Protein 6OJA (pdb70)

Sequence (1446 aa):
KEIVFGTTVGDFGDMVKEQIQAELEKKGYTVKLVEFTDYVRPNLALAEGELDINVFQHKPYLDDFKKEHNLDITEVFQVPTAPLGLYPGKLKSLEEVKDGSTVSAPNDPSNFARVLVMLDELGWIKLKDGINPLTASKADIAENLKNIKIVELEAAQLPRSRADVDFAVVNGNYAISSGMKLTEALFQEPSFAYVNWSAVKTADKDSQWLKDVTEAYNSDAFKAYAHKRFEGYKSPAAWNEKEIVFGTTVGDFGDMVKEQIQAELEKKGYTVKLVEFTDYVRPNLALAEGELDINVFQHKPYLDDFKKEHNLDITEVFQVPTAPLGLYPGKLKSLEEVKDGSTVSAPNDPSNFARVLVMLDELGWIKLKDGINPLTASKADIAENLKNIKIVELEAAQLPRSRADVDFAVVNGNYAISSGMKLTEALFQEPSFAYVNWSAVKTADKDSQWLKDVTEAYNSDAFKAYAHKRFEGYKSPAAWNEKEIVFGTTVGDFGDMVKEQIQAELEKKGYTVKLVEFTDYVRPNLALAEGELDINVFQHKPYLDDFKKEHNLDITEVFQVPTAPLGLYPGKLKSLEEVKDGSTVSAPNDPSNFARVLVMLDELGWIKLKDGINPLTASKADIAENLKNIKIVELEAAQLPRSRADVDFAVVNGNYAISSGMKLTEALFQEPSFAYVNWSAVKTADKDSQWLKDVTEAYNSDAFKAYAHKRFEGYKSPAAWNEKEIVFGTTVGDFGDMVKEQIQAELEKKGYTVKLVEFTDYVRPNLALAEGELDINVFQHKPYLDDFKKEHNLDITEVFQVPTAPLGLYPGKLKSLEEVKDGSTVSAPNDPSNFARVLVMLDELGWIKLKDGINPLTASKADIAENLKNIKIVELEAAQLPRSRADVDFAVVNGNYAISSGMKLTEALFQEPSFAYVNWSAVKTADKDSQWLKDVTEAYNSDAFKAYAHKRFEGYKSPAAWNEKEIVFGTTVGDFGDMVKEQIQAELEKKGYTVKLVEFTDYVRPNLALAEGELDINVFQHKPYLDDFKKEHNLDITEVFQVPTAPLGLYPGKLKSLEEVKDGSTVSAPNDPSNFARVLVMLDELGWIKLKDGINPLTASKADIAENLKNIKIVELEAAQLPRSRADVDFAVVNGNYAISSGMKLTEALFQEPSFAYVNWSAVKTADKDSQWLKDVTEAYNSDAFKAYAHKRFEGYKSPAAWNEKEIVFGTTVGDFGDMVKEQIQAELEKKGYTVKLVEFTDYVRPNLALAEGELDINVFQHKPYLDDFKKEHNLDITEVFQVPTAPLGLYPGKLKSLEEVKDGSTVSAPNDPSNFARVLVMLDELGWIKLKDGINPLTASKADIAENLKNIKIVELEAAQLPRSRADVDFAVVNGNYAISSGMKLTEALFQEPSFAYVNWSAVKTADKDSQWLKDVTEAYNSDAFKAYAHKRFEGYKSPAAWNE

Solvent-accessible surface area: 57436 Å² total

Nearest PDB structures (foldseek):
  6dzx-assembly5_E  TM=1.001E+00  e=8.748E-56  Neisseria meningitidis alpha153
  3ir1-assembly2_B  TM=1.000E+00  e=1.166E-52  Neisseria meningitidis
  6cva-assembly1_A  TM=7.848E-01  e=2.019E-51  Neisseria meningitidis
  4ef2-assembly2_B  TM=9.372E-01  e=5.311E-26  Enterococcus faecalis V583
  4ntl-assembly1_A-2  TM=8.405E-01  e=4.085E-24  Enterococcus faecalis V583

Radius of gyration: 37.18 Å; Cα contacts (8 Å, |Δi|>4): 2986; chains: 6; bounding box: 51×112×111 Å

Secondary structure (DSSP, 8-state):
-EEEEEEETTHHHHHIIIIIHHHHHHTT-EEEEEEESSSSHHHHHHHTTS-SEEEEE-HHHHHHHHHHHT--EEEEEE--BPPPEEEESSS-SGGG--TT-EEEEESSHHHHHHHHHHHHHTTSSEEPTT--GGG--GGGEEE-TT--EEEEE-GGGTTGGGGTSSEEEE-HHHHHHTT--GGG-SEE---STT--EEEEEGGGTT-HHHHHHHHHTTSHHHHHHHHHHTTTPBPPGGG--/-EEEEEEETTHHHHHIIIIIHHHHHHTT-EEEEEEESSSSHHHHHHHHTS-SEEEEE-HHHHHHHHHHHT--EEEEEE--BPPPEEEESSS-SGGG--TT-EEEEESSHHHHHHHHHHHHHTTSSEEPTT--GGG--GGGEEE-TT--EEEEE-GGGTTGGGGTSSEEEE-HHHHHHTT--GGG-SEE---STT--EEEEEGGGTT-HHHHHHHHHTTSHHHHHHHHHHTTTPBPPGGG--/-EEEEEEETTHHHHHIIIIIHHHHHHTT-EEEEEEESSSSHHHHHHHTTS-SEEEEE-HHHHHHHHHHTT--EEEEEE--BPPPEEEESSS-SGGG--TT-EEEEESSHHHHHHHHHHHHHTTSSEEPTT--GGG--GGGEEE-TT--EEEEE-GGGTTGGGGTSSEEEE-HHHHHHTT--GGG-SEE---STT--EEEEEGGGTT-HHHHHHHHHTTSHHHHHHHHHHTTTPBP-GGG--/-EEEEEEETTHHHHHIIIIIHHHHHHTT-EEEEEEESSSSHHHHHHHTTS-SEEEEE-HHHHHHHHHHTT--EEEEEE--BPPPEEEESSS-SGGG--TT-EEEEE-SHHHHHHHHHHHHHTTSSEEPTT--GGG--GGGEEE-TT--EEEEE-GGGTTGGGGTSSEEEE-HHHHHHTT--GGG-SEE---STT--EEEEEGGGTT-HHHHHHHHHTTSHHHHHHHHHHSTTPBPPGGG--/-EEEEEEETTHHHHHIIIIIHHHHHTTT-EEEEEEESSSSHHHHHHHHTS-SEEEEE-HHHHHHHHHHTT--EEEEEE--BPPPEEEESSS-SGGG--TT-EEEEESSHHHHHHHHHHHHHTTSSEEPTT--GGG--GGGEEE-TT--EEEEE-GGGTTGGGGTSSEEEE-HHHHHHTT--GGG-SEE---STT--EEEEEGGGTT-HHHHHHHHHTTSHHHHHHHHHHTTTPBPPGGG--/-EEEEEEETTHHHHHIIIIIHHHHHTTT-EEEEEEESSSSHHHHHHHHTS-SEEEEE-HHHHHHHHHHTT--EEEEEE--BPPPEEEESSS-SGGG--TT-EEEEESSHHHHHHHHHHHHHTTSSEEPTT--GGG--GGGEEE-TT--EEEEE-GGGTTGGGGTSSEEEE-HHHHHHTT--GGG-SEE---STT--EEEEEGGGTT-HHHHHHHHHTTSHHHHHHHHHHTTTPBPPGGG--

InterPro domains:
  IPR004872 Lipoprotein NlpA family [PF03180] (45-279)
  IPR004872 Lipoprotein NlpA family [PIRSF002854] (3-278)
  IPR004872 Lipoprotein NlpA family [PTHR30429] (1-280)

Foldseek 3Di:
DEAEEEEAPPDVVCLCVVFLQVLVVVVPYHYHYDHDNADQVPQVCQQVPVHFKYWYWFDLVVVVNCVVVVGQKDFAFFAFFFFKFKAFFQAQALVPQAQAFEEEFEDDQQRRLLVVVVCCVSVQFPFAPPDDSRRDDPVRTPGRNSNYHYHYDRQLCQVVCSHPGRIYTHGRRSCVVVPHDSVRGNDTRPDPNIRITMMGRPVCNPPPSVVSSVCSRLDPVSVVVCCVVPPPTDGTVVNVD/DEAEEEEAPPDVVCLCVVFLQVLVVVVPYHYHYHHDNADQCPQVCQQVPVHFKYWYWFDLVVVVNCVVVVGQKDFAFFAWFFFKFKFFALAQALVPQAQAFEEEFEADQQRNLLVVVVCCVSVQFPFAPPDDSRRDDPVRTPGRNSNYHYHYDHQLCQVVCSHPGRIYTHGRRNCVVVPHDSVRGNDTRPDPNIRITMMGRPVCNPPPSVVSSVCSRVDPVSVVVCCPVPPPTDGTVVVVD/DEAEEEEAPPDVVCLCVVFLQVLVVVVPYHYHYHHDNADQPPQVCQQVPNHFKYWYWFDLVVVVNCVVVVGQKDFAFFAFFFFKFKFFFLAQALVPDAQAFEEEFEDDQQRNLLVVVVCCVSVQWPFAPPDDSRRDDPVRTPGRNSNYHYHYDHQLCQVVCSHPGRIYTHGRRSCVVVPHDSVRGNDTRPDPNIRITMMGRPVCNPPPSVVSSNCSRLDPVSVVCCCVVPPPTDGTVVNVD/DEAEEEEAPPDVVCLCVVFLQVLLVVVPYHYHYDHDNADQPPQVCQQVPNHFKYWYWFDLVVVVNCVVVVGQKDFAFFAWFFFKFKFFALAQALVPQAQAFEEEFEDDQQRNLLVVVVCCVSVQWPFAPPDDSRRDDPVRTPGRNSNYHYHYDHQLCQVVCSHPGRIYTHGRRNCVVVPHDSVRGNDTRPDPNIRITMMGRPVCNPPPSVVSSVCSRLDPVSVVVCCVVPPPTDGTVVNVD/DEAEEEEAPPDVVCLCVPFLQVLVVVVPYHYHYHHDNADQVPLVCQQVPVHQKYWYWFDLVVVVNCVVVVGQKDFAFFAWFFFKFKAFFQAQALVPQAQAFEEEFEDDQQRRLLVVVVCCVSVQFPFAPPDDSRRDDPVRTPGRNSNYHYHYDHQLCQVVCSHPGRIYTHGRRSCVVVPHDSVRGNDTRPDPNIRITMMGRPVCNPPPSVVSSNCSRVDPVSVVVCCVPPPPTDGTVVNVD/DEAEEEEAPDDVVCLCVVFLQVLVVVVPYHYHYHHDNADQPPLVCQQVPVHFKYWYWFVLVVVVNCVVVVGQKDFAFFAFFFFKFKFFFLAQALVVQAQAFEEEFEDDQQRNLLVVVVCCVSVQFPFAPPDDSRRDDPVRTPGRNSNYHYHYDHQLCQVVCSHPGRIYTHGRRSCVVVPHDSVRGNDTRPDPNIRITMMHRPVCNPPPSVVSSVCSRQDPVSVVVCCVVPPPTDGTVVNVD

CATH classification: 3.40.190.10 (+1 more: 3.40.190.10)

B-factor: mean 31.11, std 10.6, range [16.03, 107.07]

Organism: Neisseria meningitidis (NCBI:txid487)

Structure (mmCIF, N/CA/C/O backbone):
data_6OJA
#
_entry.id   6OJA
#
_cell.length_a   79.580
_cell.length_b   87.650
_cell.length_c   91.626
_cell.angle_alpha   114.700
_cell.angle_beta   104.410
_cell.angle_gamma   105.240
#
_symmetry.space_group_name_H-M   'P 1'
#
loop_
_entity.id
_entity.type
_entity.pdbx_description
1 polymer Lipoprotein
2 non-polymer METHIONINE
3 water water
#
loop_
_atom_site.group_PDB
_atom_site.id
_atom_site.type_symbol
_atom_site.label_atom_id
_atom_site.label_alt_id
_atom_site.label_comp_id
_atom_site.label_asym_id
_atom_site.label_entity_id
_atom_site.label_seq_id
_atom_site.pdbx_PDB_ins_code
_atom_site.Cartn_x
_atom_site.Cartn_y
_atom_site.Cartn_z
_atom_site.occupancy
_atom_site.B_iso_or_equiv
_atom_site.auth_seq_id
_atom_site.auth_comp_id
_atom_site.auth_asym_id
_atom_site.auth_atom_id
_atom_site.pdbx_PDB_model_num
ATOM 1 N N . LYS A 1 4 ? 63.102 17.321 -30.622 1.00 38.21 43 LYS A N 1
ATOM 2 C CA . LYS A 1 4 ? 62.397 16.492 -31.571 1.00 37.04 43 LYS A CA 1
ATOM 3 C C . LYS A 1 4 ? 61.321 15.690 -30.853 1.00 33.04 43 LYS A C 1
ATOM 4 O O . LYS A 1 4 ? 61.561 15.100 -29.799 1.00 33.68 43 LYS A O 1
ATOM 7 N N . GLU A 1 5 ? 60.129 15.687 -31.427 1.00 35.33 44 GLU A N 1
ATOM 8 C CA . GLU A 1 5 ? 59.015 14.915 -30.909 1.00 33.17 44 GLU A CA 1
ATOM 9 C C . GLU A 1 5 ? 58.955 13.591 -31.659 1.00 31.22 44 GLU A C 1
ATOM 10 O O . GLU A 1 5 ? 58.905 13.572 -32.889 1.00 33.43 44 GLU A O 1
ATOM 22 N N . ILE A 1 6 ? 58.982 12.495 -30.920 1.00 23.54 45 ILE A N 1
ATOM 23 C CA . ILE A 1 6 ? 58.863 11.154 -31.498 1.00 23.63 45 ILE A CA 1
ATOM 24 C C . ILE A 1 6 ? 57.435 10.686 -31.292 1.00 23.66 45 ILE A C 1
ATOM 25 O O . ILE A 1 6 ? 56.954 10.613 -30.151 1.00 22.77 45 ILE A O 1
ATOM 41 N N . VAL A 1 7 ? 56.765 10.355 -32.392 1.00 21.11 46 VAL A N 1
ATOM 42 C CA . VAL A 1 7 ? 55.368 9.937 -32.366 1.00 21.57 46 VAL A CA 1
ATOM 43 C C . VAL A 1 7 ? 55.349 8.424 -32.503 1.00 19.71 46 VAL A C 1
ATOM 44 O O . VAL A 1 7 ? 55.733 7.877 -33.546 1.00 19.75 46 VAL A O 1
ATOM 57 N N . PHE A 1 8 ? 54.930 7.775 -31.416 1.00 19.83 47 PHE A N 1
ATOM 58 C CA . PHE A 1 8 ? 54.707 6.335 -31.342 1.00 20.80 47 PHE A CA 1
ATOM 59 C C . PHE A 1 8 ? 53.275 5.995 -31.707 1.00 18.34 47 PHE A C 1
ATOM 60 O O . PHE A 1 8 ? 52.328 6.668 -31.271 1.00 21.05 47 PHE A O 1
ATOM 77 N N . GLY A 1 9 ? 53.110 4.884 -32.427 1.00 18.42 48 GLY A N 1
ATOM 78 C CA . GLY A 1 9 ? 51.821 4.235 -32.562 1.00 18.89 48 GLY A CA 1
ATOM 79 C C . GLY A 1 9 ? 51.873 2.809 -32.041 1.00 18.70 48 GLY A C 1
ATOM 80 O O . GLY A 1 9 ? 52.778 2.038 -32.389 1.00 19.76 48 GLY A O 1
ATOM 84 N N . THR A 1 10 ? 50.916 2.439 -31.204 1.00 19.97 49 THR A N 1
ATOM 85 C CA . THR A 1 10 ? 50.842 1.087 -30.651 1.00 19.21 49 THR A CA 1
ATOM 86 C C . THR A 1 10 ? 49.394 0.637 -30.695 1.00 21.13 49 THR A C 1
ATOM 87 O O . THR A 1 10 ? 48.489 1.449 -30.826 1.00 21.31 49 THR A O 1
ATOM 98 N N . THR A 1 11 ? 49.166 -0.665 -30.506 1.00 20.62 50 THR A N 1
ATOM 99 C CA . THR A 1 11 ? 47.838 -1.094 -30.109 1.00 19.77 50 THR A CA 1
ATOM 100 C C . THR A 1 11 ? 47.534 -0.651 -28.669 1.00 20.73 50 THR A C 1
ATOM 101 O O . THR A 1 11 ? 48.428 -0.331 -27.880 1.00 20.35 50 THR A O 1
ATOM 112 N N . VAL A 1 12 ? 46.242 -0.620 -28.330 1.00 22.54 51 VAL A N 1
ATOM 113 C CA . VAL A 1 12 ? 45.860 -0.260 -26.953 1.00 20.45 51 VAL A CA 1
ATOM 114 C C . VAL A 1 12 ? 46.439 -1.283 -25.976 1.00 22.55 51 VAL A C 1
ATOM 115 O O . VAL A 1 12 ? 46.684 -2.446 -26.319 1.00 24.40 51 VAL A O 1
ATOM 128 N N . GLY A 1 13 ? 46.637 -0.849 -24.745 1.00 20.69 52 GLY A N 1
ATOM 129 C CA . GLY A 1 13 ? 47.041 -1.756 -23.682 1.00 21.73 52 GLY A CA 1
ATOM 130 C C . GLY A 1 13 ? 48.548 -1.849 -23.535 1.00 21.85 52 GLY A C 1
ATOM 131 O O . GLY A 1 13 ? 49.237 -0.815 -23.420 1.00 21.72 52 GLY A O 1
ATOM 135 N N . ASP A 1 14 ? 49.071 -3.080 -23.560 1.00 21.93 53 ASP A N 1
ATOM 136 C CA . ASP A 1 14 ? 50.412 -3.329 -23.036 1.00 21.82 53 ASP A CA 1
ATOM 137 C C . ASP A 1 14 ? 51.492 -2.531 -23.764 1.00 21.14 53 ASP A C 1
ATOM 138 O O . ASP A 1 14 ? 52.335 -1.900 -23.123 1.00 19.60 53 ASP A O 1
ATOM 147 N N . PHE A 1 15 ? 51.482 -2.513 -25.097 1.00 17.91 54 PHE A N 1
ATOM 148 C CA . PHE A 1 15 ? 52.569 -1.820 -25.799 1.00 18.55 54 PHE A CA 1
ATOM 149 C C . PHE A 1 15 ? 52.538 -0.307 -25.581 1.00 18.12 54 PHE A C 1
ATOM 150 O O . PHE A 1 15 ? 53.596 0.345 -25.560 1.00 19.63 54 PHE A O 1
ATOM 167 N N . GLY A 1 16 ? 51.350 0.261 -25.383 1.00 20.07 55 GLY A N 1
ATOM 168 C CA . GLY A 1 16 ? 51.249 1.670 -25.046 1.00 20.79 55 GLY A CA 1
ATOM 169 C C . GLY A 1 16 ? 51.697 1.947 -23.630 1.00 20.01 55 GLY A C 1
ATOM 170 O O . GLY A 1 16 ? 52.333 2.971 -23.359 1.00 21.31 55 GLY A O 1
ATOM 174 N N . ASP A 1 17 ? 51.395 1.029 -22.708 1.00 19.31 56 ASP A N 1
ATOM 175 C CA . ASP A 1 17 ? 51.854 1.193 -21.331 1.00 18.68 56 ASP A CA 1
ATOM 176 C C . ASP A 1 17 ? 53.372 1.178 -21.239 1.00 19.79 56 ASP A C 1
ATOM 177 O O . ASP A 1 17 ? 53.959 1.905 -20.427 1.00 21.06 56 ASP A O 1
ATOM 186 N N . MET A 1 18 ? 54.037 0.361 -22.057 1.00 19.80 57 MET A N 1
ATOM 187 C CA . MET A 1 18 ? 55.488 0.393 -22.082 1.00 19.03 57 MET A CA 1
ATOM 188 C C . MET A 1 18 ? 55.989 1.789 -22.382 1.00 20.85 57 MET A C 1
ATOM 189 O O . MET A 1 18 ? 56.940 2.259 -21.753 1.00 21.37 57 MET A O 1
ATOM 203 N N . VAL A 1 19 ? 55.373 2.460 -23.350 1.00 19.25 58 VAL A N 1
ATOM 204 C CA . VAL A 1 19 ? 55.793 3.814 -23.687 1.00 22.08 58 VAL A CA 1
ATOM 205 C C . VAL A 1 19 ? 55.541 4.747 -22.507 1.00 23.76 58 VAL A C 1
ATOM 206 O O . VAL A 1 19 ? 56.449 5.454 -22.045 1.00 22.63 58 VAL A O 1
ATOM 219 N N . LYS A 1 20 ? 54.307 4.762 -21.998 1.00 21.03 59 LYS A N 1
ATOM 220 C CA . LYS A 1 20 ? 53.946 5.754 -20.988 1.00 20.74 59 LYS A CA 1
ATOM 221 C C . LYS A 1 20 ? 54.646 5.498 -19.665 1.00 21.62 59 LYS A C 1
ATOM 222 O O . LYS A 1 20 ? 54.975 6.464 -18.958 1.00 22.85 59 LYS A O 1
ATOM 241 N N . GLU A 1 21 ? 54.874 4.227 -19.296 1.00 19.46 60 GLU A N 1
ATOM 242 C CA . GLU A 1 21 ? 55.398 3.923 -17.961 1.00 19.92 60 GLU A CA 1
ATOM 243 C C . GLU A 1 21 ? 56.914 3.871 -17.878 1.00 23.79 60 GLU A C 1
ATOM 244 O O . GLU A 1 21 ? 57.459 3.917 -16.760 1.00 27.34 60 GLU A O 1
ATOM 256 N N . GLN A 1 22 ? 57.617 3.751 -19.001 1.00 22.19 61 GLN A N 1
ATOM 257 C CA . GLN A 1 22 ? 59.055 3.549 -18.962 1.00 21.86 61 GLN A CA 1
ATOM 258 C C . GLN A 1 22 ? 59.796 4.267 -20.088 1.00 24.91 61 GLN A C 1
ATOM 259 O O . GLN A 1 22 ? 60.683 5.087 -19.827 1.00 26.25 61 GLN A O 1
ATOM 273 N N . ILE A 1 23 ? 59.429 4.011 -21.342 1.00 22.20 62 ILE A N 1
ATOM 274 C CA . ILE A 1 23 ? 60.214 4.539 -22.461 1.00 23.17 62 ILE A CA 1
ATOM 275 C C . ILE A 1 23 ? 60.162 6.057 -22.529 1.00 23.33 62 ILE A C 1
ATOM 276 O O . ILE A 1 23 ? 61.177 6.706 -22.794 1.00 24.40 62 ILE A O 1
ATOM 292 N N . GLN A 1 24 ? 58.987 6.655 -22.338 1.00 23.00 63 GLN A N 1
ATOM 293 C CA . GLN A 1 24 ? 58.851 8.094 -22.496 1.00 22.05 63 GLN A CA 1
ATOM 294 C C . GLN A 1 24 ? 59.812 8.844 -21.578 1.00 23.06 63 GLN A C 1
ATOM 295 O O . GLN A 1 24 ? 60.498 9.771 -22.018 1.00 24.05 63 GLN A O 1
ATOM 309 N N . ALA A 1 25 ? 59.899 8.447 -20.312 1.00 26.86 64 ALA A N 1
ATOM 310 C CA . ALA A 1 25 ? 60.786 9.162 -19.401 1.00 25.82 64 ALA A CA 1
ATOM 311 C C . ALA A 1 25 ? 62.244 8.993 -19.803 1.00 26.74 64 ALA A C 1
ATOM 312 O O . ALA A 1 25 ? 63.030 9.944 -19.688 1.00 28.29 64 ALA A O 1
ATOM 319 N N . GLU A 1 26 ? 62.632 7.790 -20.257 1.00 26.36 65 GLU A N 1
ATOM 320 C CA . GLU A 1 26 ? 64.002 7.587 -20.729 1.00 26.38 65 GLU A CA 1
ATOM 321 C C . GLU A 1 26 ? 64.320 8.529 -21.877 1.00 28.48 65 GLU A C 1
ATOM 322 O O . GLU A 1 26 ? 65.406 9.116 -21.937 1.00 28.70 65 GLU A O 1
ATOM 334 N N . LEU A 1 27 ? 63.380 8.695 -22.811 1.00 22.03 66 LEU A N 1
ATOM 335 C CA . LEU A 1 27 ? 63.643 9.571 -23.939 1.00 22.71 66 LEU A CA 1
ATOM 336 C C . LEU A 1 27 ? 63.596 11.041 -23.538 1.00 28.09 66 LEU A C 1
ATOM 337 O O . LEU A 1 27 ? 64.338 11.862 -24.103 1.00 26.60 66 LEU A O 1
ATOM 353 N N . GLU A 1 28 ? 62.743 11.401 -22.571 1.00 26.41 67 GLU A N 1
ATOM 354 C CA . GLU A 1 28 ? 62.691 12.800 -22.153 1.00 31.11 67 GLU A CA 1
ATOM 355 C C . GLU A 1 28 ? 64.000 13.218 -21.497 1.00 29.22 67 GLU A C 1
ATOM 356 O O . GLU A 1 28 ? 64.413 14.379 -21.630 1.00 28.41 67 GLU A O 1
ATOM 368 N N . LYS A 1 29 ? 64.698 12.278 -20.863 1.00 29.51 68 LYS A N 1
ATOM 369 C CA . LYS A 1 29 ? 66.001 12.581 -20.272 1.00 31.78 68 LYS A CA 1
ATOM 370 C C . LYS A 1 29 ? 67.010 12.985 -21.335 1.00 35.03 68 LYS A C 1
ATOM 371 O O . LYS A 1 29 ? 67.955 13.723 -21.051 1.00 33.81 68 LYS A O 1
ATOM 390 N N . LYS A 1 30 ? 66.836 12.505 -22.562 1.00 28.78 69 LYS A N 1
ATOM 391 C CA . LYS A 1 30 ? 67.724 12.852 -23.662 1.00 28.92 69 LYS A CA 1
ATOM 392 C C . LYS A 1 30 ? 67.226 14.051 -24.460 1.00 29.68 69 LYS A C 1
ATOM 393 O O . LYS A 1 30 ? 67.845 14.414 -25.467 1.00 32.60 69 LYS A O 1
ATOM 412 N N . GLY A 1 31 ? 66.145 14.694 -24.023 1.00 27.84 70 GLY A N 1
ATOM 413 C CA . GLY A 1 31 ? 65.678 15.916 -24.632 1.00 29.87 70 GLY A CA 1
ATOM 414 C C . GLY A 1 31 ? 64.528 15.765 -25.596 1.00 26.13 70 GLY A C 1
ATOM 415 O O . GLY A 1 31 ? 64.057 16.774 -26.136 1.00 33.26 70 GLY A O 1
ATOM 419 N N . TYR A 1 32 ? 64.082 14.537 -25.850 1.00 27.33 71 TYR A N 1
ATOM 420 C CA . TYR A 1 32 ? 62.953 14.327 -26.734 1.00 26.48 71 TYR A CA 1
ATOM 421 C C . TYR A 1 32 ? 61.640 14.604 -26.016 1.00 27.61 71 TYR A C 1
ATOM 422 O O . TYR A 1 32 ? 61.541 14.512 -24.789 1.00 30.43 71 TYR A O 1
ATOM 440 N N . THR A 1 33 ? 60.613 14.938 -26.794 1.00 28.33 72 THR A N 1
ATOM 441 C CA . THR A 1 33 ? 59.253 14.738 -26.329 1.00 29.23 72 THR A CA 1
ATOM 442 C C . THR A 1 33 ? 58.651 13.571 -27.098 1.00 23.05 72 THR A C 1
ATOM 443 O O . THR A 1 33 ? 59.138 13.172 -28.154 1.00 27.06 72 THR A O 1
ATOM 454 N N . VAL A 1 34 ? 57.590 13.035 -26.526 1.00 24.57 73 VAL A N 1
ATOM 455 C CA . VAL A 1 34 ? 56.988 11.795 -26.981 1.00 23.34 73 VAL A CA 1
ATOM 456 C C . VAL A 1 34 ? 55.488 11.997 -27.088 1.00 25.32 73 VAL A C 1
ATOM 457 O O . VAL A 1 34 ? 54.863 12.601 -26.217 1.00 26.14 73 VAL A O 1
ATOM 470 N N . LYS A 1 35 ? 54.910 11.505 -28.174 1.00 23.43 74 LYS A N 1
ATOM 471 C CA . LYS A 1 35 ? 53.476 11.473 -28.366 1.00 22.35 74 LYS A CA 1
ATOM 472 C C . LYS A 1 35 ? 53.123 10.018 -28.633 1.00 22.60 74 LYS A C 1
ATOM 473 O O . LYS A 1 35 ? 53.877 9.329 -29.323 1.00 25.50 74 LYS A O 1
ATOM 492 N N . LEU A 1 36 ? 52.020 9.544 -28.053 1.00 21.70 75 LEU A N 1
ATOM 493 C CA . LEU A 1 36 ? 51.548 8.182 -28.263 1.00 20.84 75 LEU A CA 1
ATOM 494 C C . LEU A 1 36 ? 50.167 8.213 -28.896 1.00 21.76 75 LEU A C 1
ATOM 495 O O . LEU A 1 36 ? 49.260 8.889 -28.405 1.00 21.30 75 LEU A O 1
ATOM 511 N N . VAL A 1 37 ? 50.000 7.437 -29.962 1.00 19.85 76 VAL A N 1
ATOM 512 C CA . VAL A 1 37 ? 48.727 7.230 -30.623 1.00 19.82 76 VAL A CA 1
ATOM 513 C C . VAL A 1 37 ? 48.430 5.744 -30.498 1.00 20.14 76 VAL A C 1
ATOM 514 O O . VAL A 1 37 ? 49.265 4.925 -30.893 1.00 22.65 76 VAL A O 1
ATOM 527 N N . GLU A 1 38 ? 47.268 5.396 -29.957 1.00 23.03 77 GLU A N 1
ATOM 528 C CA . GLU A 1 38 ? 46.900 3.994 -29.792 1.00 22.99 77 GLU A CA 1
ATOM 529 C C . GLU A 1 38 ? 45.819 3.620 -30.791 1.00 26.30 77 GLU A C 1
ATOM 530 O O . GLU A 1 38 ? 44.923 4.412 -31.088 1.00 25.49 77 GLU A O 1
ATOM 542 N N . PHE A 1 39 ? 45.929 2.407 -31.313 1.00 21.24 78 PHE A N 1
ATOM 543 C CA . PHE A 1 39 ? 45.053 1.884 -32.346 1.00 23.22 78 PHE A CA 1
ATOM 544 C C . PHE A 1 39 ? 44.337 0.651 -31.821 1.00 23.19 78 PHE A C 1
ATOM 545 O O . PHE A 1 39 ? 44.890 -0.106 -31.022 1.00 24.49 78 PHE A O 1
ATOM 562 N N . THR A 1 40 ? 43.100 0.451 -32.261 1.00 23.48 79 THR A N 1
ATOM 563 C CA . THR A 1 40 ? 42.402 -0.753 -31.830 1.00 24.31 79 THR A CA 1
ATOM 564 C C . THR A 1 40 ? 42.542 -1.886 -32.827 1.00 26.89 79 THR A C 1
ATOM 565 O O . THR A 1 40 ? 42.147 -3.011 -32.521 1.00 29.02 79 THR A O 1
ATOM 576 N N . ASP A 1 41 ? 43.069 -1.608 -34.006 1.00 23.41 80 ASP A N 1
ATOM 577 C CA . ASP A 1 41 ? 43.122 -2.541 -35.112 1.00 23.76 80 ASP A CA 1
ATOM 578 C C . ASP A 1 41 ? 44.563 -2.779 -35.557 1.00 23.18 80 ASP A C 1
ATOM 579 O O . ASP A 1 41 ? 45.504 -2.127 -35.099 1.00 24.62 80 ASP A O 1
ATOM 588 N N . TYR A 1 42 ? 44.733 -3.712 -36.492 1.00 20.85 81 TYR A N 1
ATOM 589 C CA . TYR A 1 42 ? 46.042 -4.055 -37.024 1.00 19.41 81 TYR A CA 1
ATOM 590 C C . TYR A 1 42 ? 46.338 -3.459 -38.403 1.00 20.48 81 TYR A C 1
ATOM 591 O O . TYR A 1 42 ? 47.439 -3.670 -38.924 1.00 20.82 81 TYR A O 1
ATOM 609 N N . VAL A 1 43 ? 45.383 -2.805 -39.046 1.00 21.25 82 VAL A N 1
ATOM 610 C CA . VAL A 1 43 ? 45.576 -2.344 -40.422 1.00 21.49 82 VAL A CA 1
ATOM 611 C C . VAL A 1 43 ? 46.095 -0.911 -40.458 1.00 19.37 82 VAL A C 1
ATOM 612 O O . VAL A 1 43 ? 46.995 -0.585 -41.243 1.00 21.00 82 VAL A O 1
ATOM 625 N N . ARG A 1 44 ? 45.549 -0.039 -39.631 1.00 20.62 83 ARG A N 1
ATOM 626 C CA . ARG A 1 44 ? 45.913 1.371 -39.711 1.00 19.41 83 ARG A CA 1
ATOM 627 C C . ARG A 1 44 ? 47.356 1.674 -39.304 1.00 22.75 83 ARG A C 1
ATOM 628 O O . ARG A 1 44 ? 47.958 2.572 -39.900 1.00 21.06 83 ARG A O 1
ATOM 649 N N . PRO A 1 45 ? 47.946 1.032 -38.284 1.00 20.78 84 PRO A N 1
ATOM 650 C CA . PRO A 1 45 ? 49.251 1.540 -37.806 1.00 20.89 84 PRO A CA 1
ATOM 651 C C . PRO A 1 45 ? 50.348 1.615 -38.864 1.00 21.12 84 PRO A C 1
ATOM 652 O O . PRO A 1 45 ? 51.125 2.577 -38.881 1.00 19.02 84 PRO A O 1
ATOM 663 N N . ASN A 1 46 ? 50.491 0.607 -39.725 1.00 19.95 85 ASN A N 1
ATOM 664 C CA . ASN A 1 46 ? 51.553 0.688 -40.721 1.00 18.08 85 ASN A CA 1
ATOM 665 C C . ASN A 1 46 ? 51.243 1.723 -41.792 1.00 18.66 85 ASN A C 1
ATOM 666 O O . ASN A 1 46 ? 52.166 2.266 -42.388 1.00 19.39 85 ASN A O 1
ATOM 677 N N . LEU A 1 47 ? 49.963 1.999 -42.043 1.00 19.21 86 LEU A N 1
ATOM 678 C CA . LEU A 1 47 ? 49.595 3.006 -43.036 1.00 18.73 86 LEU A CA 1
ATOM 679 C C . LEU A 1 47 ? 49.874 4.395 -42.467 1.00 19.59 86 LEU A C 1
ATOM 680 O O . LEU A 1 47 ? 50.428 5.268 -43.159 1.00 22.24 86 LEU A O 1
ATOM 696 N N . ALA A 1 48 ? 49.569 4.586 -41.183 1.00 19.94 87 ALA A N 1
ATOM 697 C CA . ALA A 1 48 ? 49.890 5.842 -40.498 1.00 21.31 87 ALA A CA 1
ATOM 698 C C . ALA A 1 48 ? 51.391 6.085 -40.464 1.00 20.56 87 ALA A C 1
ATOM 699 O O . ALA A 1 48 ? 51.855 7.205 -40.724 1.00 21.41 87 ALA A O 1
ATOM 706 N N . LEU A 1 49 ? 52.165 5.033 -40.215 1.00 18.65 88 LEU A N 1
ATOM 707 C CA . LEU A 1 49 ? 53.619 5.123 -40.235 1.00 18.63 88 LEU A CA 1
ATOM 708 C C . LEU A 1 49 ? 54.126 5.521 -41.619 1.00 20.34 88 LEU A C 1
ATOM 709 O O . LEU A 1 49 ? 54.930 6.446 -41.753 1.00 20.78 88 LEU A O 1
ATOM 725 N N . ALA A 1 50 ? 53.655 4.833 -42.667 1.00 19.89 89 ALA A N 1
ATOM 726 C CA . ALA A 1 50 ? 54.171 5.085 -44.005 1.00 19.56 89 ALA A CA 1
ATOM 727 C C . ALA A 1 50 ? 53.801 6.480 -44.489 1.00 20.37 89 ALA A C 1
ATOM 728 O O . ALA A 1 50 ? 54.575 7.100 -45.224 1.00 22.03 89 ALA A O 1
ATOM 735 N N . GLU A 1 51 ? 52.677 7.015 -44.034 1.00 20.40 90 GLU A N 1
ATOM 736 C CA . GLU A 1 51 ? 52.242 8.360 -44.387 1.00 22.75 90 GLU A CA 1
ATOM 737 C C . GLU A 1 51 ? 52.847 9.454 -43.517 1.00 24.24 90 GLU A C 1
ATOM 738 O O . GLU A 1 51 ? 52.521 10.632 -43.718 1.00 26.64 90 GLU A O 1
ATOM 750 N N . GLY A 1 52 ? 53.685 9.103 -42.551 1.00 21.29 91 GLY A N 1
ATOM 751 C CA . GLY A 1 52 ? 54.340 10.109 -41.722 1.00 20.40 91 GLY A CA 1
ATOM 752 C C . GLY A 1 52 ? 53.525 10.607 -40.554 1.00 24.22 91 GLY A C 1
ATOM 753 O O . GLY A 1 52 ? 53.940 11.586 -39.907 1.00 28.57 91 GLY A O 1
ATOM 757 N N . GLU A 1 53 ? 52.389 9.975 -40.249 1.00 21.31 92 GLU A N 1
ATOM 758 C CA . GLU A 1 53 ? 51.628 10.342 -39.074 1.00 22.71 92 GLU A CA 1
ATOM 759 C C . GLU A 1 53 ? 52.239 9.756 -37.817 1.00 23.40 92 GLU A C 1
ATOM 760 O O . GLU A 1 53 ? 51.906 10.206 -36.721 1.00 27.01 92 GLU A O 1
ATOM 772 N N . LEU A 1 54 ? 53.118 8.770 -37.962 1.00 19.68 93 LEU A N 1
ATOM 773 C CA . LEU A 1 54 ? 53.878 8.186 -36.869 1.00 17.51 93 LEU A CA 1
ATOM 774 C C . LEU A 1 54 ? 55.327 8.120 -37.294 1.00 20.53 93 LEU A C 1
ATOM 775 O O . LEU A 1 54 ? 55.621 7.951 -38.483 1.00 21.21 93 LEU A O 1
ATOM 791 N N . ASP A 1 55 ? 56.232 8.213 -36.318 1.00 20.02 94 ASP A N 1
ATOM 792 C CA . ASP A 1 55 ? 57.637 7.918 -36.557 1.00 18.45 94 ASP A CA 1
ATOM 793 C C . ASP A 1 55 ? 57.980 6.456 -36.347 1.00 18.32 94 ASP A C 1
ATOM 794 O O . ASP A 1 55 ? 58.930 5.950 -36.951 1.00 19.85 94 ASP A O 1
ATOM 803 N N . ILE A 1 56 ? 57.256 5.770 -35.464 1.00 18.87 95 ILE A N 1
ATOM 804 C CA . ILE A 1 56 ? 57.565 4.391 -35.129 1.00 19.64 95 ILE A CA 1
ATOM 805 C C . ILE A 1 56 ? 56.279 3.752 -34.648 1.00 20.30 95 ILE A C 1
ATOM 806 O O . ILE A 1 56 ? 55.435 4.410 -34.030 1.00 19.99 95 ILE A O 1
ATOM 822 N N . ASN A 1 57 ? 56.104 2.465 -34.957 1.00 17.55 96 ASN A N 1
ATOM 823 C CA . ASN A 1 57 ? 54.988 1.736 -34.364 1.00 18.35 96 ASN A CA 1
ATOM 824 C C . ASN A 1 57 ? 55.504 0.461 -33.708 1.00 18.79 96 ASN A C 1
ATOM 825 O O . ASN A 1 57 ? 56.589 -0.038 -34.007 1.00 18.13 96 ASN A O 1
ATOM 836 N N . VAL A 1 58 ? 54.746 0.008 -32.721 1.00 18.14 97 VAL A N 1
ATOM 837 C CA . VAL A 1 58 ? 55.061 -1.202 -31.976 1.00 18.43 97 VAL A CA 1
ATOM 838 C C . VAL A 1 58 ? 53.763 -1.966 -31.800 1.00 18.86 97 VAL A C 1
ATOM 839 O O . VAL A 1 58 ? 52.952 -1.627 -30.928 1.00 18.29 97 VAL A O 1
ATOM 852 N N . PHE A 1 59 ? 53.523 -2.977 -32.642 1.00 19.19 98 PHE A N 1
ATOM 853 C CA . PHE A 1 59 ? 52.267 -3.697 -32.531 1.00 18.36 98 PHE A CA 1
ATOM 854 C C . PHE A 1 59 ? 52.236 -5.025 -33.268 1.00 18.33 98 PHE A C 1
ATOM 855 O O . PHE A 1 59 ? 51.237 -5.721 -33.152 1.00 19.43 98 PHE A O 1
ATOM 872 N N . GLN A 1 60 ? 53.274 -5.389 -34.023 1.00 18.46 99 GLN A N 1
ATOM 873 C CA . GLN A 1 60 ? 53.147 -6.503 -34.962 1.00 18.00 99 GLN A CA 1
ATOM 874 C C . GLN A 1 60 ? 54.354 -7.423 -34.886 1.00 18.91 99 GLN A C 1
ATOM 875 O O . GLN A 1 60 ? 55.431 -7.037 -34.413 1.00 18.68 99 GLN A O 1
ATOM 889 N N . HIS A 1 61 ? 54.168 -8.647 -35.391 1.00 17.94 100 HIS A N 1
ATOM 890 C CA . HIS A 1 61 ? 55.295 -9.541 -35.605 1.00 17.19 100 HIS A CA 1
ATOM 891 C C . HIS A 1 61 ? 55.811 -9.430 -37.038 1.00 19.46 100 HIS A C 1
ATOM 892 O O . HIS A 1 61 ? 55.202 -8.801 -37.918 1.00 19.75 100 HIS A O 1
ATOM 906 N N . LYS A 1 62 ? 56.967 -10.037 -37.269 1.00 17.83 101 LYS A N 1
ATOM 907 C CA . LYS A 1 62 ? 57.625 -9.859 -38.551 1.00 18.28 101 LYS A CA 1
ATOM 908 C C . LYS A 1 62 ? 56.876 -10.556 -39.686 1.00 18.67 101 LYS A C 1
ATOM 909 O O . LYS A 1 62 ? 56.802 -9.987 -40.775 1.00 19.67 101 LYS A O 1
ATOM 928 N N . PRO A 1 63 ? 56.328 -11.765 -39.511 1.00 17.34 102 PRO A N 1
ATOM 929 C CA . PRO A 1 63 ? 55.523 -12.327 -40.608 1.00 17.97 102 PRO A CA 1
ATOM 930 C C . PRO A 1 63 ? 54.387 -11.403 -41.014 1.00 20.23 102 PRO A C 1
ATOM 931 O O . PRO A 1 63 ? 54.109 -11.242 -42.218 1.00 20.87 102 PRO A O 1
ATOM 942 N N . TYR A 1 64 ? 53.724 -10.770 -40.047 1.00 17.73 103 TYR A N 1
ATOM 943 C CA . TYR A 1 64 ? 52.676 -9.816 -40.398 1.00 18.24 103 TYR A CA 1
ATOM 944 C C . TYR A 1 64 ? 53.254 -8.647 -41.186 1.00 18.46 103 TYR A C 1
ATOM 945 O O . TYR A 1 64 ? 52.720 -8.264 -42.232 1.00 19.48 103 TYR A O 1
ATOM 963 N N . LEU A 1 65 ? 54.355 -8.075 -40.688 1.00 18.08 104 LEU A N 1
ATOM 964 C CA . LEU A 1 65 ? 54.973 -6.913 -41.321 1.00 18.81 104 LEU A CA 1
ATOM 965 C C . LEU A 1 65 ? 55.447 -7.238 -42.728 1.00 20.08 104 LEU A C 1
ATOM 966 O O . LEU A 1 65 ? 55.211 -6.468 -43.670 1.00 19.54 104 LEU A O 1
ATOM 982 N N . ASP A 1 66 ? 56.145 -8.367 -42.891 1.00 19.83 105 ASP A N 1
ATOM 983 C CA . ASP A 1 66 ? 56.644 -8.733 -44.217 1.00 20.11 105 ASP A CA 1
ATOM 984 C C . ASP A 1 66 ? 55.506 -8.820 -45.228 1.00 19.83 105 ASP A C 1
ATOM 985 O O . ASP A 1 66 ? 55.623 -8.310 -46.349 1.00 21.65 105 ASP A O 1
ATOM 994 N N . ASP A 1 67 ? 54.398 -9.438 -44.834 1.00 18.81 106 ASP A N 1
ATOM 995 C CA . ASP A 1 67 ? 53.258 -9.597 -45.732 1.00 20.22 106 ASP A CA 1
ATOM 996 C C . ASP A 1 67 ? 52.582 -8.257 -45.977 1.00 21.29 106 ASP A C 1
ATOM 997 O O . ASP A 1 67 ? 52.264 -7.899 -47.117 1.00 20.61 106 ASP A O 1
ATOM 1006 N N . PHE A 1 68 ? 52.392 -7.477 -44.918 1.00 18.94 107 PHE A N 1
ATOM 1007 C CA . PHE A 1 68 ? 51.658 -6.230 -45.042 1.00 19.08 107 PHE A CA 1
ATOM 1008 C C . PHE A 1 68 ? 52.410 -5.221 -45.902 1.00 19.42 107 PHE A C 1
ATOM 1009 O O . PHE A 1 68 ? 51.818 -4.565 -46.774 1.00 20.42 107 PHE A O 1
ATOM 1026 N N . LYS A 1 69 ? 53.717 -5.061 -45.670 1.00 18.66 108 LYS A N 1
ATOM 1027 C CA . LYS A 1 69 ? 54.468 -4.051 -46.401 1.00 19.27 108 LYS A CA 1
ATOM 1028 C C . LYS A 1 69 ? 54.588 -4.416 -47.872 1.00 21.98 108 LYS A C 1
ATOM 1029 O O . LYS A 1 69 ? 54.645 -3.522 -48.711 1.00 20.19 108 LYS A O 1
ATOM 1048 N N . LYS A 1 70 ? 54.622 -5.703 -48.195 1.00 20.86 109 LYS A N 1
ATOM 1049 C CA . LYS A 1 70 ? 54.702 -6.108 -49.589 1.00 20.87 109 LYS A CA 1
ATOM 1050 C C . LYS A 1 70 ? 53.353 -5.935 -50.275 1.00 22.52 109 LYS A C 1
ATOM 1051 O O . LYS A 1 70 ? 53.262 -5.387 -51.387 1.00 22.77 109 LYS A O 1
ATOM 1070 N N . GLU A 1 71 ? 52.283 -6.374 -49.620 1.00 20.94 110 GLU A N 1
ATOM 1071 C CA . GLU A 1 71 ? 50.952 -6.239 -50.208 1.00 20.60 110 GLU A CA 1
ATOM 1072 C C . GLU A 1 71 ? 50.595 -4.780 -50.475 1.00 21.14 110 GLU A C 1
ATOM 1073 O O . GLU A 1 71 ? 50.034 -4.458 -51.530 1.00 22.06 110 GLU A O 1
ATOM 1085 N N . HIS A 1 72 ? 50.915 -3.883 -49.542 1.00 20.60 111 HIS A N 1
ATOM 1086 C CA . HIS A 1 72 ? 50.462 -2.502 -49.638 1.00 19.54 111 HIS A CA 1
ATOM 1087 C C . HIS A 1 72 ? 51.558 -1.533 -50.091 1.00 20.19 111 HIS A C 1
ATOM 1088 O O . HIS A 1 72 ? 51.317 -0.324 -50.120 1.00 21.56 111 HIS A O 1
ATOM 1102 N N . ASN A 1 73 ? 52.723 -2.039 -50.516 1.00 19.35 112 ASN A N 1
ATOM 1103 C CA . ASN A 1 73 ? 53.823 -1.245 -51.082 1.00 20.47 112 ASN A CA 1
ATOM 1104 C C . ASN A 1 73 ? 54.281 -0.141 -50.127 1.00 21.09 112 ASN A C 1
ATOM 1105 O O . ASN A 1 73 ? 54.293 1.046 -50.459 1.00 22.85 112 ASN A O 1
ATOM 1116 N N . LEU A 1 74 ? 54.655 -0.554 -48.921 1.00 19.52 113 LEU A N 1
ATOM 1117 C CA . LEU A 1 74 ? 55.112 0.367 -47.887 1.00 19.58 113 LEU A CA 1
ATOM 1118 C C . LEU A 1 74 ? 56.616 0.216 -47.647 1.00 20.41 113 LEU A C 1
ATOM 1119 O O . LEU A 1 74 ? 57.104 -0.894 -47.389 1.00 22.67 113 LEU A O 1
ATOM 1135 N N . ASP A 1 75 ? 57.333 1.345 -47.657 1.00 20.81 114 ASP A N 1
ATOM 1136 C CA . ASP A 1 75 ? 58.783 1.334 -47.503 1.00 20.67 114 ASP A CA 1
ATOM 1137 C C . ASP A 1 75 ? 59.112 1.502 -46.023 1.00 21.20 114 ASP A C 1
ATOM 1138 O O . ASP A 1 75 ? 59.531 2.561 -45.561 1.00 22.13 114 ASP A O 1
ATOM 1147 N N . ILE A 1 76 ? 58.884 0.407 -45.289 1.00 21.03 115 ILE A N 1
ATOM 1148 C CA . ILE A 1 76 ? 59.013 0.343 -43.841 1.00 22.42 115 ILE A CA 1
ATOM 1149 C C . ILE A 1 76 ? 59.782 -0.926 -43.505 1.00 22.47 115 ILE A C 1
ATOM 1150 O O . ILE A 1 76 ? 59.908 -1.843 -44.322 1.00 22.44 115 ILE A O 1
ATOM 1166 N N . THR A 1 77 ? 60.310 -0.977 -42.282 1.00 20.67 116 THR A N 1
ATOM 1167 C CA . THR A 1 77 ? 61.187 -2.069 -41.917 1.00 20.84 116 THR A CA 1
ATOM 1168 C C . THR A 1 77 ? 61.181 -2.206 -40.395 1.00 20.14 116 THR A C 1
ATOM 1169 O O . THR A 1 77 ? 60.895 -1.247 -39.669 1.00 19.37 116 THR A O 1
ATOM 1180 N N . GLU A 1 78 ? 61.483 -3.411 -39.933 1.00 19.07 117 GLU A N 1
ATOM 1181 C CA . GLU A 1 78 ? 61.570 -3.712 -38.515 1.00 19.86 117 GLU A CA 1
ATOM 1182 C C . GLU A 1 78 ? 62.894 -3.199 -37.956 1.00 21.29 117 GLU A C 1
ATOM 1183 O O . GLU A 1 78 ? 63.883 -3.034 -38.683 1.00 23.41 117 GLU A O 1
ATOM 1195 N N . VAL A 1 79 ? 62.914 -2.977 -36.641 1.00 19.73 118 VAL A N 1
ATOM 1196 C CA . VAL A 1 79 ? 64.105 -2.425 -36.000 1.00 19.96 118 VAL A CA 1
ATOM 1197 C C . VAL A 1 79 ? 64.545 -3.283 -34.816 1.00 20.63 118 VAL A C 1
ATOM 1198 O O . VAL A 1 79 ? 65.647 -3.844 -34.820 1.00 23.61 118 VAL A O 1
ATOM 1211 N N . PHE A 1 80 ? 63.715 -3.383 -33.780 1.00 19.85 119 PHE A N 1
ATOM 1212 C CA . PHE A 1 80 ? 64.057 -4.170 -32.607 1.00 18.47 119 PHE A CA 1
ATOM 1213 C C . PHE A 1 80 ? 62.805 -4.863 -32.084 1.00 19.09 119 PHE A C 1
ATOM 1214 O O . PHE A 1 80 ? 61.670 -4.445 -32.361 1.00 21.45 119 PHE A O 1
ATOM 1231 N N . GLN A 1 81 ? 63.017 -5.933 -31.330 1.00 19.10 120 GLN A N 1
ATOM 1232 C CA . GLN A 1 81 ? 61.917 -6.663 -30.739 1.00 19.37 120 GLN A CA 1
ATOM 1233 C C . GLN A 1 81 ? 61.556 -6.111 -29.364 1.00 20.46 120 GLN A C 1
ATOM 1234 O O . GLN A 1 81 ? 62.357 -5.434 -28.692 1.00 20.64 120 GLN A O 1
ATOM 1248 N N . VAL A 1 82 ? 60.340 -6.442 -28.933 1.00 18.87 121 VAL A N 1
ATOM 1249 C CA . VAL A 1 82 ? 59.779 -5.996 -27.665 1.00 19.76 121 VAL A CA 1
ATOM 1250 C C . VAL A 1 82 ? 59.166 -7.195 -26.947 1.00 19.81 121 VAL A C 1
ATOM 1251 O O . VAL A 1 82 ? 58.696 -8.152 -27.594 1.00 20.07 121 VAL A O 1
ATOM 1264 N N . PRO A 1 83 ? 59.115 -7.183 -25.622 1.00 18.09 122 PRO A N 1
ATOM 1265 C CA . PRO A 1 83 ? 58.367 -8.224 -24.906 1.00 18.14 122 PRO A CA 1
ATOM 1266 C C . PRO A 1 83 ? 56.931 -8.317 -25.399 1.00 18.22 122 PRO A C 1
ATOM 1267 O O . PRO A 1 83 ? 56.252 -7.305 -25.555 1.00 19.58 122 PRO A O 1
ATOM 1278 N N . THR A 1 84 ? 56.464 -9.554 -25.631 1.00 18.36 123 THR A N 1
ATOM 1279 C CA . THR A 1 84 ? 55.242 -9.824 -26.385 1.00 18.68 123 THR A CA 1
ATOM 1280 C C . THR A 1 84 ? 54.346 -10.828 -25.677 1.00 17.95 123 THR A C 1
ATOM 1281 O O . THR A 1 84 ? 54.798 -11.912 -25.296 1.00 20.76 123 THR A O 1
ATOM 1292 N N . ALA A 1 85 ? 53.075 -10.462 -25.523 1.00 18.71 124 ALA A N 1
ATOM 1293 C CA . ALA A 1 85 ? 52.091 -11.400 -24.993 1.00 19.96 124 ALA A CA 1
ATOM 1294 C C . ALA A 1 85 ? 51.890 -12.550 -25.985 1.00 19.11 124 ALA A C 1
ATOM 1295 O O . ALA A 1 85 ? 51.601 -12.309 -27.173 1.00 20.42 124 ALA A O 1
ATOM 1302 N N . PRO A 1 86 ? 52.024 -13.803 -25.544 1.00 19.23 125 PRO A N 1
ATOM 1303 C CA . PRO A 1 86 ? 51.930 -14.943 -26.465 1.00 20.29 125 PRO A CA 1
ATOM 1304 C C . PRO A 1 86 ? 50.503 -15.231 -26.886 1.00 21.99 125 PRO A C 1
ATOM 1305 O O . PRO A 1 86 ? 49.520 -14.759 -26.319 1.00 23.19 125 PRO A O 1
ATOM 1316 N N . LEU A 1 87 ? 50.425 -16.048 -27.928 1.00 23.12 126 LEU A N 1
ATOM 1317 C CA . LEU A 1 87 ? 49.170 -16.510 -28.477 1.00 20.61 126 LEU A CA 1
ATOM 1318 C C . LEU A 1 87 ? 48.679 -17.714 -27.690 1.00 22.76 126 LEU A C 1
ATOM 1319 O O . LEU A 1 87 ? 49.457 -18.609 -27.372 1.00 24.01 126 LEU A O 1
ATOM 1335 N N . GLY A 1 88 ? 47.382 -17.748 -27.405 1.00 20.56 127 GLY A N 1
ATOM 1336 C CA . GLY A 1 88 ? 46.818 -18.867 -26.674 1.00 21.79 127 GLY A CA 1
ATOM 1337 C C . GLY A 1 88 ? 45.491 -19.289 -27.265 1.00 20.88 127 GLY A C 1
ATOM 1338 O O . GLY A 1 88 ? 44.786 -18.504 -27.909 1.00 21.51 127 GLY A O 1
ATOM 1342 N N . LEU A 1 89 ? 45.150 -20.552 -27.002 1.00 23.54 128 LEU A N 1
ATOM 1343 C CA . LEU A 1 89 ? 43.823 -21.093 -27.239 1.00 24.67 128 LEU A CA 1
ATOM 1344 C C . LEU A 1 89 ? 43.110 -21.074 -25.901 1.00 22.37 128 LEU A C 1
ATOM 1345 O O . LEU A 1 89 ? 43.631 -21.604 -24.920 1.00 25.51 128 LEU A O 1
ATOM 1361 N N . TYR A 1 90 ? 41.967 -20.404 -25.853 1.00 22.41 129 TYR A N 1
ATOM 1362 C CA . TYR A 1 90 ? 41.274 -20.135 -24.624 1.00 24.09 129 TYR A CA 1
ATOM 1363 C C . TYR A 1 90 ? 39.918 -20.815 -24.614 1.00 22.88 129 TYR A C 1
ATOM 1364 O O . TYR A 1 90 ? 39.330 -21.065 -25.668 1.00 24.14 129 TYR A O 1
ATOM 1382 N N . PRO A 1 91 ? 39.399 -21.123 -23.425 1.00 27.27 130 PRO A N 1
ATOM 1383 C CA . PRO A 1 91 ? 38.052 -21.692 -23.352 1.00 28.86 130 PRO A CA 1
ATOM 1384 C C . PRO A 1 91 ? 37.004 -20.729 -23.896 1.00 26.89 130 PRO A C 1
ATOM 1385 O O . PRO A 1 91 ? 37.056 -19.516 -23.674 1.00 31.18 130 PRO A O 1
ATOM 1396 N N . GLY A 1 92 ? 36.068 -21.285 -24.664 1.00 27.03 131 GLY A N 1
ATOM 1397 C CA . GLY A 1 92 ? 34.861 -20.591 -25.045 1.00 30.64 131 GLY A CA 1
ATOM 1398 C C . GLY A 1 92 ? 33.694 -21.284 -24.377 1.00 32.64 131 GLY A C 1
ATOM 1399 O O . GLY A 1 92 ? 33.619 -21.341 -23.143 1.00 35.02 131 GLY A O 1
ATOM 1403 N N . LYS A 1 93 ? 32.811 -21.864 -25.183 1.00 31.07 132 LYS A N 1
ATOM 1404 C CA . LYS A 1 93 ? 31.725 -22.663 -24.627 1.00 34.55 132 LYS A CA 1
ATOM 1405 C C . LYS A 1 93 ? 32.244 -23.933 -23.969 1.00 36.51 132 LYS A C 1
ATOM 1406 O O . LYS A 1 93 ? 31.632 -24.426 -23.015 1.00 37.17 132 LYS A O 1
ATOM 1425 N N . LEU A 1 94 ? 33.359 -24.476 -24.455 1.00 31.16 133 LEU A N 1
ATOM 1426 C CA . LEU A 1 94 ? 33.992 -25.645 -23.857 1.00 30.19 133 LEU A CA 1
ATOM 1427 C C . LEU A 1 94 ? 35.202 -25.200 -23.054 1.00 34.45 133 LEU A C 1
ATOM 1428 O O . LEU A 1 94 ? 35.866 -24.221 -23.403 1.00 30.25 133 LEU A O 1
ATOM 1444 N N . LYS A 1 95 ? 35.487 -25.919 -21.973 1.00 34.03 134 LYS A N 1
ATOM 1445 C CA . LYS A 1 95 ? 36.386 -25.413 -20.946 1.00 31.53 134 LYS A CA 1
ATOM 1446 C C . LYS A 1 95 ? 37.694 -26.179 -20.826 1.00 30.75 134 LYS A C 1
ATOM 1447 O O . LYS A 1 95 ? 38.555 -25.777 -20.035 1.00 32.73 134 LYS A O 1
ATOM 1466 N N . SER A 1 96 ? 37.870 -27.262 -21.574 1.00 30.93 135 SER A N 1
ATOM 1467 C CA . SER A 1 96 ? 39.100 -28.034 -21.513 1.00 32.94 135 SER A CA 1
ATOM 1468 C C . SER A 1 96 ? 39.340 -28.667 -22.871 1.00 29.07 135 SER A C 1
ATOM 1469 O O . SER A 1 96 ? 38.412 -28.873 -23.653 1.00 29.26 135 SER A O 1
ATOM 1477 N N . LEU A 1 97 ? 40.610 -28.952 -23.154 1.00 31.56 136 LEU A N 1
ATOM 1478 C CA . LEU A 1 97 ? 40.959 -29.532 -24.442 1.00 33.64 136 LEU A CA 1
ATOM 1479 C C . LEU A 1 97 ? 40.305 -30.890 -24.627 1.00 33.81 136 LEU A C 1
ATOM 1480 O O . LEU A 1 97 ? 39.931 -31.260 -25.746 1.00 33.47 136 LEU A O 1
ATOM 1496 N N . GLU A 1 98 ? 40.152 -31.632 -23.533 1.00 35.03 137 GLU A N 1
ATOM 1497 C CA . GLU A 1 98 ? 39.618 -32.981 -23.594 1.00 39.04 137 GLU A CA 1
ATOM 1498 C C . GLU A 1 98 ? 38.153 -32.990 -24.019 1.00 36.83 137 GLU A C 1
ATOM 1499 O O . GLU A 1 98 ? 37.642 -34.036 -24.422 1.00 36.18 137 GLU A O 1
ATOM 1511 N N . GLU A 1 99 ? 37.477 -31.847 -23.960 1.00 36.63 138 GLU A N 1
ATOM 1512 C CA . GLU A 1 99 ? 36.077 -31.743 -24.336 1.00 34.11 138 GLU A CA 1
ATOM 1513 C C . GLU A 1 99 ? 35.871 -31.507 -25.823 1.00 35.77 138 GLU A C 1
ATOM 1514 O O . GLU A 1 99 ? 34.721 -31.451 -26.271 1.00 33.84 138 GLU A O 1
ATOM 1526 N N . VAL A 1 100 ? 36.943 -31.367 -26.607 1.00 31.65 139 VAL A N 1
ATOM 1527 C CA . VAL A 1 100 ? 36.778 -31.153 -28.034 1.00 31.25 139 VAL A CA 1
ATOM 1528 C C . VAL A 1 100 ? 36.009 -32.325 -28.619 1.00 38.21 139 VAL A C 1
ATOM 1529 O O . VAL A 1 100 ? 36.190 -33.480 -28.208 1.00 36.18 139 VAL A O 1
ATOM 1542 N N . LYS A 1 101 ? 35.111 -32.022 -29.551 1.00 34.82 140 LYS A N 1
ATOM 1543 C CA . LYS A 1 101 ? 34.319 -33.029 -30.240 1.00 40.01 140 LYS A CA 1
ATOM 1544 C C . LYS A 1 101 ? 34.465 -32.853 -31.742 1.00 36.91 140 LYS A C 1
ATOM 1545 O O . LYS A 1 101 ? 34.906 -31.806 -32.230 1.00 34.77 140 LYS A O 1
ATOM 1564 N N . ASP A 1 102 ? 34.071 -33.886 -32.482 1.00 33.00 141 ASP A N 1
ATOM 1565 C CA . ASP A 1 102 ? 33.931 -33.743 -33.923 1.00 33.43 141 ASP A CA 1
ATOM 1566 C C . ASP A 1 102 ? 33.063 -32.532 -34.213 1.00 35.42 141 ASP A C 1
ATOM 1567 O O . ASP A 1 102 ? 31.980 -32.383 -33.641 1.00 35.75 141 ASP A O 1
ATOM 1576 N N . GLY A 1 103 ? 33.564 -31.638 -35.064 1.00 34.33 142 GLY A N 1
ATOM 1577 C CA . GLY A 1 103 ? 32.816 -30.454 -35.424 1.00 31.81 142 GLY A CA 1
ATOM 1578 C C . GLY A 1 103 ? 32.914 -29.290 -34.457 1.00 30.89 142 GLY A C 1
ATOM 1579 O O . GLY A 1 103 ? 32.197 -28.301 -34.647 1.00 34.86 142 GLY A O 1
ATOM 1583 N N . SER A 1 104 ? 33.755 -29.378 -33.426 1.00 31.47 143 SER A N 1
ATOM 1584 C CA . SER A 1 104 ? 33.930 -28.253 -32.510 1.00 30.61 143 SER A CA 1
ATOM 1585 C C . SER A 1 104 ? 34.340 -27.003 -33.275 1.00 28.47 143 SER A C 1
ATOM 1586 O O . SER A 1 104 ? 35.045 -27.069 -34.283 1.00 30.19 143 SER A O 1
ATOM 1594 N N . THR A 1 105 ? 33.908 -25.849 -32.765 1.00 29.00 144 THR A N 1
ATOM 1595 C CA . THR A 1 105 ? 34.207 -24.568 -33.389 1.00 25.60 144 THR A CA 1
ATOM 1596 C C . THR A 1 105 ? 35.389 -23.916 -32.696 1.00 27.26 144 THR A C 1
ATOM 1597 O O . THR A 1 105 ? 35.467 -23.894 -31.462 1.00 28.11 144 THR A O 1
ATOM 1608 N N . VAL A 1 106 ? 36.290 -23.355 -33.505 1.00 27.15 145 VAL A N 1
ATOM 1609 C CA . VAL A 1 106 ? 37.461 -22.629 -33.008 1.00 24.40 145 VAL A CA 1
ATOM 1610 C C . VAL A 1 106 ? 37.502 -21.299 -33.751 1.00 22.88 145 VAL A C 1
ATOM 1611 O O . VAL A 1 106 ? 37.573 -21.285 -34.982 1.00 24.95 145 VAL A O 1
ATOM 1624 N N . SER A 1 107 ? 37.479 -20.183 -33.016 1.00 23.63 146 SER A N 1
ATOM 1625 C CA . SER A 1 107 ? 37.593 -18.894 -33.680 1.00 23.66 146 SER A CA 1
ATOM 1626 C C . SER A 1 107 ? 39.065 -18.562 -33.895 1.00 24.24 146 SER A C 1
ATOM 1627 O O . SER A 1 107 ? 39.929 -18.958 -33.108 1.00 24.46 146 SER A O 1
ATOM 1635 N N . ALA A 1 108 ? 39.338 -17.837 -34.983 1.00 24.56 147 ALA A N 1
ATOM 1636 C CA . ALA A 1 108 ? 40.703 -17.573 -35.412 1.00 26.91 147 ALA A CA 1
ATOM 1637 C C . ALA A 1 108 ? 40.748 -16.213 -36.081 1.00 26.35 147 ALA A C 1
ATOM 1638 O O . ALA A 1 108 ? 39.740 -15.781 -36.654 1.00 22.31 147 ALA A O 1
ATOM 1645 N N . PRO A 1 109 ? 41.893 -15.526 -36.051 1.00 22.30 148 PRO A N 1
ATOM 1646 C CA . PRO A 1 109 ? 42.027 -14.292 -36.831 1.00 22.98 148 PRO A CA 1
ATOM 1647 C C . PRO A 1 109 ? 41.961 -14.564 -38.323 1.00 26.60 148 PRO A C 1
ATOM 1648 O O . PRO A 1 109 ? 42.352 -15.629 -38.815 1.00 27.99 148 PRO A O 1
ATOM 1659 N N . ASN A 1 110 ? 41.469 -13.570 -39.051 1.00 24.91 149 ASN A N 1
ATOM 1660 C CA . ASN A 1 110 ? 41.159 -13.737 -40.460 1.00 26.39 149 ASN A CA 1
ATOM 1661 C C . ASN A 1 110 ? 42.232 -13.165 -41.384 1.00 27.05 149 ASN A C 1
ATOM 1662 O O . ASN A 1 110 ? 42.058 -13.175 -42.605 1.00 29.54 149 ASN A O 1
ATOM 1673 N N . ASP A 1 111 ? 43.348 -12.717 -40.839 1.00 23.57 150 ASP A N 1
ATOM 1674 C CA . ASP A 1 111 ? 44.419 -12.230 -41.671 1.00 23.10 150 ASP A CA 1
ATOM 1675 C C . ASP A 1 111 ? 45.451 -13.339 -41.858 1.00 20.79 150 ASP A C 1
ATOM 1676 O O . ASP A 1 111 ? 45.601 -14.189 -40.987 1.00 22.45 150 ASP A O 1
ATOM 1685 N N . PRO A 1 112 ? 46.173 -13.374 -42.978 1.00 21.99 151 PRO A N 1
ATOM 1686 C CA . PRO A 1 112 ? 46.876 -14.620 -43.336 1.00 21.06 151 PRO A CA 1
ATOM 1687 C C . PRO A 1 112 ? 48.015 -15.019 -42.401 1.00 20.21 151 PRO A C 1
ATOM 1688 O O . PRO A 1 112 ? 48.155 -16.218 -42.113 1.00 22.84 151 PRO A O 1
ATOM 1699 N N . SER A 1 113 ? 48.832 -14.076 -41.909 1.00 20.44 152 SER A N 1
ATOM 1700 C CA . SER A 1 113 ? 49.960 -14.494 -41.079 1.00 20.90 152 SER A CA 1
ATOM 1701 C C . SER A 1 113 ? 49.505 -14.958 -39.696 1.00 21.27 152 SER A C 1
ATOM 1702 O O . SER A 1 113 ? 50.132 -15.846 -39.107 1.00 23.09 152 SER A O 1
ATOM 1710 N N . ASN A 1 114 ? 48.439 -14.367 -39.137 1.00 20.21 153 ASN A N 1
ATOM 1711 C CA . ASN A 1 114 ? 47.941 -14.834 -37.853 1.00 18.78 153 ASN A CA 1
ATOM 1712 C C . ASN A 1 114 ? 47.073 -16.081 -38.011 1.00 18.80 153 ASN A C 1
ATOM 1713 O O . ASN A 1 114 ? 47.068 -16.946 -37.134 1.00 21.19 153 ASN A O 1
ATOM 1724 N N . PHE A 1 115 ? 46.379 -16.227 -39.139 1.00 19.68 154 PHE A N 1
ATOM 1725 C CA . PHE A 1 115 ? 45.631 -17.453 -39.368 1.00 20.40 154 PHE A CA 1
ATOM 1726 C C . PHE A 1 115 ? 46.561 -18.660 -39.432 1.00 19.97 154 PHE A C 1
ATOM 1727 O O . PHE A 1 115 ? 46.244 -19.721 -38.887 1.00 21.70 154 PHE A O 1
ATOM 1744 N N . ALA A 1 116 ? 47.706 -18.516 -40.089 1.00 20.02 155 ALA A N 1
ATOM 1745 C CA . ALA A 1 116 ? 48.692 -19.592 -40.139 1.00 19.96 155 ALA A CA 1
ATOM 1746 C C . ALA A 1 116 ? 49.034 -20.118 -38.755 1.00 23.11 155 ALA A C 1
ATOM 1747 O O . ALA A 1 116 ? 49.220 -21.326 -38.561 1.00 20.91 155 ALA A O 1
ATOM 1754 N N . ARG A 1 117 ? 49.150 -19.218 -37.788 1.00 20.13 156 ARG A N 1
ATOM 1755 C CA . ARG A 1 117 ? 49.495 -19.622 -36.425 1.00 19.60 156 ARG A CA 1
ATOM 1756 C C . ARG A 1 117 ? 48.446 -20.536 -35.836 1.00 19.74 156 ARG A C 1
ATOM 1757 O O . ARG A 1 117 ? 48.781 -21.434 -35.054 1.00 20.38 156 ARG A O 1
ATOM 1778 N N . VAL A 1 118 ? 47.177 -20.308 -36.188 1.00 22.78 157 VAL A N 1
ATOM 1779 C CA . VAL A 1 118 ? 46.100 -21.141 -35.677 1.00 21.93 157 VAL A CA 1
ATOM 1780 C C . VAL A 1 118 ? 46.179 -22.538 -36.274 1.00 21.24 157 VAL A C 1
ATOM 1781 O O . VAL A 1 118 ? 46.029 -23.542 -35.556 1.00 22.80 157 VAL A O 1
ATOM 1794 N N . LEU A 1 119 ? 46.427 -22.634 -37.580 1.00 21.74 158 LEU A N 1
ATOM 1795 C CA . LEU A 1 119 ? 46.584 -23.955 -38.194 1.00 21.62 158 LEU A CA 1
ATOM 1796 C C . LEU A 1 119 ? 47.749 -24.711 -37.572 1.00 22.68 158 LEU A C 1
ATOM 1797 O O . LEU A 1 119 ? 47.634 -25.911 -37.278 1.00 21.92 158 LEU A O 1
ATOM 1813 N N . VAL A 1 120 ? 48.871 -24.027 -37.313 1.00 20.40 159 VAL A N 1
ATOM 1814 C CA . VAL A 1 120 ? 49.997 -24.709 -36.688 1.00 20.41 159 VAL A CA 1
ATOM 1815 C C . VAL A 1 120 ? 49.626 -25.176 -35.285 1.00 23.15 159 VAL A C 1
ATOM 1816 O O . VAL A 1 120 ? 49.956 -26.305 -34.894 1.00 22.59 159 VAL A O 1
ATOM 1829 N N . MET A 1 121 ? 48.904 -24.342 -34.519 1.00 20.88 160 MET A N 1
ATOM 1830 C CA . MET A 1 121 ? 48.450 -24.742 -33.185 1.00 22.27 160 MET A CA 1
ATOM 1831 C C . MET A 1 121 ? 47.517 -25.946 -33.240 1.00 21.58 160 MET A C 1
ATOM 1832 O O . MET A 1 121 ? 47.660 -26.882 -32.452 1.00 22.57 160 MET A O 1
ATOM 1846 N N . LEU A 1 122 ? 46.539 -25.923 -34.145 1.00 22.12 161 LEU A N 1
ATOM 1847 C CA . LEU A 1 122 ? 45.611 -27.051 -34.245 1.00 22.47 161 LEU A CA 1
ATOM 1848 C C . LEU A 1 122 ? 46.339 -28.338 -34.612 1.00 24.71 161 LEU A C 1
ATOM 1849 O O . LEU A 1 122 ? 45.959 -29.420 -34.153 1.00 24.40 161 LEU A O 1
ATOM 1865 N N . ASP A 1 123 ? 47.374 -28.249 -35.439 1.00 21.46 162 ASP A N 1
ATOM 1866 C CA . ASP A 1 123 ? 48.175 -29.425 -35.757 1.00 22.89 162 ASP A CA 1
ATOM 1867 C C . ASP A 1 123 ? 48.942 -29.913 -34.534 1.00 23.78 162 ASP A C 1
ATOM 1868 O O . ASP A 1 123 ? 49.012 -31.124 -34.277 1.00 24.48 162 ASP A O 1
ATOM 1877 N N . GLU A 1 124 ? 49.456 -28.991 -33.720 1.00 22.89 163 GLU A N 1
ATOM 1878 C CA . GLU A 1 124 ? 50.175 -29.374 -32.517 1.00 22.52 163 GLU A CA 1
ATOM 1879 C C . GLU A 1 124 ? 49.259 -30.076 -31.526 1.00 23.18 163 GLU A C 1
ATOM 1880 O O . GLU A 1 124 ? 49.700 -30.970 -30.791 1.00 26.02 163 GLU A O 1
ATOM 1892 N N . LEU A 1 125 ? 47.987 -29.675 -31.496 1.00 25.56 164 LEU A N 1
ATOM 1893 C CA . LEU A 1 125 ? 46.998 -30.303 -30.634 1.00 24.56 164 LEU A CA 1
ATOM 1894 C C . LEU A 1 125 ? 46.504 -31.637 -31.171 1.00 26.18 164 LEU A C 1
ATOM 1895 O O . LEU A 1 125 ? 45.808 -32.357 -30.448 1.00 29.77 164 LEU A O 1
ATOM 1911 N N . GLY A 1 126 ? 46.819 -31.970 -32.410 1.00 24.40 165 GLY A N 1
ATOM 1912 C CA . GLY A 1 126 ? 46.284 -33.169 -33.025 1.00 23.41 165 GLY A CA 1
ATOM 1913 C C . GLY A 1 126 ? 44.851 -33.044 -33.487 1.00 28.92 165 GLY A C 1
ATOM 1914 O O . GLY A 1 126 ? 44.210 -34.068 -33.751 1.00 30.30 165 GLY A O 1
ATOM 1918 N N . TRP A 1 127 ? 44.325 -31.825 -33.612 1.00 26.58 166 TRP A N 1
ATOM 1919 C CA . TRP A 1 127 ? 42.953 -31.628 -34.085 1.00 25.66 166 TRP A CA 1
ATOM 1920 C C . TRP A 1 127 ? 42.853 -31.559 -35.601 1.00 29.31 166 TRP A C 1
ATOM 1921 O O . TRP A 1 127 ? 41.791 -31.861 -36.166 1.00 27.36 166 TRP A O 1
ATOM 1942 N N . ILE A 1 128 ? 43.930 -31.157 -36.277 1.00 24.99 167 ILE A N 1
ATOM 1943 C CA . ILE A 1 128 ? 44.073 -31.290 -37.715 1.00 24.32 167 ILE A CA 1
ATOM 1944 C C . ILE A 1 128 ? 45.471 -31.846 -37.949 1.00 23.50 167 ILE A C 1
ATOM 1945 O O . ILE A 1 128 ? 46.304 -31.900 -37.040 1.00 23.23 167 ILE A O 1
ATOM 1961 N N . LYS A 1 129 ? 45.717 -32.240 -39.190 1.00 23.50 168 LYS A N 1
ATOM 1962 C CA . LYS A 1 129 ? 47.036 -32.665 -39.640 1.00 25.47 168 LYS A CA 1
ATOM 1963 C C . LYS A 1 129 ? 47.420 -31.807 -40.830 1.00 24.74 168 LYS A C 1
ATOM 1964 O O . LYS A 1 129 ? 46.707 -31.791 -41.830 1.00 24.15 168 LYS A O 1
ATOM 1983 N N . LEU A 1 130 ? 48.536 -31.085 -40.722 1.00 24.52 169 LEU A N 1
ATOM 1984 C CA . LEU A 1 130 ? 49.061 -30.342 -41.849 1.00 24.42 169 LEU A CA 1
ATOM 1985 C C . LEU A 1 130 ? 49.945 -31.235 -42.714 1.00 23.21 169 LEU A C 1
ATOM 1986 O O . LEU A 1 130 ? 50.519 -32.225 -42.248 1.00 26.10 169 LEU A O 1
ATOM 2002 N N . LYS A 1 131 ? 50.034 -30.870 -43.991 1.00 22.43 170 LYS A N 1
ATOM 2003 C CA . LYS A 1 131 ? 50.929 -31.527 -44.920 1.00 22.58 170 LYS A CA 1
ATOM 2004 C C . LYS A 1 131 ? 52.377 -31.379 -44.474 1.00 23.24 170 LYS A C 1
ATOM 2005 O O . LYS A 1 131 ? 52.763 -30.410 -43.802 1.00 25.24 170 LYS A O 1
ATOM 2024 N N . ASP A 1 132 ? 53.191 -32.347 -44.881 1.00 23.44 171 ASP A N 1
ATOM 2025 C CA . ASP A 1 132 ? 54.617 -32.322 -44.579 1.00 20.19 171 ASP A CA 1
ATOM 2026 C C . ASP A 1 132 ? 55.333 -31.245 -45.387 1.00 22.29 171 ASP A C 1
ATOM 2027 O O . ASP A 1 132 ? 54.936 -30.890 -46.505 1.00 23.66 171 ASP A O 1
ATOM 2036 N N . GLY A 1 133 ? 56.410 -30.720 -44.798 1.00 21.26 172 GLY A N 1
ATOM 2037 C CA . GLY A 1 133 ? 57.313 -29.859 -45.539 1.00 22.88 172 GLY A CA 1
ATOM 2038 C C . GLY A 1 133 ? 56.781 -28.500 -45.937 1.00 23.36 172 GLY A C 1
ATOM 2039 O O . GLY A 1 133 ? 57.306 -27.905 -46.880 1.00 29.19 172 GLY A O 1
ATOM 2043 N N . ILE A 1 134 ? 55.749 -27.991 -45.269 1.00 21.10 173 ILE A N 1
ATOM 2044 C CA . ILE A 1 134 ? 55.212 -26.691 -45.639 1.00 20.68 173 ILE A CA 1
ATOM 2045 C C . ILE A 1 134 ? 55.975 -25.583 -44.932 1.00 21.15 173 ILE A C 1
ATOM 2046 O O . ILE A 1 134 ? 56.745 -25.835 -43.998 1.00 23.22 173 ILE A O 1
ATOM 2062 N N . ASN A 1 135 ? 55.766 -24.352 -45.388 1.00 21.33 174 ASN A N 1
ATOM 2063 C CA . ASN A 1 135 ? 56.248 -23.169 -44.694 1.00 20.22 174 ASN A CA 1
ATOM 2064 C C . ASN A 1 135 ? 55.278 -22.844 -43.570 1.00 20.05 174 ASN A C 1
ATOM 2065 O O . ASN A 1 135 ? 54.135 -22.472 -43.849 1.00 20.57 174 ASN A O 1
ATOM 2076 N N . PRO A 1 136 ? 55.672 -22.982 -42.295 1.00 21.84 175 PRO A N 1
ATOM 2077 C CA . PRO A 1 136 ? 54.704 -22.757 -41.214 1.00 20.53 175 PRO A CA 1
ATOM 2078 C C . PRO A 1 136 ? 54.213 -21.326 -41.158 1.00 20.94 175 PRO A C 1
ATOM 2079 O O . PRO A 1 136 ? 53.100 -21.076 -40.675 1.00 22.11 175 PRO A O 1
ATOM 2090 N N . LEU A 1 137 ? 55.009 -20.374 -41.643 1.00 20.75 176 LEU A N 1
ATOM 2091 C CA . LEU A 1 137 ? 54.623 -18.971 -41.552 1.00 20.66 176 LEU A CA 1
ATOM 2092 C C . LEU A 1 137 ? 53.498 -18.628 -42.511 1.00 21.20 176 LEU A C 1
ATOM 2093 O O . LEU A 1 137 ? 52.831 -17.603 -42.335 1.00 21.61 176 LEU A O 1
ATOM 2109 N N . THR A 1 138 ? 53.273 -19.450 -43.537 1.00 20.38 177 THR A N 1
ATOM 2110 C CA . THR A 1 138 ? 52.212 -19.178 -44.494 1.00 21.61 177 THR A CA 1
ATOM 2111 C C . THR A 1 138 ? 51.196 -20.310 -44.549 1.00 21.87 177 THR A C 1
ATOM 2112 O O . THR A 1 138 ? 50.455 -20.420 -45.541 1.00 23.07 177 THR A O 1
ATOM 2123 N N . ALA A 1 139 ? 51.116 -21.125 -43.494 1.00 22.26 178 ALA A N 1
ATOM 2124 C CA . ALA A 1 139 ? 50.167 -22.229 -43.477 1.00 20.53 178 ALA A CA 1
ATOM 2125 C C . ALA A 1 139 ? 48.758 -21.727 -43.771 1.00 22.61 178 ALA A C 1
ATOM 2126 O O . ALA A 1 139 ? 48.283 -20.754 -43.180 1.00 21.47 178 ALA A O 1
ATOM 2133 N N . SER A 1 140 ? 48.090 -22.410 -44.700 1.00 23.48 179 SER A N 1
ATOM 2134 C CA . SER A 1 140 ? 46.779 -21.992 -45.160 1.00 23.22 179 SER A CA 1
ATOM 2135 C C . SER A 1 140 ? 45.899 -23.226 -45.268 1.00 23.83 179 SER A C 1
ATOM 2136 O O . SER A 1 140 ? 46.365 -24.343 -45.099 1.00 24.22 179 SER A O 1
ATOM 2144 N N . LYS A 1 141 ? 44.614 -23.011 -45.574 1.00 22.79 180 LYS A N 1
ATOM 2145 C CA . LYS A 1 141 ? 43.698 -24.147 -45.656 1.00 26.04 180 LYS A CA 1
ATOM 2146 C C . LYS A 1 141 ? 44.164 -25.174 -46.675 1.00 23.66 180 LYS A C 1
ATOM 2147 O O . LYS A 1 141 ? 43.984 -26.379 -46.459 1.00 25.35 180 LYS A O 1
ATOM 2166 N N . ALA A 1 142 ? 44.796 -24.730 -47.761 1.00 25.66 181 ALA A N 1
ATOM 2167 C CA . ALA A 1 142 ? 45.315 -25.660 -48.755 1.00 28.19 181 ALA A CA 1
ATOM 2168 C C . ALA A 1 142 ? 46.366 -26.595 -48.186 1.00 27.43 181 ALA A C 1
ATOM 2169 O O . ALA A 1 142 ? 46.596 -27.672 -48.745 1.00 28.21 181 ALA A O 1
ATOM 2176 N N . ASP A 1 143 ? 47.022 -26.211 -47.091 1.00 24.61 182 ASP A N 1
ATOM 2177 C CA . ASP A 1 143 ? 48.048 -27.049 -46.491 1.00 23.98 182 ASP A CA 1
ATOM 2178 C C . ASP A 1 143 ? 47.496 -28.089 -45.531 1.00 24.80 182 ASP A C 1
ATOM 2179 O O . ASP A 1 143 ? 48.283 -28.829 -44.926 1.00 24.12 182 ASP A O 1
ATOM 2188 N N . ILE A 1 144 ? 46.188 -28.128 -45.301 1.00 22.52 183 ILE A N 1
ATOM 2189 C CA . ILE A 1 144 ? 45.611 -29.127 -44.410 1.00 21.60 183 ILE A CA 1
ATOM 2190 C C . ILE A 1 144 ? 45.535 -30.461 -45.139 1.00 26.41 183 ILE A C 1
ATOM 2191 O O . ILE A 1 144 ? 44.862 -30.588 -46.170 1.00 28.72 183 ILE A O 1
ATOM 2207 N N . ALA A 1 145 ? 46.248 -31.451 -44.617 1.00 25.15 184 ALA A N 1
ATOM 2208 C CA . ALA A 1 145 ? 46.177 -32.801 -45.171 1.00 26.78 184 ALA A CA 1
ATOM 2209 C C . ALA A 1 145 ? 44.894 -33.493 -44.748 1.00 27.65 184 ALA A C 1
ATOM 2210 O O . ALA A 1 145 ? 44.238 -34.149 -45.571 1.00 30.20 184 ALA A O 1
ATOM 2217 N N . GLU A 1 146 ? 44.529 -33.369 -43.482 1.00 26.02 185 GLU A N 1
ATOM 2218 C CA . GLU A 1 146 ? 43.307 -33.975 -42.975 1.00 28.36 185 GLU A CA 1
ATOM 2219 C C . GLU A 1 146 ? 42.782 -33.152 -41.813 1.00 28.84 185 GLU A C 1
ATOM 2220 O O . GLU A 1 146 ? 43.524 -32.857 -40.870 1.00 25.19 185 GLU A O 1
ATOM 2232 N N . ASN A 1 147 ? 41.505 -32.788 -41.879 1.00 29.34 186 ASN A N 1
ATOM 2233 C CA . ASN A 1 147 ? 40.819 -32.158 -40.751 1.00 29.13 186 ASN A CA 1
ATOM 2234 C C . ASN A 1 147 ? 40.321 -33.276 -39.837 1.00 31.27 186 ASN A C 1
ATOM 2235 O O . ASN A 1 147 ? 39.175 -33.729 -39.928 1.00 30.54 186 ASN A O 1
ATOM 2246 N N . LEU A 1 148 ? 41.206 -33.718 -38.938 1.00 28.07 187 LEU A N 1
ATOM 2247 C CA . LEU A 1 148 ? 40.997 -34.956 -38.183 1.00 28.65 187 LEU A CA 1
ATOM 2248 C C . LEU A 1 148 ? 39.719 -34.914 -37.356 1.00 35.97 187 LEU A C 1
ATOM 2249 O O . LEU A 1 148 ? 38.961 -35.890 -37.319 1.00 36.74 187 LEU A O 1
ATOM 2265 N N . LYS A 1 149 ? 39.480 -33.812 -36.654 1.00 31.01 188 LYS A N 1
ATOM 2266 C CA . LYS A 1 149 ? 38.299 -33.668 -35.814 1.00 30.78 188 LYS A CA 1
ATOM 2267 C C . LYS A 1 149 ? 37.214 -32.826 -36.469 1.00 27.90 188 LYS A C 1
ATOM 2268 O O . LYS A 1 149 ? 36.288 -32.378 -35.780 1.00 32.79 188 LYS A O 1
ATOM 2287 N N . ASN A 1 150 ? 37.323 -32.589 -37.770 1.00 27.95 189 ASN A N 1
ATOM 2288 C CA . ASN A 1 150 ? 36.379 -31.782 -38.530 1.00 30.27 189 ASN A CA 1
ATOM 2289 C C . ASN A 1 150 ? 36.095 -30.462 -37.820 1.00 30.93 189 ASN A C 1
ATOM 2290 O O . ASN A 1 150 ? 34.952 -30.021 -37.669 1.00 31.64 189 ASN A O 1
ATOM 2301 N N . ILE A 1 151 ? 37.180 -29.829 -37.374 1.00 30.05 190 ILE A N 1
ATOM 2302 C CA . ILE A 1 151 ? 37.078 -28.533 -36.729 1.00 29.52 190 ILE A CA 1
ATOM 2303 C C . ILE A 1 151 ? 36.475 -27.522 -37.690 1.00 26.44 190 ILE A C 1
ATOM 2304 O O . ILE A 1 151 ? 36.843 -27.449 -38.865 1.00 28.74 190 ILE A O 1
ATOM 2320 N N . LYS A 1 152 ? 35.534 -26.729 -37.194 1.00 29.28 191 LYS A N 1
ATOM 2321 C CA . LYS A 1 152 ? 34.993 -25.617 -37.959 1.00 29.16 191 LYS A CA 1
ATOM 2322 C C . LYS A 1 152 ? 35.702 -24.368 -37.452 1.00 24.06 191 LYS A C 1
ATOM 2323 O O . LYS A 1 152 ? 35.520 -23.979 -36.300 1.00 27.49 191 LYS A O 1
ATOM 2342 N N . ILE A 1 153 ? 36.551 -23.797 -38.293 1.00 28.42 192 ILE A N 1
ATOM 2343 C CA . ILE A 1 153 ? 37.312 -22.599 -37.941 1.00 27.49 192 ILE A CA 1
ATOM 2344 C C . ILE A 1 153 ? 36.483 -21.386 -38.319 1.00 26.03 192 ILE A C 1
ATOM 2345 O O . ILE A 1 153 ? 36.097 -21.217 -39.481 1.00 31.63 192 ILE A O 1
ATOM 2361 N N . VAL A 1 154 ? 36.209 -20.541 -37.338 1.00 25.17 193 VAL A N 1
ATOM 2362 C CA . VAL A 1 154 ? 35.386 -19.355 -37.515 1.00 25.19 193 VAL A CA 1
ATOM 2363 C C . VAL A 1 154 ? 36.335 -18.169 -37.585 1.00 25.59 193 VAL A C 1
ATOM 2364 O O . VAL A 1 154 ? 36.955 -17.819 -36.576 1.00 26.63 193 VAL A O 1
ATOM 2377 N N . GLU A 1 155 ? 36.494 -17.591 -38.776 1.00 27.57 194 GLU A N 1
ATOM 2378 C CA . GLU A 1 155 ? 37.469 -16.521 -38.991 1.00 26.60 194 GLU A CA 1
ATOM 2379 C C . GLU A 1 155 ? 36.839 -15.161 -38.716 1.00 27.86 194 GLU A C 1
ATOM 2380 O O . GLU A 1 155 ? 35.781 -14.836 -39.258 1.00 30.59 194 GLU A O 1
ATOM 2392 N N . LEU A 1 156 ? 37.518 -14.361 -37.895 1.00 24.86 195 LEU A N 1
ATOM 2393 C CA . LEU A 1 156 ? 37.029 -13.060 -37.455 1.00 27.04 195 LEU A CA 1
ATOM 2394 C C . LEU A 1 156 ? 38.179 -12.061 -37.452 1.00 26.22 195 LEU A C 1
ATOM 2395 O O . LEU A 1 156 ? 39.350 -12.432 -37.398 1.00 25.48 195 LEU A O 1
ATOM 2411 N N . GLU A 1 157 ? 37.829 -10.780 -37.509 1.00 25.76 196 GLU A N 1
ATOM 2412 C CA . GLU A 1 157 ? 38.818 -9.745 -37.265 1.00 24.34 196 GLU A CA 1
ATOM 2413 C C . GLU A 1 157 ? 39.422 -9.961 -35.884 1.00 22.44 196 GLU A C 1
ATOM 2414 O O . GLU A 1 157 ? 38.714 -10.263 -34.921 1.00 24.69 196 GLU A O 1
ATOM 2426 N N . ALA A 1 158 ? 40.745 -9.810 -35.780 1.00 24.16 197 ALA A N 1
ATOM 2427 C CA . ALA A 1 158 ? 41.437 -10.239 -34.568 1.00 22.26 197 ALA A CA 1
ATOM 2428 C C . ALA A 1 158 ? 40.866 -9.583 -33.308 1.00 22.93 197 ALA A C 1
ATOM 2429 O O . ALA A 1 158 ? 40.753 -10.233 -32.269 1.00 22.40 197 ALA A O 1
ATOM 2436 N N . ALA A 1 159 ? 40.514 -8.296 -33.374 1.00 23.17 198 ALA A N 1
ATOM 2437 C CA . ALA A 1 159 ? 39.977 -7.621 -32.200 1.00 21.37 198 ALA A CA 1
ATOM 2438 C C . ALA A 1 159 ? 38.688 -8.248 -31.689 1.00 24.47 198 ALA A C 1
ATOM 2439 O O . ALA A 1 159 ? 38.351 -8.052 -30.516 1.00 26.58 198 ALA A O 1
ATOM 2446 N N . GLN A 1 160 ? 37.950 -8.969 -32.541 1.00 23.83 199 GLN A N 1
ATOM 2447 C CA . GLN A 1 160 ? 36.684 -9.576 -32.135 1.00 27.26 199 GLN A CA 1
ATOM 2448 C C . GLN A 1 160 ? 36.860 -10.911 -31.429 1.00 27.54 199 GLN A C 1
ATOM 2449 O O . GLN A 1 160 ? 35.860 -11.534 -31.017 1.00 27.07 199 GLN A O 1
ATOM 2463 N N . LEU A 1 161 ? 38.081 -11.391 -31.289 1.00 21.84 200 LEU A N 1
ATOM 2464 C CA . LEU A 1 161 ? 38.216 -12.761 -30.822 1.00 23.43 200 LEU A CA 1
ATOM 2465 C C . LEU A 1 161 ? 37.904 -12.930 -29.333 1.00 27.08 200 LEU A C 1
ATOM 2466 O O . LEU A 1 161 ? 37.314 -13.951 -28.983 1.00 24.24 200 LEU A O 1
ATOM 2482 N N . PRO A 1 162 ? 38.237 -11.994 -28.424 1.00 22.02 201 PRO A N 1
ATOM 2483 C CA . PRO A 1 162 ? 37.747 -12.158 -27.039 1.00 23.57 201 PRO A CA 1
ATOM 2484 C C . PRO A 1 162 ? 36.239 -12.320 -26.944 1.00 27.31 201 PRO A C 1
ATOM 2485 O O . PRO A 1 162 ? 35.755 -13.202 -26.218 1.00 27.75 201 PRO A O 1
ATOM 2496 N N . ARG A 1 163 ? 35.480 -11.475 -27.638 1.00 29.95 202 ARG A N 1
ATOM 2497 C CA . ARG A 1 163 ? 34.023 -11.553 -27.583 1.00 29.27 202 ARG A CA 1
ATOM 2498 C C . ARG A 1 163 ? 33.509 -12.868 -28.152 1.00 30.95 202 ARG A C 1
ATOM 2499 O O . ARG A 1 163 ? 32.430 -13.330 -27.765 1.00 31.73 202 ARG A O 1
ATOM 2520 N N . SER A 1 164 ? 34.252 -13.470 -29.084 1.00 28.78 203 SER A N 1
ATOM 2521 C CA . SER A 1 164 ? 33.778 -14.673 -29.760 1.00 26.02 203 SER A CA 1
ATOM 2522 C C . SER A 1 164 ? 33.633 -15.856 -28.820 1.00 30.43 203 SER A C 1
ATOM 2523 O O . SER A 1 164 ? 32.975 -16.832 -29.186 1.00 30.80 203 SER A O 1
ATOM 2531 N N . ARG A 1 165 ? 34.233 -15.803 -27.630 1.00 28.93 204 ARG A N 1
ATOM 2532 C CA . ARG A 1 165 ? 34.156 -16.912 -26.686 1.00 29.68 204 ARG A CA 1
ATOM 2533 C C . ARG A 1 165 ? 32.727 -17.260 -26.307 1.00 33.12 204 ARG A C 1
ATOM 2534 O O . ARG A 1 165 ? 32.483 -18.370 -25.827 1.00 35.16 204 ARG A O 1
ATOM 2555 N N . ALA A 1 166 ? 31.785 -16.340 -26.481 1.00 36.42 205 ALA A N 1
ATOM 2556 C CA . ALA A 1 166 ? 30.398 -16.682 -26.212 1.00 39.75 205 ALA A CA 1
ATOM 2557 C C . ALA A 1 166 ? 29.791 -17.524 -27.322 1.00 43.24 205 ALA A C 1
ATOM 2558 O O . ALA A 1 166 ? 28.796 -18.213 -27.078 1.00 41.46 205 ALA A O 1
ATOM 2565 N N . ASP A 1 167 ? 30.389 -17.512 -28.518 1.00 35.48 206 ASP A N 1
ATOM 2566 C CA . ASP A 1 167 ? 29.783 -18.087 -29.715 1.00 38.71 206 ASP A CA 1
ATOM 2567 C C . ASP A 1 167 ? 30.459 -19.357 -30.213 1.00 36.79 206 ASP A C 1
ATOM 2568 O O . ASP A 1 167 ? 29.883 -20.038 -31.068 1.00 32.86 206 ASP A O 1
ATOM 2577 N N . VAL A 1 168 ? 31.674 -19.669 -29.750 1.00 30.88 207 VAL A N 1
ATOM 2578 C CA . VAL A 1 168 ? 32.453 -20.790 -30.263 1.00 30.76 207 VAL A CA 1
ATOM 2579 C C . VAL A 1 168 ? 32.927 -21.623 -29.079 1.00 28.53 207 VAL A C 1
ATOM 2580 O O . VAL A 1 168 ? 32.922 -21.177 -27.931 1.00 28.52 207 VAL A O 1
ATOM 2593 N N . ASP A 1 169 ? 33.372 -22.848 -29.375 1.00 28.57 208 ASP A N 1
ATOM 2594 C CA . ASP A 1 169 ? 33.804 -23.748 -28.311 1.00 27.64 208 ASP A CA 1
ATOM 2595 C C . ASP A 1 169 ? 35.155 -23.327 -27.736 1.00 26.60 208 ASP A C 1
ATOM 2596 O O . ASP A 1 169 ? 35.385 -23.456 -26.529 1.00 27.38 208 ASP A O 1
ATOM 2605 N N . PHE A 1 170 ? 36.066 -22.860 -28.598 1.00 26.96 209 PHE A N 1
ATOM 2606 C CA . PHE A 1 170 ? 37.397 -22.404 -28.199 1.00 26.97 209 PHE A CA 1
ATOM 2607 C C . PHE A 1 170 ? 37.765 -21.190 -29.039 1.00 25.37 209 PHE A C 1
ATOM 2608 O O . PHE A 1 170 ? 37.381 -21.097 -30.202 1.00 25.00 209 PHE A O 1
ATOM 2625 N N . ALA A 1 171 ? 38.536 -20.268 -28.454 1.00 23.24 210 ALA A N 1
ATOM 2626 C CA . ALA A 1 171 ? 38.961 -19.079 -29.182 1.00 23.63 210 ALA A CA 1
ATOM 2627 C C . ALA A 1 171 ? 40.473 -18.958 -29.130 1.00 22.20 210 ALA A C 1
ATOM 2628 O O . ALA A 1 171 ? 41.058 -18.995 -28.043 1.00 23.92 210 ALA A O 1
ATOM 2635 N N . VAL A 1 172 ? 41.099 -18.739 -30.286 1.00 22.98 211 VAL A N 1
ATOM 2636 C CA . VAL A 1 172 ? 42.533 -18.468 -30.339 1.00 20.95 211 VAL A CA 1
ATOM 2637 C C . VAL A 1 172 ? 42.698 -16.953 -30.425 1.00 23.32 211 VAL A C 1
ATOM 2638 O O . VAL A 1 172 ? 42.321 -16.337 -31.426 1.00 26.53 211 VAL A O 1
ATOM 2651 N N . VAL A 1 173 ? 43.259 -16.359 -29.371 1.00 20.25 212 VAL A N 1
ATOM 2652 C CA . VAL A 1 173 ? 43.244 -14.912 -29.161 1.00 21.33 212 VAL A CA 1
ATOM 2653 C C . VAL A 1 173 ? 44.675 -14.384 -29.116 1.00 19.93 212 VAL A C 1
ATOM 2654 O O . VAL A 1 173 ? 45.509 -14.899 -28.366 1.00 21.77 212 VAL A O 1
ATOM 2667 N N . ASN A 1 174 ? 44.941 -13.335 -29.901 1.00 20.35 213 ASN A N 1
ATOM 2668 C CA . ASN A 1 174 ? 46.227 -12.662 -29.869 1.00 20.19 213 ASN A CA 1
ATOM 2669 C C . ASN A 1 174 ? 46.449 -12.046 -28.497 1.00 19.27 213 ASN A C 1
ATOM 2670 O O . ASN A 1 174 ? 45.525 -11.489 -27.896 1.00 20.36 213 ASN A O 1
ATOM 2681 N N . GLY A 1 175 ? 47.688 -12.113 -28.024 1.00 21.23 214 GLY A N 1
ATOM 2682 C CA . GLY A 1 175 ? 47.973 -11.699 -26.664 1.00 20.34 214 GLY A CA 1
ATOM 2683 C C . GLY A 1 175 ? 47.534 -10.277 -26.359 1.00 19.75 214 GLY A C 1
ATOM 2684 O O . GLY A 1 175 ? 46.990 -9.999 -25.289 1.00 21.71 214 GLY A O 1
ATOM 2688 N N . ASN A 1 176 ? 47.779 -9.341 -27.279 1.00 18.60 215 ASN A N 1
ATOM 2689 C CA . ASN A 1 176 ? 47.455 -7.964 -26.949 1.00 18.76 215 ASN A CA 1
ATOM 2690 C C . ASN A 1 176 ? 45.967 -7.793 -26.695 1.00 18.87 215 ASN A C 1
ATOM 2691 O O . ASN A 1 176 ? 45.566 -7.029 -25.801 1.00 21.58 215 ASN A O 1
ATOM 2702 N N . TYR A 1 177 ? 45.131 -8.506 -27.461 1.00 19.47 216 TYR A N 1
ATOM 2703 C CA . TYR A 1 177 ? 43.694 -8.379 -27.271 1.00 20.49 216 TYR A CA 1
ATOM 2704 C C . TYR A 1 177 ? 43.218 -9.174 -26.057 1.00 22.10 216 TYR A C 1
ATOM 2705 O O . TYR A 1 177 ? 42.267 -8.754 -25.383 1.00 22.00 216 TYR A O 1
ATOM 2723 N N . ALA A 1 178 ? 43.849 -10.315 -25.774 1.00 21.30 217 ALA A N 1
ATOM 2724 C CA . ALA A 1 178 ? 43.540 -11.048 -24.551 1.00 19.66 217 ALA A CA 1
ATOM 2725 C C . ALA A 1 178 ? 43.781 -10.162 -23.329 1.00 21.96 217 ALA A C 1
ATOM 2726 O O . ALA A 1 178 ? 42.891 -9.985 -22.486 1.00 23.59 217 ALA A O 1
ATOM 2733 N N . ILE A 1 179 ? 44.961 -9.544 -23.252 1.00 22.84 218 ILE A N 1
ATOM 2734 C CA . ILE A 1 179 ? 45.302 -8.719 -22.085 1.00 21.13 218 ILE A CA 1
ATOM 2735 C C . ILE A 1 179 ? 44.314 -7.564 -21.934 1.00 25.42 218 ILE A C 1
ATOM 2736 O O . ILE A 1 179 ? 43.785 -7.315 -20.842 1.00 24.36 218 ILE A O 1
ATOM 2752 N N . SER A 1 180 ? 44.014 -6.867 -23.030 1.00 20.86 219 SER A N 1
ATOM 2753 C CA . SER A 1 180 ? 43.164 -5.689 -22.940 1.00 22.81 219 SER A CA 1
ATOM 2754 C C . SER A 1 180 ? 41.704 -6.023 -22.725 1.00 25.45 219 SER A C 1
ATOM 2755 O O . SER A 1 180 ? 40.933 -5.132 -22.350 1.00 28.62 219 SER A O 1
ATOM 2763 N N . SER A 1 181 ? 41.300 -7.269 -22.925 1.00 25.37 220 SER A N 1
ATOM 2764 C CA . SER A 1 181 ? 39.936 -7.667 -22.626 1.00 25.19 220 SER A CA 1
ATOM 2765 C C . SER A 1 181 ? 39.811 -8.289 -21.237 1.00 30.70 220 SER A C 1
ATOM 2766 O O . SER A 1 181 ? 38.727 -8.747 -20.867 1.00 32.31 220 SER A O 1
ATOM 2774 N N . GLY A 1 182 ? 40.887 -8.307 -20.454 1.00 25.56 221 GLY A N 1
ATOM 2775 C CA . GLY A 1 182 ? 40.861 -8.869 -19.121 1.00 27.49 221 GLY A CA 1
ATOM 2776 C C . GLY A 1 182 ? 41.099 -10.355 -19.048 1.00 36.67 221 GLY A C 1
ATOM 2777 O O . GLY A 1 182 ? 40.939 -10.942 -17.973 1.00 34.76 221 GLY A O 1
ATOM 2781 N N . MET A 1 183 ? 41.455 -10.992 -20.153 1.00 27.13 222 MET A N 1
ATOM 2782 C CA . MET A 1 183 ? 41.880 -12.376 -20.109 1.00 27.91 222 MET A CA 1
ATOM 2783 C C . MET A 1 183 ? 43.297 -12.454 -19.557 1.00 33.66 222 MET A C 1
ATOM 2784 O O . MET A 1 183 ? 44.103 -11.531 -19.703 1.00 31.88 222 MET A O 1
ATOM 2798 N N . LYS A 1 184 ? 43.577 -13.547 -18.865 1.00 28.64 223 LYS A N 1
ATOM 2799 C CA . LYS A 1 184 ? 44.884 -13.802 -18.295 1.00 33.69 223 LYS A CA 1
ATOM 2800 C C . LYS A 1 184 ? 45.560 -14.888 -19.115 1.00 28.60 223 LYS A C 1
ATOM 2801 O O . LYS A 1 184 ? 44.917 -15.862 -19.510 1.00 26.59 223 LYS A O 1
ATOM 2820 N N . LEU A 1 185 ? 46.857 -14.712 -19.369 1.00 27.16 224 LEU A N 1
ATOM 2821 C CA . LEU A 1 185 ? 47.612 -15.686 -20.150 1.00 28.35 224 LEU A CA 1
ATOM 2822 C C . LEU A 1 185 ? 47.560 -17.073 -19.523 1.00 31.77 224 LEU A C 1
ATOM 2823 O O . LEU A 1 185 ? 47.582 -18.079 -20.241 1.00 30.69 224 LEU A O 1
ATOM 2839 N N . THR A 1 186 ? 47.502 -17.147 -18.192 1.00 30.20 225 THR A N 1
ATOM 2840 C CA . THR A 1 186 ? 47.463 -18.436 -17.524 1.00 33.56 225 THR A CA 1
ATOM 2841 C C . THR A 1 186 ? 46.122 -19.133 -17.688 1.00 32.80 225 THR A C 1
ATOM 2842 O O . THR A 1 186 ? 46.019 -20.312 -17.339 1.00 35.91 225 THR A O 1
ATOM 2853 N N . GLU A 1 187 ? 45.102 -18.444 -18.213 1.00 28.08 226 GLU A N 1
ATOM 2854 C CA . GLU A 1 187 ? 43.819 -19.069 -18.527 1.00 30.90 226 GLU A CA 1
ATOM 2855 C C . GLU A 1 187 ? 43.849 -19.856 -19.823 1.00 28.61 226 GLU A C 1
ATOM 2856 O O . GLU A 1 187 ? 42.906 -20.600 -20.094 1.00 30.14 226 GLU A O 1
ATOM 2868 N N . ALA A 1 188 ? 44.876 -19.687 -20.651 1.00 25.26 227 ALA A N 1
ATOM 2869 C CA . ALA A 1 188 ? 44.931 -20.415 -21.905 1.00 25.94 227 ALA A CA 1
ATOM 2870 C C . ALA A 1 188 ? 45.025 -21.914 -21.656 1.00 24.74 227 ALA A C 1
ATOM 2871 O O . ALA A 1 188 ? 45.728 -22.373 -20.748 1.00 27.70 227 ALA A O 1
ATOM 2878 N N . LEU A 1 189 ? 44.298 -22.676 -22.463 1.00 23.75 228 LEU A N 1
ATOM 2879 C CA . LEU A 1 189 ? 44.413 -24.124 -22.439 1.00 26.61 228 LEU A CA 1
ATOM 2880 C C . LEU A 1 189 ? 45.682 -24.604 -23.128 1.00 27.87 228 LEU A C 1
ATOM 2881 O O . LEU A 1 189 ? 46.151 -25.716 -22.855 1.00 30.64 228 LEU A O 1
ATOM 2897 N N . PHE A 1 190 ? 46.242 -23.787 -24.021 1.00 24.11 229 PHE A N 1
ATOM 2898 C CA . PHE A 1 190 ? 47.422 -24.165 -24.784 1.00 22.58 229 PHE A CA 1
ATOM 2899 C C . PHE A 1 190 ? 48.041 -22.876 -25.309 1.00 23.96 229 PHE A C 1
ATOM 2900 O O . PHE A 1 190 ? 47.319 -21.997 -25.769 1.00 27.36 229 PHE A O 1
ATOM 2917 N N . GLN A 1 191 ? 49.354 -22.746 -25.179 1.00 25.75 230 GLN A N 1
ATOM 2918 C CA . GLN A 1 191 ? 50.073 -21.562 -25.635 1.00 25.56 230 GLN A CA 1
ATOM 2919 C C . GLN A 1 191 ? 50.985 -21.931 -26.794 1.00 26.42 230 GLN A C 1
ATOM 2920 O O . GLN A 1 191 ? 51.607 -22.997 -26.800 1.00 27.00 230 GLN A O 1
ATOM 2934 N N . GLU A 1 192 ? 51.048 -21.042 -27.782 1.00 23.37 231 GLU A N 1
ATOM 2935 C CA . GLU A 1 192 ? 51.921 -21.236 -28.928 1.00 23.84 231 GLU A CA 1
ATOM 2936 C C . GLU A 1 192 ? 53.362 -21.450 -28.466 1.00 22.59 231 GLU A C 1
ATOM 2937 O O . GLU A 1 192 ? 53.905 -20.601 -27.749 1.00 23.04 231 GLU A O 1
ATOM 2949 N N . PRO A 1 193 ? 54.032 -22.528 -28.896 1.00 22.71 232 PRO A N 1
ATOM 2950 C CA . PRO A 1 193 ? 55.436 -22.714 -28.481 1.00 24.14 232 PRO A CA 1
ATOM 2951 C C . PRO A 1 193 ? 56.408 -21.760 -29.164 1.00 22.00 232 PRO A C 1
ATOM 2952 O O . PRO A 1 193 ? 57.421 -21.385 -28.564 1.00 25.69 232 PRO A O 1
ATOM 2963 N N . SER A 1 194 ? 56.094 -21.342 -30.386 1.00 23.11 233 SER A N 1
ATOM 2964 C CA . SER A 1 194 ? 57.009 -20.595 -31.240 1.00 22.18 233 SER A CA 1
ATOM 2965 C C . SER A 1 194 ? 57.501 -19.303 -30.603 1.00 21.55 233 SER A C 1
ATOM 2966 O O . SER A 1 194 ? 56.806 -18.652 -29.815 1.00 24.15 233 SER A O 1
ATOM 2974 N N . PHE A 1 195 ? 58.711 -18.912 -31.006 1.00 20.38 234 PHE A N 1
ATOM 2975 C CA . PHE A 1 195 ? 59.236 -17.580 -30.737 1.00 21.52 234 PHE A CA 1
ATOM 2976 C C . PHE A 1 195 ? 59.374 -16.753 -32.005 1.00 21.38 234 PHE A C 1
ATOM 2977 O O . PHE A 1 195 ? 59.955 -15.664 -31.967 1.00 24.28 234 PHE A O 1
ATOM 2994 N N . ALA A 1 196 ? 58.800 -17.214 -33.112 1.00 19.12 235 ALA A N 1
ATOM 2995 C CA . ALA A 1 196 ? 58.870 -16.503 -34.382 1.00 20.80 235 ALA A CA 1
ATOM 2996 C C . ALA A 1 196 ? 57.981 -15.280 -34.426 1.00 20.39 235 ALA A C 1
ATOM 2997 O O . ALA A 1 196 ? 58.091 -14.503 -35.386 1.00 20.01 235 ALA A O 1
ATOM 3004 N N . TYR A 1 197 ? 57.092 -15.102 -33.444 1.00 18.94 236 TYR A N 1
ATOM 3005 C CA . TYR A 1 197 ? 56.107 -14.036 -33.450 1.00 18.23 236 TYR A CA 1
ATOM 3006 C C . TYR A 1 197 ? 56.315 -13.017 -32.336 1.00 19.25 236 TYR A C 1
ATOM 3007 O O . TYR A 1 197 ? 55.406 -12.236 -32.036 1.00 18.93 236 TYR A O 1
ATOM 3025 N N . VAL A 1 198 ? 57.498 -12.992 -31.721 1.00 19.59 237 VAL A N 1
ATOM 3026 C CA . VAL A 1 198 ? 57.831 -11.887 -30.831 1.00 19.41 237 VAL A CA 1
ATOM 3027 C C . VAL A 1 198 ? 57.823 -10.595 -31.639 1.00 19.09 237 VAL A C 1
ATOM 3028 O O . VAL A 1 198 ? 58.406 -10.514 -32.722 1.00 19.79 237 VAL A O 1
ATOM 3041 N N . ASN A 1 199 ? 57.125 -9.593 -31.138 1.00 17.28 238 ASN A N 1
ATOM 3042 C CA . ASN A 1 199 ? 56.817 -8.423 -31.944 1.00 18.03 238 ASN A CA 1
ATOM 3043 C C . ASN A 1 199 ? 58.027 -7.523 -32.140 1.00 19.53 238 ASN A C 1
ATOM 3044 O O . ASN A 1 199 ? 58.980 -7.524 -31.353 1.00 19.44 238 ASN A O 1
ATOM 3055 N N . TRP A 1 200 ? 57.950 -6.719 -33.196 1.00 17.94 239 TRP A N 1
ATOM 3056 C CA . TRP A 1 200 ? 59.000 -5.808 -33.625 1.00 20.62 239 TRP A CA 1
ATOM 3057 C C . TRP A 1 200 ? 58.452 -4.395 -33.696 1.00 20.45 239 TRP A C 1
ATOM 3058 O O . TRP A 1 200 ? 57.290 -4.185 -34.054 1.00 20.82 239 TRP A O 1
ATOM 3079 N N . SER A 1 201 ? 59.308 -3.420 -33.410 1.00 18.26 240 SER A N 1
ATOM 3080 C CA . SER A 1 201 ? 59.037 -2.056 -33.831 1.00 17.64 240 SER A CA 1
ATOM 3081 C C . SER A 1 201 ? 59.268 -1.924 -35.341 1.00 19.40 240 SER A C 1
ATOM 3082 O O . SER A 1 201 ? 60.072 -2.651 -35.938 1.00 20.71 240 SER A O 1
ATOM 3090 N N . ALA A 1 202 ? 58.588 -0.958 -35.949 1.00 20.36 241 ALA A N 1
ATOM 3091 C CA . ALA A 1 202 ? 58.775 -0.664 -37.360 1.00 17.55 241 ALA A CA 1
ATOM 3092 C C . ALA A 1 202 ? 58.874 0.841 -37.573 1.00 18.99 241 ALA A C 1
ATOM 3093 O O . ALA A 1 202 ? 58.208 1.632 -36.893 1.00 18.57 241 ALA A O 1
ATOM 3100 N N . VAL A 1 203 ? 59.696 1.216 -38.564 1.00 19.01 242 VAL A N 1
ATOM 3101 C CA . VAL A 1 203 ? 59.898 2.598 -38.985 1.00 19.91 242 VAL A CA 1
ATOM 3102 C C . VAL A 1 203 ? 59.929 2.664 -40.510 1.00 20.54 242 VAL A C 1
ATOM 3103 O O . VAL A 1 203 ? 60.078 1.652 -41.198 1.00 19.48 242 VAL A O 1
ATOM 3116 N N . LYS A 1 204 ? 59.777 3.877 -41.031 1.00 19.81 243 LYS A N 1
ATOM 3117 C CA . LYS A 1 204 ? 60.086 4.127 -42.439 1.00 19.81 243 LYS A CA 1
ATOM 3118 C C . LYS A 1 204 ? 61.571 3.886 -42.692 1.00 23.27 243 LYS A C 1
ATOM 3119 O O . LYS A 1 204 ? 62.434 4.271 -41.898 1.00 22.20 243 LYS A O 1
ATOM 3138 N N . THR A 1 205 ? 61.878 3.235 -43.813 1.00 21.02 244 THR A N 1
ATOM 3139 C CA . THR A 1 205 ? 63.261 2.860 -44.075 1.00 24.66 244 THR A CA 1
ATOM 3140 C C . THR A 1 205 ? 64.171 4.077 -44.077 1.00 26.26 244 THR A C 1
ATOM 3141 O O . THR A 1 205 ? 65.338 3.984 -43.677 1.00 27.90 244 THR A O 1
ATOM 3152 N N . ALA A 1 206 ? 63.641 5.224 -44.492 1.00 24.93 245 ALA A N 1
ATOM 3153 C CA . ALA A 1 206 ? 64.430 6.452 -44.554 1.00 26.03 245 ALA A CA 1
ATOM 3154 C C . ALA A 1 206 ? 64.931 6.880 -43.188 1.00 29.42 245 ALA A C 1
ATOM 3155 O O . ALA A 1 206 ? 65.871 7.681 -43.100 1.00 29.75 245 ALA A O 1
ATOM 3162 N N . ASP A 1 207 ? 64.312 6.381 -42.119 1.00 24.03 246 ASP A N 1
ATOM 3163 C CA . ASP A 1 207 ? 64.653 6.785 -40.758 1.00 24.10 246 ASP A CA 1
ATOM 3164 C C . ASP A 1 207 ? 65.564 5.792 -40.052 1.00 24.79 246 ASP A C 1
ATOM 3165 O O . ASP A 1 207 ? 65.914 6.012 -38.886 1.00 25.42 246 ASP A O 1
ATOM 3174 N N . LYS A 1 208 ? 65.987 4.723 -40.734 1.00 25.55 247 LYS A N 1
ATOM 3175 C CA . LYS A 1 208 ? 66.656 3.607 -40.077 1.00 25.98 247 LYS A CA 1
ATOM 3176 C C . LYS A 1 208 ? 67.966 4.013 -39.404 1.00 28.90 247 LYS A C 1
ATOM 3177 O O . LYS A 1 208 ? 68.363 3.400 -38.402 1.00 28.99 247 LYS A O 1
ATOM 3196 N N . ASP A 1 209 ? 68.650 5.027 -39.927 1.00 28.03 248 ASP A N 1
ATOM 3197 C CA . ASP A 1 209 ? 69.954 5.426 -39.406 1.00 31.24 248 ASP A CA 1
ATOM 3198 C C . ASP A 1 209 ? 69.885 6.690 -38.562 1.00 32.20 248 ASP A C 1
ATOM 3199 O O . ASP A 1 209 ? 70.927 7.282 -38.263 1.00 35.24 248 ASP A O 1
ATOM 3208 N N . SER A 1 210 ? 68.687 7.114 -38.173 1.00 29.62 249 SER A N 1
ATOM 3209 C CA . SER A 1 210 ? 68.504 8.351 -37.425 1.00 25.88 249 SER A CA 1
ATOM 3210 C C . SER A 1 210 ? 69.017 8.233 -35.993 1.00 26.40 249 SER A C 1
ATOM 3211 O O . SER A 1 210 ? 69.003 7.165 -35.382 1.00 26.19 249 SER A O 1
ATOM 3219 N N . GLN A 1 211 ? 69.463 9.367 -35.444 1.00 26.87 250 GLN A N 1
ATOM 3220 C CA . GLN A 1 211 ? 69.870 9.369 -34.044 1.00 26.16 250 GLN A CA 1
ATOM 3221 C C . GLN A 1 211 ? 68.687 9.096 -33.130 1.00 27.12 250 GLN A C 1
ATOM 3222 O O . GLN A 1 211 ? 68.824 8.365 -32.142 1.00 26.76 250 GLN A O 1
ATOM 3236 N N . TRP A 1 212 ? 67.520 9.672 -33.427 1.00 26.47 251 TRP A N 1
ATOM 3237 C CA . TRP A 1 212 ? 66.385 9.426 -32.545 1.00 22.25 251 TRP A CA 1
ATOM 3238 C C . TRP A 1 212 ? 66.078 7.939 -32.461 1.00 24.23 251 TRP A C 1
ATOM 3239 O O . TRP A 1 212 ? 65.797 7.417 -31.377 1.00 22.87 251 TRP A O 1
ATOM 3260 N N . LEU A 1 213 ? 66.180 7.219 -33.574 1.00 24.10 252 LEU A N 1
ATOM 3261 C CA . LEU A 1 213 ? 65.867 5.798 -33.519 1.00 21.86 252 LEU A CA 1
ATOM 3262 C C . LEU A 1 213 ? 66.912 5.029 -32.731 1.00 24.19 252 LEU A C 1
ATOM 3263 O O . LEU A 1 213 ? 66.583 4.058 -32.033 1.00 23.96 252 LEU A O 1
ATOM 3279 N N . LYS A 1 214 ? 68.178 5.455 -32.817 1.00 25.26 253 LYS A N 1
ATOM 3280 C CA . LYS A 1 214 ? 69.207 4.868 -31.975 1.00 25.85 253 LYS A CA 1
ATOM 3281 C C . LYS A 1 214 ? 68.870 5.042 -30.500 1.00 22.83 253 LYS A C 1
ATOM 3282 O O . LYS A 1 214 ? 69.001 4.102 -29.709 1.00 25.56 253 LYS A O 1
ATOM 3301 N N . ASP A 1 215 ? 68.387 6.223 -30.130 1.00 24.87 254 ASP A N 1
ATOM 3302 C CA . ASP A 1 215 ? 68.041 6.465 -28.740 1.00 26.45 254 ASP A CA 1
ATOM 3303 C C . ASP A 1 215 ? 66.808 5.662 -28.333 1.00 23.81 254 ASP A C 1
ATOM 3304 O O . ASP A 1 215 ? 66.766 5.142 -27.214 1.00 23.52 254 ASP A O 1
ATOM 3313 N N . VAL A 1 216 ? 65.826 5.498 -29.246 1.00 22.05 255 VAL A N 1
ATOM 3314 C CA . VAL A 1 216 ? 64.660 4.657 -28.934 1.00 21.28 255 VAL A CA 1
ATOM 3315 C C . VAL A 1 216 ? 65.086 3.209 -28.755 1.00 20.87 255 VAL A C 1
ATOM 3316 O O . VAL A 1 216 ? 64.606 2.516 -27.844 1.00 21.29 255 VAL A O 1
ATOM 3329 N N . THR A 1 217 ? 65.990 2.726 -29.614 1.00 20.75 256 THR A N 1
ATOM 3330 C CA . THR A 1 217 ? 66.451 1.347 -29.538 1.00 22.63 256 THR A CA 1
ATOM 3331 C C . THR A 1 217 ? 67.175 1.104 -28.220 1.00 20.65 256 THR A C 1
ATOM 3332 O O . THR A 1 217 ? 66.944 0.096 -27.548 1.00 22.89 256 THR A O 1
ATOM 3343 N N . GLU A 1 218 ? 67.994 2.071 -27.809 1.00 25.28 257 GLU A N 1
ATOM 3344 C CA . GLU A 1 218 ? 68.684 1.978 -26.538 1.00 24.42 257 GLU A CA 1
ATOM 3345 C C . GLU A 1 218 ? 67.692 1.909 -25.389 1.00 25.35 257 GLU A C 1
ATOM 3346 O O . GLU A 1 218 ? 67.872 1.124 -24.449 1.00 25.30 257 GLU A O 1
ATOM 3358 N N . ALA A 1 219 ? 66.641 2.726 -25.442 1.00 21.66 258 ALA A N 1
ATOM 3359 C CA . ALA A 1 219 ? 65.656 2.742 -24.367 1.00 25.26 258 ALA A CA 1
ATOM 3360 C C . ALA A 1 219 ? 64.963 1.393 -24.219 1.00 24.45 258 ALA A C 1
ATOM 3361 O O . ALA A 1 219 ? 64.657 0.961 -23.102 1.00 23.36 258 ALA A O 1
ATOM 3368 N N . TYR A 1 220 ? 64.688 0.711 -25.331 1.00 21.16 259 TYR A N 1
ATOM 3369 C CA . TYR A 1 220 ? 64.035 -0.589 -25.254 1.00 19.38 259 TYR A CA 1
ATOM 3370 C C . TYR A 1 220 ? 64.989 -1.733 -24.945 1.00 23.30 259 TYR A C 1
ATOM 3371 O O . TYR A 1 220 ? 64.554 -2.886 -24.878 1.00 23.86 259 TYR A O 1
ATOM 3389 N N . ASN A 1 221 ? 66.284 -1.464 -24.773 1.00 24.92 260 ASN A N 1
ATOM 3390 C CA . ASN A 1 221 ? 67.235 -2.516 -24.456 1.00 22.91 260 ASN A CA 1
ATOM 3391 C C . ASN A 1 221 ? 68.026 -2.202 -23.196 1.00 23.16 260 ASN A C 1
ATOM 3392 O O . ASN A 1 221 ? 68.998 -2.892 -22.898 1.00 27.16 260 ASN A O 1
ATOM 3403 N N . SER A 1 222 ? 67.554 -1.248 -22.420 1.00 23.38 261 SER A N 1
ATOM 3404 C CA . SER A 1 222 ? 68.267 -0.862 -21.210 1.00 23.59 261 SER A CA 1
ATOM 3405 C C . SER A 1 222 ? 68.003 -1.844 -20.084 1.00 26.87 261 SER A C 1
ATOM 3406 O O . SER A 1 222 ? 67.002 -2.565 -20.056 1.00 25.90 261 SER A O 1
ATOM 3414 N N . ASP A 1 223 ? 68.919 -1.850 -19.108 1.00 26.39 262 ASP A N 1
ATOM 3415 C CA . ASP A 1 223 ? 68.708 -2.690 -17.942 1.00 25.55 262 ASP A CA 1
ATOM 3416 C C . ASP A 1 223 ? 67.427 -2.302 -17.224 1.00 22.85 262 ASP A C 1
ATOM 3417 O O . ASP A 1 223 ? 66.720 -3.166 -16.702 1.00 25.75 262 ASP A O 1
ATOM 3426 N N . ALA A 1 224 ? 67.129 -1.004 -17.168 1.00 24.19 263 ALA A N 1
ATOM 3427 C CA . ALA A 1 224 ? 65.933 -0.538 -16.484 1.00 25.71 263 ALA A CA 1
ATOM 3428 C C . ALA A 1 224 ? 64.680 -1.029 -17.189 1.00 26.34 263 ALA A C 1
ATOM 3429 O O . ALA A 1 224 ? 63.724 -1.468 -16.544 1.00 25.69 263 ALA A O 1
ATOM 3436 N N . PHE A 1 225 ? 64.658 -0.953 -18.513 1.00 25.27 264 PHE A N 1
ATOM 3437 C CA . PHE A 1 225 ? 63.461 -1.429 -19.203 1.00 22.72 264 PHE A CA 1
ATOM 3438 C C . PHE A 1 225 ? 63.284 -2.927 -19.030 1.00 21.70 264 PHE A C 1
ATOM 3439 O O . PHE A 1 225 ? 62.164 -3.402 -18.834 1.00 22.49 264 PHE A O 1
ATOM 3456 N N . LYS A 1 226 ? 64.375 -3.691 -19.125 1.00 24.32 265 LYS A N 1
ATOM 3457 C CA . LYS A 1 226 ? 64.295 -5.135 -18.929 1.00 23.22 265 LYS A CA 1
ATOM 3458 C C . LYS A 1 226 ? 63.782 -5.470 -17.542 1.00 25.81 265 LYS A C 1
ATOM 3459 O O . LYS A 1 226 ? 62.941 -6.358 -17.379 1.00 25.46 265 LYS A O 1
ATOM 3478 N N . ALA A 1 227 ? 64.275 -4.763 -16.525 1.00 26.48 266 ALA A N 1
ATOM 3479 C CA . ALA A 1 227 ? 63.813 -5.038 -15.176 1.00 26.64 266 ALA A CA 1
ATOM 3480 C C . ALA A 1 227 ? 62.337 -4.712 -15.028 1.00 24.24 266 ALA A C 1
ATOM 3481 O O . ALA A 1 227 ? 61.584 -5.490 -14.424 1.00 26.66 266 ALA A O 1
ATOM 3488 N N . TYR A 1 228 ? 61.902 -3.583 -15.603 1.00 25.34 267 TYR A N 1
ATOM 3489 C CA . TYR A 1 228 ? 60.485 -3.223 -15.607 1.00 23.16 267 TYR A CA 1
ATOM 3490 C C . TYR A 1 228 ? 59.655 -4.260 -16.341 1.00 24.39 267 TYR A C 1
ATOM 3491 O O . TYR A 1 228 ? 58.583 -4.668 -15.869 1.00 22.89 267 TYR A O 1
ATOM 3509 N N . ALA A 1 229 ? 60.129 -4.703 -17.503 1.00 23.62 268 ALA A N 1
ATOM 3510 C CA . ALA A 1 229 ? 59.329 -5.612 -18.318 1.00 23.31 268 ALA A CA 1
ATOM 3511 C C . ALA A 1 229 ? 59.134 -6.952 -17.630 1.00 24.79 268 ALA A C 1
ATOM 3512 O O . ALA A 1 229 ? 58.051 -7.538 -17.710 1.00 23.32 268 ALA A O 1
ATOM 3519 N N . HIS A 1 230 ? 60.173 -7.455 -16.956 1.00 25.33 269 HIS A N 1
ATOM 3520 C CA . HIS A 1 230 ? 60.065 -8.751 -16.300 1.00 25.38 269 HIS A CA 1
ATOM 3521 C C . HIS A 1 230 ? 59.077 -8.722 -15.141 1.00 27.85 269 HIS A C 1
ATOM 3522 O O . HIS A 1 230 ? 58.532 -9.768 -14.776 1.00 29.82 269 HIS A O 1
ATOM 3536 N N . LYS A 1 231 ? 58.872 -7.559 -14.522 1.00 25.51 270 LYS A N 1
ATOM 3537 C CA . LYS A 1 231 ? 57.893 -7.439 -13.450 1.00 29.51 270 LYS A CA 1
ATOM 3538 C C . LYS A 1 231 ? 56.495 -7.144 -13.969 1.00 26.42 270 LYS A C 1
ATOM 3539 O O . LYS A 1 231 ? 55.530 -7.811 -13.587 1.00 25.63 270 LYS A O 1
ATOM 3558 N N . ARG A 1 232 ? 56.384 -6.166 -14.875 1.00 23.62 271 ARG A N 1
ATOM 3559 C CA . ARG A 1 232 ? 55.094 -5.705 -15.378 1.00 22.58 271 ARG A CA 1
ATOM 3560 C C . ARG A 1 232 ? 54.453 -6.689 -16.344 1.00 23.41 271 ARG A C 1
ATOM 3561 O O . ARG A 1 232 ? 53.224 -6.787 -16.392 1.00 23.90 271 ARG A O 1
ATOM 3582 N N . PHE A 1 233 ? 55.254 -7.417 -17.114 1.00 21.99 272 PHE A N 1
ATOM 3583 C CA . PHE A 1 233 ? 54.737 -8.281 -18.173 1.00 22.18 272 PHE A CA 1
ATOM 3584 C C . PHE A 1 233 ? 55.247 -9.699 -17.978 1.00 28.00 272 PHE A C 1
ATOM 3585 O O . PHE A 1 233 ? 55.998 -10.253 -18.784 1.00 24.24 272 PHE A O 1
ATOM 3602 N N . GLU A 1 234 ? 54.816 -10.293 -16.865 1.00 30.61 273 GLU A N 1
ATOM 3603 C CA . GLU A 1 234 ? 55.165 -11.670 -16.581 1.00 31.59 273 GLU A CA 1
ATOM 3604 C C . GLU A 1 234 ? 54.523 -12.590 -17.596 1.00 24.30 273 GLU A C 1
ATOM 3605 O O . GLU A 1 234 ? 53.344 -12.455 -17.945 1.00 28.90 273 GLU A O 1
ATOM 3617 N N . GLY A 1 235 ? 55.306 -13.558 -18.038 1.00 28.06 274 GLY A N 1
ATOM 3618 C CA . GLY A 1 235 ? 54.838 -14.521 -18.986 1.00 27.28 274 GLY A CA 1
ATOM 3619 C C . GLY A 1 235 ? 54.990 -14.083 -20.416 1.00 25.97 274 GLY A C 1
ATOM 3620 O O . GLY A 1 235 ? 54.630 -14.853 -21.317 1.00 27.32 274 GLY A O 1
ATOM 3624 N N . TYR A 1 236 ? 55.516 -12.881 -20.653 1.00 23.45 275 TYR A N 1
ATOM 3625 C CA . TYR A 1 236 ? 55.712 -12.408 -22.018 1.00 21.47 275 TYR A CA 1
ATOM 3626 C C . TYR A 1 236 ? 56.967 -13.036 -22.599 1.00 23.41 275 TYR A C 1
ATOM 3627 O O . TYR A 1 236 ? 57.891 -13.417 -21.879 1.00 29.14 275 TYR A O 1
ATOM 3645 N N . LYS A 1 237 ? 56.997 -13.139 -23.921 1.00 20.39 276 LYS A N 1
ATOM 3646 C CA . LYS A 1 237 ? 58.166 -13.658 -24.610 1.00 22.22 276 LYS A CA 1
ATOM 3647 C C . LYS A 1 237 ? 59.116 -12.518 -24.929 1.00 21.50 276 LYS A C 1
ATOM 3648 O O . LYS A 1 237 ? 58.696 -11.485 -25.434 1.00 22.86 276 LYS A O 1
ATOM 3667 N N . SER A 1 238 ? 60.400 -12.701 -24.589 1.00 22.95 277 SER A N 1
ATOM 3668 C CA . SER A 1 238 ? 61.416 -11.673 -24.688 1.00 23.44 277 SER A CA 1
ATOM 3669 C C . SER A 1 238 ? 62.047 -11.604 -26.070 1.00 23.38 277 SER A C 1
ATOM 3670 O O . SER A 1 238 ? 62.125 -12.613 -26.780 1.00 25.14 277 SER A O 1
ATOM 3678 N N . PRO A 1 239 ? 62.526 -10.416 -26.426 1.00 22.52 278 PRO A N 1
ATOM 3679 C CA . PRO A 1 239 ? 63.363 -10.265 -27.621 1.00 23.33 278 PRO A CA 1
ATOM 3680 C C . PRO A 1 239 ? 64.495 -11.283 -27.671 1.00 23.79 278 PRO A C 1
ATOM 3681 O O . PRO A 1 239 ? 65.158 -11.556 -26.672 1.00 23.20 278 PRO A O 1
ATOM 3692 N N . ALA A 1 240 ? 64.748 -11.824 -28.861 1.00 23.56 279 ALA A N 1
ATOM 3693 C CA . ALA A 1 240 ? 65.823 -12.802 -28.983 1.00 23.69 279 ALA A CA 1
ATOM 3694 C C . ALA A 1 240 ? 67.162 -12.214 -28.544 1.00 26.03 279 ALA A C 1
ATOM 3695 O O . ALA A 1 240 ? 67.987 -12.921 -27.955 1.00 28.82 279 ALA A O 1
ATOM 3702 N N . ALA A 1 241 ? 67.386 -10.929 -28.829 1.00 25.88 280 ALA A N 1
ATOM 3703 C CA . ALA A 1 241 ? 68.668 -10.285 -28.562 1.00 28.45 280 ALA A CA 1
ATOM 3704 C C . ALA A 1 241 ? 68.934 -10.136 -27.076 1.00 34.82 280 ALA A C 1
ATOM 3705 O O . ALA A 1 241 ? 70.099 -10.013 -26.680 1.00 35.22 280 ALA A O 1
ATOM 3712 N N . TRP A 1 242 ? 67.891 -10.151 -26.240 1.00 28.96 281 TRP A N 1
ATOM 3713 C CA . TRP A 1 242 ? 68.121 -10.119 -24.803 1.00 30.19 281 TRP A CA 1
ATOM 3714 C C . TRP A 1 242 ? 68.833 -11.369 -24.328 1.00 35.40 281 TRP A C 1
ATOM 3715 O O . TRP A 1 242 ? 69.446 -11.351 -23.254 1.00 35.19 281 TRP A O 1
ATOM 3736 N N . ASN A 1 243 ? 68.755 -12.455 -25.097 1.00 33.73 282 ASN A N 1
ATOM 3737 C CA . ASN A 1 243 ? 69.577 -13.635 -24.867 1.00 39.72 282 ASN A CA 1
ATOM 3738 C C . ASN A 1 243 ? 69.334 -14.206 -23.482 1.00 48.57 282 ASN A C 1
ATOM 3739 O O . ASN A 1 243 ? 70.258 -14.701 -22.835 1.00 59.93 282 ASN A O 1
ATOM 3750 N N . GLU A 1 244 ? 68.091 -14.115 -23.018 1.00 50.68 283 GLU A N 1
ATOM 3751 C CA . GLU A 1 244 ? 67.744 -14.567 -21.683 1.00 56.34 283 GLU A CA 1
ATOM 3752 C C . GLU A 1 244 ? 66.878 -15.820 -21.799 1.00 59.70 283 GLU A C 1
ATOM 3753 O O . GLU A 1 244 ? 67.068 -16.640 -22.706 1.00 60.82 283 GLU A O 1
ATOM 3765 N N . LYS B 1 4 ? 34.966 21.707 -39.594 1.00 37.94 43 LYS B N 1
ATOM 3766 C CA . LYS B 1 4 ? 35.024 20.480 -40.398 1.00 46.55 43 LYS B CA 1
ATOM 3767 C C . LYS B 1 4 ? 36.072 20.593 -41.522 1.00 38.16 43 LYS B C 1
ATOM 3768 O O . LYS B 1 4 ? 35.848 21.282 -42.511 1.00 35.34 43 LYS B O 1
ATOM 3771 N N . GLU B 1 5 ? 37.213 19.923 -41.337 1.00 33.27 44 GLU B N 1
ATOM 3772 C CA . GLU B 1 5 ? 38.366 20.033 -42.230 1.00 35.94 44 GLU B CA 1
ATOM 3773 C C . GLU B 1 5 ? 38.317 18.884 -43.234 1.00 27.90 44 GLU B C 1
ATOM 3774 O O . GLU B 1 5 ? 38.484 17.723 -42.851 1.00 30.92 44 GLU B O 1
ATOM 3786 N N . ILE B 1 6 ? 38.106 19.198 -44.508 1.00 27.10 45 ILE B N 1
ATOM 3787 C CA . ILE B 1 6 ? 38.043 18.175 -45.555 1.00 23.35 45 ILE B CA 1
ATOM 3788 C C . ILE B 1 6 ? 39.424 18.015 -46.173 1.00 22.41 45 ILE B C 1
ATOM 3789 O O . ILE B 1 6 ? 39.936 18.945 -46.811 1.00 24.32 45 ILE B O 1
ATOM 3805 N N . VAL B 1 7 ? 40.012 16.831 -46.025 1.00 21.85 46 VAL B N 1
ATOM 3806 C CA . VAL B 1 7 ? 41.341 16.543 -46.552 1.00 19.70 46 VAL B CA 1
ATOM 3807 C C . VAL B 1 7 ? 41.189 15.755 -47.853 1.00 20.22 46 VAL B C 1
ATOM 3808 O O . VAL B 1 7 ? 40.682 14.628 -47.848 1.00 21.49 46 VAL B O 1
ATOM 3821 N N . PHE B 1 8 ? 41.632 16.359 -48.957 1.00 19.39 47 PHE B N 1
ATOM 3822 C CA . PHE B 1 8 ? 41.626 15.744 -50.290 1.00 18.38 47 PHE B CA 1
ATOM 3823 C C . PHE B 1 8 ? 42.968 15.076 -50.538 1.00 19.71 47 PHE B C 1
ATOM 3824 O O . PHE B 1 8 ? 44.011 15.621 -50.166 1.00 20.33 47 PHE B O 1
ATOM 3841 N N . GLY B 1 9 ? 42.943 13.942 -51.239 1.00 19.35 48 GLY B N 1
ATOM 3842 C CA . GLY B 1 9 ? 44.153 13.368 -51.805 1.00 18.73 48 GLY B CA 1
ATOM 3843 C C . GLY B 1 9 ? 43.984 13.265 -53.313 1.00 20.15 48 GLY B C 1
ATOM 3844 O O . GLY B 1 9 ? 42.944 12.804 -53.777 1.00 19.48 48 GLY B O 1
ATOM 3848 N N . THR B 1 10 ? 44.980 13.683 -54.085 1.00 19.71 49 THR B N 1
ATOM 3849 C CA . THR B 1 10 ? 44.928 13.596 -55.546 1.00 17.86 49 THR B CA 1
ATOM 3850 C C . THR B 1 10 ? 46.297 13.185 -56.033 1.00 19.96 49 THR B C 1
ATOM 3851 O O . THR B 1 10 ? 47.271 13.258 -55.304 1.00 20.21 49 THR B O 1
ATOM 3862 N N . THR B 1 11 ? 46.376 12.782 -57.305 1.00 19.01 50 THR B N 1
ATOM 3863 C CA . THR B 1 11 ? 47.677 12.732 -57.941 1.00 18.80 50 THR B CA 1
ATOM 3864 C C . THR B 1 11 ? 48.170 14.159 -58.208 1.00 19.49 50 THR B C 1
ATOM 3865 O O . THR B 1 11 ? 47.434 15.137 -58.114 1.00 20.60 50 THR B O 1
ATOM 3876 N N . VAL B 1 12 ? 49.436 14.265 -58.577 1.00 20.46 51 VAL B N 1
ATOM 3877 C CA . VAL B 1 12 ? 50.036 15.558 -58.859 1.00 21.55 51 VAL B CA 1
ATOM 3878 C C . VAL B 1 12 ? 49.415 16.126 -60.131 1.00 19.50 51 VAL B C 1
ATOM 3879 O O . VAL B 1 12 ? 49.064 15.391 -61.069 1.00 20.73 51 VAL B O 1
ATOM 3892 N N . GLY B 1 13 ? 49.259 17.441 -60.180 1.00 21.40 52 GLY B N 1
ATOM 3893 C CA . GLY B 1 13 ? 48.864 18.104 -61.412 1.00 21.67 52 GLY B CA 1
ATOM 3894 C C . GLY B 1 13 ? 47.377 18.392 -61.461 1.00 19.35 52 GLY B C 1
ATOM 3895 O O . GLY B 1 13 ? 46.817 19.008 -60.545 1.00 21.02 52 GLY B O 1
ATOM 3899 N N . ASP B 1 14 ? 46.718 17.934 -62.530 1.00 20.96 53 ASP B N 1
ATOM 3900 C CA . ASP B 1 14 ? 45.397 18.445 -62.880 1.00 19.83 53 ASP B CA 1
ATOM 3901 C C . ASP B 1 14 ? 44.373 18.282 -61.760 1.00 20.38 53 ASP B C 1
ATOM 3902 O O . ASP B 1 14 ? 43.638 19.221 -61.447 1.00 21.60 53 ASP B O 1
ATOM 3911 N N . PHE B 1 15 ? 44.281 17.099 -61.140 1.00 19.31 54 PHE B N 1
ATOM 3912 C CA . PHE B 1 15 ? 43.245 16.920 -60.126 1.00 20.16 54 PHE B CA 1
ATOM 3913 C C . PHE B 1 15 ? 43.511 17.775 -58.883 1.00 19.83 54 PHE B C 1
ATOM 3914 O O . PHE B 1 15 ? 42.561 18.199 -58.206 1.00 20.82 54 PHE B O 1
ATOM 3931 N N . GLY B 1 16 ? 44.784 18.008 -58.557 1.00 19.75 55 GLY B N 1
ATOM 3932 C CA . GLY B 1 16 ? 45.124 18.910 -57.460 1.00 20.22 55 GLY B CA 1
ATOM 3933 C C . GLY B 1 16 ? 44.780 20.351 -57.777 1.00 20.37 55 GLY B C 1
ATOM 3934 O O . GLY B 1 16 ? 44.275 21.083 -56.919 1.00 22.62 55 GLY B O 1
ATOM 3938 N N . ASP B 1 17 ? 45.017 20.764 -59.019 1.00 22.67 56 ASP B N 1
ATOM 3939 C CA . ASP B 1 17 ? 44.658 22.120 -59.423 1.00 23.00 56 ASP B CA 1
ATOM 3940 C C . ASP B 1 17 ? 43.155 22.341 -59.319 1.00 24.45 56 ASP B C 1
ATOM 3941 O O . ASP B 1 17 ? 42.709 23.411 -58.902 1.00 23.35 56 ASP B O 1
ATOM 3950 N N . MET B 1 18 ? 42.346 21.337 -59.658 1.00 20.53 57 MET B N 1
ATOM 3951 C CA . MET B 1 18 ? 40.908 21.508 -59.496 1.00 19.60 57 MET B CA 1
ATOM 3952 C C . MET B 1 18 ? 40.568 21.905 -58.069 1.00 23.47 57 MET B C 1
ATOM 3953 O O . MET B 1 18 ? 39.714 22.771 -57.838 1.00 23.11 57 MET B O 1
ATOM 3967 N N . VAL B 1 19 ? 41.180 21.229 -57.093 1.00 21.45 58 VAL B N 1
ATOM 3968 C CA . VAL B 1 19 ? 40.903 21.503 -55.688 1.00 21.33 58 VAL B CA 1
ATOM 3969 C C . VAL B 1 19 ? 41.345 22.907 -55.320 1.00 21.48 58 VAL B C 1
ATOM 3970 O O . VAL B 1 19 ? 40.565 23.687 -54.758 1.00 24.35 58 VAL B O 1
ATOM 3983 N N . LYS B 1 20 ? 42.601 23.249 -55.634 1.00 21.74 59 LYS B N 1
ATOM 3984 C CA . LYS B 1 20 ? 43.177 24.498 -55.132 1.00 21.45 59 LYS B CA 1
ATOM 3985 C C . LYS B 1 20 ? 42.627 25.700 -55.878 1.00 25.42 59 LYS B C 1
ATOM 3986 O O . LYS B 1 20 ? 42.511 26.785 -55.290 1.00 24.64 59 LYS B O 1
ATOM 4005 N N . GLU B 1 21 ? 42.258 25.532 -57.146 1.00 21.91 60 GLU B N 1
ATOM 4006 C CA . GLU B 1 21 ? 41.847 26.669 -57.975 1.00 23.14 60 GLU B CA 1
ATOM 4007 C C . GLU B 1 21 ? 40.362 26.957 -57.885 1.00 27.85 60 GLU B C 1
ATOM 4008 O O . GLU B 1 21 ? 39.954 28.111 -58.056 1.00 30.04 60 GLU B O 1
ATOM 4020 N N . GLN B 1 22 ? 39.532 25.957 -57.604 1.00 27.34 61 GLN B N 1
ATOM 4021 C CA . GLN B 1 22 ? 38.090 26.141 -57.723 1.00 25.46 61 GLN B CA 1
ATOM 4022 C C . GLN B 1 22 ? 37.350 25.555 -56.520 1.00 32.61 61 GLN B C 1
ATOM 4023 O O . GLN B 1 22 ? 36.581 26.251 -55.852 1.00 30.08 61 GLN B O 1
ATOM 4037 N N . ILE B 1 23 ? 37.572 24.278 -56.219 1.00 27.47 62 ILE B N 1
ATOM 4038 C CA . ILE B 1 23 ? 36.754 23.609 -55.211 1.00 25.22 62 ILE B CA 1
ATOM 4039 C C . ILE B 1 23 ? 36.979 24.198 -53.820 1.00 29.05 62 ILE B C 1
ATOM 4040 O O . ILE B 1 23 ? 36.029 24.376 -53.054 1.00 28.46 62 ILE B O 1
ATOM 4056 N N . GLN B 1 24 ? 38.239 24.429 -53.439 1.00 26.96 63 GLN B N 1
ATOM 4057 C CA . GLN B 1 24 ? 38.544 24.849 -52.073 1.00 26.65 63 GLN B CA 1
ATOM 4058 C C . GLN B 1 24 ? 37.791 26.126 -51.708 1.00 33.73 63 GLN B C 1
ATOM 4059 O O . GLN B 1 24 ? 37.216 26.230 -50.614 1.00 31.25 63 GLN B O 1
ATOM 4073 N N . ALA B 1 25 ? 37.757 27.099 -52.620 1.00 30.80 64 ALA B N 1
ATOM 4074 C CA . ALA B 1 25 ? 37.065 28.348 -52.317 1.00 35.23 64 ALA B CA 1
ATOM 4075 C C . ALA B 1 25 ? 35.564 28.125 -52.183 1.00 37.19 64 ALA B C 1
ATOM 4076 O O . ALA B 1 25 ? 34.922 28.734 -51.316 1.00 39.28 64 ALA B O 1
ATOM 4083 N N . GLU B 1 26 ? 34.987 27.255 -53.023 1.00 33.36 65 GLU B N 1
ATOM 4084 C CA . GLU B 1 26 ? 33.561 26.961 -52.907 1.00 31.59 65 GLU B CA 1
ATOM 4085 C C . GLU B 1 26 ? 33.249 26.408 -51.522 1.00 39.04 65 GLU B C 1
ATOM 4086 O O . GLU B 1 26 ? 32.251 26.790 -50.900 1.00 41.77 65 GLU B O 1
ATOM 4098 N N . LEU B 1 27 ? 34.109 25.530 -51.004 1.00 31.83 66 LEU B N 1
ATOM 4099 C CA . LEU B 1 27 ? 33.858 24.935 -49.692 1.00 34.08 66 LEU B CA 1
ATOM 4100 C C . LEU B 1 27 ? 34.162 25.894 -48.548 1.00 37.37 66 LEU B C 1
ATOM 4101 O O . LEU B 1 27 ? 33.512 25.822 -47.496 1.00 36.05 66 LEU B O 1
ATOM 4117 N N . GLU B 1 28 ? 35.150 26.774 -48.715 1.00 35.26 67 GLU B N 1
ATOM 4118 C CA . GLU B 1 28 ? 35.441 27.743 -47.666 1.00 38.60 67 GLU B CA 1
ATOM 4119 C C . GLU B 1 28 ? 34.306 28.750 -47.520 1.00 39.91 67 GLU B C 1
ATOM 4120 O O . GLU B 1 28 ? 34.015 29.185 -46.399 1.00 42.75 67 GLU B O 1
ATOM 4132 N N . LYS B 1 29 ? 33.639 29.107 -48.622 1.00 41.71 68 LYS B N 1
ATOM 4133 C CA . LYS B 1 29 ? 32.471 29.981 -48.522 1.00 45.89 68 LYS B CA 1
ATOM 4134 C C . LYS B 1 29 ? 31.445 29.395 -47.560 1.00 44.16 68 LYS B C 1
ATOM 4135 O O . LYS B 1 29 ? 30.794 30.130 -46.809 1.00 45.61 68 LYS B O 1
ATOM 4154 N N . LYS B 1 30 ? 31.292 28.072 -47.563 1.00 44.19 69 LYS B N 1
ATOM 4155 C CA . LYS B 1 30 ? 30.360 27.386 -46.676 1.00 41.03 69 LYS B CA 1
ATOM 4156 C C . LYS B 1 30 ? 30.949 27.096 -45.297 1.00 37.73 69 LYS B C 1
ATOM 4157 O O . LYS B 1 30 ? 30.273 26.479 -44.469 1.00 43.76 69 LYS B O 1
ATOM 4176 N N . GLY B 1 31 ? 32.179 27.521 -45.022 1.00 38.15 70 GLY B N 1
ATOM 4177 C CA . GLY B 1 31 ? 32.744 27.428 -43.695 1.00 36.50 70 GLY B CA 1
ATOM 4178 C C . GLY B 1 31 ? 33.671 26.262 -43.444 1.00 37.93 70 GLY B C 1
ATOM 4179 O O . GLY B 1 31 ? 34.215 26.158 -42.341 1.00 37.68 70 GLY B O 1
ATOM 4183 N N . TYR B 1 32 ? 33.881 25.388 -44.424 1.00 37.20 71 TYR B N 1
ATOM 4184 C CA . TYR B 1 32 ? 34.835 24.309 -44.237 1.00 34.47 71 TYR B CA 1
ATOM 4185 C C . TYR B 1 32 ? 36.260 24.843 -44.311 1.00 33.00 71 TYR B C 1
ATOM 4186 O O . TYR B 1 32 ? 36.523 25.910 -44.870 1.00 37.46 71 TYR B O 1
ATOM 4204 N N . THR B 1 33 ? 37.188 24.088 -43.747 1.00 31.92 72 THR B N 1
ATOM 4205 C CA . THR B 1 33 ? 38.590 24.226 -44.113 1.00 31.81 72 THR B CA 1
ATOM 4206 C C . THR B 1 33 ? 38.966 23.045 -44.996 1.00 32.90 72 THR B C 1
ATOM 4207 O O . THR B 1 33 ? 38.310 22.004 -44.976 1.00 29.70 72 THR B O 1
ATOM 4218 N N . VAL B 1 34 ? 40.025 23.230 -45.780 1.00 30.33 73 VAL B N 1
ATOM 4219 C CA . VAL B 1 34 ? 40.409 22.279 -46.815 1.00 27.29 73 VAL B CA 1
ATOM 4220 C C . VAL B 1 34 ? 41.914 22.081 -46.781 1.00 32.87 73 VAL B C 1
ATOM 4221 O O . VAL B 1 34 ? 42.685 23.030 -46.589 1.00 30.31 73 VAL B O 1
ATOM 4234 N N . LYS B 1 35 ? 42.328 20.838 -46.969 1.00 24.20 74 LYS B N 1
ATOM 4235 C CA . LYS B 1 35 ? 43.728 20.487 -47.089 1.00 23.50 74 LYS B CA 1
ATOM 4236 C C . LYS B 1 35 ? 43.846 19.580 -48.302 1.00 21.51 74 LYS B C 1
ATOM 4237 O O . LYS B 1 35 ? 42.908 18.858 -48.625 1.00 26.05 74 LYS B O 1
ATOM 4256 N N . LEU B 1 36 ? 44.988 19.649 -48.974 1.00 24.20 75 LEU B N 1
ATOM 4257 C CA . LEU B 1 36 ? 45.257 18.817 -50.141 1.00 22.33 75 LEU B CA 1
ATOM 4258 C C . LEU B 1 36 ? 46.580 18.110 -49.925 1.00 24.17 75 LEU B C 1
ATOM 4259 O O . LEU B 1 36 ? 47.592 18.751 -49.623 1.00 22.98 75 LEU B O 1
ATOM 4275 N N . VAL B 1 37 ? 46.565 16.793 -50.081 1.00 20.59 76 VAL B N 1
ATOM 4276 C CA . VAL B 1 37 ? 47.763 15.970 -50.124 1.00 18.98 76 VAL B CA 1
ATOM 4277 C C . VAL B 1 37 ? 47.872 15.418 -51.540 1.00 20.53 76 VAL B C 1
ATOM 4278 O O . VAL B 1 37 ? 46.891 14.888 -52.071 1.00 21.53 76 VAL B O 1
ATOM 4291 N N . GLU B 1 38 ? 49.039 15.572 -52.164 1.00 23.18 77 GLU B N 1
ATOM 4292 C CA . GLU B 1 38 ? 49.261 15.027 -53.500 1.00 21.12 77 GLU B CA 1
ATOM 4293 C C . GLU B 1 38 ? 50.175 13.812 -53.424 1.00 23.35 77 GLU B C 1
ATOM 4294 O O . GLU B 1 38 ? 51.058 13.720 -52.567 1.00 25.49 77 GLU B O 1
ATOM 4306 N N . PHE B 1 39 ? 49.942 12.863 -54.336 1.00 19.29 78 PHE B N 1
ATOM 4307 C CA . PHE B 1 39 ? 50.664 11.597 -54.373 1.00 21.33 78 PHE B CA 1
ATOM 4308 C C . PHE B 1 39 ? 51.237 11.368 -55.761 1.00 21.78 78 PHE B C 1
ATOM 4309 O O . PHE B 1 39 ? 50.589 11.685 -56.756 1.00 22.77 78 PHE B O 1
ATOM 4326 N N . THR B 1 40 ? 52.447 10.806 -55.822 1.00 22.69 79 THR B N 1
ATOM 4327 C CA . THR B 1 40 ? 53.066 10.513 -57.109 1.00 19.65 79 THR B CA 1
ATOM 4328 C C . THR B 1 40 ? 52.553 9.224 -57.731 1.00 20.70 79 THR B C 1
ATOM 4329 O O . THR B 1 40 ? 52.657 9.070 -58.946 1.00 26.63 79 THR B O 1
ATOM 4340 N N . ASP B 1 41 ? 52.000 8.323 -56.945 1.00 21.41 80 ASP B N 1
ATOM 4341 C CA . ASP B 1 41 ? 51.674 6.987 -57.416 1.00 22.90 80 ASP B CA 1
ATOM 4342 C C . ASP B 1 41 ? 50.193 6.697 -57.245 1.00 21.44 80 ASP B C 1
ATOM 4343 O O . ASP B 1 41 ? 49.438 7.453 -56.640 1.00 22.63 80 ASP B O 1
ATOM 4352 N N . TYR B 1 42 ? 49.780 5.561 -57.798 1.00 20.11 81 TYR B N 1
ATOM 4353 C CA . TYR B 1 42 ? 48.396 5.147 -57.732 1.00 18.34 81 TYR B CA 1
ATOM 4354 C C . TYR B 1 42 ? 48.049 4.227 -56.567 1.00 19.86 81 TYR B C 1
ATOM 4355 O O . TYR B 1 42 ? 46.859 3.946 -56.355 1.00 21.05 81 TYR B O 1
ATOM 4373 N N . VAL B 1 43 ? 49.032 3.730 -55.816 1.00 20.40 82 VAL B N 1
ATOM 4374 C CA . VAL B 1 43 ? 48.752 2.723 -54.793 1.00 19.42 82 VAL B CA 1
ATOM 4375 C C . VAL B 1 43 ? 48.433 3.367 -53.445 1.00 20.44 82 VAL B C 1
ATOM 4376 O O . VAL B 1 43 ? 47.532 2.919 -52.729 1.00 21.28 82 VAL B O 1
ATOM 4389 N N . ARG B 1 44 ? 49.156 4.396 -53.079 1.00 20.47 83 ARG B N 1
ATOM 4390 C CA . ARG B 1 44 ? 48.983 4.976 -51.755 1.00 19.97 83 ARG B CA 1
ATOM 4391 C C . ARG B 1 44 ? 47.643 5.676 -51.516 1.00 23.00 83 ARG B C 1
ATOM 4392 O O . ARG B 1 44 ? 47.134 5.604 -50.397 1.00 20.68 83 ARG B O 1
ATOM 4413 N N . PRO B 1 45 ? 47.037 6.385 -52.479 1.00 20.35 84 PRO B N 1
ATOM 4414 C CA . PRO B 1 45 ? 45.876 7.229 -52.105 1.00 19.00 84 PRO B CA 1
ATOM 4415 C C . PRO B 1 45 ? 44.705 6.492 -51.475 1.00 21.23 84 PRO B C 1
ATOM 4416 O O . PRO B 1 45 ? 44.065 7.021 -50.559 1.00 19.99 84 PRO B O 1
ATOM 4427 N N . ASN B 1 46 ? 44.324 5.322 -52.000 1.00 18.69 85 ASN B N 1
ATOM 4428 C CA . ASN B 1 46 ? 43.214 4.608 -51.371 1.00 18.14 85 ASN B CA 1
ATOM 4429 C C . ASN B 1 46 ? 43.570 4.109 -49.978 1.00 18.80 85 ASN B C 1
ATOM 4430 O O . ASN B 1 46 ? 42.687 3.991 -49.127 1.00 19.39 85 ASN B O 1
ATOM 4441 N N . LEU B 1 47 ? 44.840 3.802 -49.740 1.00 19.01 86 LEU B N 1
ATOM 4442 C CA . LEU B 1 47 ? 45.254 3.369 -48.407 1.00 18.69 86 LEU B CA 1
ATOM 4443 C C . LEU B 1 47 ? 45.197 4.529 -47.423 1.00 22.00 86 LEU B C 1
ATOM 4444 O O . LEU B 1 47 ? 44.753 4.364 -46.278 1.00 21.52 86 LEU B O 1
ATOM 4460 N N . ALA B 1 48 ? 45.633 5.707 -47.855 1.00 19.60 87 ALA B N 1
ATOM 4461 C CA . ALA B 1 48 ? 45.570 6.893 -47.003 1.00 18.70 87 ALA B CA 1
ATOM 4462 C C . ALA B 1 48 ? 44.128 7.276 -46.713 1.00 21.35 87 ALA B C 1
ATOM 4463 O O . ALA B 1 48 ? 43.806 7.730 -45.616 1.00 22.70 87 ALA B O 1
ATOM 4470 N N . LEU B 1 49 ? 43.249 7.118 -47.704 1.00 17.84 88 LEU B N 1
ATOM 4471 C CA . LEU B 1 49 ? 41.824 7.322 -47.493 1.00 17.51 88 LEU B CA 1
ATOM 4472 C C . LEU B 1 49 ? 41.277 6.343 -46.468 1.00 20.57 88 LEU B C 1
ATOM 4473 O O . LEU B 1 49 ? 40.576 6.733 -45.530 1.00 21.05 88 LEU B O 1
ATOM 4489 N N . ALA B 1 50 ? 41.564 5.053 -46.646 1.00 20.74 89 ALA B N 1
ATOM 4490 C CA . ALA B 1 50 ? 41.035 4.038 -45.745 1.00 19.70 89 ALA B CA 1
ATOM 4491 C C . ALA B 1 50 ? 41.543 4.227 -44.323 1.00 21.46 89 ALA B C 1
ATOM 4492 O O . ALA B 1 50 ? 40.798 3.987 -43.364 1.00 23.00 89 ALA B O 1
ATOM 4499 N N . GLU B 1 51 ? 42.798 4.651 -44.167 1.00 19.40 90 GLU B N 1
ATOM 4500 C CA . GLU B 1 51 ? 43.381 4.827 -42.833 1.00 20.54 90 GLU B CA 1
ATOM 4501 C C . GLU B 1 51 ? 42.827 6.046 -42.109 1.00 23.82 90 GLU B C 1
ATOM 4502 O O . GLU B 1 51 ? 42.858 6.090 -40.866 1.00 25.71 90 GLU B O 1
ATOM 4514 N N . GLY B 1 52 ? 42.320 7.035 -42.847 1.00 21.43 91 GLY B N 1
ATOM 4515 C CA . GLY B 1 52 ? 41.712 8.208 -42.260 1.00 22.36 91 GLY B CA 1
ATOM 4516 C C . GLY B 1 52 ? 42.441 9.488 -42.548 1.00 23.84 91 GLY B C 1
ATOM 4517 O O . GLY B 1 52 ? 41.873 10.554 -42.309 1.00 25.11 91 GLY B O 1
ATOM 4521 N N . GLU B 1 53 ? 43.681 9.428 -43.043 1.00 21.20 92 GLU B N 1
ATOM 4522 C CA . GLU B 1 53 ? 44.401 10.657 -43.347 1.00 21.28 92 GLU B CA 1
ATOM 4523 C C . GLU B 1 53 ? 43.614 11.524 -44.314 1.00 22.46 92 GLU B C 1
ATOM 4524 O O . GLU B 1 53 ? 43.519 12.741 -44.140 1.00 22.97 92 GLU B O 1
ATOM 4536 N N . LEU B 1 54 ? 43.059 10.910 -45.347 1.00 20.60 93 LEU B N 1
ATOM 4537 C CA . LEU B 1 54 ? 42.220 11.598 -46.313 1.00 20.35 93 LEU B CA 1
ATOM 4538 C C . LEU B 1 54 ? 40.743 11.351 -46.037 1.00 18.90 93 LEU B C 1
ATOM 4539 O O . LEU B 1 54 ? 40.335 10.254 -45.631 1.00 21.68 93 LEU B O 1
ATOM 4555 N N . ASP B 1 55 ? 39.935 12.368 -46.329 1.00 19.85 94 ASP B N 1
ATOM 4556 C CA . ASP B 1 55 ? 38.484 12.227 -46.347 1.00 20.46 94 ASP B CA 1
ATOM 4557 C C . ASP B 1 55 ? 37.934 11.858 -47.722 1.00 19.46 94 ASP B C 1
ATOM 4558 O O . ASP B 1 55 ? 36.873 11.235 -47.825 1.00 21.87 94 ASP B O 1
ATOM 4567 N N . ILE B 1 56 ? 38.636 12.253 -48.771 1.00 19.39 95 ILE B N 1
ATOM 4568 C CA . ILE B 1 56 ? 38.200 11.988 -50.128 1.00 17.10 95 ILE B CA 1
ATOM 4569 C C . ILE B 1 56 ? 39.441 11.960 -51.007 1.00 19.30 95 ILE B C 1
ATOM 4570 O O . ILE B 1 56 ? 40.394 12.704 -50.776 1.00 20.41 95 ILE B O 1
ATOM 4586 N N . ASN B 1 57 ? 39.461 11.087 -52.014 1.00 18.41 96 ASN B N 1
ATOM 4587 C CA . ASN B 1 57 ? 40.535 11.169 -52.982 1.00 18.58 96 ASN B CA 1
ATOM 4588 C C . ASN B 1 57 ? 39.931 11.272 -54.383 1.00 18.75 96 ASN B C 1
ATOM 4589 O O . ASN B 1 57 ? 38.768 10.937 -54.626 1.00 18.87 96 ASN B O 1
ATOM 4600 N N . VAL B 1 58 ? 40.720 11.856 -55.274 1.00 18.47 97 VAL B N 1
ATOM 4601 C CA . VAL B 1 58 ? 40.335 12.044 -56.671 1.00 18.24 97 VAL B CA 1
ATOM 4602 C C . VAL B 1 58 ? 41.537 11.702 -57.538 1.00 17.89 97 VAL B C 1
ATOM 4603 O O . VAL B 1 58 ? 42.445 12.530 -57.711 1.00 19.24 97 VAL B O 1
ATOM 4616 N N . PHE B 1 59 ? 41.561 10.493 -58.103 1.00 18.71 98 PHE B N 1
ATOM 4617 C CA . PHE B 1 59 ? 42.717 10.106 -58.890 1.00 17.40 98 PHE B CA 1
ATOM 4618 C C . PHE B 1 59 ? 42.516 8.872 -59.757 1.00 18.83 98 PHE B C 1
ATOM 4619 O O . PHE B 1 59 ? 43.428 8.523 -60.488 1.00 20.33 98 PHE B O 1
ATOM 4636 N N . GLN B 1 60 ? 41.393 8.172 -59.651 1.00 19.35 99 GLN B N 1
ATOM 4637 C CA . GLN B 1 60 ? 41.296 6.833 -60.238 1.00 17.95 99 GLN B CA 1
ATOM 4638 C C . GLN B 1 60 ? 39.992 6.650 -60.986 1.00 18.02 99 GLN B C 1
ATOM 4639 O O . GLN B 1 60 ? 39.004 7.330 -60.728 1.00 18.60 99 GLN B O 1
ATOM 4653 N N . HIS B 1 61 ? 39.978 5.655 -61.871 1.00 17.93 100 HIS B N 1
ATOM 4654 C CA . HIS B 1 61 ? 38.720 5.214 -62.472 1.00 18.60 100 HIS B CA 1
ATOM 4655 C C . HIS B 1 61 ? 38.108 4.035 -61.699 1.00 18.55 100 HIS B C 1
ATOM 4656 O O . HIS B 1 61 ? 38.717 3.454 -60.796 1.00 19.18 100 HIS B O 1
ATOM 4670 N N . LYS B 1 62 ? 36.861 3.699 -62.049 1.00 19.27 101 LYS B N 1
ATOM 4671 C CA . LYS B 1 62 ? 36.135 2.721 -61.251 1.00 18.38 101 LYS B CA 1
ATOM 4672 C C . LYS B 1 62 ? 36.682 1.310 -61.413 1.00 20.12 101 LYS B C 1
ATOM 4673 O O . LYS B 1 62 ? 36.717 0.572 -60.416 1.00 18.82 101 LYS B O 1
ATOM 4692 N N . PRO B 1 63 ? 37.123 0.870 -62.598 1.00 18.95 102 PRO B N 1
ATOM 4693 C CA . PRO B 1 63 ? 37.763 -0.458 -62.655 1.00 20.41 102 PRO B CA 1
ATOM 4694 C C . PRO B 1 63 ? 38.981 -0.543 -61.743 1.00 22.24 102 PRO B C 1
ATOM 4695 O O . PRO B 1 63 ? 39.163 -1.561 -61.061 1.00 20.56 102 PRO B O 1
ATOM 4706 N N . TYR B 1 64 ? 39.787 0.519 -61.667 1.00 19.60 103 TYR B N 1
ATOM 4707 C CA . TYR B 1 64 ? 40.920 0.513 -60.743 1.00 18.53 103 TYR B CA 1
ATOM 4708 C C . TYR B 1 64 ? 40.438 0.389 -59.306 1.00 18.69 103 TYR B C 1
ATOM 4709 O O . TYR B 1 64 ? 40.952 -0.435 -58.534 1.00 18.88 103 TYR B O 1
ATOM 4727 N N . LEU B 1 65 ? 39.424 1.184 -58.934 1.00 18.97 104 LEU B N 1
ATOM 4728 C CA . LEU B 1 65 ? 38.927 1.204 -57.560 1.00 18.42 104 LEU B CA 1
ATOM 4729 C C . LEU B 1 65 ? 38.316 -0.133 -57.176 1.00 18.20 104 LEU B C 1
ATOM 4730 O O . LEU B 1 65 ? 38.585 -0.664 -56.089 1.00 20.67 104 LEU B O 1
ATOM 4746 N N . ASP B 1 66 ? 37.465 -0.680 -58.048 1.00 17.36 105 ASP B N 1
ATOM 4747 C CA . ASP B 1 66 ? 36.843 -1.963 -57.749 1.00 19.81 105 ASP B CA 1
ATOM 4748 C C . ASP B 1 66 ? 37.899 -3.027 -57.495 1.00 20.70 105 ASP B C 1
ATOM 4749 O O . ASP B 1 66 ? 37.802 -3.796 -56.534 1.00 21.78 105 ASP B O 1
ATOM 4758 N N . ASP B 1 67 ? 38.916 -3.088 -58.345 1.00 19.01 106 ASP B N 1
ATOM 4759 C CA . ASP B 1 67 ? 39.965 -4.077 -58.162 1.00 18.75 106 ASP B CA 1
ATOM 4760 C C . ASP B 1 67 ? 40.759 -3.776 -56.904 1.00 21.56 106 ASP B C 1
ATOM 4761 O O . ASP B 1 67 ? 41.031 -4.674 -56.104 1.00 21.48 106 ASP B O 1
ATOM 4770 N N . PHE B 1 68 ? 41.098 -2.506 -56.698 1.00 19.30 107 PHE B N 1
ATOM 4771 C CA . PHE B 1 68 ? 41.975 -2.160 -55.579 1.00 19.40 107 PHE B CA 1
ATOM 4772 C C . PHE B 1 68 ? 41.307 -2.439 -54.234 1.00 20.16 107 PHE B C 1
ATOM 4773 O O . PHE B 1 68 ? 41.938 -2.984 -53.315 1.00 21.24 107 PHE B O 1
ATOM 4790 N N . LYS B 1 69 ? 40.052 -2.023 -54.060 1.00 19.91 108 LYS B N 1
ATOM 4791 C CA . LYS B 1 69 ? 39.447 -2.165 -52.747 1.00 21.66 108 LYS B CA 1
ATOM 4792 C C . LYS B 1 69 ? 39.174 -3.618 -52.424 1.00 24.77 108 LYS B C 1
ATOM 4793 O O . LYS B 1 69 ? 39.171 -3.989 -51.251 1.00 22.48 108 LYS B O 1
ATOM 4812 N N . LYS B 1 70 ? 38.973 -4.458 -53.436 1.00 21.72 109 LYS B N 1
ATOM 4813 C CA . LYS B 1 70 ? 38.801 -5.883 -53.174 1.00 22.24 109 LYS B CA 1
ATOM 4814 C C . LYS B 1 70 ? 40.127 -6.520 -52.784 1.00 23.19 109 LYS B C 1
ATOM 4815 O O . LYS B 1 70 ? 40.222 -7.234 -51.769 1.00 25.80 109 LYS B O 1
ATOM 4834 N N . GLU B 1 71 ? 41.171 -6.236 -53.546 1.00 22.18 110 GLU B N 1
ATOM 4835 C CA . GLU B 1 71 ? 42.480 -6.839 -53.301 1.00 22.94 110 GLU B CA 1
ATOM 4836 C C . GLU B 1 71 ? 43.042 -6.407 -51.956 1.00 21.65 110 GLU B C 1
ATOM 4837 O O . GLU B 1 71 ? 43.620 -7.221 -51.228 1.00 25.28 110 GLU B O 1
ATOM 4849 N N . HIS B 1 72 ? 42.845 -5.143 -51.597 1.00 20.99 111 HIS B N 1
ATOM 4850 C CA . HIS B 1 72 ? 43.426 -4.581 -50.374 1.00 20.25 111 HIS B CA 1
ATOM 4851 C C . HIS B 1 72 ? 42.445 -4.500 -49.219 1.00 23.34 111 HIS B C 1
ATOM 4852 O O . HIS B 1 72 ? 42.823 -3.991 -48.146 1.00 23.70 111 HIS B O 1
ATOM 4866 N N . ASN B 1 73 ? 41.221 -4.993 -49.407 1.00 24.27 112 ASN B N 1
ATOM 4867 C CA . ASN B 1 73 ? 40.212 -5.140 -48.362 1.00 26.84 112 ASN B CA 1
ATOM 4868 C C . ASN B 1 73 ? 39.846 -3.801 -47.725 1.00 26.03 112 ASN B C 1
ATOM 4869 O O . ASN B 1 73 ? 39.912 -3.619 -46.506 1.00 26.93 112 ASN B O 1
ATOM 4880 N N . LEU B 1 74 ? 39.446 -2.846 -48.562 1.00 24.25 113 LEU B N 1
ATOM 4881 C CA . LEU B 1 74 ? 39.173 -1.492 -48.113 1.00 21.89 113 LEU B CA 1
ATOM 4882 C C . LEU B 1 74 ? 37.699 -1.168 -48.264 1.00 21.54 113 LEU B C 1
ATOM 4883 O O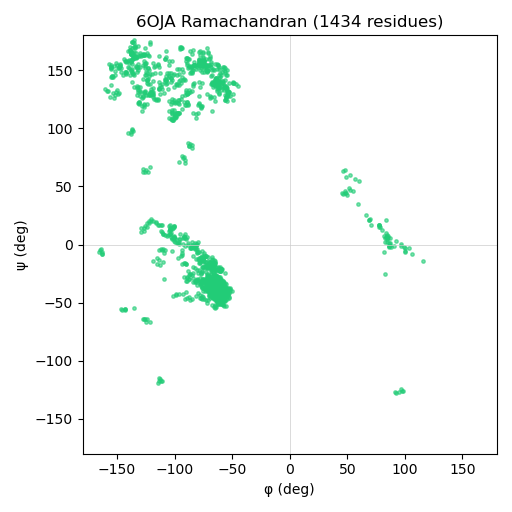 . LEU B 1 74 ? 37.097 -1.430 -49.314 1.00 23.73 113 LEU B O 1
ATOM 4899 N N . ASP B 1 75 ? 37.135 -0.558 -47.224 1.00 23.96 114 ASP B N 1
ATOM 4900 C CA . ASP B 1 75 ? 35.711 -0.212 -47.193 1.00 24.47 114 ASP B CA 1
ATOM 4901 C C . ASP B 1 75 ? 35.539 1.219 -47.693 1.00 23.39 114 ASP B C 1
ATOM 4902 O O . ASP B 1 75 ? 35.299 2.160 -46.933 1.00 24.10 114 ASP B O 1
ATOM 4911 N N . ILE B 1 76 ? 35.647 1.363 -49.016 1.00 20.78 115 ILE B N 1
ATOM 4912 C CA . ILE B 1 76 ? 35.628 2.653 -49.703 1.00 23.13 115 ILE B CA 1
ATOM 4913 C C . ILE B 1 76 ? 34.724 2.512 -50.920 1.00 23.34 115 ILE B C 1
ATOM 4914 O O . ILE B 1 76 ? 34.390 1.408 -51.353 1.00 23.46 115 ILE B O 1
ATOM 4930 N N . THR B 1 77 ? 34.289 3.648 -51.448 1.00 21.05 116 THR B N 1
ATOM 4931 C CA . THR B 1 77 ? 33.292 3.632 -52.513 1.00 20.89 116 THR B CA 1
ATOM 4932 C C . THR B 1 77 ? 33.394 4.911 -53.344 1.00 20.34 116 THR B C 1
ATOM 4933 O O . THR B 1 77 ? 33.847 5.957 -52.864 1.00 21.83 116 THR B O 1
ATOM 4944 N N . GLU B 1 78 ? 32.990 4.805 -54.599 1.00 21.52 117 GLU B N 1
ATOM 4945 C CA . GLU B 1 78 ? 33.007 5.957 -55.493 1.00 21.39 117 GLU B CA 1
ATOM 4946 C C . GLU B 1 78 ? 31.815 6.863 -55.214 1.00 21.91 117 GLU B C 1
ATOM 4947 O O . GLU B 1 78 ? 30.777 6.421 -54.716 1.00 24.57 117 GLU B O 1
ATOM 4959 N N . VAL B 1 79 ? 31.955 8.139 -55.592 1.00 20.87 118 VAL B N 1
ATOM 4960 C CA . VAL B 1 79 ? 30.896 9.109 -55.333 1.00 22.75 118 VAL B CA 1
ATOM 4961 C C . VAL B 1 79 ? 30.476 9.833 -56.612 1.00 24.21 118 VAL B C 1
ATOM 4962 O O . VAL B 1 79 ? 29.324 9.717 -57.045 1.00 24.50 118 VAL B O 1
ATOM 4975 N N . PHE B 1 80 ? 31.373 10.603 -57.219 1.00 20.27 119 PHE B N 1
ATOM 4976 C CA . PHE B 1 80 ? 31.026 11.352 -58.421 1.00 21.35 119 PHE B CA 1
ATOM 4977 C C . PHE B 1 80 ? 32.207 11.351 -59.382 1.00 20.31 119 PHE B C 1
ATOM 4978 O O . PHE B 1 80 ? 33.349 11.167 -58.984 1.00 20.68 119 PHE B O 1
ATOM 4995 N N . GLN B 1 81 ? 31.928 11.578 -60.662 1.00 20.32 120 GLN B N 1
ATOM 4996 C CA . GLN B 1 81 ? 32.993 11.640 -61.653 1.00 19.86 120 GLN B CA 1
ATOM 4997 C C . GLN B 1 81 ? 33.527 13.066 -61.813 1.00 21.84 120 GLN B C 1
ATOM 4998 O O . GLN B 1 81 ? 32.894 14.057 -61.426 1.00 22.00 120 GLN B O 1
ATOM 5012 N N . VAL B 1 82 ? 34.729 13.150 -62.370 1.00 19.07 121 VAL B N 1
ATOM 5013 C CA . VAL B 1 82 ? 35.433 14.409 -62.597 1.00 21.84 121 VAL B CA 1
ATOM 5014 C C . VAL B 1 82 ? 35.990 14.435 -64.015 1.00 20.68 121 VAL B C 1
ATOM 5015 O O . VAL B 1 82 ? 36.264 13.366 -64.605 1.00 20.26 121 VAL B O 1
ATOM 5028 N N . PRO B 1 83 ? 36.167 15.610 -64.616 1.00 20.76 122 PRO B N 1
ATOM 5029 C CA . PRO B 1 83 ? 36.838 15.688 -65.919 1.00 20.72 122 PRO B CA 1
ATOM 5030 C C . PRO B 1 83 ? 38.196 15.012 -65.877 1.00 17.71 122 PRO B C 1
ATOM 5031 O O . PRO B 1 83 ? 38.979 15.212 -64.945 1.00 19.45 122 PRO B O 1
ATOM 5042 N N . THR B 1 84 ? 38.452 14.167 -66.883 1.00 18.70 123 THR B N 1
ATOM 5043 C CA . THR B 1 84 ? 39.563 13.226 -66.877 1.00 18.96 123 THR B CA 1
ATOM 5044 C C . THR B 1 84 ? 40.379 13.314 -68.160 1.00 20.42 123 THR B C 1
ATOM 5045 O O . THR B 1 84 ? 39.818 13.264 -69.261 1.00 20.11 123 THR B O 1
ATOM 5056 N N . ALA B 1 85 ? 41.700 13.399 -68.022 1.00 20.58 124 ALA B N 1
ATOM 5057 C CA . ALA B 1 85 ? 42.576 13.335 -69.183 1.00 21.76 124 ALA B CA 1
ATOM 5058 C C . ALA B 1 85 ? 42.563 11.924 -69.766 1.00 19.40 124 ALA B C 1
ATOM 5059 O O . ALA B 1 85 ? 42.774 10.947 -69.034 1.00 21.31 124 ALA B O 1
ATOM 5066 N N . PRO B 1 86 ? 42.311 11.773 -71.053 1.00 19.60 125 PRO B N 1
ATOM 5067 C CA . PRO B 1 86 ? 42.145 10.441 -71.623 1.00 21.27 125 PRO B CA 1
ATOM 5068 C C . PRO B 1 86 ? 43.475 9.738 -71.846 1.00 22.36 125 PRO B C 1
ATOM 5069 O O . PRO B 1 86 ? 44.556 10.328 -71.772 1.00 24.81 125 PRO B O 1
ATOM 5080 N N . LEU B 1 87 ? 43.355 8.431 -72.092 1.00 19.68 126 LEU B N 1
ATOM 5081 C CA . LEU B 1 87 ? 44.490 7.568 -72.353 1.00 19.63 126 LEU B CA 1
ATOM 5082 C C . LEU B 1 87 ? 44.881 7.672 -73.816 1.00 22.65 126 LEU B C 1
ATOM 5083 O O . LEU B 1 87 ? 44.017 7.674 -74.692 1.00 23.79 126 LEU B O 1
ATOM 5099 N N . GLY B 1 88 ? 46.179 7.701 -74.072 1.00 20.64 127 GLY B N 1
ATOM 5100 C CA . GLY B 1 88 ? 46.680 7.794 -75.429 1.00 22.33 127 GLY B CA 1
ATOM 5101 C C . GLY B 1 88 ? 47.887 6.910 -75.642 1.00 24.12 127 GLY B C 1
ATOM 5102 O O . GLY B 1 88 ? 48.660 6.630 -74.723 1.00 22.20 127 GLY B O 1
ATOM 5106 N N . LEU B 1 89 ? 48.038 6.474 -76.893 1.00 22.93 128 LEU B N 1
ATOM 5107 C CA . LEU B 1 89 ? 49.275 5.879 -77.378 1.00 23.05 128 LEU B CA 1
ATOM 5108 C C . LEU B 1 89 ? 50.057 6.988 -78.069 1.00 24.50 128 LEU B C 1
ATOM 5109 O O . LEU B 1 89 ? 49.543 7.626 -78.997 1.00 24.73 128 LEU B O 1
ATOM 5125 N N . TYR B 1 90 ? 51.267 7.244 -77.584 1.00 22.90 129 TYR B N 1
ATOM 5126 C CA . TYR B 1 90 ? 52.077 8.366 -77.989 1.00 22.80 129 TYR B CA 1
ATOM 5127 C C . TYR B 1 90 ? 53.328 7.898 -78.711 1.00 23.20 129 TYR B C 1
ATOM 5128 O O . TYR B 1 90 ? 53.807 6.782 -78.492 1.00 25.56 129 TYR B O 1
ATOM 5146 N N . PRO B 1 91 ? 53.906 8.750 -79.558 1.00 26.29 130 PRO B N 1
ATOM 5147 C CA . PRO B 1 91 ? 55.162 8.388 -80.220 1.00 30.60 130 PRO B CA 1
ATOM 5148 C C . PRO B 1 91 ? 56.301 8.230 -79.230 1.00 28.99 130 PRO B C 1
ATOM 5149 O O . PRO B 1 91 ? 56.433 8.994 -78.270 1.00 31.43 130 PRO B O 1
ATOM 5160 N N . GLY B 1 92 ? 57.110 7.198 -79.456 1.00 28.06 131 GLY B N 1
ATOM 5161 C CA . GLY B 1 92 ? 58.368 7.033 -78.767 1.00 30.12 131 GLY B CA 1
ATOM 5162 C C . GLY B 1 92 ? 59.493 7.155 -79.773 1.00 29.40 131 GLY B C 1
ATOM 5163 O O . GLY B 1 92 ? 59.611 8.184 -80.437 1.00 35.18 131 GLY B O 1
ATOM 5167 N N . LYS B 1 93 ? 60.297 6.103 -79.925 1.00 32.77 132 LYS B N 1
ATOM 5168 C CA . LYS B 1 93 ? 61.303 6.100 -80.980 1.00 36.60 132 LYS B CA 1
ATOM 5169 C C . LYS B 1 93 ? 60.661 6.132 -82.362 1.00 37.02 132 LYS B C 1
ATOM 5170 O O . LYS B 1 93 ? 61.253 6.672 -83.307 1.00 38.78 132 LYS B O 1
ATOM 5189 N N . LEU B 1 94 ? 59.448 5.589 -82.500 1.00 33.97 133 LEU B N 1
ATOM 5190 C CA . LEU B 1 94 ? 58.699 5.648 -83.755 1.00 34.21 133 LEU B CA 1
ATOM 5191 C C . LEU B 1 94 ? 57.607 6.709 -83.652 1.00 34.66 133 LEU B C 1
ATOM 5192 O O . LEU B 1 94 ? 56.999 6.890 -82.592 1.00 35.61 133 LEU B O 1
ATOM 5208 N N . LYS B 1 95 ? 57.367 7.418 -84.755 1.00 32.28 134 LYS B N 1
ATOM 5209 C CA . LYS B 1 95 ? 56.556 8.626 -84.740 1.00 32.68 134 LYS B CA 1
ATOM 5210 C C . LYS B 1 95 ? 55.183 8.492 -85.382 1.00 33.32 134 LYS B C 1
ATOM 5211 O O . LYS B 1 95 ? 54.391 9.443 -85.306 1.00 33.75 134 LYS B O 1
ATOM 5230 N N . SER B 1 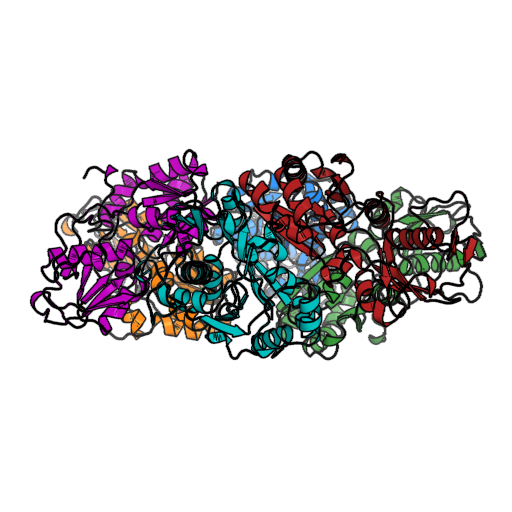96 ? 54.860 7.354 -85.988 1.00 32.02 135 SER B N 1
ATOM 5231 C CA . SER B 1 96 ? 53.548 7.191 -86.603 1.00 31.06 135 SER B CA 1
ATOM 5232 C C . SER B 1 96 ? 53.113 5.733 -86.491 1.00 29.35 135 SER B C 1
ATOM 5233 O O . SER B 1 96 ? 53.937 4.821 -86.396 1.00 31.05 135 SER B O 1
ATOM 5241 N N . LEU B 1 97 ? 51.796 5.523 -86.493 1.00 30.14 136 LEU B N 1
ATOM 5242 C CA . LEU B 1 97 ? 51.279 4.167 -86.357 1.00 31.23 136 LEU B CA 1
ATOM 5243 C C . LEU B 1 97 ? 51.715 3.298 -87.522 1.00 33.05 136 LEU B C 1
ATOM 5244 O O . LEU B 1 97 ? 51.955 2.101 -87.342 1.00 29.30 136 LEU B O 1
ATOM 5260 N N . GLU B 1 98 ? 51.830 3.890 -88.716 1.00 35.72 137 GLU B N 1
ATOM 5261 C CA . GLU B 1 98 ? 52.195 3.130 -89.910 1.00 40.76 137 GLU B CA 1
ATOM 5262 C C . GLU B 1 98 ? 53.610 2.577 -89.833 1.00 36.22 137 GLU B C 1
ATOM 5263 O O . GLU B 1 98 ? 53.935 1.642 -90.571 1.00 37.70 137 GLU B O 1
ATOM 5275 N N . GLU B 1 99 ? 54.450 3.119 -88.950 1.00 34.81 138 GLU B N 1
ATOM 5276 C CA . GLU B 1 99 ? 55.820 2.655 -88.796 1.00 34.65 138 GLU B CA 1
ATOM 5277 C C . GLU B 1 99 ? 55.940 1.413 -87.933 1.00 32.60 138 GLU B C 1
ATOM 5278 O O . GLU B 1 99 ? 57.053 0.891 -87.777 1.00 34.18 138 GLU B O 1
ATOM 5290 N N . VAL B 1 100 ? 54.837 0.923 -87.356 1.00 33.99 139 VAL B N 1
ATOM 5291 C CA . VAL B 1 100 ? 54.907 -0.263 -86.516 1.00 35.73 139 VAL B CA 1
ATOM 5292 C C . VAL B 1 100 ? 55.465 -1.420 -87.331 1.00 36.09 139 VAL B C 1
ATOM 5293 O O . VAL B 1 100 ? 55.132 -1.593 -88.509 1.00 35.37 139 VAL B O 1
ATOM 5306 N N . LYS B 1 101 ? 56.339 -2.196 -86.706 1.00 36.15 140 LYS B N 1
ATOM 5307 C CA . LYS B 1 101 ? 57.018 -3.325 -87.322 1.00 40.31 140 LYS B CA 1
ATOM 5308 C C . LYS B 1 101 ? 56.787 -4.562 -86.464 1.00 39.50 140 LYS B C 1
ATOM 5309 O O . LYS B 1 101 ? 56.408 -4.477 -85.289 1.00 36.54 140 LYS B O 1
ATOM 5328 N N . ASP B 1 102 ? 57.027 -5.725 -87.054 1.00 34.99 141 ASP B N 1
ATOM 5329 C CA . ASP B 1 102 ? 57.107 -6.927 -86.258 1.00 34.55 141 ASP B CA 1
ATOM 5330 C C . ASP B 1 102 ? 58.120 -6.710 -85.145 1.00 38.55 141 ASP B C 1
ATOM 5331 O O . ASP B 1 102 ? 59.243 -6.259 -85.390 1.00 40.48 141 ASP B O 1
ATOM 5340 N N . GLY B 1 103 ? 57.701 -6.988 -83.917 1.00 35.45 142 GLY B N 1
ATOM 5341 C CA . GLY B 1 103 ? 58.566 -6.858 -82.766 1.00 35.25 142 GLY B CA 1
ATOM 5342 C C . GLY B 1 103 ? 58.606 -5.483 -82.131 1.00 34.70 142 GLY B C 1
ATOM 5343 O O . GLY B 1 103 ? 59.342 -5.302 -81.154 1.00 37.83 142 GLY B O 1
ATOM 5347 N N . SER B 1 104 ? 57.848 -4.515 -82.646 1.00 34.22 143 SER B N 1
ATOM 5348 C CA . SER B 1 104 ? 57.851 -3.175 -82.067 1.00 33.31 143 SER B CA 1
ATOM 5349 C C . SER B 1 104 ? 57.528 -3.230 -80.579 1.00 31.16 143 SER B C 1
ATOM 5350 O O . SER B 1 104 ? 56.763 -4.078 -80.112 1.00 30.77 143 SER B O 1
ATOM 5358 N N . THR B 1 105 ? 58.136 -2.320 -79.823 1.00 31.83 144 THR B N 1
ATOM 5359 C CA . THR B 1 105 ? 57.944 -2.275 -78.381 1.00 31.14 144 THR B CA 1
ATOM 5360 C C . THR B 1 105 ? 56.912 -1.213 -78.038 1.00 26.55 144 THR B C 1
ATOM 5361 O O . THR B 1 105 ? 56.916 -0.123 -78.613 1.00 27.58 144 THR B O 1
ATOM 5372 N N . VAL B 1 106 ? 56.030 -1.549 -77.099 1.00 28.66 145 VAL B N 1
ATOM 5373 C CA . VAL B 1 106 ? 55.004 -0.640 -76.601 1.00 26.45 145 VAL B CA 1
ATOM 5374 C C . VAL B 1 106 ? 55.062 -0.685 -75.085 1.00 24.07 145 VAL B C 1
ATOM 5375 O O . VAL B 1 106 ? 54.893 -1.754 -74.487 1.00 26.60 145 VAL B O 1
ATOM 5388 N N . SER B 1 107 ? 55.301 0.465 -74.456 1.00 25.73 146 SER B N 1
ATOM 5389 C CA . SER B 1 107 ? 55.273 0.494 -73.006 1.00 25.79 146 SER B CA 1
ATOM 5390 C C . SER B 1 107 ? 53.842 0.671 -72.513 1.00 24.06 146 SER B C 1
ATOM 5391 O O . SER B 1 107 ? 52.993 1.263 -73.185 1.00 22.95 146 SER B O 1
ATOM 5399 N N . ALA B 1 108 ? 53.589 0.122 -71.329 1.00 26.01 147 ALA B N 1
ATOM 5400 C CA . ALA B 1 108 ? 52.250 -0.033 -70.796 1.00 27.20 147 ALA B CA 1
ATOM 5401 C C . ALA B 1 108 ? 52.337 -0.015 -69.285 1.00 25.64 147 ALA B C 1
ATOM 5402 O O . ALA B 1 108 ? 53.338 -0.463 -68.719 1.00 24.11 147 ALA B O 1
ATOM 5409 N N . PRO B 1 109 ? 51.308 0.475 -68.606 1.00 24.97 148 PRO B N 1
ATOM 5410 C CA . PRO B 1 109 ? 51.283 0.389 -67.147 1.00 25.44 148 PRO B CA 1
ATOM 5411 C C . PRO B 1 109 ? 51.151 -1.049 -66.693 1.00 26.55 148 PRO B C 1
ATOM 5412 O O . PRO B 1 109 ? 50.553 -1.896 -67.373 1.00 28.72 148 PRO B O 1
ATOM 5423 N N . ASN B 1 110 ? 51.711 -1.326 -65.525 1.00 26.02 149 ASN B N 1
ATOM 5424 C CA . ASN B 1 110 ? 51.873 -2.697 -65.079 1.00 24.96 149 ASN B CA 1
ATOM 5425 C C . ASN B 1 110 ? 50.820 -3.134 -64.072 1.00 30.27 149 ASN B C 1
ATOM 5426 O O . ASN B 1 110 ? 50.913 -4.245 -63.549 1.00 34.67 149 ASN B O 1
ATOM 5437 N N . ASP B 1 111 ? 49.823 -2.319 -63.806 1.00 23.54 150 ASP B N 1
ATOM 5438 C CA . ASP B 1 111 ? 48.753 -2.712 -62.904 1.00 23.76 150 ASP B CA 1
ATOM 5439 C C . ASP B 1 111 ? 47.570 -3.244 -63.718 1.00 22.17 150 ASP B C 1
ATOM 5440 O O . ASP B 1 111 ? 47.383 -2.842 -64.870 1.00 21.89 150 ASP B O 1
ATOM 5449 N N . PRO B 1 112 ? 46.762 -4.160 -63.178 1.00 21.39 151 PRO B N 1
ATOM 5450 C CA . PRO B 1 112 ? 45.875 -4.940 -64.073 1.00 21.60 151 PRO B CA 1
ATOM 5451 C C . PRO B 1 112 ? 44.789 -4.139 -64.770 1.00 23.21 151 PRO B C 1
ATOM 5452 O O . PRO B 1 112 ? 44.514 -4.404 -65.952 1.00 22.84 151 PRO B O 1
ATOM 5463 N N . SER B 1 113 ? 44.138 -3.191 -64.085 1.00 20.27 152 SER B N 1
ATOM 5464 C CA . SER B 1 113 ? 43.023 -2.504 -64.741 1.00 19.76 152 SER B CA 1
ATOM 5465 C C . SER B 1 113 ? 43.512 -1.551 -65.820 1.00 23.35 152 SER B C 1
ATOM 5466 O O . SER B 1 113 ? 42.835 -1.396 -66.837 1.00 22.87 152 SER B O 1
ATOM 5474 N N . ASN B 1 114 ? 44.690 -0.939 -65.648 1.00 19.79 153 ASN B N 1
ATOM 5475 C CA . ASN B 1 114 ? 45.232 -0.084 -66.694 1.00 21.12 153 ASN B CA 1
ATOM 5476 C C . ASN B 1 114 ? 45.930 -0.883 -67.791 1.00 21.53 153 ASN B C 1
ATOM 5477 O O . ASN B 1 114 ? 45.854 -0.494 -68.957 1.00 21.59 153 ASN B O 1
ATOM 5488 N N . PHE B 1 115 ? 46.518 -2.032 -67.459 1.00 21.68 154 PHE B N 1
ATOM 5489 C CA . PHE B 1 115 ? 47.084 -2.897 -68.485 1.00 21.34 154 PHE B CA 1
ATOM 5490 C C . PHE B 1 115 ? 45.997 -3.387 -69.436 1.00 20.78 154 PHE B C 1
ATOM 5491 O O . PHE B 1 115 ? 46.212 -3.466 -70.655 1.00 20.91 154 PHE B O 1
ATOM 5508 N N . ALA B 1 116 ? 44.820 -3.722 -68.898 1.00 18.84 155 ALA B N 1
ATOM 5509 C CA . ALA B 1 116 ? 43.703 -4.138 -69.756 1.00 20.30 155 ALA B CA 1
ATOM 5510 C C . ALA B 1 116 ? 43.414 -3.117 -70.844 1.00 21.39 155 ALA B C 1
ATOM 5511 O O . ALA B 1 116 ? 43.088 -3.480 -71.979 1.00 21.30 155 ALA B O 1
ATOM 5518 N N . ARG B 1 117 ? 43.429 -1.833 -70.490 1.00 21.26 156 ARG B N 1
ATOM 5519 C CA . ARG B 1 117 ? 43.158 -0.769 -71.457 1.00 19.81 156 ARG B CA 1
ATOM 5520 C C . ARG B 1 117 ? 44.128 -0.813 -72.624 1.00 19.82 156 ARG B C 1
ATOM 5521 O O . ARG B 1 117 ? 43.758 -0.506 -73.761 1.00 21.99 156 ARG B O 1
ATOM 5542 N N . VAL B 1 118 ? 45.391 -1.141 -72.347 1.00 20.69 157 VAL B N 1
ATOM 5543 C CA . VAL B 1 118 ? 46.391 -1.211 -73.398 1.00 21.36 157 VAL B CA 1
ATOM 5544 C C . VAL B 1 118 ? 46.088 -2.368 -74.338 1.00 22.38 157 VAL B C 1
ATOM 5545 O O . VAL B 1 118 ? 46.132 -2.216 -75.556 1.00 22.64 157 VAL B O 1
ATOM 5558 N N . LEU B 1 119 ? 45.763 -3.528 -73.788 1.00 21.83 158 LEU B N 1
ATOM 5559 C CA . LEU B 1 119 ? 45.420 -4.658 -74.648 1.00 21.47 158 LEU B CA 1
ATOM 5560 C C . LEU B 1 119 ? 44.236 -4.323 -75.548 1.00 23.51 158 LEU B C 1
ATOM 5561 O O . LEU B 1 119 ? 44.226 -4.668 -76.744 1.00 21.42 158 LEU B O 1
ATOM 5577 N N . VAL B 1 120 ? 43.202 -3.688 -74.990 1.00 19.61 159 VAL B N 1
ATOM 5578 C CA . VAL B 1 120 ? 42.056 -3.320 -75.812 1.00 19.31 159 VAL B CA 1
ATOM 5579 C C . VAL B 1 120 ? 42.460 -2.340 -76.910 1.00 21.30 159 VAL B C 1
ATOM 5580 O O . VAL B 1 120 ? 42.001 -2.464 -78.059 1.00 22.36 159 VAL B O 1
ATOM 5593 N N . MET B 1 121 ? 43.320 -1.361 -76.593 1.00 21.89 160 MET B N 1
ATOM 5594 C CA . MET B 1 121 ? 43.798 -0.413 -77.595 1.00 20.77 160 MET B CA 1
ATOM 5595 C C . MET B 1 121 ? 44.603 -1.113 -78.691 1.00 22.45 160 MET B C 1
ATOM 5596 O O . MET B 1 121 ? 44.419 -0.819 -79.881 1.00 23.24 160 MET B O 1
ATOM 5610 N N . LEU B 1 122 ? 45.477 -2.056 -78.313 1.00 21.70 161 LEU B N 1
ATOM 5611 C CA . LEU B 1 122 ? 46.285 -2.763 -79.311 1.00 21.92 161 LEU B CA 1
ATOM 5612 C C . LEU B 1 122 ? 45.403 -3.617 -80.207 1.00 24.37 161 LEU B C 1
ATOM 5613 O O . LEU B 1 122 ? 45.693 -3.773 -81.396 1.00 23.84 161 LEU B O 1
ATOM 5629 N N . ASP B 1 123 ? 44.338 -4.191 -79.647 1.00 20.39 162 ASP B N 1
ATOM 5630 C CA . ASP B 1 123 ? 43.353 -4.910 -80.459 1.00 21.39 162 ASP B CA 1
ATOM 5631 C C . ASP B 1 123 ? 42.622 -3.969 -81.424 1.00 23.46 162 ASP B C 1
ATOM 5632 O O . ASP B 1 123 ? 42.414 -4.307 -82.606 1.00 22.73 162 ASP B O 1
ATOM 5641 N N . GLU B 1 124 ? 42.242 -2.771 -80.963 1.00 21.90 163 GLU B N 1
ATOM 5642 C CA . GLU B 1 124 ? 41.579 -1.802 -81.830 1.00 23.49 163 GLU B CA 1
ATOM 5643 C C . GLU B 1 124 ? 42.475 -1.385 -82.990 1.00 23.38 163 GLU B C 1
ATOM 5644 O O . GLU B 1 124 ? 41.989 -1.145 -84.109 1.00 25.89 163 GLU B O 1
ATOM 5656 N N . LEU B 1 125 ? 43.794 -1.337 -82.747 1.00 24.09 164 LEU B N 1
ATOM 5657 C CA . LEU B 1 125 ? 44.769 -0.994 -83.770 1.00 24.34 164 LEU B CA 1
ATOM 5658 C C . LEU B 1 125 ? 45.077 -2.143 -84.713 1.00 25.47 164 LEU B C 1
ATOM 5659 O O . LEU B 1 125 ? 45.764 -1.932 -85.717 1.00 27.98 164 LEU B O 1
ATOM 5675 N N . GLY B 1 126 ? 44.650 -3.347 -84.384 1.00 24.07 165 GLY B N 1
ATOM 5676 C CA . GLY B 1 126 ? 45.011 -4.504 -85.179 1.00 26.96 165 GLY B CA 1
ATOM 5677 C C . GLY B 1 126 ? 46.414 -5.008 -84.950 1.00 29.60 165 GLY B C 1
ATOM 5678 O O . GLY B 1 126 ? 46.924 -5.772 -85.770 1.00 30.67 165 GLY B O 1
ATOM 5682 N N . TRP B 1 127 ? 47.064 -4.617 -83.853 1.00 25.47 166 TRP B N 1
ATOM 5683 C CA . TRP B 1 127 ? 48.398 -5.133 -83.558 1.00 26.08 166 TRP B CA 1
ATOM 5684 C C . TRP B 1 127 ? 48.371 -6.448 -82.799 1.00 26.30 166 TRP B C 1
ATOM 5685 O O . TRP B 1 127 ? 49.342 -7.215 -82.850 1.00 27.66 166 TRP B O 1
ATOM 5706 N N . ILE B 1 128 ? 47.304 -6.720 -82.056 1.00 25.96 167 ILE B N 1
ATOM 5707 C CA . ILE B 1 128 ? 47.080 -8.013 -81.433 1.00 25.76 167 ILE B CA 1
ATOM 5708 C C . ILE B 1 128 ? 45.613 -8.326 -81.657 1.00 23.88 167 ILE B C 1
ATOM 5709 O O . ILE B 1 128 ? 44.835 -7.468 -82.073 1.00 25.25 167 ILE B O 1
ATOM 5725 N N . LYS B 1 129 ? 45.244 -9.564 -81.362 1.00 25.23 168 LYS B N 1
ATOM 5726 C CA . LYS B 1 129 ? 43.857 -9.996 -81.431 1.00 26.87 168 LYS B CA 1
ATOM 5727 C C . LYS B 1 129 ? 43.489 -10.616 -80.099 1.00 24.29 168 LYS B C 1
ATOM 5728 O O . LYS B 1 129 ? 44.095 -11.611 -79.686 1.00 25.74 168 LYS B O 1
ATOM 5747 N N . LEU B 1 130 ? 42.491 -10.039 -79.430 1.00 23.95 169 LEU B N 1
ATOM 5748 C CA . LEU B 1 130 ? 41.965 -10.620 -78.211 1.00 24.22 169 LEU B CA 1
ATOM 5749 C C . LEU B 1 130 ? 40.945 -11.715 -78.520 1.00 21.17 169 LEU B C 1
ATOM 5750 O O . LEU B 1 130 ? 40.307 -11.733 -79.587 1.00 25.06 169 LEU B O 1
ATOM 5766 N N . LYS B 1 131 ? 40.775 -12.611 -77.552 1.00 23.65 170 LYS B N 1
ATOM 5767 C CA . LYS B 1 131 ? 39.798 -13.687 -77.645 1.00 22.24 170 LYS B CA 1
ATOM 5768 C C . LYS B 1 131 ? 38.384 -13.124 -77.593 1.00 26.48 170 LYS B C 1
ATOM 5769 O O . LYS B 1 131 ? 38.132 -12.029 -77.073 1.00 25.05 170 LYS B O 1
ATOM 5788 N N . ASP B 1 132 ? 37.453 -13.903 -78.130 1.00 23.06 171 ASP B N 1
ATOM 5789 C CA . ASP B 1 132 ? 36.051 -13.510 -78.152 1.00 22.10 171 ASP B CA 1
ATOM 5790 C C . ASP B 1 132 ? 35.432 -13.583 -76.763 1.00 22.39 171 ASP B C 1
ATOM 5791 O O . ASP B 1 132 ? 35.788 -14.430 -75.939 1.00 24.54 171 ASP B O 1
ATOM 5800 N N . GLY B 1 133 ? 34.462 -12.701 -76.517 1.00 22.58 172 GLY B N 1
ATOM 5801 C CA . GLY B 1 133 ? 33.624 -12.817 -75.336 1.00 20.54 172 GLY B CA 1
ATOM 5802 C C . GLY B 1 133 ? 34.300 -12.549 -74.015 1.00 23.28 172 GLY B C 1
ATOM 5803 O O . GLY B 1 133 ? 33.795 -12.997 -72.980 1.00 29.85 172 GLY B O 1
ATOM 5807 N N . ILE B 1 134 ? 35.430 -11.843 -74.009 1.00 22.39 173 ILE B N 1
ATOM 5808 C CA . ILE B 1 134 ? 36.102 -11.541 -72.750 1.00 20.58 173 ILE B CA 1
ATOM 5809 C C . ILE B 1 134 ? 35.495 -10.292 -72.121 1.00 21.31 173 ILE B C 1
ATOM 5810 O O . ILE B 1 134 ? 34.821 -9.493 -72.765 1.00 22.56 173 ILE B O 1
ATOM 5826 N N . ASN B 1 135 ? 35.784 -10.120 -70.846 1.00 22.67 174 ASN B N 1
ATOM 5827 C CA . ASN B 1 135 ? 35.497 -8.891 -70.122 1.00 22.68 174 ASN B CA 1
ATOM 5828 C C . ASN B 1 135 ? 36.582 -7.882 -70.453 1.00 23.74 174 ASN B C 1
ATOM 5829 O O . ASN B 1 135 ? 37.746 -8.083 -70.074 1.00 21.55 174 ASN B O 1
ATOM 5840 N N . PRO B 1 136 ? 36.254 -6.796 -71.150 1.00 20.31 175 PRO B N 1
ATOM 5841 C CA . PRO B 1 136 ? 37.299 -5.851 -71.551 1.00 20.55 175 PRO B CA 1
ATOM 5842 C C . PRO B 1 136 ? 37.978 -5.197 -70.367 1.00 20.57 175 PRO B C 1
ATOM 5843 O O . PRO B 1 136 ? 39.148 -4.814 -70.470 1.00 22.73 175 PRO B O 1
ATOM 5854 N N . LEU B 1 137 ? 37.276 -5.062 -69.243 1.00 19.83 176 LEU B N 1
ATOM 5855 C CA . LEU B 1 137 ? 37.837 -4.383 -68.081 1.00 20.06 176 LEU B CA 1
ATOM 5856 C C . LEU B 1 137 ? 38.928 -5.198 -67.412 1.00 22.26 176 LEU B C 1
ATOM 5857 O O . LEU B 1 137 ? 39.713 -4.646 -66.630 1.00 21.39 176 LEU B O 1
ATOM 5873 N N . THR B 1 138 ? 38.990 -6.501 -67.675 1.00 21.99 177 THR B N 1
ATOM 5874 C CA . THR B 1 138 ? 39.981 -7.357 -67.034 1.00 19.78 177 THR B CA 1
ATOM 5875 C C . THR B 1 138 ? 40.864 -8.058 -68.056 1.00 23.55 177 THR B C 1
ATOM 5876 O O . THR B 1 138 ? 41.524 -9.049 -67.723 1.00 25.97 177 THR B O 1
ATOM 5887 N N . ALA B 1 139 ? 40.899 -7.554 -69.285 1.00 20.92 178 ALA B N 1
ATOM 5888 C CA . ALA B 1 139 ? 41.715 -8.152 -70.332 1.00 22.17 178 ALA B CA 1
ATOM 5889 C C . ALA B 1 139 ? 43.150 -8.309 -69.855 1.00 23.09 178 ALA B C 1
ATOM 5890 O O . ALA B 1 139 ? 43.749 -7.380 -69.298 1.00 23.28 178 ALA B O 1
ATOM 5897 N N . SER B 1 140 ? 43.691 -9.513 -70.057 1.00 24.56 179 SER B N 1
ATOM 5898 C CA . SER B 1 140 ? 45.007 -9.882 -69.566 1.00 24.60 179 SER B CA 1
ATOM 5899 C C . SER B 1 140 ? 45.742 -10.631 -70.667 1.00 24.88 179 SER B C 1
ATOM 5900 O O . SER B 1 140 ? 45.186 -10.917 -71.727 1.00 25.63 179 SER B O 1
ATOM 5908 N N . LYS B 1 141 ? 47.013 -10.947 -70.418 1.00 26.66 180 LYS B N 1
ATOM 5909 C CA . LYS B 1 141 ? 47.801 -11.629 -71.440 1.00 29.70 180 LYS B CA 1
ATOM 5910 C C . LYS B 1 141 ? 47.177 -12.963 -71.832 1.00 28.25 180 LYS B C 1
ATOM 5911 O O . LYS B 1 141 ? 47.262 -13.360 -72.999 1.00 31.33 180 LYS B O 1
ATOM 5930 N N . ALA B 1 142 ? 46.537 -13.649 -70.880 1.00 27.74 181 ALA B N 1
ATOM 5931 C CA . ALA B 1 142 ? 45.847 -14.908 -71.155 1.00 29.70 181 ALA B CA 1
ATOM 5932 C C . ALA B 1 142 ? 44.729 -14.744 -72.173 1.00 31.86 181 ALA B C 1
ATOM 5933 O O . ALA B 1 142 ? 44.338 -15.730 -72.815 1.00 31.26 181 ALA B O 1
ATOM 5940 N N . ASP B 1 143 ? 44.201 -13.529 -72.330 1.00 26.60 182 ASP B N 1
ATOM 5941 C CA . ASP B 1 143 ? 43.103 -13.269 -73.246 1.00 26.43 182 ASP B CA 1
ATOM 5942 C C . ASP B 1 143 ? 43.569 -12.930 -74.650 1.00 26.44 182 ASP B C 1
ATOM 5943 O O . ASP B 1 143 ? 42.727 -12.676 -75.514 1.00 26.69 182 ASP B O 1
ATOM 5952 N N . ILE B 1 144 ? 44.872 -12.924 -74.908 1.00 24.59 183 ILE B N 1
ATOM 5953 C CA . ILE B 1 144 ? 45.376 -12.653 -76.243 1.00 24.82 183 ILE B CA 1
ATOM 5954 C C . ILE B 1 144 ? 45.238 -13.934 -77.053 1.00 27.08 183 ILE B C 1
ATOM 5955 O O . ILE B 1 144 ? 45.768 -14.981 -76.668 1.00 29.41 183 ILE B O 1
ATOM 5971 N N . ALA B 1 145 ? 44.481 -13.860 -78.143 1.00 25.91 184 ALA B N 1
ATOM 5972 C CA . ALA B 1 145 ? 44.373 -14.993 -79.051 1.00 30.34 184 ALA B CA 1
ATOM 5973 C C . ALA B 1 145 ? 45.599 -15.094 -79.944 1.00 29.14 184 ALA B C 1
ATOM 5974 O O . ALA B 1 145 ? 46.147 -16.191 -80.137 1.00 32.05 184 ALA B O 1
ATOM 5981 N N . GLU B 1 146 ? 46.025 -13.973 -80.516 1.00 27.39 185 GLU B N 1
ATOM 5982 C CA . GLU B 1 146 ? 47.194 -13.958 -81.383 1.00 30.68 185 GLU B CA 1
ATOM 5983 C C . GLU B 1 146 ? 47.890 -12.617 -81.250 1.00 31.80 185 GLU B C 1
ATOM 5984 O O . GLU B 1 146 ? 47.244 -11.569 -81.330 1.00 30.96 185 GLU B O 1
ATOM 5996 N N . ASN B 1 147 ? 49.199 -12.648 -81.037 1.00 32.00 186 ASN B N 1
ATOM 5997 C CA . ASN B 1 147 ? 49.983 -11.418 -81.057 1.00 33.24 186 ASN B CA 1
ATOM 5998 C C . ASN B 1 147 ? 50.371 -11.182 -82.509 1.00 32.96 186 ASN B C 1
ATOM 5999 O O . ASN B 1 147 ? 51.447 -11.572 -82.967 1.00 34.63 186 ASN B O 1
ATOM 6010 N N . LEU B 1 148 ? 49.479 -10.516 -83.240 1.00 28.77 187 LEU B N 1
ATOM 6011 C CA . LEU B 1 148 ? 49.591 -10.467 -84.695 1.00 33.42 187 LEU B CA 1
ATOM 6012 C C . LEU B 1 148 ? 50.920 -9.880 -85.141 1.00 38.01 187 LEU B C 1
ATOM 6013 O O . LEU B 1 148 ? 51.545 -10.388 -86.080 1.00 36.84 187 LEU B O 1
ATOM 6029 N N . LYS B 1 149 ? 51.359 -8.795 -84.504 1.00 30.88 188 LYS B N 1
ATOM 6030 C CA . LYS B 1 149 ? 52.585 -8.123 -84.901 1.00 33.45 188 LYS B CA 1
ATOM 6031 C C . LYS B 1 149 ? 53.735 -8.420 -83.942 1.00 31.19 188 LYS B C 1
ATOM 6032 O O . LYS B 1 149 ? 54.752 -7.719 -83.965 1.00 35.75 188 LYS B O 1
ATOM 6051 N N . ASN B 1 150 ? 53.597 -9.458 -83.127 1.00 32.34 189 ASN B N 1
ATOM 6052 C CA . ASN B 1 150 ? 54.604 -9.832 -82.144 1.00 34.25 189 ASN B CA 1
ATOM 6053 C C . ASN B 1 150 ? 55.082 -8.605 -81.383 1.00 32.35 189 ASN B C 1
ATOM 6054 O O . ASN B 1 150 ? 56.278 -8.413 -81.149 1.00 34.44 189 ASN B O 1
ATOM 6065 N N . ILE B 1 151 ? 54.122 -7.761 -81.001 1.00 31.47 190 ILE B N 1
ATOM 6066 C CA . ILE B 1 151 ? 54.421 -6.624 -80.133 1.00 31.22 190 ILE B CA 1
ATOM 6067 C C . ILE B 1 151 ? 55.095 -7.118 -78.859 1.00 30.60 190 ILE B C 1
ATOM 6068 O O . ILE B 1 151 ? 54.673 -8.103 -78.238 1.00 30.86 190 ILE B O 1
ATOM 6084 N N . LYS B 1 152 ? 56.159 -6.431 -78.456 1.00 30.58 191 LYS B N 1
ATOM 6085 C CA . LYS B 1 152 ? 56.768 -6.649 -77.154 1.00 30.37 191 LYS B CA 1
ATOM 6086 C C . LYS B 1 152 ? 56.218 -5.564 -76.240 1.00 27.90 191 LYS B C 1
ATOM 6087 O O . LYS B 1 152 ? 56.492 -4.377 -76.446 1.00 29.83 191 LYS B O 1
ATOM 6106 N N . ILE B 1 153 ? 55.395 -5.971 -75.283 1.00 29.61 192 ILE B N 1
ATOM 6107 C CA . ILE B 1 153 ? 54.780 -5.044 -74.339 1.00 27.49 192 ILE B CA 1
ATOM 6108 C C . ILE B 1 153 ? 55.696 -4.921 -73.135 1.00 29.66 192 ILE B C 1
ATOM 6109 O O . ILE B 1 153 ? 55.967 -5.903 -72.440 1.00 31.86 192 ILE B O 1
ATOM 6125 N N . VAL B 1 154 ? 56.150 -3.707 -72.881 1.00 28.28 193 VAL B N 1
ATOM 6126 C CA . VAL B 1 154 ? 57.082 -3.399 -71.809 1.00 29.04 193 VAL B CA 1
ATOM 6127 C C . VAL B 1 154 ? 56.276 -2.802 -70.662 1.00 27.88 193 VAL B C 1
ATOM 6128 O O . VAL B 1 154 ? 55.815 -1.659 -70.758 1.00 27.70 193 VAL B O 1
ATOM 6141 N N . GLU B 1 155 ? 56.121 -3.561 -69.579 1.00 29.69 194 GLU B N 1
ATOM 6142 C CA . GLU B 1 155 ? 55.280 -3.154 -68.457 1.00 26.32 194 GLU B CA 1
ATOM 6143 C C . GLU B 1 155 ? 56.114 -2.397 -67.440 1.00 28.89 194 GLU B C 1
ATOM 6144 O O . GLU B 1 155 ? 57.150 -2.895 -66.984 1.00 30.55 194 GLU B O 1
ATOM 6156 N N . LEU B 1 156 ? 55.623 -1.216 -67.066 1.00 26.25 195 LEU B N 1
ATOM 6157 C CA . LEU B 1 156 ? 56.305 -0.294 -66.166 1.00 27.68 195 LEU B CA 1
ATOM 6158 C C . LEU B 1 156 ? 55.303 0.271 -65.171 1.00 27.13 195 LEU B C 1
ATOM 6159 O O . LEU B 1 156 ? 54.102 0.319 -65.427 1.00 24.81 195 LEU B O 1
ATOM 6175 N N . GLU B 1 157 ? 55.811 0.757 -64.041 1.00 26.71 196 GLU B N 1
ATOM 6176 C CA . GLU B 1 157 ? 54.973 1.577 -63.183 1.00 28.53 196 GLU B CA 1
ATOM 6177 C C . GLU B 1 157 ? 54.420 2.757 -63.984 1.00 23.40 196 GLU B C 1
ATOM 6178 O O . GLU B 1 157 ? 55.132 3.391 -64.757 1.00 25.23 196 GLU B O 1
ATOM 6190 N N . ALA B 1 158 ? 53.127 3.046 -63.808 1.00 22.12 197 ALA B N 1
ATOM 6191 C CA . ALA B 1 158 ? 52.480 4.061 -64.631 1.00 22.63 197 ALA B CA 1
ATOM 6192 C C . ALA B 1 158 ? 53.245 5.390 -64.651 1.00 20.43 197 ALA B C 1
ATOM 6193 O O . ALA B 1 158 ? 53.312 6.052 -65.688 1.00 22.06 197 ALA B O 1
ATOM 6200 N N . ALA B 1 159 ? 53.818 5.812 -63.514 1.00 22.64 198 ALA B N 1
ATOM 6201 C CA . ALA B 1 159 ? 54.489 7.109 -63.515 1.00 21.35 198 ALA B CA 1
ATOM 6202 C C . ALA B 1 159 ? 55.712 7.154 -64.427 1.00 22.75 198 ALA B C 1
ATOM 6203 O O . ALA B 1 159 ? 56.139 8.249 -64.814 1.00 24.87 198 ALA B O 1
ATOM 6210 N N . GLN B 1 160 ? 56.303 5.995 -64.744 1.00 23.50 199 GLN B N 1
ATOM 6211 C CA . GLN B 1 160 ? 57.499 5.909 -65.575 1.00 24.36 199 GLN B CA 1
ATOM 6212 C C . GLN B 1 160 ? 57.198 5.998 -67.060 1.00 27.76 199 GLN B C 1
ATOM 6213 O O . GLN B 1 160 ? 58.139 6.024 -67.864 1.00 26.49 199 GLN B O 1
ATOM 6227 N N . LEU B 1 161 ? 55.929 6.057 -67.451 1.00 23.47 200 LEU B N 1
ATOM 6228 C CA . LEU B 1 161 ? 55.625 5.878 -68.865 1.00 23.80 200 LEU B CA 1
ATOM 6229 C C . LEU B 1 161 ? 56.004 7.097 -69.713 1.00 27.03 200 LEU B C 1
ATOM 6230 O O . LEU B 1 161 ? 56.474 6.907 -70.837 1.00 25.32 200 LEU B O 1
ATOM 6246 N N . PRO B 1 162 ? 55.861 8.345 -69.250 1.00 23.88 201 PRO B N 1
ATOM 6247 C CA . PRO B 1 162 ? 56.374 9.460 -70.078 1.00 25.53 201 PRO B CA 1
ATOM 6248 C C . PRO B 1 162 ? 57.856 9.322 -70.404 1.00 28.33 201 PRO B C 1
ATOM 6249 O O . PRO B 1 162 ? 58.244 9.497 -71.569 1.00 28.27 201 PRO B O 1
ATOM 6260 N N . ARG B 1 163 ? 58.698 8.999 -69.410 1.00 27.97 202 ARG B N 1
ATOM 6261 C CA . ARG B 1 163 ? 60.129 8.823 -69.657 1.00 32.74 202 ARG B CA 1
ATOM 6262 C C . ARG B 1 163 ? 60.436 7.611 -70.530 1.00 32.70 202 ARG B C 1
ATOM 6263 O O . ARG B 1 163 ? 61.499 7.574 -71.154 1.00 32.79 202 ARG B O 1
ATOM 6284 N N . SER B 1 164 ? 59.548 6.611 -70.567 1.00 26.10 203 SER B N 1
ATOM 6285 C CA . SER B 1 164 ? 59.808 5.400 -71.347 1.00 26.98 203 SER B CA 1
ATOM 6286 C C . SER B 1 164 ? 59.885 5.670 -72.841 1.00 30.08 203 SER B C 1
ATOM 6287 O O . SER B 1 164 ? 60.339 4.798 -73.594 1.00 31.27 203 SER B O 1
ATOM 6295 N N . ARG B 1 165 ? 59.413 6.830 -73.296 1.00 27.44 204 ARG B N 1
ATOM 6296 C CA . ARG B 1 165 ? 59.391 7.135 -74.723 1.00 27.56 204 ARG B CA 1
ATOM 6297 C C . ARG B 1 165 ? 60.782 7.142 -75.341 1.00 33.33 204 ARG B C 1
ATOM 6298 O O . ARG B 1 165 ? 60.908 6.961 -76.558 1.00 34.61 204 ARG B O 1
ATOM 6319 N N . ALA B 1 166 ? 61.828 7.335 -74.538 1.00 33.93 205 ALA B N 1
ATOM 6320 C CA . ALA B 1 166 ? 63.182 7.239 -75.064 1.00 35.93 205 ALA B CA 1
ATOM 6321 C C . ALA B 1 166 ? 63.577 5.810 -75.392 1.00 35.96 205 ALA B C 1
ATOM 6322 O O . ALA B 1 166 ? 64.500 5.604 -76.187 1.00 40.55 205 ALA B O 1
ATOM 6329 N N . ASP B 1 167 ? 62.892 4.828 -74.812 1.00 33.72 206 ASP B N 1
ATOM 6330 C CA . ASP B 1 167 ? 63.357 3.452 -74.784 1.00 35.80 206 ASP B CA 1
ATOM 6331 C C . ASP B 1 167 ? 62.503 2.502 -75.601 1.00 34.21 206 ASP B C 1
ATOM 6332 O O . ASP B 1 167 ? 62.960 1.394 -75.893 1.00 38.68 206 ASP B O 1
ATOM 6341 N N . VAL B 1 168 ? 61.276 2.894 -75.944 1.00 33.59 207 VAL B N 1
ATOM 6342 C CA . VAL B 1 168 ? 60.339 2.023 -76.640 1.00 30.84 207 VAL B CA 1
ATOM 6343 C C . VAL B 1 168 ? 59.844 2.729 -77.896 1.00 32.05 207 VAL B C 1
ATOM 6344 O O . VAL B 1 168 ? 59.990 3.938 -78.069 1.00 30.65 207 VAL B O 1
ATOM 6357 N N . ASP B 1 169 ? 59.264 1.944 -78.802 1.00 30.10 208 ASP B N 1
ATOM 6358 C CA . ASP B 1 169 ? 58.793 2.522 -80.053 1.00 30.88 208 ASP B CA 1
ATOM 6359 C C . ASP B 1 169 ? 57.554 3.384 -79.835 1.00 26.29 208 ASP B C 1
ATOM 6360 O O . ASP B 1 169 ? 57.411 4.439 -80.455 1.00 27.38 208 ASP B O 1
ATOM 6369 N N . PHE B 1 170 ? 56.650 2.942 -78.956 1.00 28.38 209 PHE B N 1
ATOM 6370 C CA . PHE B 1 170 ? 55.417 3.659 -78.654 1.00 26.38 209 PHE B CA 1
ATOM 6371 C C . PHE B 1 170 ? 55.131 3.524 -77.165 1.00 23.80 209 PHE B C 1
ATOM 6372 O O . PHE B 1 170 ? 55.439 2.499 -76.560 1.00 24.39 209 PHE B O 1
ATOM 6389 N N . ALA B 1 171 ? 54.510 4.553 -76.582 1.00 25.56 210 ALA B N 1
ATOM 6390 C CA . ALA B 1 171 ? 54.202 4.562 -75.152 1.00 25.11 210 ALA B CA 1
ATOM 6391 C C . ALA B 1 171 ? 52.727 4.859 -74.923 1.00 20.54 210 ALA B C 1
ATOM 6392 O O . ALA B 1 171 ? 52.214 5.858 -75.432 1.00 23.82 210 ALA B O 1
ATOM 6399 N N . VAL B 1 172 ? 52.043 4.004 -74.156 1.00 22.61 211 VAL B N 1
ATOM 6400 C CA . VAL B 1 172 ? 50.661 4.275 -73.761 1.00 20.19 211 VAL B CA 1
ATOM 6401 C C . VAL B 1 172 ? 50.689 4.886 -72.368 1.00 21.86 211 VAL B C 1
ATOM 6402 O O . VAL B 1 172 ? 51.026 4.212 -71.389 1.00 27.83 211 VAL B O 1
ATOM 6415 N N . VAL B 1 173 ? 50.293 6.153 -72.275 1.00 22.13 212 VAL B N 1
ATOM 6416 C CA . VAL B 1 173 ? 50.561 6.990 -71.109 1.00 21.81 212 VAL B CA 1
ATOM 6417 C C . VAL B 1 173 ? 49.244 7.473 -70.527 1.00 19.56 212 VAL B C 1
ATOM 6418 O O . VAL B 1 173 ? 48.399 8.006 -71.257 1.00 21.36 212 VAL B O 1
ATOM 6431 N N . ASN B 1 174 ? 49.071 7.272 -69.214 1.00 19.31 213 ASN B N 1
ATOM 6432 C CA . ASN B 1 174 ? 47.882 7.754 -68.532 1.00 18.62 213 ASN B CA 1
ATOM 6433 C C . ASN B 1 174 ? 47.838 9.275 -68.580 1.00 20.61 213 ASN B C 1
ATOM 6434 O O . ASN B 1 174 ? 48.852 9.945 -68.398 1.00 22.08 213 ASN B O 1
ATOM 6445 N N . GLY B 1 175 ? 46.631 9.807 -68.727 1.00 19.45 214 GLY B N 1
ATOM 6446 C CA . GLY B 1 175 ? 46.470 11.240 -68.954 1.00 21.40 214 GLY B CA 1
ATOM 6447 C C . GLY B 1 175 ? 47.107 12.106 -67.883 1.00 20.76 214 GLY B C 1
ATOM 6448 O O . GLY B 1 175 ? 47.731 13.122 -68.191 1.00 20.96 214 GLY B O 1
ATOM 6452 N N . ASN B 1 176 ? 46.956 11.737 -66.608 1.00 19.36 215 ASN B N 1
ATOM 6453 C CA . ASN B 1 176 ? 47.432 12.624 -65.551 1.00 20.79 215 ASN B CA 1
ATOM 6454 C C . ASN B 1 176 ? 48.945 12.772 -65.610 1.00 21.46 215 ASN B C 1
ATOM 6455 O O . ASN B 1 176 ? 49.484 13.867 -65.386 1.00 22.03 215 ASN B O 1
ATOM 6466 N N . TYR B 1 177 ? 49.643 11.686 -65.924 1.00 19.88 216 TYR B N 1
ATOM 6467 C CA . TYR B 1 177 ? 51.086 11.720 -66.052 1.00 19.86 216 TYR B CA 1
ATOM 6468 C C . TYR B 1 177 ? 51.514 12.386 -67.354 1.00 22.43 216 TYR B C 1
ATOM 6469 O O . TYR B 1 177 ? 52.533 13.074 -67.374 1.00 22.65 216 TYR B O 1
ATOM 6487 N N . ALA B 1 178 ? 50.781 12.159 -68.451 1.00 19.54 217 ALA B N 1
ATOM 6488 C CA . ALA B 1 178 ? 51.083 12.873 -69.690 1.00 21.52 217 ALA B CA 1
ATOM 6489 C C . ALA B 1 178 ? 51.063 14.372 -69.461 1.00 22.79 217 ALA B C 1
ATOM 6490 O O . ALA B 1 178 ? 52.035 15.070 -69.775 1.00 23.73 217 ALA B O 1
ATOM 6497 N N . ILE B 1 179 ? 49.966 14.886 -68.899 1.00 21.33 218 ILE B N 1
ATOM 6498 C CA . ILE B 1 179 ? 49.805 16.332 -68.738 1.00 20.37 218 ILE B CA 1
ATOM 6499 C C . ILE B 1 179 ? 50.923 16.898 -67.873 1.00 23.72 218 ILE B C 1
ATOM 6500 O O . ILE B 1 179 ? 51.546 17.908 -68.223 1.00 23.35 218 ILE B O 1
ATOM 6516 N N . SER B 1 180 ? 51.208 16.257 -66.743 1.00 21.52 219 SER B N 1
ATOM 6517 C CA . SER B 1 180 ? 52.204 16.796 -65.829 1.00 21.06 219 SER B CA 1
ATOM 6518 C C . SER B 1 180 ? 53.630 16.655 -66.349 1.00 25.25 219 SER B C 1
ATOM 6519 O O . SER B 1 180 ? 54.536 17.302 -65.816 1.00 25.32 219 SER B O 1
ATOM 6527 N N . SER B 1 181 ? 53.867 15.832 -67.367 1.00 22.38 220 SER B N 1
ATOM 6528 C CA . SER B 1 181 ? 55.187 15.735 -67.964 1.00 24.51 220 SER B CA 1
ATOM 6529 C C . SER B 1 181 ? 55.326 16.636 -69.187 1.00 27.83 220 SER B C 1
ATOM 6530 O O . SER B 1 181 ? 56.323 16.540 -69.905 1.00 32.42 220 SER B O 1
ATOM 6538 N N . GLY B 1 182 ? 54.350 17.501 -69.444 1.00 23.31 221 GLY B N 1
ATOM 6539 C CA . GLY B 1 182 ? 54.422 18.418 -70.562 1.00 26.54 221 GLY B CA 1
ATOM 6540 C C . GLY B 1 182 ? 53.958 17.836 -71.872 1.00 28.03 221 GLY B C 1
ATOM 6541 O O . GLY B 1 182 ? 54.099 18.486 -72.918 1.00 31.80 221 GLY B O 1
ATOM 6545 N N . MET B 1 183 ? 53.394 16.642 -71.857 1.00 25.80 222 MET B N 1
ATOM 6546 C CA . MET B 1 183 ? 52.817 16.095 -73.074 1.00 25.28 222 MET B CA 1
ATOM 6547 C C . MET B 1 183 ? 51.462 16.732 -73.337 1.00 27.65 222 MET B C 1
ATOM 6548 O O . MET B 1 183 ? 50.764 17.155 -72.419 1.00 29.22 222 MET B O 1
ATOM 6562 N N . LYS B 1 184 ? 51.103 16.829 -74.616 1.00 25.15 223 LYS B N 1
ATOM 6563 C CA . LYS B 1 184 ? 49.812 17.359 -75.021 1.00 27.25 223 LYS B CA 1
ATOM 6564 C C . LYS B 1 184 ? 48.956 16.214 -75.534 1.00 25.20 223 LYS B C 1
ATOM 6565 O O . LYS B 1 184 ? 49.461 15.305 -76.199 1.00 27.27 223 LYS B O 1
ATOM 6584 N N . LEU B 1 185 ? 47.666 16.254 -75.210 1.00 25.89 224 LEU B N 1
ATOM 6585 C CA . LEU B 1 185 ? 46.792 15.158 -75.601 1.00 24.93 224 LEU B CA 1
ATOM 6586 C C . LEU B 1 185 ? 46.718 15.056 -77.117 1.00 26.82 224 LEU B C 1
ATOM 6587 O O . LEU B 1 185 ? 46.543 13.961 -77.657 1.00 25.75 224 LEU B O 1
ATOM 6603 N N . THR B 1 186 ? 46.882 16.183 -77.815 1.00 27.68 225 THR B N 1
ATOM 6604 C CA . THR B 1 186 ? 46.893 16.171 -79.272 1.00 25.95 225 THR B CA 1
ATOM 6605 C C . THR B 1 186 ? 48.113 15.464 -79.854 1.00 29.99 225 THR B C 1
ATOM 6606 O O . THR B 1 186 ? 48.131 15.203 -81.066 1.00 32.87 225 THR B O 1
ATOM 6617 N N . GLU B 1 187 ? 49.136 15.185 -79.051 1.00 26.57 226 GLU B N 1
ATOM 6618 C CA . GLU B 1 187 ? 50.299 14.426 -79.506 1.00 25.85 226 GLU B CA 1
ATOM 6619 C C . GLU B 1 187 ? 50.015 12.937 -79.659 1.00 27.60 226 GLU B C 1
ATOM 6620 O O . GLU B 1 187 ? 50.834 12.220 -80.232 1.00 27.41 226 GLU B O 1
ATOM 6632 N N . ALA B 1 188 ? 48.914 12.435 -79.119 1.00 25.81 227 ALA B N 1
ATOM 6633 C CA . ALA B 1 188 ? 48.658 11.008 -79.190 1.00 22.15 227 ALA B CA 1
ATOM 6634 C C . ALA B 1 188 ? 48.403 10.583 -80.636 1.00 22.06 227 ALA B C 1
ATOM 6635 O O . ALA B 1 188 ? 47.742 11.288 -81.403 1.00 27.86 227 ALA B O 1
ATOM 6642 N N . LEU B 1 189 ? 48.954 9.433 -81.001 1.00 23.96 228 LEU B N 1
ATOM 6643 C CA . LEU B 1 189 ? 48.655 8.828 -82.294 1.00 23.20 228 LEU B CA 1
ATOM 6644 C C . LEU B 1 189 ? 47.299 8.143 -82.293 1.00 28.66 228 LEU B C 1
ATOM 6645 O O . LEU B 1 189 ? 46.665 8.023 -83.351 1.00 27.20 228 LEU B O 1
ATOM 6661 N N . PHE B 1 190 ? 46.830 7.719 -81.126 1.00 23.01 229 PHE B N 1
ATOM 6662 C CA . PHE B 1 190 ? 45.559 7.024 -80.995 1.00 24.44 229 PHE B CA 1
ATOM 6663 C C . PHE B 1 190 ? 45.086 7.227 -79.563 1.00 24.49 229 PHE B C 1
ATOM 6664 O O . PHE B 1 190 ? 45.835 6.949 -78.629 1.00 25.72 229 PHE B O 1
ATOM 6681 N N . GLN B 1 191 ? 43.860 7.705 -79.400 1.00 24.74 230 GLN B N 1
ATOM 6682 C CA . GLN B 1 191 ? 43.292 7.918 -78.074 1.00 24.01 230 GLN B CA 1
ATOM 6683 C C . GLN B 1 191 ? 42.220 6.872 -77.803 1.00 23.46 230 GLN B C 1
ATOM 6684 O O . GLN B 1 191 ? 41.448 6.497 -78.695 1.00 25.54 230 GLN B O 1
ATOM 6698 N N . GLU B 1 192 ? 42.187 6.380 -76.586 1.00 21.21 231 GLU B N 1
ATOM 6699 C CA . GLU B 1 192 ? 41.184 5.406 -76.188 1.00 22.45 231 GLU B CA 1
ATOM 6700 C C . GLU B 1 192 ? 39.777 5.928 -76.455 1.00 21.23 231 GLU B C 1
ATOM 6701 O O . GLU B 1 192 ? 39.424 6.991 -75.946 1.00 22.58 231 GLU B O 1
ATOM 6713 N N . PRO B 1 193 ? 38.935 5.211 -77.199 1.00 21.33 232 PRO B N 1
ATOM 6714 C CA . PRO B 1 193 ? 37.572 5.712 -77.417 1.00 23.02 232 PRO B CA 1
ATOM 6715 C C . PRO B 1 193 ? 36.679 5.647 -76.191 1.00 24.03 232 PRO B C 1
ATOM 6716 O O . PRO B 1 193 ? 35.786 6.490 -76.047 1.00 26.17 232 PRO B O 1
ATOM 6727 N N . SER B 1 194 ? 36.930 4.705 -75.287 1.00 22.76 233 SER B N 1
ATOM 6728 C CA . SER B 1 194 ? 36.027 4.408 -74.184 1.00 22.52 233 SER B CA 1
ATOM 6729 C C . SER B 1 194 ? 35.761 5.612 -73.287 1.00 21.75 233 SER B C 1
ATOM 6730 O O . SER B 1 194 ? 36.607 6.497 -73.122 1.00 22.87 233 SER B O 1
ATOM 6738 N N . PHE B 1 195 ? 34.589 5.600 -72.652 1.00 21.55 234 PHE B N 1
ATOM 6739 C CA . PHE B 1 195 ? 34.289 6.495 -71.538 1.00 22.72 234 PHE B CA 1
ATOM 6740 C C . PHE B 1 195 ? 34.194 5.759 -70.210 1.00 21.39 234 PHE B C 1
ATOM 6741 O O . PHE B 1 195 ? 33.831 6.369 -69.197 1.00 22.97 234 PHE B O 1
ATOM 6758 N N . ALA B 1 196 ? 34.566 4.482 -70.182 1.00 19.80 235 ALA B N 1
ATOM 6759 C CA . ALA B 1 196 ? 34.460 3.697 -68.968 1.00 18.47 235 ALA B CA 1
ATOM 6760 C C . ALA B 1 196 ? 35.499 4.073 -67.936 1.00 19.56 235 ALA B C 1
ATOM 6761 O O . ALA B 1 196 ? 35.408 3.581 -66.814 1.00 19.70 235 ALA B O 1
ATOM 6768 N N . TYR B 1 197 ? 36.480 4.888 -68.291 1.00 17.79 236 TYR B N 1
ATOM 6769 C CA . TYR B 1 197 ? 37.588 5.192 -67.402 1.00 16.92 236 TYR B CA 1
ATOM 6770 C C . TYR B 1 197 ? 37.625 6.662 -67.012 1.00 20.33 236 TYR B C 1
ATOM 6771 O O . TYR B 1 197 ? 38.642 7.138 -66.482 1.00 19.51 236 TYR B O 1
ATOM 6789 N N . VAL B 1 198 ? 36.506 7.367 -67.168 1.00 19.01 237 VAL B N 1
ATOM 6790 C CA . VAL B 1 198 ? 36.387 8.699 -66.578 1.00 18.83 237 VAL B CA 1
ATOM 6791 C C . VAL B 1 198 ? 36.476 8.530 -65.061 1.00 17.67 237 VAL B C 1
ATOM 6792 O O . VAL B 1 198 ? 35.833 7.649 -64.467 1.00 19.21 237 VAL B O 1
ATOM 6805 N N . ASN B 1 199 ? 37.304 9.355 -64.427 1.00 19.30 238 ASN B N 1
ATOM 6806 C CA . ASN B 1 199 ? 37.678 9.126 -63.037 1.00 18.41 238 ASN B CA 1
ATOM 6807 C C . ASN B 1 199 ? 36.566 9.517 -62.062 1.00 20.52 238 ASN B C 1
ATOM 6808 O O . ASN B 1 199 ? 35.657 10.297 -62.364 1.00 19.98 238 ASN B O 1
ATOM 6819 N N . TRP B 1 200 ? 36.663 8.935 -60.860 1.00 18.77 239 TRP B N 1
ATOM 6820 C CA . TRP B 1 200 ? 35.710 9.074 -59.774 1.00 18.19 239 TRP B CA 1
ATOM 6821 C C . TRP B 1 200 ? 36.436 9.538 -58.527 1.00 20.07 239 TRP B C 1
ATOM 6822 O O . TRP B 1 200 ? 37.565 9.130 -58.274 1.00 19.71 239 TRP B O 1
ATOM 6843 N N . SER B 1 201 ? 35.749 10.337 -57.734 1.00 18.88 240 SER B N 1
ATOM 6844 C CA . SER B 1 201 ? 36.167 10.526 -56.357 1.00 18.54 240 SER B CA 1
ATOM 6845 C C . SER B 1 201 ? 35.799 9.289 -55.542 1.00 20.20 240 SER B C 1
ATOM 6846 O O . SER B 1 201 ? 34.874 8.543 -55.882 1.00 20.53 240 SER B O 1
ATOM 6854 N N . ALA B 1 202 ? 36.510 9.083 -54.436 1.00 18.78 241 ALA B N 1
ATOM 6855 C CA . ALA B 1 202 ? 36.212 7.978 -53.542 1.00 19.39 241 ALA B CA 1
ATOM 6856 C C . ALA B 1 202 ? 36.283 8.465 -52.096 1.00 18.16 241 ALA B C 1
ATOM 6857 O O . ALA B 1 202 ? 37.099 9.330 -51.756 1.00 19.69 241 ALA B O 1
ATOM 6864 N N . VAL B 1 203 ? 35.453 7.843 -51.248 1.00 20.03 242 VAL B N 1
ATOM 6865 C CA . VAL B 1 203 ? 35.403 8.112 -49.810 1.00 19.05 242 VAL B CA 1
ATOM 6866 C C . VAL B 1 203 ? 35.289 6.798 -49.050 1.00 18.42 242 VAL B C 1
ATOM 6867 O O . VAL B 1 203 ? 34.939 5.760 -49.606 1.00 21.03 242 VAL B O 1
ATOM 6880 N N . LYS B 1 204 ? 35.566 6.845 -47.748 1.00 20.31 243 LYS B N 1
ATOM 6881 C CA . LYS B 1 204 ? 35.171 5.733 -46.895 1.00 21.40 243 LYS B CA 1
ATOM 6882 C C . LYS B 1 204 ? 33.653 5.596 -46.903 1.00 21.19 243 LYS B C 1
ATOM 6883 O O . LYS B 1 204 ? 32.917 6.581 -46.850 1.00 24.36 243 LYS B O 1
ATOM 6902 N N . THR B 1 205 ? 33.184 4.357 -47.004 1.00 23.36 244 THR B N 1
ATOM 6903 C CA . THR B 1 205 ? 31.752 4.096 -47.097 1.00 25.06 244 THR B CA 1
ATOM 6904 C C . THR B 1 205 ? 30.978 4.731 -45.948 1.00 23.99 244 THR B C 1
ATOM 6905 O O . THR B 1 205 ? 29.881 5.257 -46.157 1.00 29.17 244 THR B O 1
ATOM 6916 N N . ALA B 1 206 ? 31.560 4.734 -44.745 1.00 28.44 245 ALA B N 1
ATOM 6917 C CA . ALA B 1 206 ? 30.922 5.358 -43.585 1.00 28.45 245 ALA B CA 1
ATOM 6918 C C . ALA B 1 206 ? 30.569 6.824 -43.818 1.00 31.35 245 ALA B C 1
ATOM 6919 O O . ALA B 1 206 ? 29.669 7.353 -43.159 1.00 33.53 245 ALA B O 1
ATOM 6926 N N . ASP B 1 207 ? 31.258 7.503 -44.732 1.00 28.43 246 ASP B N 1
ATOM 6927 C CA . ASP B 1 207 ? 31.048 8.928 -44.960 1.00 26.84 246 ASP B CA 1
ATOM 6928 C C . ASP B 1 207 ? 30.087 9.232 -46.111 1.00 29.08 246 ASP B C 1
ATOM 6929 O O . ASP B 1 207 ? 29.855 10.406 -46.419 1.00 28.05 246 ASP B O 1
ATOM 6938 N N . LYS B 1 208 ? 29.513 8.209 -46.749 1.00 29.48 247 LYS B N 1
ATOM 6939 C CA . LYS B 1 208 ? 28.794 8.405 -48.010 1.00 30.79 247 LYS B CA 1
ATOM 6940 C C . LYS B 1 208 ? 27.602 9.351 -47.876 1.00 32.55 247 LYS B C 1
ATOM 6941 O O . LYS B 1 208 ? 27.241 10.031 -48.845 1.00 32.17 247 LYS B O 1
ATOM 6960 N N . ASP B 1 209 ? 26.972 9.403 -46.703 1.00 33.06 248 ASP B N 1
ATOM 6961 C CA . ASP B 1 209 ? 25.762 10.193 -46.508 1.00 36.65 248 ASP B CA 1
ATOM 6962 C C . ASP B 1 209 ? 26.021 11.487 -45.746 1.00 36.92 248 ASP B C 1
ATOM 6963 O O . ASP B 1 209 ? 25.068 12.145 -45.317 1.00 40.14 248 ASP B O 1
ATOM 6972 N N . SER B 1 210 ? 27.282 11.873 -45.586 1.00 32.84 249 SER B N 1
ATOM 6973 C CA . SER B 1 210 ? 27.635 13.051 -44.807 1.00 32.16 249 SER B CA 1
ATOM 6974 C C . SER B 1 210 ? 27.234 14.340 -45.521 1.00 32.52 249 SER B C 1
ATOM 6975 O O . SER B 1 210 ? 27.133 14.405 -46.753 1.00 33.07 249 SER B O 1
ATOM 6983 N N . GLN B 1 211 ? 27.020 15.394 -44.726 1.00 31.87 250 GLN B N 1
ATOM 6984 C CA . GLN B 1 211 ? 26.740 16.694 -45.317 1.00 32.51 250 GLN B CA 1
ATOM 6985 C C . GLN B 1 211 ? 27.970 17.250 -46.021 1.00 31.20 250 GLN B C 1
ATOM 6986 O O . GLN B 1 211 ? 27.849 17.893 -47.072 1.00 30.74 250 GLN B O 1
ATOM 7000 N N . TRP B 1 212 ? 29.164 17.038 -45.461 1.00 28.52 251 TRP B N 1
ATOM 7001 C CA . TRP B 1 212 ? 30.333 17.603 -46.118 1.00 28.48 251 TRP B CA 1
ATOM 7002 C C . TRP B 1 212 ? 30.480 17.025 -47.517 1.00 27.24 251 TRP B C 1
ATOM 7003 O O . TRP B 1 212 ? 30.827 17.746 -48.452 1.00 26.70 251 TRP B O 1
ATOM 7024 N N . LEU B 1 213 ? 30.181 15.733 -47.686 1.00 26.44 252 LEU B N 1
ATOM 7025 C CA . LEU B 1 213 ? 30.340 15.119 -49.003 1.00 27.11 252 LEU B CA 1
ATOM 7026 C C . LEU B 1 213 ? 29.301 15.652 -49.979 1.00 30.59 252 LEU B C 1
ATOM 7027 O O . LEU B 1 213 ? 29.591 15.825 -51.167 1.00 28.10 252 LEU B O 1
ATOM 7043 N N . LYS B 1 214 ? 28.084 15.922 -49.491 1.00 31.23 253 LYS B N 1
ATOM 7044 C CA . LYS B 1 214 ? 27.077 16.573 -50.320 1.00 31.54 253 LYS B CA 1
ATOM 7045 C C . LYS B 1 214 ? 27.581 17.917 -50.824 1.00 31.34 253 LYS B C 1
ATOM 7046 O O . LYS B 1 214 ? 27.404 18.266 -51.997 1.00 30.65 253 LYS B O 1
ATOM 7065 N N . ASP B 1 215 ? 28.251 18.673 -49.958 1.00 27.42 254 ASP B N 1
ATOM 7066 C CA . ASP B 1 215 ? 28.765 19.973 -50.362 1.00 30.22 254 ASP B CA 1
ATOM 7067 C C . ASP B 1 215 ? 29.931 19.834 -51.339 1.00 29.51 254 ASP B C 1
ATOM 7068 O O . ASP B 1 215 ? 30.055 20.636 -52.268 1.00 29.19 254 ASP B O 1
ATOM 7077 N N . VAL B 1 216 ? 30.794 18.827 -51.155 1.00 27.50 255 VAL B N 1
ATOM 7078 C CA . VAL B 1 216 ? 31.858 18.593 -52.133 1.00 26.87 255 VAL B CA 1
ATOM 7079 C C . VAL B 1 216 ? 31.265 18.180 -53.475 1.00 24.25 255 VAL B C 1
ATOM 7080 O O . VAL B 1 216 ? 31.719 18.632 -54.532 1.00 26.74 255 VAL B O 1
ATOM 7093 N N . THR B 1 217 ? 30.258 17.306 -53.451 1.00 25.85 256 THR B N 1
ATOM 7094 C CA . THR B 1 217 ? 29.633 16.856 -54.691 1.00 24.46 256 THR B CA 1
ATOM 7095 C C . THR B 1 217 ? 29.044 18.037 -55.459 1.00 28.32 256 THR B C 1
ATOM 7096 O O . THR B 1 217 ? 29.208 18.143 -56.682 1.00 28.06 256 THR B O 1
ATOM 7107 N N . GLU B 1 218 ? 28.364 18.944 -54.753 1.00 27.99 257 GLU B N 1
ATOM 7108 C CA . GLU B 1 218 ? 27.831 20.144 -55.396 1.00 27.48 257 GLU B CA 1
ATOM 7109 C C . GLU B 1 218 ? 28.929 20.973 -56.048 1.00 28.36 257 GLU B C 1
ATOM 7110 O O . GLU B 1 218 ? 28.758 21.453 -57.170 1.00 28.63 257 GLU B O 1
ATOM 7122 N N . ALA B 1 219 ? 30.051 21.174 -55.349 1.00 27.72 258 ALA B N 1
ATOM 7123 C CA . ALA B 1 219 ? 31.129 21.999 -55.879 1.00 27.69 258 ALA B CA 1
ATOM 7124 C C . ALA B 1 219 ? 31.678 21.442 -57.191 1.00 27.49 258 ALA B C 1
ATOM 7125 O O . ALA B 1 219 ? 32.067 22.209 -58.084 1.00 28.38 258 ALA B O 1
ATOM 7132 N N . TYR B 1 220 ? 31.725 20.113 -57.326 1.00 26.42 259 TYR B N 1
ATOM 7133 C CA . TYR B 1 220 ? 32.254 19.484 -58.528 1.00 26.21 259 TYR B CA 1
ATOM 7134 C C . TYR B 1 220 ? 31.224 19.392 -59.640 1.00 26.99 259 TYR B C 1
ATOM 7135 O O . TYR B 1 220 ? 31.543 18.906 -60.735 1.00 26.45 259 TYR B O 1
ATOM 7153 N N . ASN B 1 221 ? 29.987 19.824 -59.388 1.00 28.23 260 ASN B N 1
ATOM 7154 C CA . ASN B 1 221 ? 28.946 19.757 -60.399 1.00 27.58 260 ASN B CA 1
ATOM 7155 C C . ASN B 1 221 ? 28.261 21.090 -60.643 1.00 30.64 260 ASN B C 1
ATOM 7156 O O . ASN B 1 221 ? 27.235 21.130 -61.334 1.00 29.43 260 ASN B O 1
ATOM 7167 N N . SER B 1 222 ? 28.842 22.178 -60.167 1.00 29.94 261 SER B N 1
ATOM 7168 C CA . SER B 1 222 ? 28.240 23.484 -60.325 1.00 33.38 261 SER B CA 1
ATOM 7169 C C . SER B 1 222 ? 28.479 24.022 -61.732 1.00 32.60 261 SER B C 1
ATOM 7170 O O . SER B 1 222 ? 29.405 23.615 -62.441 1.00 31.30 261 SER B O 1
ATOM 7178 N N . ASP B 1 223 ? 27.633 24.975 -62.131 1.00 36.11 262 ASP B N 1
ATOM 7179 C CA . ASP B 1 223 ? 27.855 25.677 -63.391 1.00 35.73 262 ASP B CA 1
ATOM 7180 C C . ASP B 1 223 ? 29.225 26.348 -63.419 1.00 33.93 262 ASP B C 1
ATOM 7181 O O . ASP B 1 223 ? 29.890 26.373 -64.464 1.00 34.11 262 ASP B O 1
ATOM 7190 N N . ALA B 1 224 ? 29.671 26.883 -62.275 1.00 32.43 263 ALA B N 1
ATOM 7191 C CA . ALA B 1 224 ? 30.965 27.556 -62.216 1.00 36.57 263 ALA B CA 1
ATOM 7192 C C . ALA B 1 224 ? 32.100 26.571 -62.454 1.00 32.95 263 ALA B C 1
ATOM 7193 O O . ALA B 1 224 ? 33.041 26.864 -63.199 1.00 31.37 263 ALA B O 1
ATOM 7200 N N . PHE B 1 225 ? 32.014 25.384 -61.852 1.00 31.49 264 PHE B N 1
ATOM 7201 C CA . PHE B 1 225 ? 33.085 24.413 -62.037 1.00 29.87 264 PHE B CA 1
ATOM 7202 C C . PHE B 1 225 ? 33.115 23.905 -63.475 1.00 26.31 264 PHE B C 1
ATOM 7203 O O . PHE B 1 225 ? 34.192 23.720 -64.049 1.00 26.15 264 PHE B O 1
ATOM 7220 N N . LYS B 1 226 ? 31.944 23.685 -64.073 1.00 28.75 265 LYS B N 1
ATOM 7221 C CA . LYS B 1 226 ? 31.900 23.221 -65.459 1.00 27.91 265 LYS B CA 1
ATOM 7222 C C . LYS B 1 226 ? 32.506 24.248 -66.404 1.00 32.47 265 LYS B C 1
ATOM 7223 O O . LYS B 1 226 ? 33.269 23.895 -67.308 1.00 31.32 265 LYS B O 1
ATOM 7242 N N . ALA B 1 227 ? 32.199 25.530 -66.187 1.00 33.00 266 ALA B N 1
ATOM 7243 C CA . ALA B 1 227 ? 32.777 26.590 -67.006 1.00 35.71 266 ALA B CA 1
ATOM 7244 C C . ALA B 1 227 ? 34.296 26.614 -66.875 1.00 34.14 266 ALA B C 1
ATOM 7245 O O . ALA B 1 227 ? 35.017 26.700 -67.876 1.00 36.97 266 ALA B O 1
ATOM 7252 N N . TYR B 1 228 ? 34.796 26.518 -65.639 1.00 28.94 267 TYR B N 1
ATOM 7253 C CA . TYR B 1 228 ? 36.237 26.499 -65.403 1.00 27.51 267 TYR B CA 1
ATOM 7254 C C . TYR B 1 228 ? 36.877 25.301 -66.081 1.00 26.41 267 TYR B C 1
ATOM 7255 O O . TYR B 1 228 ? 37.909 25.425 -66.747 1.00 28.28 267 TYR B O 1
ATOM 7273 N N . ALA B 1 229 ? 36.290 24.121 -65.895 1.00 29.39 268 ALA B N 1
ATOM 7274 C CA . ALA B 1 229 ? 36.913 22.902 -66.396 1.00 29.25 268 ALA B CA 1
ATOM 7275 C C . ALA B 1 229 ? 36.965 22.875 -67.918 1.00 29.20 268 ALA B C 1
ATOM 7276 O O . ALA B 1 229 ? 37.930 22.372 -68.500 1.00 26.91 268 ALA B O 1
ATOM 7283 N N . HIS B 1 230 ? 35.931 23.400 -68.582 1.00 34.40 269 HIS B N 1
ATOM 7284 C CA . HIS B 1 230 ? 35.864 23.263 -70.036 1.00 39.17 269 HIS B CA 1
ATOM 7285 C C . HIS B 1 230 ? 37.058 23.922 -70.726 1.00 32.23 269 HIS B C 1
ATOM 7286 O O . HIS B 1 230 ? 37.486 23.465 -71.788 1.00 31.91 269 HIS B O 1
ATOM 7300 N N . LYS B 1 231 ? 37.651 24.948 -70.123 1.00 33.19 270 LYS B N 1
ATOM 7301 C CA . LYS B 1 231 ? 38.814 25.590 -70.719 1.00 32.61 270 LYS B CA 1
ATOM 7302 C C . LYS B 1 231 ? 40.119 25.321 -69.993 1.00 26.94 270 LYS B C 1
ATOM 7303 O O . LYS B 1 231 ? 41.171 25.291 -70.630 1.00 31.78 270 LYS B O 1
ATOM 7322 N N . ARG B 1 232 ? 40.094 25.095 -68.681 1.00 26.00 271 ARG B N 1
ATOM 7323 C CA . ARG B 1 232 ? 41.323 24.704 -68.006 1.00 25.75 271 ARG B CA 1
ATOM 7324 C C . ARG B 1 232 ? 41.805 23.348 -68.499 1.00 23.34 271 ARG B C 1
ATOM 7325 O O . ARG B 1 232 ? 43.016 23.129 -68.642 1.00 26.36 271 ARG B O 1
ATOM 7346 N N . PHE B 1 233 ? 40.871 22.436 -68.761 1.00 25.69 272 PHE B N 1
ATOM 7347 C CA . PHE B 1 233 ? 41.174 21.042 -69.101 1.00 24.54 272 PHE B CA 1
ATOM 7348 C C . PHE B 1 233 ? 40.584 20.707 -70.469 1.00 25.70 272 PHE B C 1
ATOM 7349 O O . PHE B 1 233 ? 39.655 19.905 -70.613 1.00 25.15 272 PHE B O 1
ATOM 7366 N N . GLU B 1 234 ? 41.128 21.351 -71.491 1.00 28.02 273 GLU B N 1
ATOM 7367 C CA . GLU B 1 234 ? 40.653 21.103 -72.838 1.00 30.79 273 GLU B CA 1
ATOM 7368 C C . GLU B 1 234 ? 41.026 19.699 -73.272 1.00 24.10 273 GLU B C 1
ATOM 7369 O O . GLU B 1 234 ? 42.127 19.209 -73.002 1.00 27.85 273 GLU B O 1
ATOM 7381 N N . GLY B 1 235 ? 40.089 19.038 -73.935 1.00 24.42 274 GLY B N 1
ATOM 7382 C CA . GLY B 1 235 ? 40.314 17.701 -74.400 1.00 25.87 274 GLY B CA 1
ATOM 7383 C C . GLY B 1 235 ? 40.000 16.635 -73.379 1.00 25.20 274 GLY B C 1
ATOM 7384 O O . GLY B 1 235 ? 40.155 15.451 -73.689 1.00 25.26 274 GLY B O 1
ATOM 7388 N N . TYR B 1 236 ? 39.579 17.016 -72.173 1.00 24.66 275 TYR B N 1
ATOM 7389 C CA . TYR B 1 236 ? 39.266 16.027 -71.144 1.00 21.38 275 TYR B CA 1
ATOM 7390 C C . TYR B 1 236 ? 37.875 15.437 -71.362 1.00 26.47 275 TYR B C 1
ATOM 7391 O O . TYR B 1 236 ? 36.987 16.068 -71.940 1.00 29.27 275 TYR B O 1
ATOM 7409 N N . LYS B 1 237 ? 37.690 14.206 -70.890 1.00 20.79 276 LYS B N 1
ATOM 7410 C CA . LYS B 1 237 ? 36.397 13.540 -70.939 1.00 22.54 276 LYS B CA 1
ATOM 7411 C C . LYS B 1 237 ? 35.574 13.880 -69.706 1.00 24.28 276 LYS B C 1
ATOM 7412 O O . LYS B 1 237 ? 36.073 13.803 -68.575 1.00 23.32 276 LYS B O 1
ATOM 7431 N N . SER B 1 238 ? 34.318 14.228 -69.919 1.00 22.19 277 SER B N 1
ATOM 7432 C CA . SER B 1 238 ? 33.447 14.723 -68.865 1.00 24.29 277 SER B CA 1
ATOM 7433 C C . SER B 1 238 ? 32.704 13.601 -68.145 1.00 22.73 277 SER B C 1
ATOM 7434 O O . SER B 1 238 ? 32.427 12.542 -68.727 1.00 23.40 277 SER B O 1
ATOM 7442 N N . PRO B 1 239 ? 32.330 13.866 -66.901 1.00 23.90 278 PRO B N 1
ATOM 7443 C CA . PRO B 1 239 ? 31.413 12.977 -66.182 1.00 24.82 278 PRO B CA 1
ATOM 7444 C C . PRO B 1 239 ? 30.186 12.628 -67.013 1.00 24.11 278 PRO B C 1
ATOM 7445 O O . PRO B 1 239 ? 29.592 13.492 -67.660 1.00 25.48 278 PRO B O 1
ATOM 7456 N N . ALA B 1 240 ? 29.774 11.356 -66.937 1.00 23.71 279 ALA B N 1
ATOM 7457 C CA . ALA B 1 240 ? 28.597 10.929 -67.690 1.00 25.13 279 ALA B CA 1
ATOM 7458 C C . ALA B 1 240 ? 27.362 11.724 -67.289 1.00 26.36 279 ALA B C 1
ATOM 7459 O O . ALA B 1 240 ? 26.508 12.016 -68.135 1.00 27.39 279 ALA B O 1
ATOM 7466 N N . ALA B 1 241 ? 27.257 12.097 -66.011 1.00 25.88 280 ALA B N 1
ATOM 7467 C CA . ALA B 1 241 ? 26.067 12.773 -65.514 1.00 26.51 280 ALA B CA 1
ATOM 7468 C C . ALA B 1 241 ? 25.927 14.178 -66.077 1.00 29.98 280 ALA B C 1
ATOM 7469 O O . ALA B 1 241 ? 24.821 14.734 -66.045 1.00 32.74 280 ALA B O 1
ATOM 7476 N N . TRP B 1 242 ? 27.006 14.764 -66.598 1.00 24.96 281 TRP B N 1
ATOM 7477 C CA . TRP B 1 242 ? 26.899 16.086 -67.197 1.00 27.69 281 TRP B CA 1
ATOM 7478 C C . TRP B 1 242 ? 26.164 16.027 -68.529 1.00 33.82 281 TRP B C 1
ATOM 7479 O O . TRP B 1 242 ? 25.683 17.061 -69.009 1.00 33.19 281 TRP B O 1
ATOM 7500 N N . ASN B 1 243 ? 26.101 14.844 -69.135 1.00 33.28 282 ASN B N 1
ATOM 7501 C CA . ASN B 1 243 ? 25.237 14.572 -70.292 1.00 38.03 282 ASN B CA 1
ATOM 7502 C C . ASN B 1 243 ? 25.445 15.602 -71.389 1.00 44.07 282 ASN B C 1
ATOM 7503 O O . ASN B 1 243 ? 24.492 16.171 -71.923 1.00 54.94 282 ASN B O 1
ATOM 7514 N N . GLU B 1 244 ? 26.704 15.844 -71.724 1.00 42.43 283 GLU B N 1
ATOM 7515 C CA . GLU B 1 244 ? 27.025 16.839 -72.735 1.00 55.43 283 GLU B CA 1
ATOM 7516 C C . GLU B 1 244 ? 27.620 16.168 -73.970 1.00 60.41 283 GLU B C 1
ATOM 7517 O O . GLU B 1 244 ? 27.417 14.970 -74.191 1.00 61.66 283 GLU B O 1
ATOM 7529 N N . LYS C 1 4 ? 30.721 16.571 -29.970 1.00 43.69 43 LYS C N 1
ATOM 7530 C CA . LYS C 1 4 ? 31.132 16.713 -28.579 1.00 39.39 43 LYS C CA 1
ATOM 7531 C C . LYS C 1 4 ? 32.390 15.870 -28.314 1.00 37.95 43 LYS C C 1
ATOM 7532 O O . LYS C 1 4 ? 32.371 14.646 -28.414 1.00 36.13 43 LYS C O 1
ATOM 7535 N N . GLU C 1 5 ? 33.493 16.541 -28.002 1.00 34.57 44 GLU C N 1
ATOM 7536 C CA . GLU C 1 5 ? 34.738 15.870 -27.661 1.00 30.52 44 GLU C CA 1
ATOM 7537 C C . GLU C 1 5 ? 34.895 15.909 -26.147 1.00 28.61 44 GLU C C 1
ATOM 7538 O O . GLU C 1 5 ? 34.841 16.985 -25.545 1.00 35.25 44 GLU C O 1
ATOM 7550 N N . ILE C 1 6 ? 35.067 14.745 -25.539 1.00 25.03 45 ILE C N 1
ATOM 7551 C CA . ILE C 1 6 ? 35.285 14.654 -24.097 1.00 22.43 45 ILE C CA 1
ATOM 7552 C C . ILE C 1 6 ? 36.771 14.411 -23.872 1.00 21.92 45 ILE C C 1
ATOM 7553 O O . ILE C 1 6 ? 37.315 13.412 -24.358 1.00 23.38 45 ILE C O 1
ATOM 7569 N N . VAL C 1 7 ? 37.414 15.295 -23.105 1.00 22.50 46 VAL C N 1
ATOM 7570 C CA . VAL C 1 7 ? 38.845 15.193 -22.816 1.00 21.12 46 VAL C CA 1
ATOM 7571 C C . VAL C 1 7 ? 39.008 14.692 -21.379 1.00 19.11 46 VAL C C 1
ATOM 7572 O O . VAL C 1 7 ? 38.613 15.375 -20.421 1.00 21.94 46 VAL C O 1
ATOM 7585 N N . PHE C 1 8 ? 39.571 13.497 -21.264 1.00 20.36 4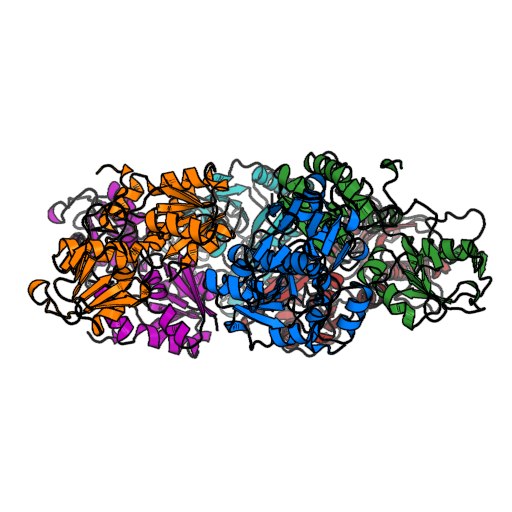7 PHE C N 1
ATOM 7586 C CA . PHE C 1 8 ? 39.872 12.826 -19.998 1.00 20.08 47 PHE C CA 1
ATOM 7587 C C . PHE C 1 8 ? 41.304 13.094 -19.599 1.00 20.81 47 PHE C C 1
ATOM 7588 O O . PHE C 1 8 ? 42.204 13.057 -20.445 1.00 22.16 47 PHE C O 1
ATOM 7605 N N . GLY C 1 9 ? 41.519 13.290 -18.296 1.00 20.68 48 GLY C N 1
ATOM 7606 C CA . GLY C 1 9 ? 42.850 13.279 -17.723 1.00 20.44 48 GLY C CA 1
ATOM 7607 C C . GLY C 1 9 ? 42.936 12.204 -16.647 1.00 18.17 48 GLY C C 1
ATOM 7608 O O . GLY C 1 9 ? 42.044 12.103 -15.809 1.00 19.53 48 GLY C O 1
ATOM 7612 N N . THR C 1 10 ? 43.963 11.370 -16.704 1.00 18.54 49 THR C N 1
ATOM 7613 C CA . THR C 1 10 ? 44.181 10.310 -15.716 1.00 18.80 49 THR C CA 1
ATOM 7614 C C . THR C 1 10 ? 45.659 10.265 -15.387 1.00 19.58 49 THR C C 1
ATOM 7615 O O . THR C 1 10 ? 46.482 10.851 -16.086 1.00 21.55 49 THR C O 1
ATOM 7626 N N . THR C 1 11 ? 46.009 9.549 -14.318 1.00 18.63 50 THR C N 1
ATOM 7627 C CA . THR C 1 11 ? 47.396 9.172 -14.139 1.00 20.55 50 THR C CA 1
ATOM 7628 C C . THR C 1 11 ? 47.776 8.098 -15.171 1.00 20.87 50 THR C C 1
ATOM 7629 O O . THR C 1 11 ? 46.930 7.487 -15.821 1.00 20.92 50 THR C O 1
ATOM 7640 N N . VAL C 1 12 ? 49.086 7.887 -15.327 1.00 20.34 51 VAL C N 1
ATOM 7641 C CA . VAL C 1 12 ? 49.592 6.858 -16.215 1.00 19.77 51 VAL C CA 1
ATOM 7642 C C . VAL C 1 12 ? 49.113 5.496 -15.740 1.00 23.11 51 VAL C C 1
ATOM 7643 O O . VAL C 1 12 ? 48.964 5.255 -14.538 1.00 22.54 51 VAL C O 1
ATOM 7656 N N . GLY C 1 13 ? 48.848 4.599 -16.692 1.00 20.44 52 GLY C N 1
ATOM 7657 C CA . GLY C 1 13 ? 48.564 3.218 -16.355 1.00 20.18 52 GLY C CA 1
ATOM 7658 C C . GLY C 1 13 ? 47.090 2.875 -16.260 1.00 20.63 52 GLY C C 1
ATOM 7659 O O . GLY C 1 13 ? 46.323 3.101 -17.221 1.00 21.05 52 GLY C O 1
ATOM 7663 N N . ASP C 1 14 ? 46.683 2.326 -15.103 1.00 21.13 53 ASP C N 1
ATOM 7664 C CA . ASP C 1 14 ? 45.413 1.612 -15.025 1.00 20.21 53 ASP C CA 1
ATOM 7665 C C . ASP C 1 14 ? 44.216 2.493 -15.380 1.00 19.85 53 ASP C C 1
ATOM 7666 O O . ASP C 1 14 ? 43.366 2.078 -16.174 1.00 21.12 53 ASP C O 1
ATOM 7675 N N . PHE C 1 15 ? 44.147 3.718 -14.858 1.00 20.66 54 PHE C N 1
ATOM 7676 C CA . PHE C 1 15 ? 42.982 4.552 -15.142 1.00 20.43 54 PHE C CA 1
ATOM 7677 C C . PHE C 1 15 ? 42.931 4.972 -16.606 1.00 19.96 54 PHE C C 1
ATOM 7678 O O . PHE C 1 15 ? 41.835 5.161 -17.149 1.00 21.28 54 PHE C O 1
ATOM 7695 N N . GLY C 1 16 ? 44.088 5.119 -17.258 1.00 20.13 55 GLY C N 1
ATOM 7696 C CA . GLY C 1 16 ? 44.101 5.438 -18.679 1.00 20.33 55 GLY C CA 1
ATOM 7697 C C . GLY C 1 16 ? 43.722 4.247 -19.528 1.00 21.98 55 GLY C C 1
ATOM 7698 O O . GLY C 1 16 ? 43.040 4.406 -20.547 1.00 21.88 55 GLY C O 1
ATOM 7702 N N . ASP C 1 17 ? 44.094 3.041 -19.099 1.00 22.91 56 ASP C N 1
ATOM 7703 C CA . ASP C 1 17 ? 43.686 1.843 -19.822 1.00 21.66 56 ASP C CA 1
ATOM 7704 C C . ASP C 1 17 ? 42.176 1.650 -19.775 1.00 22.45 56 ASP C C 1
ATOM 7705 O O . ASP C 1 17 ? 41.578 1.255 -20.789 1.00 22.31 56 ASP C O 1
ATOM 7714 N N . MET C 1 18 ? 41.528 1.957 -18.644 1.00 20.94 57 MET C N 1
ATOM 7715 C CA . MET C 1 18 ? 40.067 1.899 -18.581 1.00 19.31 57 MET C CA 1
ATOM 7716 C C . MET C 1 18 ? 39.450 2.711 -19.714 1.00 21.23 57 MET C C 1
ATOM 7717 O O . MET C 1 18 ? 38.485 2.279 -20.356 1.00 23.41 57 MET C O 1
ATOM 7731 N N . VAL C 1 19 ? 39.972 3.914 -19.943 1.00 19.60 58 VAL C N 1
ATOM 7732 C CA . VAL C 1 19 ? 39.445 4.769 -21.005 1.00 21.01 58 VAL C CA 1
ATOM 7733 C C . VAL C 1 19 ? 39.685 4.133 -22.371 1.00 23.65 58 VAL C C 1
ATOM 7734 O O . VAL C 1 19 ? 38.758 3.963 -23.172 1.00 24.47 58 VAL C O 1
ATOM 7747 N N . LYS C 1 20 ? 40.946 3.802 -22.671 1.00 22.08 59 LYS C N 1
ATOM 7748 C CA . LYS C 1 20 ? 41.286 3.377 -24.024 1.00 23.23 59 LYS C CA 1
ATOM 7749 C C . LYS C 1 20 ? 40.707 2.008 -24.348 1.00 24.90 59 LYS C C 1
ATOM 7750 O O . LYS C 1 20 ? 40.358 1.744 -25.509 1.00 25.87 59 LYS C O 1
ATOM 7769 N N . GLU C 1 21 ? 40.607 1.117 -23.364 1.00 22.78 60 GLU C N 1
ATOM 7770 C CA . GLU C 1 21 ? 40.215 -0.268 -23.611 1.00 23.85 60 GLU C CA 1
ATOM 7771 C C . GLU C 1 21 ? 38.717 -0.500 -23.533 1.00 29.54 60 GLU C C 1
ATOM 7772 O O . GLU C 1 21 ? 38.240 -1.527 -24.034 1.00 31.43 60 GLU C O 1
ATOM 7784 N N . GLN C 1 22 ? 37.957 0.410 -22.944 1.00 24.59 61 GLN C N 1
ATOM 7785 C CA . GLN C 1 22 ? 36.549 0.139 -22.697 1.00 25.12 61 GLN C CA 1
ATOM 7786 C C . GLN C 1 22 ? 35.682 1.392 -22.815 1.00 27.25 61 GLN C C 1
ATOM 7787 O O . GLN C 1 22 ? 34.738 1.417 -23.618 1.00 26.53 61 GLN C O 1
ATOM 7801 N N . ILE C 1 23 ? 35.990 2.447 -22.051 1.00 23.21 62 ILE C N 1
ATOM 7802 C CA . ILE C 1 23 ? 35.088 3.592 -21.982 1.00 22.25 62 ILE C CA 1
ATOM 7803 C C . ILE C 1 23 ? 35.017 4.309 -23.319 1.00 27.62 62 ILE C C 1
ATOM 7804 O O . ILE C 1 23 ? 33.942 4.748 -23.744 1.00 25.58 62 ILE C O 1
ATOM 7820 N N . GLN C 1 24 ? 36.157 4.477 -23.988 1.00 24.75 63 GLN C N 1
ATOM 7821 C CA . GLN C 1 24 ? 36.172 5.261 -25.220 1.00 21.54 63 GLN C CA 1
ATOM 7822 C C . GLN C 1 24 ? 35.219 4.669 -26.254 1.00 27.67 63 GLN C C 1
ATOM 7823 O O . GLN C 1 24 ? 34.420 5.393 -26.853 1.00 28.91 63 GLN C O 1
ATOM 7837 N N . ALA C 1 25 ? 35.282 3.354 -26.467 1.00 25.60 64 ALA C N 1
ATOM 7838 C CA . ALA C 1 25 ? 34.400 2.726 -27.449 1.00 31.52 64 ALA C CA 1
ATOM 7839 C C . ALA C 1 25 ? 32.935 2.889 -27.065 1.00 32.16 64 ALA C C 1
ATOM 7840 O O . ALA C 1 25 ? 32.083 3.099 -27.939 1.00 32.75 64 ALA C O 1
ATOM 7847 N N . GLU C 1 26 ? 32.621 2.772 -25.770 1.00 28.01 65 GLU C N 1
ATOM 7848 C CA . GLU C 1 26 ? 31.248 2.976 -25.307 1.00 31.17 65 GLU C CA 1
ATOM 7849 C C . GLU C 1 26 ? 30.774 4.385 -25.638 1.00 32.75 65 GLU C C 1
ATOM 7850 O O . GLU C 1 26 ? 29.623 4.582 -26.046 1.00 32.64 65 GLU C O 1
ATOM 7862 N N . LEU C 1 27 ? 31.653 5.380 -25.507 1.00 26.19 66 LEU C N 1
ATOM 7863 C CA . LEU C 1 27 ? 31.233 6.750 -25.758 1.00 25.43 66 LEU C CA 1
ATOM 7864 C C . LEU C 1 27 ? 31.202 7.062 -27.254 1.00 31.68 66 LEU C C 1
ATOM 7865 O O . LEU C 1 27 ? 30.386 7.878 -27.699 1.00 32.83 66 LEU C O 1
ATOM 7881 N N . GLU C 1 28 ? 32.070 6.428 -28.040 1.00 28.02 67 GLU C N 1
ATOM 7882 C CA . GLU C 1 28 ? 32.033 6.632 -29.481 1.00 30.50 67 GLU C CA 1
ATOM 7883 C C . GLU C 1 28 ? 30.748 6.068 -30.077 1.00 32.22 67 GLU C C 1
ATOM 7884 O O . GLU C 1 28 ? 30.249 6.605 -31.071 1.00 34.56 67 GLU C O 1
ATOM 7896 N N . LYS C 1 29 ? 30.186 5.013 -29.478 1.00 31.56 68 LYS C N 1
ATOM 7897 C CA . LYS C 1 29 ? 28.887 4.501 -29.926 1.00 33.36 68 LYS C CA 1
ATOM 7898 C C . LYS C 1 29 ? 27.799 5.563 -29.849 1.00 38.94 68 LYS C C 1
ATOM 7899 O O . LYS C 1 29 ? 26.840 5.528 -30.631 1.00 39.02 68 LYS C O 1
ATOM 7918 N N . LYS C 1 30 ? 27.899 6.476 -28.889 1.00 36.20 69 LYS C N 1
ATOM 7919 C CA . LYS C 1 30 ? 26.928 7.545 -28.687 1.00 34.46 69 LYS C CA 1
ATOM 7920 C C . LYS C 1 30 ? 27.291 8.823 -29.425 1.00 32.80 69 LYS C C 1
ATOM 7921 O O . LYS C 1 30 ? 26.627 9.847 -29.233 1.00 37.23 69 LYS C O 1
ATOM 7940 N N . GLY C 1 31 ? 28.319 8.794 -30.270 1.00 33.98 70 GLY C N 1
ATOM 7941 C CA . GLY C 1 31 ? 28.646 9.913 -31.122 1.00 31.06 70 GLY C CA 1
ATOM 7942 C C . GLY C 1 31 ? 29.724 10.830 -30.602 1.00 33.46 70 GLY C C 1
ATOM 7943 O O . GLY C 1 31 ? 30.038 11.829 -31.257 1.00 36.28 70 GLY C O 1
ATOM 7947 N N . TYR C 1 32 ? 30.286 10.538 -29.439 1.00 32.42 71 TYR C N 1
ATOM 7948 C CA . TYR C 1 32 ? 31.340 11.375 -28.902 1.00 33.04 71 TYR C CA 1
ATOM 7949 C C . TYR C 1 32 ? 32.691 11.003 -29.499 1.00 28.66 71 TYR C C 1
ATOM 7950 O O . TYR C 1 32 ? 32.929 9.858 -29.882 1.00 33.45 71 TYR C O 1
ATOM 7968 N N . THR C 1 33 ? 33.597 11.973 -29.520 1.00 29.24 72 THR C N 1
ATOM 7969 C CA . THR C 1 33 ? 35.007 11.666 -29.673 1.00 31.02 72 THR C CA 1
ATOM 7970 C C . THR C 1 33 ? 35.656 11.848 -28.311 1.00 28.97 72 THR C C 1
ATOM 7971 O O . THR C 1 33 ? 35.172 12.611 -27.477 1.00 29.74 72 THR C O 1
ATOM 7982 N N . VAL C 1 34 ? 36.752 11.145 -28.115 1.00 27.16 73 VAL C N 1
ATOM 7983 C CA . VAL C 1 34 ? 37.387 11.048 -26.814 1.00 24.71 73 VAL C CA 1
ATOM 7984 C C . VAL C 1 34 ? 38.870 11.321 -26.965 1.00 25.82 73 VAL C C 1
ATOM 7985 O O . VAL C 1 34 ? 39.519 10.796 -27.878 1.00 29.55 73 VAL C O 1
ATOM 7998 N N . LYS C 1 35 ? 39.407 12.128 -26.056 1.00 24.70 74 LYS C N 1
ATOM 7999 C CA . LYS C 1 35 ? 40.828 12.385 -25.963 1.00 23.64 74 LYS C CA 1
ATOM 8000 C C . LYS C 1 35 ? 41.266 12.021 -24.554 1.00 21.96 74 LYS C C 1
ATOM 8001 O O . LYS C 1 35 ? 40.529 12.261 -23.599 1.00 26.36 74 LYS C O 1
ATOM 8020 N N . LEU C 1 36 ? 42.454 11.443 -24.438 1.00 22.12 75 LEU C N 1
ATOM 8021 C CA . LEU C 1 36 ? 43.018 11.082 -23.135 1.00 22.88 75 LEU C CA 1
ATOM 8022 C C . LEU C 1 36 ? 44.368 11.761 -22.963 1.00 23.27 75 LEU C C 1
ATOM 8023 O O . LEU C 1 36 ? 45.237 11.674 -23.846 1.00 24.13 75 LEU C O 1
ATOM 8039 N N . VAL C 1 37 ? 44.534 12.439 -21.833 1.00 21.42 76 VAL C N 1
ATOM 8040 C CA . VAL C 1 37 ? 45.802 13.011 -21.408 1.00 20.40 76 VAL C CA 1
ATOM 8041 C C . VAL C 1 37 ? 46.216 12.281 -20.147 1.00 21.10 76 VAL C C 1
ATOM 8042 O O . VAL C 1 37 ? 45.442 12.229 -19.187 1.00 23.65 76 VAL C O 1
ATOM 8055 N N . GLU C 1 38 ? 47.417 11.709 -20.153 1.00 22.31 77 GLU C N 1
ATOM 8056 C CA . GLU C 1 38 ? 47.957 11.046 -18.973 1.00 21.77 77 GLU C CA 1
ATOM 8057 C C . GLU C 1 38 ? 48.997 11.921 -18.291 1.00 23.58 77 GLU C C 1
ATOM 8058 O O . GLU C 1 38 ? 49.797 12.605 -18.941 1.00 24.59 77 GLU C O 1
ATOM 8070 N N . PHE C 1 39 ? 48.944 11.913 -16.963 1.00 21.82 78 PHE C N 1
ATOM 8071 C CA . PHE C 1 39 ? 49.805 12.711 -16.115 1.00 22.17 78 PHE C CA 1
ATOM 8072 C C . PHE C 1 39 ? 50.635 11.801 -15.230 1.00 22.74 78 PHE C C 1
ATOM 8073 O O . PHE C 1 39 ? 50.131 10.807 -14.697 1.00 25.29 78 PHE C O 1
ATOM 8090 N N . THR C 1 40 ? 51.900 12.165 -15.041 1.00 21.31 79 THR C N 1
ATOM 8091 C CA . THR C 1 40 ? 52.741 11.392 -14.139 1.00 21.65 79 THR C CA 1
ATOM 8092 C C . THR C 1 40 ? 52.417 11.687 -12.688 1.00 24.11 79 THR C C 1
ATOM 8093 O O . THR C 1 40 ? 52.444 10.779 -11.858 1.00 26.92 79 THR C O 1
ATOM 8104 N N . ASP C 1 41 ? 52.110 12.932 -12.374 1.00 22.61 80 ASP C N 1
ATOM 8105 C CA . ASP C 1 41 ? 51.984 13.397 -11.006 1.00 20.97 80 ASP C CA 1
ATOM 8106 C C . ASP C 1 41 ? 50.527 13.645 -10.626 1.00 21.90 80 ASP C C 1
ATOM 8107 O O . ASP C 1 41 ? 49.618 13.698 -11.454 1.00 22.99 80 ASP C O 1
ATOM 8116 N N . TYR C 1 42 ? 50.310 13.789 -9.336 1.00 20.21 81 TYR C N 1
ATOM 8117 C CA . TYR C 1 42 ? 48.994 14.016 -8.761 1.00 19.22 81 TYR C CA 1
ATOM 8118 C C . TYR C 1 42 ? 48.580 15.480 -8.730 1.00 20.01 81 TYR C C 1
ATOM 8119 O O . TYR C 1 42 ? 47.480 15.783 -8.264 1.00 21.52 81 TYR C O 1
ATOM 8137 N N . VAL C 1 43 ? 49.435 16.410 -9.145 1.00 19.98 82 VAL C N 1
ATOM 8138 C CA . VAL C 1 43 ? 49.177 17.829 -8.923 1.00 20.85 82 VAL C CA 1
ATOM 8139 C C . VAL C 1 43 ? 48.598 18.516 -10.160 1.00 20.63 82 VAL C C 1
ATOM 8140 O O . VAL C 1 43 ? 47.633 19.273 -10.056 1.00 21.99 82 VAL C O 1
ATOM 8153 N N . ARG C 1 44 ? 49.125 18.235 -11.331 1.00 21.87 83 ARG C N 1
ATOM 8154 C CA . ARG C 1 44 ? 48.599 18.879 -12.529 1.00 21.86 83 ARG C CA 1
ATOM 8155 C C . ARG C 1 44 ? 47.133 18.564 -12.825 1.00 24.12 83 ARG C C 1
ATOM 8156 O O . ARG C 1 44 ? 46.436 19.471 -13.309 1.00 23.80 83 ARG C O 1
ATOM 8177 N N . PRO C 1 45 ? 46.613 17.339 -12.634 1.00 21.25 84 PRO C N 1
ATOM 8178 C CA . PRO C 1 45 ? 45.293 17.032 -13.238 1.00 19.56 84 PRO C CA 1
ATOM 8179 C C . PRO C 1 45 ? 44.149 17.941 -12.786 1.00 22.90 84 PRO C C 1
ATOM 8180 O O . PRO C 1 45 ? 43.298 18.283 -13.615 1.00 20.92 84 PRO C O 1
ATOM 8191 N N . ASN C 1 46 ? 44.046 18.272 -11.495 1.00 22.61 85 ASN C N 1
ATOM 8192 C CA . ASN C 1 46 ? 42.945 19.123 -11.048 1.00 21.25 85 ASN C CA 1
ATOM 8193 C C . ASN C 1 46 ? 43.108 20.540 -11.562 1.00 25.00 85 ASN C C 1
ATOM 8194 O O . ASN C 1 46 ? 42.111 21.238 -11.753 1.00 23.09 85 ASN C O 1
ATOM 8205 N N . LEU C 1 47 ? 44.349 20.990 -11.757 1.00 21.26 86 LEU C N 1
ATOM 8206 C CA . LEU C 1 47 ? 44.544 22.354 -12.239 1.00 22.57 86 LEU C CA 1
ATOM 8207 C C . LEU C 1 47 ? 44.210 22.432 -13.718 1.00 24.07 86 LEU C C 1
ATOM 8208 O O . LEU C 1 47 ? 43.563 23.388 -14.160 1.00 23.84 86 LEU C O 1
ATOM 8224 N N . ALA C 1 48 ? 44.602 21.411 -14.488 1.00 20.76 87 ALA C N 1
ATOM 8225 C CA . ALA C 1 48 ? 44.204 21.336 -15.894 1.00 22.74 87 ALA C CA 1
ATOM 8226 C C . ALA C 1 48 ? 42.692 21.268 -16.031 1.00 28.29 87 ALA C C 1
ATOM 8227 O O . ALA C 1 48 ? 42.107 21.901 -16.919 1.00 25.07 87 ALA C O 1
ATOM 8234 N N . LEU C 1 49 ? 42.042 20.483 -15.169 1.00 23.15 88 LEU C N 1
ATOM 8235 C CA . LEU C 1 49 ? 40.587 20.408 -15.191 1.00 18.70 88 LEU C CA 1
ATOM 8236 C C . LEU C 1 49 ? 39.973 21.778 -14.927 1.00 22.76 88 LEU C C 1
ATOM 8237 O O . LEU C 1 49 ? 39.113 22.244 -15.682 1.00 21.73 88 LEU C O 1
ATOM 8253 N N . ALA C 1 50 ? 40.403 22.434 -13.862 1.00 21.25 89 ALA C N 1
ATOM 8254 C CA . ALA C 1 50 ? 39.788 23.691 -13.465 1.00 20.27 89 ALA C CA 1
ATOM 8255 C C . ALA C 1 50 ? 40.051 24.789 -14.473 1.00 24.48 89 ALA C C 1
ATOM 8256 O O . ALA C 1 50 ? 39.240 25.715 -14.584 1.00 26.31 89 ALA C O 1
ATOM 8263 N N . GLU C 1 51 ? 41.162 24.707 -15.208 1.00 23.84 90 GLU C N 1
ATOM 8264 C CA . GLU C 1 51 ? 41.532 25.739 -16.172 1.00 26.36 90 GLU C CA 1
ATOM 8265 C C . GLU C 1 51 ? 40.972 25.453 -17.560 1.00 30.14 90 GLU C C 1
ATOM 8266 O O . GLU C 1 51 ? 41.272 26.195 -18.506 1.00 30.66 90 GLU C O 1
ATOM 8278 N N . GLY C 1 52 ? 40.157 24.408 -17.708 1.00 24.42 91 GLY C N 1
ATOM 8279 C CA . GLY C 1 52 ? 39.444 24.136 -18.937 1.00 27.54 91 GLY C CA 1
ATOM 8280 C C . GLY C 1 52 ? 40.140 23.218 -19.914 1.00 29.00 91 GLY C C 1
ATOM 8281 O O . GLY C 1 52 ? 39.606 22.988 -21.006 1.00 34.04 91 GLY C O 1
ATOM 8285 N N . GLU C 1 53 ? 41.308 22.682 -19.573 1.00 22.59 92 GLU C N 1
ATOM 8286 C CA . GLU C 1 53 ? 42.022 21.820 -20.507 1.00 24.36 92 GLU C CA 1
ATOM 8287 C C . GLU C 1 53 ? 41.531 20.384 -20.500 1.00 29.19 92 GLU C C 1
ATOM 8288 O O . GLU C 1 53 ? 41.758 19.658 -21.473 1.00 32.13 92 GLU C O 1
ATOM 8300 N N . LEU C 1 54 ? 40.866 19.967 -19.434 1.00 24.00 93 LEU C N 1
ATOM 8301 C CA . LEU C 1 54 ? 40.221 18.673 -19.348 1.00 20.81 93 LEU C CA 1
ATOM 8302 C C . LEU C 1 54 ? 38.754 18.879 -19.029 1.00 20.38 93 LEU C C 1
ATOM 8303 O O . LEU C 1 54 ? 38.392 19.855 -18.364 1.00 23.09 93 LEU C O 1
ATOM 8319 N N . ASP C 1 55 ? 37.921 17.930 -19.472 1.00 21.85 94 ASP C N 1
ATOM 8320 C CA . ASP C 1 55 ? 36.523 17.904 -19.056 1.00 21.26 94 ASP C CA 1
ATOM 8321 C C . ASP C 1 55 ? 36.306 17.078 -17.803 1.00 20.01 94 ASP C C 1
ATOM 8322 O O . ASP C 1 55 ? 35.404 17.367 -17.011 1.00 20.34 94 ASP C O 1
ATOM 8331 N N . ILE C 1 56 ? 37.104 16.042 -17.619 1.00 20.54 95 ILE C N 1
ATOM 8332 C CA . ILE C 1 56 ? 36.939 15.149 -16.478 1.00 20.11 95 ILE C CA 1
ATOM 8333 C C . ILE C 1 56 ? 38.298 14.570 -16.169 1.00 19.61 95 ILE C C 1
ATOM 8334 O O . ILE C 1 56 ? 39.088 14.313 -17.078 1.00 20.46 95 ILE C O 1
ATOM 8350 N N . ASN C 1 57 ? 38.578 14.335 -14.876 1.00 20.03 96 ASN C N 1
ATOM 8351 C CA . ASN C 1 57 ? 39.777 13.586 -14.536 1.00 18.52 96 ASN C CA 1
ATOM 8352 C C . ASN C 1 57 ? 39.397 12.399 -13.655 1.00 18.20 96 ASN C C 1
ATOM 8353 O O . ASN C 1 57 ? 38.331 12.363 -13.024 1.00 19.59 96 ASN C O 1
ATOM 8364 N N . VAL C 1 58 ? 40.240 11.380 -13.729 1.00 18.57 97 VAL C N 1
ATOM 8365 C CA . VAL C 1 58 ? 40.059 10.153 -12.955 1.00 18.60 97 VAL C CA 1
ATOM 8366 C C . VAL C 1 58 ? 41.413 9.766 -12.380 1.00 19.28 97 VAL C C 1
ATOM 8367 O O . VAL C 1 58 ? 42.241 9.151 -13.068 1.00 19.67 97 VAL C O 1
ATOM 8380 N N . PHE C 1 59 ? 41.673 10.119 -11.115 1.00 20.07 98 PHE C N 1
ATOM 8381 C CA . PHE C 1 59 ? 42.981 9.774 -10.570 1.00 18.93 98 PHE C CA 1
ATOM 8382 C C . PHE C 1 59 ? 43.076 9.834 -9.053 1.00 18.07 98 PHE C C 1
ATOM 8383 O O . PHE C 1 59 ? 44.141 9.519 -8.522 1.00 19.89 98 PHE C O 1
ATOM 8400 N N . GLN C 1 60 ? 42.051 10.341 -8.348 1.00 17.88 99 GLN C N 1
ATOM 8401 C CA . GLN C 1 60 ? 42.224 10.758 -6.950 1.00 19.10 99 GLN C CA 1
ATOM 8402 C C . GLN C 1 60 ? 41.083 10.269 -6.059 1.00 19.87 99 GLN C C 1
ATOM 8403 O O . GLN C 1 60 ? 39.995 9.947 -6.541 1.00 19.10 99 GLN C O 1
ATOM 8417 N N . HIS C 1 61 ? 41.336 10.230 -4.751 1.00 19.49 100 HIS C N 1
ATOM 8418 C CA . HIS C 1 61 ? 40.288 9.971 -3.765 1.00 18.25 100 HIS C CA 1
ATOM 8419 C C . HIS C 1 61 ? 39.732 11.282 -3.209 1.00 20.21 100 HIS C C 1
ATOM 8420 O O . HIS C 1 61 ? 40.247 12.377 -3.467 1.00 20.26 100 HIS C O 1
ATOM 8434 N N . LYS C 1 62 ? 38.625 11.171 -2.491 1.00 19.33 101 LYS C N 1
ATOM 8435 C CA . LYS C 1 62 ? 37.910 12.363 -2.067 1.00 20.50 101 LYS C CA 1
ATOM 8436 C C . LYS C 1 62 ? 38.695 13.157 -1.027 1.00 19.22 101 LYS C C 1
ATOM 8437 O O . LYS C 1 62 ? 38.692 14.396 -1.102 1.00 20.23 101 LYS C O 1
ATOM 8456 N N . PRO C 1 63 ? 39.383 12.544 -0.056 1.00 18.92 102 PRO C N 1
ATOM 8457 C CA . PRO C 1 63 ? 40.212 13.380 0.844 1.00 19.34 102 PRO C CA 1
ATOM 8458 C C . PRO C 1 63 ? 41.261 14.194 0.097 1.00 19.91 102 PRO C C 1
ATOM 8459 O O . PRO C 1 63 ? 41.497 15.362 0.440 1.00 21.97 102 PRO C O 1
ATOM 8470 N N . TYR C 1 64 ? 41.890 13.625 -0.932 1.00 18.52 103 TYR C N 1
ATOM 8471 C CA . TYR C 1 64 ? 42.833 14.402 -1.732 1.00 19.99 103 TYR C CA 1
ATOM 8472 C C . TYR C 1 64 ? 42.123 15.545 -2.432 1.00 18.63 103 TYR C C 1
ATOM 8473 O O . TYR C 1 64 ? 42.604 16.690 -2.428 1.00 18.91 103 TYR C O 1
ATOM 8491 N N . LEU C 1 65 ? 41.001 15.245 -3.096 1.00 19.90 104 LEU C N 1
ATOM 8492 C CA . LEU C 1 65 ? 40.263 16.272 -3.822 1.00 18.51 104 LEU C CA 1
ATOM 8493 C C . LEU C 1 65 ? 39.841 17.410 -2.908 1.00 20.59 104 LEU C C 1
ATOM 8494 O O . LEU C 1 65 ? 40.017 18.591 -3.248 1.00 21.38 104 LEU C O 1
ATOM 8510 N N . ASP C 1 66 ? 39.289 17.074 -1.736 1.00 21.83 105 ASP C N 1
ATOM 8511 C CA . ASP C 1 66 ? 38.804 18.103 -0.822 1.00 21.05 105 ASP C CA 1
ATOM 8512 C C . ASP C 1 66 ? 39.938 19.008 -0.368 1.00 23.07 105 ASP C C 1
ATOM 8513 O O . ASP C 1 66 ? 39.769 20.231 -0.297 1.00 24.22 105 ASP C O 1
ATOM 8522 N N . ASP C 1 67 ? 41.098 18.432 -0.075 1.00 21.13 106 ASP C N 1
ATOM 8523 C CA . ASP C 1 67 ? 42.236 19.233 0.356 1.00 22.48 106 ASP C CA 1
ATOM 8524 C C . ASP C 1 67 ? 42.754 20.081 -0.793 1.00 23.31 106 ASP C C 1
ATOM 8525 O O . ASP C 1 67 ? 43.012 21.283 -0.630 1.00 22.51 106 ASP C O 1
ATOM 8534 N N . PHE C 1 68 ? 42.897 19.468 -1.966 1.00 20.70 107 PHE C N 1
ATOM 8535 C CA . PHE C 1 68 ? 43.489 20.155 -3.106 1.00 20.29 107 PHE C CA 1
ATOM 8536 C C . PHE C 1 68 ? 42.616 21.309 -3.569 1.00 22.19 107 PHE C C 1
ATOM 8537 O O . PHE C 1 68 ? 43.114 22.407 -3.856 1.00 23.00 107 PHE C O 1
ATOM 8554 N N . LYS C 1 69 ? 41.308 21.087 -3.680 1.00 21.27 108 LYS C N 1
ATOM 8555 C CA . LYS C 1 69 ? 40.464 22.146 -4.212 1.00 21.32 108 LYS C CA 1
ATOM 8556 C C . LYS C 1 69 ? 40.324 23.291 -3.214 1.00 21.98 108 LYS C C 1
ATOM 8557 O O . LYS C 1 69 ? 40.078 24.434 -3.625 1.00 24.31 108 LYS C O 1
ATOM 8576 N N . LYS C 1 70 ? 40.467 23.019 -1.914 1.00 23.24 109 LYS C N 1
ATOM 8577 C CA . LYS C 1 70 ? 40.481 24.101 -0.929 1.00 25.07 109 LYS C CA 1
ATOM 8578 C C . LYS C 1 70 ? 41.780 24.893 -1.025 1.00 27.36 109 LYS C C 1
ATOM 8579 O O . LYS C 1 70 ? 41.765 26.128 -1.148 1.00 28.18 109 LYS C O 1
ATOM 8598 N N . GLU C 1 71 ? 42.917 24.193 -1.023 1.00 24.17 110 GLU C N 1
ATOM 8599 C CA . GLU C 1 71 ? 44.212 24.870 -1.057 1.00 25.93 110 GLU C CA 1
ATOM 8600 C C . GLU C 1 71 ? 44.380 25.693 -2.325 1.00 25.39 110 GLU C C 1
ATOM 8601 O O . GLU C 1 71 ? 44.966 26.781 -2.305 1.00 25.00 110 GLU C O 1
ATOM 8613 N N . HIS C 1 72 ? 43.876 25.193 -3.450 1.00 22.43 111 HIS C N 1
ATOM 8614 C CA . HIS C 1 72 ? 44.105 25.834 -4.733 1.00 23.00 111 HIS C CA 1
ATOM 8615 C C . HIS C 1 72 ? 42.881 26.572 -5.266 1.00 22.44 111 HIS C C 1
ATOM 8616 O O . HIS C 1 72 ? 42.928 27.088 -6.384 1.00 23.37 111 HIS C O 1
ATOM 8630 N N . ASN C 1 73 ? 41.829 26.695 -4.457 1.00 22.52 112 ASN C N 1
ATOM 8631 C CA . ASN C 1 73 ? 40.632 27.474 -4.782 1.00 25.15 112 ASN C CA 1
ATOM 8632 C C . ASN C 1 73 ? 40.053 27.091 -6.143 1.00 23.17 112 ASN C C 1
ATOM 8633 O O . ASN C 1 73 ? 39.924 27.902 -7.053 1.00 23.91 112 ASN C O 1
ATOM 8644 N N . LEU C 1 74 ? 39.695 25.810 -6.250 1.00 22.28 113 LEU C N 1
ATOM 8645 C CA . LEU C 1 74 ? 39.182 25.234 -7.485 1.00 23.24 113 LEU C CA 1
ATOM 8646 C C . LEU C 1 74 ? 37.716 24.862 -7.345 1.00 24.64 113 LEU C C 1
ATOM 8647 O O . LEU C 1 74 ? 37.322 24.207 -6.377 1.00 23.60 113 LEU C O 1
ATOM 8663 N N . ASP C 1 75 ? 36.939 25.201 -8.364 1.00 24.48 114 ASP C N 1
ATOM 8664 C CA . ASP C 1 75 ? 35.496 24.961 -8.367 1.00 25.17 114 ASP C CA 1
ATOM 8665 C C . ASP C 1 75 ? 35.218 23.654 -9.106 1.00 23.87 114 ASP C C 1
ATOM 8666 O O . ASP C 1 75 ? 34.690 23.612 -10.222 1.00 24.90 114 ASP C O 1
ATOM 8675 N N . ILE C 1 76 ? 35.612 22.565 -8.441 1.00 22.41 115 ILE C N 1
ATOM 8676 C CA . ILE C 1 76 ? 35.518 21.222 -8.998 1.00 21.55 115 ILE C CA 1
ATOM 8677 C C . ILE C 1 76 ? 34.860 20.322 -7.964 1.00 23.06 115 ILE C C 1
ATOM 8678 O O . ILE C 1 76 ? 34.772 20.653 -6.776 1.00 24.05 115 ILE C O 1
ATOM 8694 N N . THR C 1 77 ? 34.373 19.173 -8.430 1.00 21.41 116 THR C N 1
ATOM 8695 C CA . THR C 1 77 ? 33.608 18.293 -7.561 1.00 22.57 116 THR C CA 1
ATOM 8696 C C . THR C 1 77 ? 33.684 16.857 -8.072 1.00 21.65 116 THR C C 1
ATOM 8697 O O . THR C 1 77 ? 33.904 16.607 -9.253 1.00 21.87 116 THR C O 1
ATOM 8708 N N . GLU C 1 78 ? 33.504 15.920 -7.154 1.00 22.54 117 GLU C N 1
ATOM 8709 C CA . GLU C 1 78 ? 33.513 14.509 -7.506 1.00 22.44 117 GLU C CA 1
ATOM 8710 C C . GLU C 1 78 ? 32.185 14.101 -8.131 1.00 22.87 117 GLU C C 1
ATOM 8711 O O . GLU C 1 78 ? 31.151 14.722 -7.884 1.00 24.89 117 GLU C O 1
ATOM 8723 N N . VAL C 1 79 ? 32.216 13.025 -8.930 1.00 20.73 118 VAL C N 1
ATOM 8724 C CA . VAL C 1 79 ? 31.013 12.563 -9.628 1.00 20.61 118 VAL C CA 1
ATOM 8725 C C . VAL C 1 79 ? 30.691 11.093 -9.322 1.00 21.89 118 VAL C C 1
ATOM 8726 O O . VAL C 1 79 ? 29.665 10.791 -8.694 1.00 25.30 118 VAL C O 1
ATOM 8739 N N . PHE C 1 80 ? 31.542 10.171 -9.760 1.00 20.99 119 PHE C N 1
ATOM 8740 C CA . PHE C 1 80 ? 31.308 8.747 -9.560 1.00 19.85 119 PHE C CA 1
ATOM 8741 C C . PHE C 1 80 ? 32.621 8.064 -9.213 1.00 21.22 119 PHE C C 1
ATOM 8742 O O . PHE C 1 80 ? 33.713 8.559 -9.495 1.00 22.54 119 PHE C O 1
ATOM 8759 N N . GLN C 1 81 ? 32.510 6.918 -8.572 1.00 21.21 120 GLN C N 1
ATOM 8760 C CA . GLN C 1 81 ? 33.695 6.161 -8.213 1.00 19.80 120 GLN C CA 1
ATOM 8761 C C . GLN C 1 81 ? 34.100 5.194 -9.323 1.00 20.44 120 GLN C C 1
ATOM 8762 O O . GLN C 1 81 ? 33.311 4.827 -10.206 1.00 21.31 120 GLN C O 1
ATOM 8776 N N . VAL C 1 82 ? 35.364 4.784 -9.261 1.00 19.71 121 VAL C N 1
ATOM 8777 C CA . VAL C 1 82 ? 35.990 3.881 -10.225 1.00 21.71 121 VAL C CA 1
ATOM 8778 C C . VAL C 1 82 ? 36.733 2.780 -9.482 1.00 20.20 121 VAL C C 1
ATOM 8779 O O . VAL C 1 82 ? 37.187 2.971 -8.337 1.00 19.79 121 VAL C O 1
ATOM 8792 N N . PRO C 1 83 ? 36.933 1.621 -10.124 1.00 19.11 122 PRO C N 1
ATOM 8793 C CA . PRO C 1 83 ? 37.763 0.569 -9.511 1.00 22.24 122 PRO C CA 1
ATOM 8794 C C . PRO C 1 83 ? 39.153 1.113 -9.200 1.00 21.02 122 PRO C C 1
ATOM 8795 O O . PRO C 1 83 ? 39.779 1.763 -10.038 1.00 21.84 122 PRO C O 1
ATOM 8806 N N . THR C 1 84 ? 39.638 0.844 -7.985 1.00 18.84 123 THR C N 1
ATOM 8807 C CA . THR C 1 84 ? 40.810 1.521 -7.451 1.00 21.53 123 THR C CA 1
ATOM 8808 C C . THR C 1 84 ? 41.813 0.524 -6.908 1.00 21.04 123 THR C C 1
ATOM 8809 O O . THR C 1 84 ? 41.464 -0.308 -6.059 1.00 21.32 123 THR C O 1
ATOM 8820 N N . ALA C 1 85 ? 43.047 0.630 -7.354 1.00 20.29 124 ALA C N 1
ATOM 8821 C CA . ALA C 1 85 ? 44.111 -0.164 -6.757 1.00 20.79 124 ALA C CA 1
ATOM 8822 C C . ALA C 1 85 ? 44.337 0.242 -5.297 1.00 20.67 124 ALA C C 1
ATOM 8823 O O . ALA C 1 85 ? 44.640 1.407 -5.021 1.00 22.24 124 ALA C O 1
ATOM 8830 N N . PRO C 1 86 ? 44.244 -0.678 -4.350 1.00 21.60 125 PRO C N 1
ATOM 8831 C CA . PRO C 1 86 ? 44.336 -0.310 -2.936 1.00 21.70 125 PRO C CA 1
ATOM 8832 C C . PRO C 1 86 ? 45.748 0.005 -2.479 1.00 22.12 125 PRO C C 1
ATOM 8833 O O . PRO C 1 86 ? 46.741 -0.396 -3.082 1.00 24.62 125 PRO C O 1
ATOM 8844 N N . LEU C 1 87 ? 45.812 0.713 -1.351 1.00 21.39 126 LEU C N 1
ATOM 8845 C CA . LEU C 1 87 ? 47.075 1.073 -0.721 1.00 20.98 126 LEU C CA 1
ATOM 8846 C C . LEU C 1 87 ? 47.647 -0.118 0.024 1.00 22.29 126 LEU C C 1
ATOM 8847 O O . LEU C 1 87 ? 46.917 -0.846 0.698 1.00 24.03 126 LEU C O 1
ATOM 8863 N N . GLY C 1 88 ? 48.941 -0.339 -0.136 1.00 20.98 127 GLY C N 1
ATOM 8864 C CA . GLY C 1 88 ? 49.602 -1.457 0.511 1.00 22.70 127 GLY C CA 1
ATOM 8865 C C . GLY C 1 88 ? 50.936 -1.048 1.093 1.00 23.04 127 GLY C C 1
ATOM 8866 O O . GLY C 1 88 ? 51.597 -0.113 0.622 1.00 21.10 127 GLY C O 1
ATOM 8870 N N . LEU C 1 89 ? 51.313 -1.752 2.161 1.00 22.10 128 LEU C N 1
ATOM 8871 C CA . LEU C 1 89 ? 52.675 -1.745 2.668 1.00 22.55 128 LEU C CA 1
ATOM 8872 C C . LEU C 1 89 ? 53.382 -2.939 2.042 1.00 22.13 128 LEU C C 1
ATOM 8873 O O . LEU C 1 89 ? 52.896 -4.081 2.137 1.00 24.69 128 LEU C O 1
ATOM 8889 N N . TYR C 1 90 ? 54.503 -2.676 1.382 1.00 22.22 129 TYR C N 1
ATOM 8890 C CA . TYR C 1 90 ? 55.196 -3.669 0.593 1.00 20.33 129 TYR C CA 1
ATOM 8891 C C . TYR C 1 90 ? 56.586 -3.908 1.151 1.00 22.55 129 TYR C C 1
ATOM 8892 O O . TYR C 1 90 ? 57.189 -3.019 1.766 1.00 24.38 129 TYR C O 1
ATOM 8910 N N . PRO C 1 91 ? 57.130 -5.104 0.931 1.00 25.90 130 PRO C N 1
ATOM 8911 C CA . PRO C 1 91 ? 58.507 -5.368 1.353 1.00 30.37 130 PRO C CA 1
ATOM 8912 C C . PRO C 1 91 ? 59.502 -4.460 0.642 1.00 26.93 130 PRO C C 1
ATOM 8913 O O . PRO C 1 91 ? 59.413 -4.224 -0.565 1.00 28.75 130 PRO C O 1
ATOM 8924 N N . GLY C 1 92 ? 60.435 -3.924 1.418 1.00 28.25 131 GLY C N 1
ATOM 8925 C CA . GLY C 1 92 ? 61.606 -3.257 0.895 1.00 28.90 131 GLY C CA 1
ATOM 8926 C C . GLY C 1 92 ? 62.825 -4.094 1.213 1.00 33.24 131 GLY C C 1
ATOM 8927 O O . GLY C 1 92 ? 62.918 -5.247 0.779 1.00 32.98 131 GLY C O 1
ATOM 8931 N N . LYS C 1 93 ? 63.744 -3.544 2.005 1.00 32.98 132 LYS C N 1
ATOM 8932 C CA . LYS C 1 93 ? 64.875 -4.341 2.467 1.00 35.34 132 LYS C CA 1
ATOM 8933 C C . LYS C 1 93 ? 64.414 -5.474 3.378 1.00 37.67 132 LYS C C 1
ATOM 8934 O O . LYS C 1 93 ? 65.049 -6.535 3.416 1.00 37.74 132 LYS C O 1
ATOM 8953 N N . LEU C 1 94 ? 63.298 -5.294 4.086 1.00 33.65 133 LEU C N 1
ATOM 8954 C CA . LEU C 1 94 ? 62.731 -6.336 4.935 1.00 34.00 133 LEU C CA 1
ATOM 8955 C C . LEU C 1 94 ? 61.507 -6.933 4.255 1.00 35.58 133 LEU C C 1
ATOM 8956 O O . LEU C 1 94 ? 60.767 -6.232 3.559 1.00 32.79 133 LEU C O 1
ATOM 8972 N N . LYS C 1 95 ? 61.300 -8.245 4.449 1.00 33.41 134 LYS C N 1
ATOM 8973 C CA . LYS C 1 95 ? 60.365 -8.996 3.626 1.00 33.45 134 LYS C CA 1
ATOM 8974 C C . LYS C 1 95 ? 59.099 -9.424 4.350 1.00 33.18 134 LYS C C 1
ATOM 8975 O O . LYS C 1 95 ? 58.191 -9.944 3.699 1.00 31.36 134 LYS C O 1
ATOM 8994 N N . SER C 1 96 ? 59.000 -9.220 5.662 1.00 35.36 135 SER C N 1
ATOM 8995 C CA . SER C 1 96 ? 57.802 -9.627 6.382 1.00 29.76 135 SER C CA 1
ATOM 8996 C C . SER C 1 96 ? 57.552 -8.664 7.533 1.00 27.88 135 SER C C 1
ATOM 8997 O O . SER C 1 96 ? 58.470 -8.016 8.034 1.00 30.26 135 SER C O 1
ATOM 9005 N N . LEU C 1 97 ? 56.288 -8.576 7.947 1.00 30.08 136 LEU C N 1
ATOM 9006 C CA . LEU C 1 97 ? 55.935 -7.665 9.032 1.00 30.69 136 LEU C CA 1
ATOM 9007 C C . LEU C 1 97 ? 56.646 -8.033 10.325 1.00 33.39 136 LEU C C 1
ATOM 9008 O O . LEU C 1 97 ? 57.022 -7.149 11.099 1.00 31.31 136 LEU C O 1
ATOM 9024 N N . GLU C 1 98 ? 56.854 -9.326 10.559 1.00 39.18 137 GLU C N 1
ATOM 9025 C CA . GLU C 1 98 ? 57.486 -9.770 11.795 1.00 40.00 137 GLU C CA 1
ATOM 9026 C C . GLU C 1 98 ? 58.957 -9.394 11.862 1.00 39.26 137 GLU C C 1
ATOM 9027 O O . GLU C 1 98 ? 59.550 -9.454 12.945 1.00 39.50 137 GLU C O 1
ATOM 9039 N N . GLU C 1 99 ? 59.563 -9.004 10.740 1.00 35.60 138 GLU C N 1
ATOM 9040 C CA . GLU C 1 99 ? 60.960 -8.583 10.739 1.00 37.12 138 GLU C CA 1
ATOM 9041 C C . GLU C 1 99 ? 61.155 -7.129 11.155 1.00 32.23 138 GLU C C 1
ATOM 9042 O O . GLU C 1 99 ? 62.301 -6.685 11.277 1.00 37.04 138 GLU C O 1
ATOM 9054 N N . VAL C 1 100 ? 60.078 -6.376 11.386 1.00 31.72 139 VAL C N 1
ATOM 9055 C CA . VAL C 1 100 ? 60.235 -4.983 11.772 1.00 31.75 139 VAL C CA 1
ATOM 9056 C C . VAL C 1 100 ? 61.067 -4.892 13.043 1.00 39.75 139 VAL C C 1
ATOM 9057 O O . VAL C 1 100 ? 60.909 -5.698 13.971 1.00 36.19 139 VAL C O 1
ATOM 9070 N N . LYS C 1 101 ? 61.945 -3.896 13.094 1.00 32.08 140 LYS C N 1
ATOM 9071 C CA . LYS C 1 101 ? 62.817 -3.653 14.234 1.00 40.01 140 LYS C CA 1
ATOM 9072 C C . LYS C 1 101 ? 62.590 -2.242 14.753 1.00 42.81 140 LYS C C 1
ATOM 9073 O O . LYS C 1 101 ? 62.044 -1.375 14.064 1.00 36.94 140 LYS C O 1
ATOM 9092 N N . ASP C 1 102 ? 63.052 -1.995 15.975 1.00 41.00 141 ASP C N 1
ATOM 9093 C CA . ASP C 1 102 ? 63.155 -0.622 16.437 1.00 38.51 141 ASP C CA 1
ATOM 9094 C C . ASP C 1 102 ? 63.988 0.176 15.443 1.00 39.14 141 ASP C C 1
ATOM 9095 O O . ASP C 1 102 ? 65.083 -0.243 15.057 1.00 37.24 141 ASP C O 1
ATOM 9104 N N . GLY C 1 103 ? 63.454 1.311 14.997 1.00 35.25 142 GLY C N 1
ATOM 9105 C CA . GLY C 1 103 ? 64.155 2.134 14.037 1.00 34.15 142 GLY C CA 1
ATOM 9106 C C . GLY C 1 103 ? 63.969 1.739 12.582 1.00 35.96 142 GLY C C 1
ATOM 9107 O O . GLY C 1 103 ? 64.635 2.313 11.717 1.00 31.89 142 GLY C O 1
ATOM 9111 N N . SER C 1 104 ? 63.123 0.762 12.277 1.00 32.22 143 SER C N 1
ATOM 9112 C CA . SER C 1 104 ? 62.895 0.417 10.877 1.00 30.07 143 SER C CA 1
ATOM 9113 C C . SER C 1 104 ? 62.428 1.645 10.097 1.00 27.96 143 SER C C 1
ATOM 9114 O O . SER C 1 104 ? 61.745 2.525 10.626 1.00 28.84 143 SER C O 1
ATOM 9122 N N . THR C 1 105 ? 62.776 1.679 8.817 1.00 28.02 144 THR C N 1
ATOM 9123 C CA . THR C 1 105 ? 62.406 2.783 7.936 1.00 28.41 144 THR C CA 1
ATOM 9124 C C . THR C 1 105 ? 61.205 2.387 7.090 1.00 27.18 144 THR C C 1
ATOM 9125 O O . THR C 1 105 ? 61.132 1.267 6.569 1.00 25.19 144 THR C O 1
ATOM 9136 N N . VAL C 1 106 ? 60.250 3.305 6.988 1.00 23.85 145 VAL C N 1
ATOM 9137 C CA . VAL C 1 106 ? 59.070 3.116 6.152 1.00 23.10 145 VAL C CA 1
ATOM 9138 C C . VAL C 1 106 ? 58.944 4.340 5.259 1.00 21.89 145 VAL C C 1
ATOM 9139 O O . VAL C 1 106 ? 58.895 5.472 5.751 1.00 22.84 145 VAL C O 1
ATOM 9152 N N . SER C 1 107 ? 58.859 4.122 3.954 1.00 21.91 146 SER C N 1
ATOM 9153 C CA . SER C 1 107 ? 58.672 5.246 3.049 1.00 22.29 146 SER C CA 1
ATOM 9154 C C . SER C 1 107 ? 57.185 5.574 2.906 1.00 21.36 146 SER C C 1
ATOM 9155 O O . SER C 1 107 ? 56.318 4.701 2.997 1.00 20.89 146 SER C O 1
ATOM 9163 N N . ALA C 1 108 ? 56.906 6.866 2.704 1.00 21.53 147 ALA C N 1
ATOM 9164 C CA . ALA C 1 108 ? 55.544 7.372 2.696 1.00 22.94 147 ALA C CA 1
ATOM 9165 C C . ALA C 1 108 ? 55.445 8.528 1.709 1.00 21.79 147 ALA C C 1
ATOM 9166 O O . ALA C 1 108 ? 56.425 9.242 1.495 1.00 20.79 147 ALA C O 1
ATOM 9173 N N . PRO C 1 109 ? 54.273 8.749 1.127 1.00 23.15 148 PRO C N 1
ATOM 9174 C CA . PRO C 1 109 ? 54.100 9.931 0.281 1.00 20.98 148 PRO C CA 1
ATOM 9175 C C . PRO C 1 109 ? 54.053 11.185 1.134 1.00 25.79 148 PRO C C 1
ATOM 9176 O O . PRO C 1 109 ? 53.686 11.156 2.313 1.00 27.99 148 PRO C O 1
ATOM 9187 N N . ASN C 1 110 ? 54.447 12.302 0.527 1.00 20.94 149 ASN C N 1
ATOM 9188 C CA . ASN C 1 110 ? 54.680 13.531 1.269 1.00 25.05 149 ASN C CA 1
ATOM 9189 C C . ASN C 1 110 ? 53.533 14.528 1.166 1.00 23.35 149 ASN C C 1
ATOM 9190 O O . ASN C 1 110 ? 53.641 15.646 1.691 1.00 28.83 149 ASN C O 1
ATOM 9201 N N . ASP C 1 111 ? 52.406 14.146 0.526 1.00 22.95 150 ASP C N 1
ATOM 9202 C CA . ASP C 1 111 ? 51.271 15.059 0.523 1.00 22.32 150 ASP C CA 1
ATOM 9203 C C . ASP C 1 111 ? 50.323 14.731 1.678 1.00 23.13 150 ASP C C 1
ATOM 9204 O O . ASP C 1 111 ? 50.233 13.581 2.103 1.00 21.59 150 ASP C O 1
ATOM 9213 N N . PRO C 1 112 ? 49.583 15.704 2.216 1.00 22.41 151 PRO C N 1
ATOM 9214 C CA . PRO C 1 112 ? 48.933 15.469 3.522 1.00 23.51 151 PRO C CA 1
ATOM 9215 C C . PRO C 1 112 ? 47.867 14.385 3.541 1.00 21.87 151 PRO C C 1
ATOM 9216 O O . PRO C 1 112 ? 47.794 13.626 4.519 1.00 24.10 151 PRO C O 1
ATOM 9227 N N . SER C 1 113 ? 47.004 14.285 2.518 1.00 22.64 152 SER C N 1
ATOM 9228 C CA . SER C 1 113 ? 45.920 13.312 2.623 1.00 19.67 152 SER C CA 1
ATOM 9229 C C . SER C 1 113 ? 46.428 11.890 2.456 1.00 22.03 152 SER C C 1
ATOM 9230 O O . SER C 1 113 ? 45.906 10.974 3.102 1.00 23.48 152 SER C O 1
ATOM 9238 N N . ASN C 1 114 ? 47.489 11.690 1.677 1.00 20.81 153 ASN C N 1
ATOM 9239 C CA . ASN C 1 114 ? 48.037 10.347 1.545 1.00 19.41 153 ASN C CA 1
ATOM 9240 C C . ASN C 1 114 ? 48.992 10.014 2.687 1.00 19.99 153 ASN C C 1
ATOM 9241 O O . ASN C 1 114 ? 49.024 8.860 3.123 1.00 19.72 153 ASN C O 1
ATOM 9252 N N . PHE C 1 115 ? 49.717 11.007 3.227 1.00 21.78 154 PHE C N 1
ATOM 9253 C CA . PHE C 1 115 ? 50.529 10.760 4.416 1.00 23.02 154 PHE C CA 1
ATOM 9254 C C . PHE C 1 115 ? 49.672 10.293 5.586 1.00 20.47 154 PHE C C 1
ATOM 9255 O O . PHE C 1 115 ? 50.075 9.399 6.345 1.00 21.29 154 PHE C O 1
ATOM 9272 N N . ALA C 1 116 ? 48.472 10.868 5.734 1.00 21.64 155 ALA C N 1
ATOM 9273 C CA . ALA C 1 116 ? 47.580 10.459 6.815 1.00 21.25 155 ALA C CA 1
ATOM 9274 C C . ALA C 1 116 ? 47.308 8.962 6.758 1.00 22.41 155 ALA C C 1
ATOM 9275 O O . ALA C 1 116 ? 47.234 8.284 7.796 1.00 22.23 155 ALA C O 1
ATOM 9282 N N . ARG C 1 117 ? 47.150 8.425 5.546 1.00 20.87 156 ARG C N 1
ATOM 9283 C CA . ARG C 1 117 ? 46.845 7.010 5.384 1.00 20.40 156 ARG C CA 1
ATOM 9284 C C . ARG C 1 117 ? 47.977 6.131 5.872 1.00 22.06 156 ARG C C 1
ATOM 9285 O O . ARG C 1 117 ? 47.728 5.027 6.380 1.00 22.47 156 ARG C O 1
ATOM 9306 N N . VAL C 1 118 ? 49.218 6.597 5.744 1.00 22.09 157 VAL C N 1
ATOM 9307 C CA . VAL C 1 118 ? 50.353 5.825 6.236 1.00 22.35 157 VAL C CA 1
ATOM 9308 C C . VAL C 1 118 ? 50.352 5.800 7.758 1.00 22.08 157 VAL C C 1
ATOM 9309 O O . VAL C 1 118 ? 50.573 4.750 8.368 1.00 23.96 157 VAL C O 1
ATOM 9322 N N . LEU C 1 119 ? 50.099 6.947 8.392 1.00 22.37 158 LEU C N 1
ATOM 9323 C CA . LEU C 1 119 ? 50.041 6.963 9.856 1.00 23.19 158 LEU C CA 1
ATOM 9324 C C . LEU C 1 119 ? 48.956 6.025 10.376 1.00 26.68 158 LEU C C 1
ATOM 9325 O O . LEU C 1 119 ? 49.174 5.266 11.336 1.00 24.40 158 LEU C O 1
ATOM 9341 N N . VAL C 1 120 ? 47.782 6.038 9.742 1.00 21.56 159 VAL C N 1
ATOM 9342 C CA . VAL C 1 120 ? 46.702 5.155 10.159 1.00 21.93 159 VAL C CA 1
ATOM 9343 C C . VAL C 1 120 ? 47.111 3.701 9.988 1.00 25.31 159 VAL C C 1
ATOM 9344 O O . VAL C 1 120 ? 46.809 2.850 10.837 1.00 25.55 159 VAL C O 1
ATOM 9357 N N . MET C 1 121 ? 47.790 3.387 8.880 1.00 23.92 160 MET C N 1
ATOM 9358 C CA . MET C 1 121 ? 48.254 2.024 8.642 1.00 21.96 160 MET C CA 1
ATOM 9359 C C . MET C 1 121 ? 49.251 1.586 9.708 1.00 24.52 160 MET C C 1
ATOM 9360 O O . MET C 1 121 ? 49.172 0.465 10.212 1.00 26.31 160 MET C O 1
ATOM 9374 N N . LEU C 1 122 ? 50.205 2.450 10.046 1.00 24.54 161 LEU C N 1
ATOM 9375 C CA . LEU C 1 122 ? 51.194 2.104 11.065 1.00 25.71 161 LEU C CA 1
ATOM 9376 C C . LEU C 1 122 ? 50.535 1.913 12.424 1.00 26.72 161 LEU C C 1
ATOM 9377 O O . LEU C 1 122 ? 50.967 1.063 13.208 1.00 26.68 161 LEU C O 1
ATOM 9393 N N . ASP C 1 123 ? 49.475 2.672 12.704 1.00 25.67 162 ASP C N 1
ATOM 9394 C CA . ASP C 1 123 ? 48.719 2.479 13.942 1.00 26.86 162 ASP C CA 1
ATOM 9395 C C . ASP C 1 123 ? 47.990 1.145 13.935 1.00 31.13 162 ASP C C 1
ATOM 9396 O O . ASP C 1 123 ? 47.993 0.422 14.939 1.00 29.52 162 ASP C O 1
ATOM 9405 N N . GLU C 1 124 ? 47.402 0.768 12.796 1.00 26.02 163 GLU C N 1
ATOM 9406 C CA . GLU C 1 124 ? 46.752 -0.533 12.688 1.00 26.09 163 GLU C CA 1
ATOM 9407 C C . GLU C 1 124 ? 47.746 -1.673 12.877 1.00 29.77 163 GLU C C 1
ATOM 9408 O O . GLU C 1 124 ? 47.401 -2.727 13.434 1.00 29.69 163 GLU C O 1
ATOM 9420 N N . LEU C 1 125 ? 48.971 -1.492 12.409 1.00 26.79 164 LEU C N 1
ATOM 9421 C CA . LEU C 1 125 ? 50.012 -2.502 12.567 1.00 27.56 164 LEU C CA 1
ATOM 9422 C C . LEU C 1 125 ? 50.588 -2.548 13.975 1.00 30.21 164 LEU C C 1
ATOM 9423 O O . LEU C 1 125 ? 51.357 -3.469 14.272 1.00 32.37 164 LEU C O 1
ATOM 9439 N N . GLY C 1 126 ? 50.285 -1.554 14.813 1.00 27.17 165 GLY C N 1
ATOM 9440 C CA . GLY C 1 126 ? 50.882 -1.455 16.140 1.00 28.28 165 GLY C CA 1
ATOM 9441 C C . GLY C 1 126 ? 52.302 -0.937 16.176 1.00 32.23 165 GLY C C 1
ATOM 9442 O O . GLY C 1 126 ? 52.972 -1.069 17.204 1.00 32.80 165 GLY C O 1
ATOM 9446 N N . TRP C 1 127 ? 52.779 -0.301 15.099 1.00 28.15 166 TRP C N 1
ATOM 9447 C CA . TRP C 1 127 ? 54.135 0.229 15.050 1.00 29.12 166 TRP C CA 1
ATOM 9448 C C . TRP C 1 127 ? 54.225 1.645 15.595 1.00 28.58 166 TRP C C 1
ATOM 9449 O O . TRP C 1 127 ? 55.307 2.079 16.012 1.00 31.17 166 TRP C O 1
ATOM 9470 N N . ILE C 1 128 ? 53.112 2.372 15.591 1.00 29.15 167 ILE C N 1
ATOM 9471 C CA . ILE C 1 128 ? 52.973 3.658 16.259 1.00 27.76 167 ILE C CA 1
ATOM 9472 C C . ILE C 1 128 ? 51.595 3.652 16.904 1.00 29.22 167 ILE C C 1
ATOM 9473 O O . ILE C 1 128 ? 50.770 2.772 16.643 1.00 28.13 167 ILE C O 1
ATOM 9489 N N . LYS C 1 129 ? 51.345 4.657 17.747 1.00 31.33 168 LYS C N 1
ATOM 9490 C CA . LYS C 1 129 ? 50.044 4.832 18.379 1.00 32.43 168 LYS C CA 1
ATOM 9491 C C . LYS C 1 129 ? 49.568 6.252 18.150 1.00 31.72 168 LYS C C 1
ATOM 9492 O O . LYS C 1 129 ? 50.220 7.203 18.589 1.00 31.38 168 LYS C O 1
ATOM 9511 N N . LEU C 1 130 ? 48.435 6.396 17.473 1.00 27.84 169 LEU C N 1
ATOM 9512 C CA . LEU C 1 130 ? 47.822 7.696 17.320 1.00 28.67 169 LEU C CA 1
ATOM 9513 C C . LEU C 1 130 ? 47.018 8.049 18.565 1.00 30.71 169 LEU C C 1
ATOM 9514 O O . LEU C 1 130 ? 46.487 7.174 19.256 1.00 32.73 169 LEU C O 1
ATOM 9530 N N . LYS C 1 131 ? 46.921 9.346 18.831 1.00 33.03 170 LYS C N 1
ATOM 9531 C CA . LYS C 1 131 ? 46.078 9.834 19.918 1.00 31.25 170 LYS C CA 1
ATOM 9532 C C . LYS C 1 131 ? 44.622 9.447 19.704 1.00 40.03 170 LYS C C 1
ATOM 9533 O O . LYS C 1 131 ? 44.122 9.437 18.575 1.00 38.11 170 LYS C O 1
ATOM 9552 N N . ASP C 1 132 ? 43.931 9.144 20.805 1.00 36.78 171 ASP C N 1
ATOM 9553 C CA . ASP C 1 132 ? 42.510 8.835 20.733 1.00 36.55 171 ASP C CA 1
ATOM 9554 C C . ASP C 1 132 ? 41.741 9.999 20.114 1.00 37.86 171 ASP C C 1
ATOM 9555 O O . ASP C 1 132 ? 42.019 11.167 20.394 1.00 38.92 171 ASP C O 1
ATOM 9564 N N . GLY C 1 133 ? 40.776 9.669 19.255 1.00 42.14 172 GLY C N 1
ATOM 9565 C CA . GLY C 1 133 ? 39.784 10.625 18.801 1.00 43.68 172 GLY C CA 1
ATOM 9566 C C . GLY C 1 133 ? 40.183 11.556 17.668 1.00 44.58 172 GLY C C 1
ATOM 9567 O O . GLY C 1 133 ? 39.324 12.309 17.188 1.00 47.04 172 GLY C O 1
ATOM 9571 N N . ILE C 1 134 ? 41.442 11.559 17.227 1.00 41.23 173 ILE C N 1
ATOM 9572 C CA . ILE C 1 134 ? 41.809 12.388 16.079 1.00 36.03 173 ILE C CA 1
ATOM 9573 C C . ILE C 1 134 ? 41.164 11.816 14.824 1.00 36.13 173 ILE C C 1
ATOM 9574 O O . ILE C 1 134 ? 40.899 10.613 14.719 1.00 34.64 173 ILE C O 1
ATOM 9590 N N . ASN C 1 135 ? 40.925 12.681 13.853 1.00 34.41 174 ASN C N 1
ATOM 9591 C CA . ASN C 1 135 ? 40.306 12.246 12.608 1.00 32.51 174 ASN C CA 1
ATOM 9592 C C . ASN C 1 135 ? 41.340 11.523 11.751 1.00 29.49 174 ASN C C 1
ATOM 9593 O O . ASN C 1 135 ? 42.332 12.142 11.357 1.00 28.43 174 ASN C O 1
ATOM 9604 N N . PRO C 1 136 ? 41.144 10.243 11.420 1.00 29.47 175 PRO C N 1
ATOM 9605 C CA . PRO C 1 136 ? 42.156 9.557 10.610 1.00 30.79 175 PRO C CA 1
ATOM 9606 C C . PRO C 1 136 ? 42.360 10.191 9.251 1.00 28.44 175 PRO C C 1
ATOM 9607 O O . PRO C 1 136 ? 43.456 10.069 8.695 1.00 26.43 175 PRO C O 1
ATOM 9618 N N . LEU C 1 137 ? 41.338 10.842 8.695 1.00 24.96 176 LEU C N 1
ATOM 9619 C CA . LEU C 1 137 ? 41.493 11.408 7.356 1.00 24.32 176 LEU C CA 1
ATOM 9620 C C . LEU C 1 137 ? 42.479 12.563 7.342 1.00 25.01 176 LEU C C 1
ATOM 9621 O O . LEU C 1 137 ? 42.993 12.915 6.275 1.00 24.64 176 LEU C O 1
ATOM 9637 N N . THR C 1 138 ? 42.799 13.146 8.503 1.00 26.93 177 THR C N 1
ATOM 9638 C CA . THR C 1 138 ? 43.759 14.244 8.553 1.00 29.18 177 THR C CA 1
ATOM 9639 C C . THR C 1 138 ? 44.917 13.949 9.505 1.00 28.54 177 THR C C 1
ATOM 9640 O O . THR C 1 138 ? 45.644 14.874 9.886 1.00 29.98 177 THR C O 1
ATOM 9651 N N . ALA C 1 139 ? 45.126 12.674 9.856 1.00 26.95 178 ALA C N 1
ATOM 9652 C CA . ALA C 1 139 ? 46.220 12.285 10.741 1.00 25.84 178 ALA C CA 1
ATOM 9653 C C . ALA C 1 139 ? 47.541 12.883 10.289 1.00 28.27 178 ALA C C 1
ATOM 9654 O O . ALA C 1 139 ? 47.950 12.745 9.134 1.00 27.80 178 ALA C O 1
ATOM 9661 N N . SER C 1 140 ? 48.233 13.510 11.232 1.00 26.02 179 SER C N 1
ATOM 9662 C CA . SER C 1 140 ? 49.488 14.192 10.974 1.00 26.65 179 SER C CA 1
ATOM 9663 C C . SER C 1 140 ? 50.472 13.804 12.071 1.00 26.37 179 SER C C 1
ATOM 9664 O O . SER C 1 140 ? 50.116 13.122 13.034 1.00 27.33 179 SER C O 1
ATOM 9672 N N . LYS C 1 141 ? 51.734 14.192 11.877 1.00 31.25 180 LYS C N 1
ATOM 9673 C CA . LYS C 1 141 ? 52.771 13.850 12.853 1.00 33.86 180 LYS C CA 1
ATOM 9674 C C . LYS C 1 141 ? 52.365 14.277 14.256 1.00 32.69 180 LYS C C 1
ATOM 9675 O O . LYS C 1 141 ? 52.614 13.559 15.233 1.00 33.43 180 LYS C O 1
ATOM 9694 N N . ALA C 1 142 ? 51.712 15.434 14.368 1.00 31.83 181 ALA C N 1
ATOM 9695 C CA . ALA C 1 142 ? 51.273 15.940 15.666 1.00 33.55 181 ALA C CA 1
ATOM 9696 C C . ALA C 1 142 ? 50.288 15.013 16.364 1.00 36.34 181 ALA C C 1
ATOM 9697 O O . ALA C 1 142 ? 50.145 15.093 17.590 1.00 36.08 181 ALA C O 1
ATOM 9704 N N . ASP C 1 143 ? 49.597 14.148 15.621 1.00 29.50 182 ASP C N 1
ATOM 9705 C CA . ASP C 1 143 ? 48.606 13.241 16.178 1.00 30.00 182 ASP C CA 1
ATOM 9706 C C . ASP C 1 143 ? 49.214 11.947 16.698 1.00 28.14 182 ASP C C 1
ATOM 9707 O O . ASP C 1 143 ? 48.477 11.100 17.198 1.00 31.07 182 ASP C O 1
ATOM 9716 N N . ILE C 1 144 ? 50.522 11.758 16.569 1.00 28.30 183 ILE C N 1
ATOM 9717 C CA . ILE C 1 144 ? 51.169 10.554 17.073 1.00 28.12 183 ILE C CA 1
ATOM 9718 C C . ILE C 1 144 ? 51.310 10.694 18.585 1.00 29.44 183 ILE C C 1
ATOM 9719 O O . ILE C 1 144 ? 51.932 11.645 19.064 1.00 34.47 183 ILE C O 1
ATOM 9735 N N . ALA C 1 145 ? 50.673 9.790 19.323 1.00 29.20 184 ALA C N 1
ATOM 9736 C CA . ALA C 1 145 ? 50.835 9.750 20.782 1.00 33.27 184 ALA C CA 1
ATOM 9737 C C . ALA C 1 145 ? 52.151 9.099 21.189 1.00 36.47 184 ALA C C 1
ATOM 9738 O O . ALA C 1 145 ? 52.843 9.596 22.087 1.00 38.24 184 ALA C O 1
ATOM 9745 N N . GLU C 1 146 ? 52.515 7.987 20.555 1.00 31.48 185 GLU C N 1
ATOM 9746 C CA . GLU C 1 146 ? 53.782 7.334 20.857 1.00 37.98 185 GLU C CA 1
ATOM 9747 C C . GLU C 1 146 ? 54.289 6.604 19.623 1.00 35.25 185 GLU C C 1
ATOM 9748 O O . GLU C 1 146 ? 53.546 5.846 18.994 1.00 31.69 185 GLU C O 1
ATOM 9760 N N . ASN C 1 147 ? 55.553 6.822 19.286 1.00 33.14 186 ASN C N 1
ATOM 9761 C CA . ASN C 1 147 ? 56.173 6.095 18.183 1.00 33.41 186 ASN C CA 1
ATOM 9762 C C . ASN C 1 147 ? 56.745 4.810 18.758 1.00 34.46 186 ASN C C 1
ATOM 9763 O O . ASN C 1 147 ? 57.925 4.737 19.115 1.00 36.08 186 ASN C O 1
ATOM 9774 N N . LEU C 1 148 ? 55.896 3.778 18.810 1.00 32.46 187 LEU C N 1
ATOM 9775 C CA . LEU C 1 148 ? 56.173 2.597 19.627 1.00 31.38 187 LEU C CA 1
ATOM 9776 C C . LEU C 1 148 ? 57.449 1.894 19.179 1.00 37.47 187 LEU C C 1
ATOM 9777 O O . LEU C 1 148 ? 58.288 1.521 20.006 1.00 35.62 187 LEU C O 1
ATOM 9793 N N . LYS C 1 149 ? 57.628 1.710 17.873 1.00 32.29 188 LYS C N 1
ATOM 9794 C CA . LYS C 1 149 ? 58.820 1.046 17.366 1.00 32.27 188 LYS C CA 1
ATOM 9795 C C . LYS C 1 149 ? 59.850 2.035 16.831 1.00 31.48 188 LYS C C 1
ATOM 9796 O O . LYS C 1 149 ? 60.787 1.628 16.143 1.00 31.52 188 LYS C O 1
ATOM 9815 N N . ASN C 1 150 ? 59.715 3.317 17.165 1.00 30.88 189 ASN C N 1
ATOM 9816 C CA . ASN C 1 150 ? 60.635 4.348 16.697 1.00 33.17 189 ASN C CA 1
ATOM 9817 C C . ASN C 1 150 ? 60.830 4.227 15.189 1.00 33.07 189 ASN C C 1
ATOM 9818 O O . ASN C 1 150 ? 61.944 4.279 14.667 1.00 29.89 189 ASN C O 1
ATOM 9829 N N . ILE C 1 151 ? 59.716 4.026 14.489 1.00 31.55 190 ILE C N 1
ATOM 9830 C CA . ILE C 1 151 ? 59.736 4.017 13.033 1.00 31.44 190 ILE C CA 1
ATOM 9831 C C . ILE C 1 151 ? 60.296 5.333 12.510 1.00 28.69 190 ILE C C 1
ATOM 9832 O O . ILE C 1 151 ? 59.933 6.419 12.977 1.00 31.32 190 ILE C O 1
ATOM 9848 N N . LYS C 1 152 ? 61.191 5.236 11.529 1.00 25.73 191 LYS C N 1
ATOM 9849 C CA . LYS C 1 152 ? 61.683 6.389 10.789 1.00 24.83 191 LYS C CA 1
ATOM 9850 C C . LYS C 1 152 ? 60.899 6.464 9.483 1.00 26.01 191 LYS C C 1
ATOM 9851 O O . LYS C 1 152 ? 61.086 5.622 8.603 1.00 26.70 191 LYS C O 1
ATOM 9870 N N . ILE C 1 153 ? 60.043 7.470 9.369 1.00 28.08 192 ILE C N 1
ATOM 9871 C CA . ILE C 1 153 ? 59.189 7.637 8.197 1.00 26.23 192 ILE C CA 1
ATOM 9872 C C . ILE C 1 153 ? 59.929 8.517 7.198 1.00 28.39 192 ILE C C 1
ATOM 9873 O O . ILE C 1 153 ? 60.287 9.665 7.497 1.00 28.62 192 ILE C O 1
ATOM 9889 N N . VAL C 1 154 ? 60.173 7.969 6.017 1.00 26.49 193 VAL C N 1
ATOM 9890 C CA . VAL C 1 154 ? 60.926 8.629 4.960 1.00 26.80 193 VAL C CA 1
ATOM 9891 C C . VAL C 1 154 ? 59.915 9.145 3.946 1.00 25.65 193 VAL C C 1
ATOM 9892 O O . VAL C 1 154 ? 59.321 8.358 3.202 1.00 25.47 193 VAL C O 1
ATOM 9905 N N . GLU C 1 155 ? 59.738 10.458 3.919 1.00 24.92 194 GLU C N 1
ATOM 9906 C CA . GLU C 1 155 ? 58.718 11.099 3.095 1.00 24.58 194 GLU C CA 1
ATOM 9907 C C . GLU C 1 155 ? 59.286 11.417 1.722 1.00 23.66 194 GLU C C 1
ATOM 9908 O O . GLU C 1 155 ? 60.337 12.059 1.607 1.00 25.85 194 GLU C O 1
ATOM 9920 N N . LEU C 1 156 ? 58.560 11.001 0.685 1.00 22.72 195 LEU C N 1
ATOM 9921 C CA . LEU C 1 156 ? 58.993 11.129 -0.703 1.00 25.73 195 LEU C CA 1
ATOM 9922 C C . LEU C 1 156 ? 57.823 11.605 -1.549 1.00 21.56 195 LEU C C 1
ATOM 9923 O O . LEU C 1 156 ? 56.665 11.484 -1.159 1.00 23.18 195 LEU C O 1
ATOM 9939 N N . GLU C 1 157 ? 58.124 12.166 -2.714 1.00 20.96 196 GLU C N 1
ATOM 9940 C CA . GLU C 1 157 ? 57.058 12.410 -3.668 1.00 22.07 196 GLU C CA 1
ATOM 9941 C C . GLU C 1 157 ? 56.439 11.061 -4.052 1.00 22.57 196 GLU C C 1
ATOM 9942 O O . GLU C 1 157 ? 57.147 10.078 -4.252 1.00 22.11 196 GLU C O 1
ATOM 9954 N N . ALA C 1 158 ? 55.106 11.025 -4.175 1.00 20.36 197 ALA C N 1
ATOM 9955 C CA . ALA C 1 158 ? 54.386 9.759 -4.334 1.00 20.92 197 ALA C CA 1
ATOM 9956 C C . ALA C 1 158 ? 54.970 8.865 -5.431 1.00 21.89 197 ALA C C 1
ATOM 9957 O O . ALA C 1 158 ? 55.003 7.631 -5.288 1.00 20.54 197 ALA C O 1
ATOM 9964 N N . ALA C 1 159 ? 55.393 9.442 -6.564 1.00 22.03 198 ALA C N 1
ATOM 9965 C CA . ALA C 1 159 ? 55.833 8.585 -7.660 1.00 21.12 198 ALA C CA 1
ATOM 9966 C C . ALA C 1 159 ? 57.160 7.900 -7.371 1.00 22.60 198 ALA C C 1
ATOM 9967 O O . ALA C 1 159 ? 57.498 6.939 -8.075 1.00 22.94 198 ALA C O 1
ATOM 9974 N N . GLN C 1 160 ? 57.893 8.349 -6.345 1.00 21.99 199 GLN C N 1
ATOM 9975 C CA . GLN C 1 160 ? 59.155 7.736 -5.941 1.00 22.55 199 GLN C CA 1
ATOM 9976 C C . GLN C 1 160 ? 58.982 6.458 -5.139 1.00 22.92 199 GLN C C 1
ATOM 9977 O O . GLN C 1 160 ? 59.982 5.784 -4.876 1.00 24.79 199 GLN C O 1
ATOM 9991 N N . LEU C 1 161 ? 57.785 6.156 -4.697 1.00 20.50 200 LEU C N 1
ATOM 9992 C CA . LEU C 1 161 ? 57.673 5.145 -3.664 1.00 21.33 200 LEU C CA 1
ATOM 9993 C C . LEU C 1 161 ? 57.998 3.742 -4.185 1.00 22.31 200 LEU C C 1
ATOM 9994 O O . LEU C 1 161 ? 58.587 2.958 -3.427 1.00 22.11 200 LEU C O 1
ATOM 10010 N N . PRO C 1 162 ? 57.668 3.354 -5.419 1.00 22.36 201 PRO C N 1
ATOM 10011 C CA . PRO C 1 162 ? 58.111 2.020 -5.859 1.00 22.72 201 PRO C CA 1
ATOM 10012 C C . PRO C 1 162 ? 59.620 1.844 -5.806 1.00 25.33 201 PRO C C 1
ATOM 10013 O O . PRO C 1 162 ? 60.115 0.848 -5.256 1.00 26.95 201 PRO C O 1
ATOM 10024 N N . ARG C 1 163 ? 60.381 2.796 -6.336 1.00 24.98 202 ARG C N 1
ATOM 10025 C CA . ARG C 1 163 ? 61.832 2.666 -6.320 1.00 24.71 202 ARG C CA 1
ATOM 10026 C C . ARG C 1 163 ? 62.408 2.768 -4.919 1.00 30.68 202 ARG C C 1
ATOM 10027 O O . ARG C 1 163 ? 63.563 2.385 -4.713 1.00 32.47 202 ARG C O 1
ATOM 10048 N N . SER C 1 164 ? 61.652 3.310 -3.966 1.00 25.87 203 SER C N 1
ATOM 10049 C CA . SER C 1 164 ? 62.186 3.504 -2.625 1.00 26.41 203 SER C CA 1
ATOM 10050 C C . SER C 1 164 ? 62.450 2.182 -1.923 1.00 29.14 203 SER C C 1
ATOM 10051 O O . SER C 1 164 ? 63.185 2.158 -0.929 1.00 29.66 203 SER C O 1
ATOM 10059 N N . ARG C 1 165 ? 61.874 1.090 -2.413 1.00 26.71 204 ARG C N 1
ATOM 10060 C CA . ARG C 1 165 ? 62.029 -0.201 -1.760 1.00 28.47 204 ARG C CA 1
ATOM 10061 C C . ARG C 1 165 ? 63.487 -0.615 -1.673 1.00 34.52 204 ARG C C 1
ATOM 10062 O O . ARG C 1 165 ? 63.834 -1.454 -0.834 1.00 32.67 204 ARG C O 1
ATOM 10083 N N . ALA C 1 166 ? 64.343 -0.046 -2.524 1.00 31.29 205 ALA C N 1
ATOM 10084 C CA . ALA C 1 166 ? 65.771 -0.330 -2.460 1.00 37.97 205 ALA C CA 1
ATOM 10085 C C . ALA C 1 166 ? 66.447 0.320 -1.262 1.00 40.86 205 ALA C C 1
ATOM 10086 O O . ALA C 1 166 ? 67.553 -0.090 -0.896 1.00 41.75 205 ALA C O 1
ATOM 10093 N N . ASP C 1 167 ? 65.810 1.318 -0.642 1.00 32.47 206 ASP C N 1
ATOM 10094 C CA . ASP C 1 167 ? 66.460 2.184 0.324 1.00 36.47 206 ASP C CA 1
ATOM 10095 C C . ASP C 1 167 ? 65.847 2.130 1.710 1.00 30.58 206 ASP C C 1
ATOM 10096 O O . ASP C 1 167 ? 66.454 2.660 2.650 1.00 35.91 206 ASP C O 1
ATOM 10105 N N . VAL C 1 168 ? 64.650 1.560 1.857 1.00 30.09 207 VAL C N 1
ATOM 10106 C CA . VAL C 1 168 ? 63.935 1.534 3.126 1.00 27.38 207 VAL C CA 1
ATOM 10107 C C . VAL C 1 168 ? 63.534 0.099 3.430 1.00 25.80 207 VAL C C 1
ATOM 10108 O O . VAL C 1 168 ? 63.524 -0.770 2.557 1.00 26.46 207 VAL C O 1
ATOM 10121 N N . ASP C 1 169 ? 63.183 -0.146 4.699 1.00 26.51 208 ASP C N 1
ATOM 10122 C CA . ASP C 1 169 ? 62.791 -1.496 5.085 1.00 26.81 208 ASP C CA 1
ATOM 10123 C C . ASP C 1 169 ? 61.433 -1.887 4.495 1.00 26.09 208 ASP C C 1
ATOM 10124 O O . ASP C 1 169 ? 61.224 -3.041 4.104 1.00 26.69 208 ASP C O 1
ATOM 10133 N N . PHE C 1 170 ? 60.487 -0.951 4.460 1.00 25.91 209 PHE C N 1
ATOM 10134 C CA . PHE C 1 170 ? 59.150 -1.186 3.938 1.00 25.97 209 PHE C CA 1
ATOM 10135 C C . PHE C 1 170 ? 58.698 0.072 3.219 1.00 23.33 209 PHE C C 1
ATOM 10136 O O . PHE C 1 170 ? 59.044 1.177 3.620 1.00 23.65 209 PHE C O 1
ATOM 10153 N N . ALA C 1 171 ? 57.886 -0.101 2.175 1.00 23.87 210 ALA C N 1
ATOM 10154 C CA . ALA C 1 171 ? 57.381 1.029 1.401 1.00 24.37 210 ALA C CA 1
ATOM 10155 C C . ALA C 1 171 ? 55.861 0.997 1.342 1.00 20.68 210 ALA C C 1
ATOM 10156 O O . ALA C 1 171 ? 55.275 -0.027 0.977 1.00 23.14 210 ALA C O 1
ATOM 10163 N N . VAL C 1 172 ? 55.216 2.115 1.687 1.00 20.06 211 VAL C N 1
ATOM 10164 C CA . VAL C 1 172 ? 53.769 2.226 1.523 1.00 21.99 211 VAL C CA 1
ATOM 10165 C C . VAL C 1 172 ? 53.507 2.925 0.192 1.00 20.48 211 VAL C C 1
ATOM 10166 O O . VAL C 1 172 ? 53.838 4.097 0.021 1.00 22.82 211 VAL C O 1
ATOM 10179 N N . VAL C 1 173 ? 52.933 2.202 -0.753 1.00 19.47 212 VAL C N 1
ATOM 10180 C CA . VAL C 1 173 ? 52.934 2.609 -2.155 1.00 20.17 212 VAL C CA 1
ATOM 10181 C C . VAL C 1 173 ? 51.496 2.743 -2.620 1.00 19.40 212 VAL C C 1
ATOM 10182 O O . VAL C 1 173 ? 50.693 1.823 -2.443 1.00 20.45 212 VAL C O 1
ATOM 10195 N N . ASN C 1 174 ? 51.173 3.881 -3.244 1.00 19.97 213 ASN C N 1
ATOM 10196 C CA . ASN C 1 174 ? 49.852 4.065 -3.835 1.00 18.84 213 ASN C CA 1
ATOM 10197 C C . ASN C 1 174 ? 49.647 3.085 -4.981 1.00 19.29 213 ASN C C 1
ATOM 10198 O O . ASN C 1 174 ? 50.562 2.829 -5.767 1.00 20.35 213 ASN C O 1
ATOM 10209 N N . GLY C 1 175 ? 48.422 2.580 -5.095 1.00 21.82 214 GLY C N 1
ATOM 10210 C CA . GLY C 1 175 ? 48.160 1.479 -6.019 1.00 19.76 214 GLY C CA 1
ATOM 10211 C C . GLY C 1 175 ? 48.487 1.801 -7.470 1.00 19.38 214 GLY C C 1
ATOM 10212 O O . GLY C 1 175 ? 49.045 0.964 -8.176 1.00 20.65 214 GLY C O 1
ATOM 10216 N N . ASN C 1 176 ? 48.171 3.019 -7.931 1.00 20.29 215 ASN C N 1
ATOM 10217 C CA . ASN C 1 176 ? 48.405 3.335 -9.347 1.00 19.60 215 ASN C CA 1
ATOM 10218 C C . ASN C 1 176 ? 49.891 3.274 -9.666 1.00 19.45 215 ASN C C 1
ATOM 10219 O O . ASN C 1 176 ? 50.292 2.796 -10.733 1.00 20.52 215 ASN C O 1
ATOM 10230 N N . TYR C 1 177 ? 50.736 3.740 -8.745 1.00 18.66 216 TYR C N 1
ATOM 10231 C CA . TYR C 1 177 ? 52.170 3.682 -8.982 1.00 18.49 216 TYR C CA 1
ATOM 10232 C C . TYR C 1 177 ? 52.713 2.273 -8.795 1.00 19.61 216 TYR C C 1
ATOM 10233 O O . TYR C 1 177 ? 53.651 1.885 -9.498 1.00 20.33 216 TYR C O 1
ATOM 10251 N N . ALA C 1 178 ? 52.176 1.519 -7.825 1.00 19.07 217 ALA C N 1
ATOM 10252 C CA . ALA C 1 178 ? 52.594 0.137 -7.655 1.00 19.96 217 ALA C CA 1
ATOM 10253 C C . ALA C 1 178 ? 52.373 -0.640 -8.949 1.00 20.03 217 ALA C C 1
ATOM 10254 O O . ALA C 1 178 ? 53.297 -1.263 -9.494 1.00 21.24 217 ALA C O 1
ATOM 10261 N N . ILE C 1 179 ? 51.156 -0.570 -9.469 1.00 20.54 218 ILE C N 1
ATOM 10262 C CA . ILE C 1 179 ? 50.776 -1.323 -10.667 1.00 20.13 218 ILE C CA 1
ATOM 10263 C C . ILE C 1 179 ? 51.654 -0.929 -11.856 1.00 22.56 218 ILE C C 1
ATOM 10264 O O . ILE C 1 179 ? 52.208 -1.788 -12.550 1.00 22.82 218 ILE C O 1
ATOM 10280 N N . SER C 1 180 ? 51.836 0.375 -12.086 1.00 21.37 219 SER C N 1
ATOM 10281 C CA . SER C 1 180 ? 52.615 0.789 -13.252 1.00 20.71 219 SER C CA 1
ATOM 10282 C C . SER C 1 180 ? 54.101 0.496 -13.112 1.00 23.54 219 SER C C 1
ATOM 10283 O O . SER C 1 180 ? 54.825 0.561 -14.105 1.00 23.64 219 SER C O 1
ATOM 10291 N N . SER C 1 181 ? 54.593 0.236 -11.900 1.00 21.96 220 SER C N 1
ATOM 10292 C CA . SER C 1 181 ? 55.976 -0.165 -11.732 1.00 22.95 220 SER C CA 1
ATOM 10293 C C . SER C 1 181 ? 56.156 -1.677 -11.751 1.00 23.80 220 SER C C 1
ATOM 10294 O O . SER C 1 181 ? 57.275 -2.145 -11.533 1.00 27.75 220 SER C O 1
ATOM 10302 N N . GLY C 1 182 ? 55.098 -2.437 -12.046 1.00 22.76 221 GLY C N 1
ATOM 10303 C CA . GLY C 1 182 ? 55.166 -3.883 -12.084 1.00 23.54 221 GLY C CA 1
ATOM 10304 C C . GLY C 1 182 ? 55.007 -4.559 -10.745 1.00 24.12 221 GLY C C 1
ATOM 10305 O O . GLY C 1 182 ? 55.194 -5.773 -10.655 1.00 27.77 221 GLY C O 1
ATOM 10309 N N . MET C 1 183 ? 54.700 -3.812 -9.693 1.00 23.31 222 MET C N 1
ATOM 10310 C CA . MET C 1 183 ? 54.380 -4.445 -8.420 1.00 22.91 222 MET C CA 1
ATOM 10311 C C . MET C 1 183 ? 53.003 -5.099 -8.490 1.00 26.95 222 MET C C 1
ATOM 10312 O O . MET C 1 183 ? 52.116 -4.649 -9.216 1.00 26.99 222 MET C O 1
ATOM 10326 N N . LYS C 1 184 ? 52.819 -6.175 -7.732 1.00 25.55 223 LYS C N 1
ATOM 10327 C CA . LYS C 1 184 ? 51.541 -6.862 -7.680 1.00 27.67 223 LYS C CA 1
ATOM 10328 C C . LYS C 1 184 ? 50.875 -6.610 -6.337 1.00 23.70 223 LYS C C 1
ATOM 10329 O O . LYS C 1 184 ? 51.537 -6.596 -5.297 1.00 26.10 223 LYS C O 1
ATOM 10348 N N . LEU C 1 185 ? 49.555 -6.451 -6.362 1.00 23.80 224 LEU C N 1
ATOM 10349 C CA . LEU C 1 185 ? 48.827 -6.214 -5.120 1.00 21.52 224 LEU C CA 1
ATOM 10350 C C . LEU C 1 185 ? 49.019 -7.373 -4.146 1.00 27.03 224 LEU C C 1
ATOM 10351 O O . LEU C 1 185 ? 49.081 -7.150 -2.933 1.00 26.89 224 LEU C O 1
ATOM 10367 N N . THR C 1 186 ? 49.171 -8.601 -4.668 1.00 24.63 225 THR C N 1
ATOM 10368 C CA . THR C 1 186 ? 49.364 -9.775 -3.822 1.00 26.58 225 THR C CA 1
ATOM 10369 C C . THR C 1 186 ? 50.703 -9.767 -3.088 1.00 32.59 225 THR C C 1
ATOM 10370 O O . THR C 1 186 ? 50.884 -10.583 -2.177 1.00 32.37 225 THR C O 1
ATOM 10381 N N . GLU C 1 187 ? 51.630 -8.864 -3.435 1.00 27.22 226 GLU C N 1
ATOM 10382 C CA . GLU C 1 187 ? 52.913 -8.746 -2.757 1.00 28.92 226 GLU C CA 1
ATOM 10383 C C . GLU C 1 187 ? 52.826 -7.894 -1.501 1.00 26.55 226 GLU C C 1
ATOM 10384 O O . GLU C 1 187 ? 53.795 -7.830 -0.739 1.00 26.70 226 GLU C O 1
ATOM 10396 N N . ALA C 1 188 ? 51.707 -7.212 -1.284 1.00 24.63 227 ALA C N 1
ATOM 10397 C CA . ALA C 1 188 ? 51.589 -6.364 -0.112 1.00 23.81 227 ALA C CA 1
ATOM 10398 C C . ALA C 1 188 ? 51.579 -7.214 1.150 1.00 23.69 227 ALA C C 1
ATOM 10399 O O . ALA C 1 188 ? 50.912 -8.253 1.205 1.00 27.43 227 ALA C O 1
ATOM 10406 N N . LEU C 1 189 ? 52.294 -6.737 2.170 1.00 24.84 228 LEU C N 1
ATOM 10407 C CA . LEU C 1 189 ? 52.246 -7.363 3.492 1.00 22.47 228 LEU C CA 1
ATOM 10408 C C . LEU C 1 189 ? 51.010 -6.947 4.285 1.00 29.64 228 LEU C C 1
ATOM 10409 O O . LEU C 1 189 ? 50.579 -7.677 5.192 1.00 26.32 228 LEU C O 1
ATOM 10425 N N . PHE C 1 190 ? 50.441 -5.791 3.967 1.00 24.04 229 PHE C N 1
ATOM 10426 C CA . PHE C 1 190 ? 49.264 -5.253 4.628 1.00 23.57 229 PHE C CA 1
ATOM 10427 C C . PHE C 1 190 ? 48.589 -4.314 3.640 1.00 26.16 229 PHE C C 1
ATOM 10428 O O . PHE C 1 190 ? 49.271 -3.552 2.951 1.00 26.42 229 PHE C O 1
ATOM 10445 N N . GLN C 1 191 ? 47.265 -4.392 3.565 1.00 24.69 230 GLN C N 1
ATOM 10446 C CA . GLN C 1 191 ? 46.458 -3.573 2.677 1.00 23.01 230 GLN C CA 1
ATOM 10447 C C . GLN C 1 191 ? 45.458 -2.762 3.497 1.00 28.65 230 GLN C C 1
ATOM 10448 O O . GLN C 1 191 ? 44.856 -3.272 4.453 1.00 28.76 230 GLN C O 1
ATOM 10462 N N . GLU C 1 192 ? 45.288 -1.504 3.129 1.00 23.84 231 GLU C N 1
ATOM 10463 C CA . GLU C 1 192 ? 44.353 -0.615 3.805 1.00 21.51 231 GLU C CA 1
ATOM 10464 C C . GLU C 1 192 ? 42.944 -1.198 3.813 1.00 21.90 231 GLU C C 1
ATOM 10465 O O . GLU C 1 192 ? 42.416 -1.541 2.739 1.00 24.13 231 GLU C O 1
ATOM 10477 N N . PRO C 1 193 ? 42.308 -1.364 4.987 1.00 23.12 232 PRO C N 1
ATOM 10478 C CA . PRO C 1 193 ? 40.956 -1.958 5.010 1.00 24.09 232 PRO C CA 1
ATOM 10479 C C . PRO C 1 193 ? 39.822 -0.980 4.750 1.00 23.32 232 PRO C C 1
ATOM 10480 O O . PRO C 1 193 ? 38.739 -1.426 4.339 1.00 26.66 232 PRO C O 1
ATOM 10491 N N . SER C 1 194 ? 40.067 0.322 4.918 1.00 24.51 233 SER C N 1
ATOM 10492 C CA . SER C 1 194 ? 39.054 1.346 4.682 1.00 28.77 233 SER C CA 1
ATOM 10493 C C . SER C 1 194 ? 38.595 1.337 3.226 1.00 24.53 233 SER C C 1
ATOM 10494 O O . SER C 1 194 ? 39.344 0.958 2.328 1.00 25.76 233 SER C O 1
ATOM 10502 N N . PHE C 1 195 ? 37.347 1.740 2.993 1.00 25.44 234 PHE C N 1
ATOM 10503 C CA . PHE C 1 195 ? 36.880 2.054 1.647 1.00 26.82 234 PHE C CA 1
ATOM 10504 C C . PHE C 1 195 ? 36.762 3.557 1.414 1.00 25.35 234 PHE C C 1
ATOM 10505 O O . PHE C 1 195 ? 36.249 3.967 0.376 1.00 27.28 234 PHE C O 1
ATOM 10522 N N . ALA C 1 196 ? 37.295 4.375 2.321 1.00 21.83 235 ALA C N 1
ATOM 10523 C CA . ALA C 1 196 ? 37.169 5.826 2.228 1.00 22.19 235 ALA C CA 1
ATOM 10524 C C . ALA C 1 196 ? 37.963 6.400 1.067 1.00 23.75 235 ALA C C 1
ATOM 10525 O O . ALA C 1 196 ? 37.763 7.574 0.723 1.00 22.32 235 ALA C O 1
ATOM 10532 N N . TYR C 1 197 ? 38.917 5.645 0.528 1.00 20.16 236 TYR C N 1
ATOM 10533 C CA . TYR C 1 197 ? 39.829 6.162 -0.487 1.00 21.02 236 TYR C CA 1
ATOM 10534 C C . TYR C 1 197 ? 39.602 5.550 -1.866 1.00 21.21 236 TYR C C 1
ATOM 10535 O O . TYR C 1 197 ? 40.462 5.676 -2.742 1.00 21.32 236 TYR C O 1
ATOM 10553 N N . VAL C 1 198 ? 38.453 4.916 -2.105 1.00 20.68 237 VAL C N 1
ATOM 10554 C CA . VAL C 1 198 ? 38.131 4.507 -3.466 1.00 20.37 237 VAL C CA 1
ATOM 10555 C C . VAL C 1 198 ? 38.039 5.766 -4.321 1.00 20.60 237 VAL C C 1
ATOM 10556 O O . VAL C 1 198 ? 37.457 6.771 -3.890 1.00 20.91 237 VAL C O 1
ATOM 10569 N N . ASN C 1 199 ? 38.656 5.738 -5.497 1.00 19.18 238 ASN C N 1
ATOM 10570 C CA . ASN C 1 199 ? 38.859 6.967 -6.260 1.00 17.13 238 ASN C CA 1
ATOM 10571 C C . ASN C 1 199 ? 37.567 7.419 -6.941 1.00 20.28 238 ASN C C 1
ATOM 10572 O O . ASN C 1 199 ? 36.642 6.628 -7.210 1.00 20.04 238 ASN C O 1
ATOM 10583 N N . TRP C 1 200 ? 37.531 8.725 -7.234 1.00 19.44 239 TRP C N 1
ATOM 10584 C CA . TRP C 1 200 ? 36.391 9.400 -7.827 1.00 19.47 239 TRP C CA 1
ATOM 10585 C C . TRP C 1 200 ? 36.844 10.115 -9.088 1.00 19.51 239 TRP C C 1
ATOM 10586 O O . TRP C 1 200 ? 37.953 10.644 -9.144 1.00 20.91 239 TRP C O 1
ATOM 10607 N N . SER C 1 201 ? 35.959 10.169 -10.072 1.00 18.53 240 SER C N 1
ATOM 10608 C CA . SER C 1 201 ? 36.133 11.138 -11.137 1.00 17.82 240 SER C CA 1
ATOM 10609 C C . SER C 1 201 ? 35.781 12.534 -10.634 1.00 20.75 240 SER C C 1
ATOM 10610 O O . SER C 1 201 ? 35.023 12.708 -9.680 1.00 20.40 240 SER C O 1
ATOM 10618 N N . ALA C 1 202 ? 36.316 13.552 -11.310 1.00 19.38 241 ALA C N 1
ATOM 10619 C CA . ALA C 1 202 ? 36.055 14.931 -10.924 1.00 19.31 241 ALA C CA 1
ATOM 10620 C C . ALA C 1 202 ? 35.833 15.774 -12.174 1.00 19.51 241 ALA C C 1
ATOM 10621 O O . ALA C 1 202 ? 36.450 15.540 -13.217 1.00 20.52 241 ALA C O 1
ATOM 10628 N N . VAL C 1 203 ? 34.935 16.765 -12.039 1.00 20.42 242 VAL C N 1
ATOM 10629 C CA . VAL C 1 203 ? 34.604 17.712 -13.099 1.00 19.81 242 VAL C CA 1
ATOM 10630 C C . VAL C 1 203 ? 34.499 19.112 -12.506 1.00 20.72 242 VAL C C 1
ATOM 10631 O O . VAL C 1 203 ? 34.410 19.298 -11.292 1.00 21.11 242 VAL C O 1
ATOM 10644 N N . LYS C 1 204 ? 34.528 20.109 -13.388 1.00 19.18 243 LYS C N 1
ATOM 10645 C CA . LYS C 1 204 ? 34.145 21.446 -12.981 1.00 21.78 243 LYS C CA 1
ATOM 10646 C C . LYS C 1 204 ? 32.677 21.435 -12.575 1.00 23.91 243 LYS C C 1
ATOM 10647 O O . LYS C 1 204 ? 31.847 20.796 -13.221 1.00 24.88 243 LYS C O 1
ATOM 10666 N N . THR C 1 205 ? 32.362 22.154 -11.506 1.00 23.40 244 THR C N 1
ATOM 10667 C CA . THR C 1 205 ? 31.009 22.125 -10.964 1.00 27.71 244 THR C CA 1
ATOM 10668 C C . THR C 1 205 ? 29.978 22.532 -12.007 1.00 24.13 244 THR C C 1
ATOM 10669 O O . THR C 1 205 ? 28.865 21.996 -12.026 1.00 31.12 244 THR C O 1
ATOM 10680 N N . ALA C 1 206 ? 30.337 23.457 -12.896 1.00 26.20 245 ALA C N 1
ATOM 10681 C CA . ALA C 1 206 ? 29.419 23.917 -13.932 1.00 29.70 245 ALA C CA 1
ATOM 10682 C C . ALA C 1 206 ? 28.943 22.803 -14.852 1.00 32.52 245 ALA C C 1
ATOM 10683 O O . ALA C 1 206 ? 27.907 22.955 -15.510 1.00 33.72 245 ALA C O 1
ATOM 10690 N N . ASP C 1 207 ? 29.678 21.698 -14.933 1.00 25.70 246 ASP C N 1
ATOM 10691 C CA . ASP C 1 207 ? 29.393 20.609 -15.844 1.00 25.92 246 ASP C CA 1
ATOM 10692 C C . ASP C 1 207 ? 28.599 19.474 -15.208 1.00 24.47 246 ASP C C 1
ATOM 10693 O O . ASP C 1 207 ? 28.275 18.500 -15.903 1.00 27.47 246 ASP C O 1
ATOM 10702 N N . LYS C 1 208 ? 28.249 19.595 -13.924 1.00 26.53 247 LYS C N 1
ATOM 10703 C CA . LYS C 1 208 ? 27.710 18.466 -13.169 1.00 28.10 247 LYS C CA 1
ATOM 10704 C C . LYS C 1 208 ? 26.423 17.914 -13.770 1.00 31.07 247 LYS C C 1
ATOM 10705 O O . LYS C 1 208 ? 26.171 16.708 -13.667 1.00 29.87 247 LYS C O 1
ATOM 10724 N N . ASP C 1 209 ? 25.592 18.760 -14.383 1.00 31.35 248 ASP C N 1
ATOM 10725 C CA . ASP C 1 209 ? 24.304 18.328 -14.925 1.00 31.18 248 ASP C CA 1
ATOM 10726 C C . ASP C 1 209 ? 24.328 18.122 -16.436 1.00 34.00 248 ASP C C 1
ATOM 10727 O O . ASP C 1 209 ? 23.262 17.993 -17.055 1.00 33.82 248 ASP C O 1
ATOM 10736 N N . SER C 1 210 ? 25.511 18.036 -17.040 1.00 30.77 249 SER C N 1
ATOM 10737 C CA . SER C 1 210 ? 25.617 17.946 -18.489 1.00 29.12 249 SER C CA 1
ATOM 10738 C C . SER C 1 210 ? 25.209 16.574 -19.009 1.00 28.53 249 SER C C 1
ATOM 10739 O O . SER C 1 210 ? 25.299 15.561 -18.321 1.00 27.40 249 SER C O 1
ATOM 10747 N N . GLN C 1 211 ? 24.737 16.547 -20.253 1.00 28.98 250 GLN C N 1
ATOM 10748 C CA . GLN C 1 211 ? 24.412 15.256 -20.847 1.00 29.57 250 GLN C CA 1
ATOM 10749 C C . GLN C 1 211 ? 25.671 14.424 -21.068 1.00 27.69 250 GLN C C 1
ATOM 10750 O O . GLN C 1 211 ? 25.663 13.209 -20.835 1.00 29.09 250 GLN C O 1
ATOM 10764 N N . TRP C 1 212 ? 26.771 15.054 -21.499 1.00 27.90 251 TRP C N 1
ATOM 10765 C CA . TRP C 1 212 ? 27.977 14.268 -21.718 1.00 23.05 251 TRP C CA 1
ATOM 10766 C C . TRP C 1 212 ? 28.413 13.572 -20.426 1.00 25.23 251 TRP C C 1
ATOM 10767 O O . TRP C 1 212 ? 28.825 12.413 -20.455 1.00 25.19 251 TRP C O 1
ATOM 10788 N N . LEU C 1 213 ? 28.307 14.250 -19.280 1.00 25.04 252 LEU C N 1
ATOM 10789 C CA . LEU C 1 213 ? 28.725 13.617 -18.029 1.00 25.44 252 LEU C CA 1
ATOM 10790 C C . LEU C 1 213 ? 27.787 12.478 -17.652 1.00 25.61 252 LEU C C 1
ATOM 10791 O O . LEU C 1 213 ? 28.231 11.455 -17.126 1.00 25.09 252 LEU C O 1
ATOM 10807 N N . LYS C 1 214 ? 26.486 12.627 -17.931 1.00 27.23 253 LYS C N 1
ATOM 10808 C CA . LYS C 1 214 ? 25.559 11.518 -17.730 1.00 28.43 253 LYS C CA 1
ATOM 10809 C C . LYS C 1 214 ? 25.985 10.296 -18.533 1.00 26.01 253 LYS C C 1
ATOM 10810 O O . LYS C 1 214 ? 25.973 9.172 -18.018 1.00 25.55 253 LYS C O 1
ATOM 10829 N N . ASP C 1 215 ? 26.394 10.505 -19.786 1.00 26.42 254 ASP C N 1
ATOM 10830 C CA . ASP C 1 215 ? 26.805 9.393 -20.631 1.00 28.21 254 ASP C CA 1
ATOM 10831 C C . ASP C 1 215 ? 28.124 8.782 -20.150 1.00 26.72 254 ASP C C 1
ATOM 10832 O O . ASP C 1 215 ? 28.292 7.557 -20.199 1.00 26.31 254 ASP C O 1
ATOM 10841 N N . VAL C 1 216 ? 29.065 9.609 -19.662 1.00 25.09 255 VAL C N 1
ATOM 10842 C CA . VAL C 1 216 ? 30.300 9.058 -19.100 1.00 23.37 255 VAL C CA 1
ATOM 10843 C C . VAL C 1 216 ? 29.990 8.254 -17.842 1.00 23.92 255 VAL C C 1
ATOM 10844 O O . VAL C 1 216 ? 30.516 7.154 -17.651 1.00 22.94 255 VAL C O 1
ATOM 10857 N N . THR C 1 217 ? 29.126 8.785 -16.974 1.00 23.30 256 THR C N 1
ATOM 10858 C CA . THR C 1 217 ? 28.760 8.087 -15.748 1.00 24.17 256 THR C CA 1
ATOM 10859 C C . THR C 1 217 ? 28.160 6.730 -16.071 1.00 25.42 256 THR C C 1
ATOM 10860 O O . THR C 1 217 ? 28.517 5.713 -15.466 1.00 26.06 256 THR C O 1
ATOM 10871 N N . GLU C 1 218 ? 27.242 6.699 -17.040 1.00 26.81 257 GLU C N 1
ATOM 10872 C CA . GLU C 1 218 ? 26.644 5.434 -17.453 1.00 25.85 257 GLU C CA 1
ATOM 10873 C C . GLU C 1 218 ? 27.697 4.474 -17.987 1.00 25.03 257 GLU C C 1
ATOM 10874 O O . GLU C 1 218 ? 27.645 3.271 -17.710 1.00 25.92 257 GLU C O 1
ATOM 10886 N N . ALA C 1 219 ? 28.670 4.981 -18.747 1.00 24.08 258 ALA C N 1
ATOM 10887 C CA . ALA C 1 219 ? 29.710 4.106 -19.290 1.00 21.90 258 ALA C CA 1
ATOM 10888 C C . ALA C 1 219 ? 30.517 3.433 -18.176 1.00 24.31 258 ALA C C 1
ATOM 10889 O O . ALA C 1 219 ? 30.891 2.257 -18.283 1.00 27.45 258 ALA C O 1
ATOM 10896 N N . TYR C 1 220 ? 30.809 4.161 -17.107 1.00 24.04 259 TYR C N 1
ATOM 10897 C CA . TYR C 1 220 ? 31.563 3.594 -15.988 1.00 24.40 259 TYR C CA 1
ATOM 10898 C C . TYR C 1 220 ? 30.717 2.749 -15.048 1.00 25.69 259 TYR C C 1
ATOM 10899 O O . TYR C 1 220 ? 31.248 2.237 -14.056 1.00 27.19 259 TYR C O 1
ATOM 10917 N N . ASN C 1 221 ? 29.424 2.560 -15.338 1.00 24.67 260 ASN C N 1
ATOM 10918 C CA . ASN C 1 221 ? 28.574 1.748 -14.480 1.00 23.02 260 ASN C CA 1
ATOM 10919 C C . ASN C 1 221 ? 27.813 0.694 -15.270 1.00 27.99 260 ASN C C 1
ATOM 10920 O O . ASN C 1 221 ? 26.917 0.044 -14.720 1.00 29.21 260 ASN C O 1
ATOM 10931 N N . SER C 1 222 ? 28.223 0.461 -16.507 1.00 26.80 261 SER C N 1
ATOM 10932 C CA . SER C 1 222 ? 27.560 -0.499 -17.379 1.00 28.64 261 SER C CA 1
ATOM 10933 C C . SER C 1 222 ? 27.965 -1.932 -17.031 1.00 32.97 261 SER C C 1
ATOM 10934 O O . SER C 1 222 ? 29.044 -2.203 -16.494 1.00 27.77 261 SER C O 1
ATOM 10942 N N . ASP C 1 223 ? 27.092 -2.878 -17.376 1.00 30.01 262 ASP C N 1
ATOM 10943 C CA . ASP C 1 223 ? 27.442 -4.271 -17.138 1.00 30.55 262 ASP C CA 1
ATOM 10944 C C . ASP C 1 223 ? 28.725 -4.643 -17.863 1.00 28.25 262 ASP C C 1
ATOM 10945 O O . ASP C 1 223 ? 29.539 -5.418 -17.344 1.00 31.71 262 ASP C O 1
ATOM 10954 N N . ALA C 1 224 ? 28.915 -4.114 -19.072 1.00 26.35 263 ALA C N 1
ATOM 10955 C CA . ALA C 1 224 ? 30.114 -4.427 -19.839 1.00 27.90 263 ALA C CA 1
ATOM 10956 C C . ALA C 1 224 ? 31.360 -3.888 -19.154 1.00 28.27 263 ALA C C 1
ATOM 10957 O O . ALA C 1 224 ? 32.387 -4.571 -19.107 1.00 26.97 263 ALA C O 1
ATOM 10964 N N . PHE C 1 225 ? 31.309 -2.648 -18.661 1.00 28.04 264 PHE C N 1
ATOM 10965 C CA . PHE C 1 225 ? 32.485 -2.127 -17.970 1.00 27.01 264 PHE C CA 1
ATOM 10966 C C . PHE C 1 225 ? 32.790 -2.938 -16.724 1.00 26.54 264 PHE C C 1
ATOM 10967 O O . PHE C 1 225 ? 33.956 -3.237 -16.447 1.00 25.28 264 PHE C O 1
ATOM 10984 N N . LYS C 1 226 ? 31.763 -3.297 -15.949 1.00 26.24 265 LYS C N 1
ATOM 10985 C CA . LYS C 1 226 ? 32.007 -4.058 -14.723 1.00 27.25 265 LYS C CA 1
ATOM 10986 C C . LYS C 1 226 ? 32.632 -5.412 -15.033 1.00 30.40 265 LYS C C 1
ATOM 10987 O O . LYS C 1 226 ? 33.544 -5.865 -14.330 1.00 30.02 265 LYS C O 1
ATOM 11006 N N . ALA C 1 227 ? 32.153 -6.073 -16.089 1.00 27.22 266 ALA C N 1
ATOM 11007 C CA . ALA C 1 227 ? 32.701 -7.375 -16.451 1.00 27.58 266 ALA C CA 1
ATOM 11008 C C . ALA C 1 227 ? 34.161 -7.270 -16.865 1.00 29.42 266 ALA C C 1
ATOM 11009 O O . ALA C 1 227 ? 34.990 -8.091 -16.449 1.00 30.87 266 ALA C O 1
ATOM 11016 N N . TYR C 1 228 ? 34.498 -6.240 -17.650 1.00 27.06 267 TYR C N 1
ATOM 11017 C CA . TYR C 1 228 ? 35.883 -5.974 -18.022 1.00 24.73 267 TYR C CA 1
ATOM 11018 C C . TYR C 1 228 ? 36.721 -5.680 -16.782 1.00 24.66 267 TYR C C 1
ATOM 11019 O O . TYR C 1 228 ? 37.814 -6.225 -16.613 1.00 27.45 267 TYR C O 1
ATOM 11037 N N . ALA C 1 229 ? 36.209 -4.824 -15.897 1.00 26.94 268 ALA C N 1
ATOM 11038 C CA . ALA C 1 229 ? 37.018 -4.350 -14.780 1.00 23.27 268 ALA C CA 1
ATOM 11039 C C . ALA C 1 229 ? 37.312 -5.471 -13.802 1.00 25.33 268 ALA C C 1
ATOM 11040 O O . ALA C 1 229 ? 38.409 -5.540 -13.233 1.00 28.40 268 ALA C O 1
ATOM 11047 N N . HIS C 1 230 ? 36.329 -6.335 -13.570 1.00 26.96 269 HIS C N 1
ATOM 11048 C CA . HIS C 1 230 ? 36.522 -7.426 -12.625 1.00 30.62 269 HIS C CA 1
ATOM 11049 C C . HIS C 1 230 ? 37.601 -8.381 -13.108 1.00 30.29 269 HIS C C 1
ATOM 11050 O O . HIS C 1 230 ? 38.307 -8.984 -12.293 1.00 34.04 269 HIS C O 1
ATOM 11064 N N . LYS C 1 231 ? 37.745 -8.520 -14.426 1.00 28.42 270 LYS C N 1
ATOM 11065 C CA . LYS C 1 231 ? 38.793 -9.357 -15.011 1.00 31.31 270 LYS C CA 1
ATOM 11066 C C . LYS C 1 231 ? 40.122 -8.607 -15.140 1.00 29.77 270 LYS C C 1
ATOM 11067 O O . LYS C 1 231 ? 41.176 -9.133 -14.774 1.00 30.44 270 LYS C O 1
ATOM 11086 N N . ARG C 1 232 ? 40.099 -7.372 -15.662 1.00 26.23 271 ARG C N 1
ATOM 11087 C CA . ARG C 1 232 ? 41.326 -6.623 -15.934 1.00 24.94 271 ARG C CA 1
ATOM 11088 C C . ARG C 1 232 ? 42.017 -6.144 -14.659 1.00 25.57 271 ARG C C 1
ATOM 11089 O O . ARG C 1 232 ? 43.246 -6.040 -14.618 1.00 26.66 271 ARG C O 1
ATOM 11110 N N . PHE C 1 233 ? 41.243 -5.827 -13.629 1.00 26.17 272 PHE C N 1
ATOM 11111 C CA . PHE C 1 233 ? 41.778 -5.172 -12.443 1.00 24.13 272 PHE C CA 1
ATOM 11112 C C . PHE C 1 233 ? 41.472 -6.015 -11.214 1.00 29.00 272 PHE C C 1
ATOM 11113 O O . PHE C 1 233 ? 40.742 -5.594 -10.307 1.00 24.84 272 PHE C O 1
ATOM 11130 N N . GLU C 1 234 ? 42.016 -7.229 -11.196 1.00 30.30 273 GLU C N 1
ATOM 11131 C CA . GLU C 1 234 ? 41.732 -8.152 -10.112 1.00 33.71 273 GLU C CA 1
ATOM 11132 C C . GLU C 1 234 ? 42.333 -7.618 -8.825 1.00 27.08 273 GLU C C 1
ATOM 11133 O O . GLU C 1 234 ? 43.466 -7.129 -8.803 1.00 29.38 273 GLU C O 1
ATOM 11145 N N . GLY C 1 235 ? 41.552 -7.681 -7.755 1.00 26.53 274 GLY C N 1
ATOM 11146 C CA . GLY C 1 235 ? 42.016 -7.204 -6.480 1.00 27.06 274 GLY C CA 1
ATOM 11147 C C . GLY C 1 235 ? 41.764 -5.735 -6.231 1.00 26.36 274 GLY C C 1
ATOM 11148 O O . GLY C 1 235 ? 42.099 -5.247 -5.147 1.00 22.94 274 GLY C O 1
ATOM 11152 N N . TYR C 1 236 ? 41.193 -5.012 -7.191 1.00 23.71 275 TYR C N 1
ATOM 11153 C CA . TYR C 1 236 ? 40.885 -3.606 -6.957 1.00 22.83 275 TYR C CA 1
ATOM 11154 C C . TYR C 1 236 ? 39.644 -3.480 -6.084 1.00 23.77 275 TYR C C 1
ATOM 11155 O O . TYR C 1 236 ? 38.794 -4.381 -6.037 1.00 27.17 275 TYR C O 1
ATOM 11173 N N . LYS C 1 237 ? 39.556 -2.358 -5.367 1.00 20.74 276 LYS C N 1
ATOM 11174 C CA . LYS C 1 237 ? 38.336 -1.997 -4.664 1.00 21.98 276 LYS C CA 1
ATOM 11175 C C . LYS C 1 237 ? 37.308 -1.400 -5.619 1.00 24.42 276 LYS C C 1
ATOM 11176 O O . LYS C 1 237 ? 37.600 -0.439 -6.347 1.00 23.43 276 LYS C O 1
ATOM 11195 N N . SER C 1 238 ? 36.097 -1.950 -5.601 1.00 25.28 277 SER C N 1
ATOM 11196 C CA . SER C 1 238 ? 35.056 -1.479 -6.501 1.00 24.29 277 SER C CA 1
ATOM 11197 C C . SER C 1 238 ? 34.310 -0.278 -5.929 1.00 25.81 277 SER C C 1
ATOM 11198 O O . SER C 1 238 ? 34.227 -0.109 -4.706 1.00 25.53 277 SER C O 1
ATOM 11206 N N . PRO C 1 239 ? 33.763 0.564 -6.818 1.00 22.01 278 PRO C N 1
ATOM 11207 C CA . PRO C 1 239 ? 32.822 1.603 -6.374 1.00 21.09 278 PRO C CA 1
ATOM 11208 C C . PRO C 1 239 ? 31.801 1.065 -5.386 1.00 24.74 278 PRO C C 1
ATOM 11209 O O . PRO C 1 239 ? 31.250 -0.022 -5.582 1.00 24.62 278 PRO C O 1
ATOM 11220 N N . ALA C 1 240 ? 31.537 1.827 -4.325 1.00 23.37 279 ALA C N 1
ATOM 11221 C CA . ALA C 1 240 ? 30.545 1.393 -3.346 1.00 24.52 279 ALA C CA 1
ATOM 11222 C C . ALA C 1 240 ? 29.210 1.097 -4.007 1.00 28.67 279 ALA C C 1
ATOM 11223 O O . ALA C 1 240 ? 28.536 0.122 -3.656 1.00 26.23 279 ALA C O 1
ATOM 11230 N N . ALA C 1 241 ? 28.815 1.925 -4.970 1.00 25.82 280 ALA C N 1
ATOM 11231 C CA . ALA C 1 241 ? 27.511 1.791 -5.593 1.00 27.49 280 ALA C CA 1
ATOM 11232 C C . ALA C 1 241 ? 27.368 0.487 -6.352 1.00 31.87 280 ALA C C 1
ATOM 11233 O O . ALA C 1 241 ? 26.238 0.044 -6.571 1.00 33.10 280 ALA C O 1
ATOM 11240 N N . TRP C 1 242 ? 28.476 -0.143 -6.751 1.00 27.35 281 TRP C N 1
ATOM 11241 C CA . TRP C 1 242 ? 28.357 -1.409 -7.457 1.00 30.98 281 TRP C CA 1
ATOM 11242 C C . TRP C 1 242 ? 27.853 -2.483 -6.525 1.00 38.75 281 TRP C C 1
ATOM 11243 O O . TRP C 1 242 ? 27.458 -3.562 -6.984 1.00 39.77 281 TRP C O 1
ATOM 11264 N N . ASN C 1 243 ? 27.911 -2.221 -5.224 1.00 34.82 282 ASN C N 1
ATOM 11265 C CA . ASN C 1 243 ? 26.956 -2.821 -4.313 1.00 47.72 282 ASN C CA 1
ATOM 11266 C C . ASN C 1 243 ? 27.375 -4.227 -3.919 1.00 60.07 282 ASN C C 1
ATOM 11267 O O . ASN C 1 243 ? 27.016 -4.704 -2.836 1.00 63.87 282 ASN C O 1
ATOM 11278 N N . GLU C 1 244 ? 28.153 -4.885 -4.775 1.00 66.26 283 GLU C N 1
ATOM 11279 C CA . GLU C 1 244 ? 28.687 -6.206 -4.473 1.00 68.52 283 GLU C CA 1
ATOM 11280 C C . GLU C 1 244 ? 29.475 -6.171 -3.160 1.00 68.38 283 GLU C C 1
ATOM 11281 O O . GLU C 1 244 ? 29.695 -5.097 -2.582 1.00 65.69 283 GLU C O 1
ATOM 11293 N N . LYS D 1 4 ? 65.698 25.994 -33.913 1.00 44.31 43 LYS D N 1
ATOM 11294 C CA . LYS D 1 4 ? 65.557 25.677 -32.502 1.00 42.64 43 LYS D CA 1
ATOM 11295 C C . LYS D 1 4 ? 64.392 26.497 -31.938 1.00 43.64 43 LYS D C 1
ATOM 11296 O O . LYS D 1 4 ? 64.398 27.727 -32.013 1.00 40.81 43 LYS D O 1
ATOM 11299 N N . GLU D 1 5 ? 63.376 25.818 -31.408 1.00 35.94 44 GLU D N 1
ATOM 11300 C CA . GLU D 1 5 ? 62.212 26.484 -30.836 1.00 37.36 44 GLU D CA 1
ATOM 11301 C C . GLU D 1 5 ? 62.371 26.486 -29.324 1.00 30.82 44 GLU D C 1
ATOM 11302 O O . GLU D 1 5 ? 62.542 25.422 -28.717 1.00 34.35 44 GLU D O 1
ATOM 11314 N N . ILE D 1 6 ? 62.317 27.671 -28.730 1.00 29.98 45 ILE D N 1
ATOM 11315 C CA . ILE D 1 6 ? 62.389 27.828 -27.279 1.00 25.75 45 ILE D CA 1
ATOM 11316 C C . ILE D 1 6 ? 60.987 28.102 -26.760 1.00 23.59 45 ILE D C 1
ATOM 11317 O O . ILE D 1 6 ? 60.360 29.097 -27.149 1.00 26.68 45 ILE D O 1
ATOM 11333 N N . VAL D 1 7 ? 60.512 27.239 -25.865 1.00 23.73 46 VAL D N 1
ATOM 11334 C CA . VAL D 1 7 ? 59.185 27.366 -25.276 1.00 22.60 46 VAL D CA 1
ATOM 11335 C C . VAL D 1 7 ? 59.335 27.950 -23.873 1.00 21.16 46 VAL D C 1
ATOM 11336 O O . VAL D 1 7 ? 59.908 27.309 -22.978 1.00 23.53 46 VAL D O 1
ATOM 11349 N N . PHE D 1 8 ? 58.794 29.155 -23.687 1.00 21.38 47 PHE D N 1
ATOM 11350 C CA . PHE D 1 8 ? 58.768 29.878 -22.408 1.00 20.86 47 PHE D CA 1
ATOM 11351 C C . PHE D 1 8 ? 57.444 29.644 -21.706 1.00 22.65 47 PHE D C 1
ATOM 11352 O O . PHE D 1 8 ? 56.387 29.684 -22.340 1.00 24.18 47 PHE D O 1
ATOM 11369 N N . GLY D 1 9 ? 57.493 29.479 -20.387 1.00 20.67 48 GLY D N 1
ATOM 11370 C CA . GLY D 1 9 ? 56.296 29.591 -19.580 1.00 20.98 48 GLY D CA 1
ATOM 11371 C C . GLY D 1 9 ? 56.440 30.727 -18.578 1.00 20.34 48 GLY D C 1
ATOM 11372 O O . GLY D 1 9 ? 57.486 30.851 -17.938 1.00 22.06 48 GLY D O 1
ATOM 11376 N N . THR D 1 10 ? 55.412 31.566 -18.442 1.00 19.42 49 THR D N 1
ATOM 11377 C CA . THR D 1 10 ? 55.406 32.669 -17.487 1.00 19.88 49 THR D CA 1
ATOM 11378 C C . THR D 1 10 ? 54.034 32.741 -16.844 1.00 23.08 49 THR D C 1
ATOM 11379 O O . THR D 1 10 ? 53.074 32.135 -17.324 1.00 22.89 49 THR D O 1
ATOM 11390 N N . THR D 1 11 ? 53.924 33.513 -15.765 1.00 20.10 50 THR D N 1
ATOM 11391 C CA . THR D 1 11 ? 52.602 33.914 -15.331 1.00 19.40 50 THR D CA 1
ATOM 11392 C C . THR D 1 11 ? 52.014 34.944 -16.318 1.00 21.73 50 THR D C 1
ATOM 11393 O O . THR D 1 11 ? 52.700 35.522 -17.173 1.00 21.84 50 THR D O 1
ATOM 11404 N N . VAL D 1 12 ? 50.705 35.156 -16.202 1.00 21.60 51 VAL D N 1
ATOM 11405 C CA . VAL D 1 12 ? 50.027 36.175 -16.992 1.00 24.00 51 VAL D CA 1
ATOM 11406 C C . VAL D 1 12 ? 50.602 37.543 -16.672 1.00 23.13 51 VAL D C 1
ATOM 11407 O O . VAL D 1 12 ? 50.965 37.828 -15.522 1.00 23.94 51 VAL D O 1
ATOM 11420 N N . GLY D 1 13 ? 50.707 38.398 -17.679 1.00 22.20 52 GLY D N 1
ATOM 11421 C CA . GLY D 1 13 ? 51.013 39.801 -17.461 1.00 22.75 52 GLY D CA 1
ATOM 11422 C C . GLY D 1 13 ? 52.484 40.114 -17.672 1.00 22.60 52 GLY D C 1
ATOM 11423 O O . GLY D 1 13 ? 53.038 39.840 -18.731 1.00 23.19 52 GLY D O 1
ATOM 11427 N N . ASP D 1 14 ? 53.110 40.730 -16.662 1.00 22.10 53 ASP D N 1
ATOM 11428 C CA . ASP D 1 14 ? 54.370 41.421 -16.904 1.00 20.14 53 ASP D CA 1
ATOM 11429 C C . ASP D 1 14 ? 55.455 40.496 -17.454 1.00 24.00 53 ASP D C 1
ATOM 11430 O O . ASP D 1 14 ? 56.169 40.867 -18.394 1.00 22.22 53 ASP D O 1
ATOM 11439 N N . PHE D 1 15 ? 55.600 39.288 -16.909 1.00 20.22 54 PHE D N 1
ATOM 11440 C CA . PHE D 1 15 ? 56.704 38.448 -17.365 1.00 20.10 54 PHE D CA 1
ATOM 11441 C C . PHE D 1 15 ? 56.471 37.966 -18.789 1.00 23.13 54 PHE D C 1
ATOM 11442 O O . PHE D 1 15 ? 57.429 37.736 -19.535 1.00 21.95 54 PHE D O 1
ATOM 11459 N N . GLY D 1 16 ? 55.213 37.804 -19.177 1.00 22.30 55 GLY D N 1
ATOM 11460 C CA . GLY D 1 16 ? 54.919 37.444 -20.552 1.00 20.34 55 GLY D CA 1
ATOM 11461 C C . GLY D 1 16 ? 55.144 38.596 -21.514 1.00 24.22 55 GLY D C 1
ATOM 11462 O O . GLY D 1 16 ? 55.620 38.393 -22.637 1.00 24.24 55 GLY D O 1
ATOM 11466 N N . ASP D 1 17 ? 54.806 39.817 -21.092 1.00 21.76 56 ASP D N 1
ATOM 11467 C CA . ASP D 1 17 ? 55.066 40.990 -21.924 1.00 23.28 56 ASP D CA 1
ATOM 11468 C C . ASP D 1 17 ? 56.554 41.146 -22.198 1.00 23.83 56 ASP D C 1
ATOM 11469 O O . ASP D 1 17 ? 56.949 41.517 -23.305 1.00 23.58 56 ASP D O 1
ATOM 11478 N N . MET D 1 18 ? 57.408 40.859 -21.210 1.00 21.30 57 MET D N 1
ATOM 11479 C CA . MET D 1 18 ? 58.848 40.902 -21.451 1.00 21.56 57 MET D CA 1
ATOM 11480 C C . MET D 1 18 ? 59.240 40.031 -22.626 1.00 26.02 57 MET D C 1
ATOM 11481 O O . MET D 1 18 ? 60.088 40.415 -23.438 1.00 24.56 57 MET D O 1
ATOM 11495 N N . VAL D 1 19 ? 58.668 38.835 -22.707 1.00 23.07 58 VAL D N 1
ATOM 11496 C CA . VAL D 1 19 ? 59.003 37.920 -23.788 1.00 21.20 58 VAL D CA 1
ATOM 11497 C C . VAL D 1 19 ? 58.497 38.484 -25.112 1.00 24.39 58 VAL D C 1
ATOM 11498 O O . VAL D 1 19 ? 59.249 38.615 -26.087 1.00 27.40 58 VAL D O 1
ATOM 11511 N N . LYS D 1 20 ? 57.215 38.839 -25.162 1.00 22.39 59 LYS D N 1
ATOM 11512 C CA . LYS D 1 20 ? 56.622 39.207 -26.449 1.00 22.92 59 LYS D CA 1
ATOM 11513 C C . LYS D 1 20 ? 57.132 40.547 -26.953 1.00 28.57 59 LYS D C 1
ATOM 11514 O O . LYS D 1 20 ? 57.220 40.743 -28.169 1.00 28.28 59 LYS D O 1
ATOM 11533 N N . GLU D 1 21 ? 57.470 41.472 -26.057 1.00 24.46 60 GLU D N 1
ATOM 11534 C CA . GLU D 1 21 ? 57.813 42.833 -26.455 1.00 24.54 60 GLU D CA 1
ATOM 11535 C C . GLU D 1 21 ? 59.304 43.068 -26.657 1.00 31.95 60 GLU D C 1
ATOM 11536 O O . GLU D 1 21 ? 59.677 44.077 -27.272 1.00 33.74 60 GLU D O 1
ATOM 11548 N N . GLN D 1 22 ? 60.170 42.189 -26.160 1.00 28.91 61 GLN D N 1
ATOM 11549 C CA . GLN D 1 22 ? 61.604 42.445 -26.189 1.00 27.51 61 GLN D CA 1
ATOM 11550 C C . GLN D 1 22 ? 62.412 41.170 -26.450 1.00 31.51 61 GLN D C 1
ATOM 11551 O O . GLN D 1 22 ? 63.168 41.083 -27.425 1.00 28.48 61 GLN D O 1
ATOM 11565 N N . ILE D 1 23 ? 62.233 40.140 -25.629 1.00 24.39 62 ILE D N 1
ATOM 11566 C CA . ILE D 1 23 ? 63.135 39.001 -25.702 1.00 25.21 62 ILE D CA 1
ATOM 11567 C C . ILE D 1 23 ? 62.917 38.238 -26.994 1.00 26.01 62 ILE D C 1
ATOM 11568 O O . ILE D 1 23 ? 63.871 37.760 -27.611 1.00 27.57 62 ILE D O 1
ATOM 11584 N N . GLN D 1 24 ? 61.659 38.072 -27.399 1.00 27.30 63 GLN D N 1
ATOM 11585 C CA . GLN D 1 24 ? 61.364 37.258 -28.569 1.00 28.63 63 GLN D CA 1
ATOM 11586 C C . GLN D 1 24 ? 62.099 37.782 -29.795 1.00 30.15 63 GLN D C 1
ATOM 11587 O O . GLN D 1 24 ? 62.772 37.025 -30.499 1.00 29.38 63 GLN D O 1
ATOM 11601 N N . ALA D 1 25 ? 62.028 39.086 -30.035 1.00 30.62 64 ALA D N 1
ATOM 11602 C CA . ALA D 1 25 ? 62.697 39.636 -31.213 1.00 36.30 64 ALA D CA 1
ATOM 11603 C C . ALA D 1 25 ? 64.211 39.463 -31.118 1.00 36.71 64 ALA D C 1
ATOM 11604 O O . ALA D 1 25 ? 64.867 39.166 -32.127 1.00 34.75 64 ALA D O 1
ATOM 11611 N N . GLU D 1 26 ? 64.786 39.635 -29.912 1.00 29.81 65 GLU D N 1
ATOM 11612 C CA . GLU D 1 26 ? 66.226 39.456 -29.740 1.00 32.41 65 GLU D CA 1
ATOM 11613 C C . GLU D 1 26 ? 66.639 38.028 -30.085 1.00 32.63 65 GLU D C 1
ATOM 11614 O O . GLU D 1 26 ? 67.697 37.807 -30.687 1.00 33.00 65 GLU D O 1
ATOM 11626 N N . LEU D 1 27 ? 65.816 37.039 -29.715 1.00 29.09 66 LEU D N 1
ATOM 11627 C CA . LEU D 1 27 ? 66.163 35.653 -30.004 1.00 27.06 66 LEU D CA 1
ATOM 11628 C C . LEU D 1 27 ? 65.894 35.290 -31.463 1.00 33.12 66 LEU D C 1
ATOM 11629 O O . LEU D 1 27 ? 66.611 34.463 -32.034 1.00 30.40 66 LEU D O 1
ATOM 11645 N N . GLU D 1 28 ? 64.871 35.882 -32.078 1.00 31.10 67 GLU D N 1
ATOM 11646 C CA . GLU D 1 28 ? 64.612 35.609 -33.486 1.00 36.08 67 GLU D CA 1
ATOM 11647 C C . GLU D 1 28 ? 65.748 36.115 -34.367 1.00 36.80 67 GLU D C 1
ATOM 11648 O O . GLU D 1 28 ? 66.024 35.518 -35.415 1.00 38.31 67 GLU D O 1
ATOM 11660 N N . LYS D 1 29 ? 66.426 37.189 -33.953 1.00 36.88 68 LYS D N 1
ATOM 11661 C CA . LYS D 1 29 ? 67.578 37.674 -34.710 1.00 37.40 68 LYS D CA 1
ATOM 11662 C C . LYS D 1 29 ? 68.676 36.621 -34.788 1.00 42.23 68 LYS D C 1
ATOM 11663 O O . LYS D 1 29 ? 69.427 36.571 -35.770 1.00 44.45 68 LYS D O 1
ATOM 11682 N N . LYS D 1 30 ? 68.785 35.773 -33.772 1.00 38.26 69 LYS D N 1
ATOM 11683 C CA . LYS D 1 30 ? 69.797 34.730 -33.726 1.00 38.04 69 LYS D CA 1
ATOM 11684 C C . LYS D 1 30 ? 69.316 33.421 -34.330 1.00 38.07 69 LYS D C 1
ATOM 11685 O O . LYS D 1 30 ? 69.998 32.399 -34.192 1.00 40.13 69 LYS D O 1
ATOM 11704 N N . GLY D 1 31 ? 68.153 33.423 -34.976 1.00 36.49 70 GLY D N 1
ATOM 11705 C CA . GLY D 1 31 ? 67.657 32.260 -35.676 1.00 36.89 70 GLY D CA 1
ATOM 11706 C C . GLY D 1 31 ? 66.670 31.394 -34.921 1.00 36.45 70 GLY D C 1
ATOM 11707 O O . GLY D 1 31 ? 66.206 30.396 -35.480 1.00 38.00 70 GLY D O 1
ATOM 11711 N N . TYR D 1 32 ? 66.336 31.730 -33.679 1.00 35.22 71 TYR D N 1
ATOM 11712 C CA . TYR D 1 32 ? 65.407 30.913 -32.912 1.00 32.04 71 TYR D CA 1
ATOM 11713 C C . TYR D 1 32 ? 63.964 31.264 -33.256 1.00 30.23 71 TYR D C 1
ATOM 11714 O O . TYR D 1 32 ? 63.661 32.383 -33.674 1.00 35.05 71 TYR D O 1
ATOM 11732 N N . THR D 1 33 ? 63.068 30.300 -33.053 1.00 31.97 72 THR D N 1
ATOM 11733 C CA . THR D 1 33 ? 61.658 30.618 -32.878 1.00 34.68 72 THR D CA 1
ATOM 11734 C C . THR D 1 33 ? 61.313 30.530 -31.394 1.00 30.97 72 THR D C 1
ATOM 11735 O O . THR D 1 33 ? 62.000 29.872 -30.607 1.00 33.08 72 THR D O 1
ATOM 11746 N N . VAL D 1 34 ? 60.239 31.216 -31.023 1.00 30.72 73 VAL D N 1
ATOM 11747 C CA . VAL D 1 34 ? 59.875 31.419 -29.624 1.00 27.74 73 VAL D CA 1
ATOM 11748 C C . VAL D 1 34 ? 58.393 31.118 -29.472 1.00 29.66 73 VAL D C 1
ATOM 11749 O O . VAL D 1 34 ? 57.578 31.539 -30.297 1.00 31.21 73 VAL D O 1
ATOM 11762 N N . LYS D 1 35 ? 58.048 30.363 -28.439 1.00 26.03 74 LYS D N 1
ATOM 11763 C CA . LYS D 1 35 ? 56.663 30.118 -28.072 1.00 26.09 74 LYS D CA 1
ATOM 11764 C C . LYS D 1 35 ? 56.483 30.543 -26.622 1.00 25.32 74 LYS D C 1
ATOM 11765 O O . LYS D 1 35 ? 57.378 30.331 -25.805 1.00 28.57 74 LYS D O 1
ATOM 11784 N N . LEU D 1 36 ? 55.338 31.140 -26.303 1.00 25.90 75 LEU D N 1
ATOM 11785 C CA . LEU D 1 36 ? 55.035 31.556 -24.937 1.00 24.31 75 LEU D CA 1
ATOM 11786 C C . LEU D 1 36 ? 53.757 30.884 -24.458 1.00 26.68 75 LEU D C 1
ATOM 11787 O O . LEU D 1 36 ? 52.725 30.935 -25.140 1.00 26.63 75 LEU D O 1
ATOM 11803 N N . VAL D 1 37 ? 53.825 30.261 -23.287 1.00 22.87 76 VAL D N 1
ATOM 11804 C CA . VAL D 1 37 ? 52.666 29.713 -22.598 1.00 23.77 76 VAL D CA 1
ATOM 11805 C C . VAL D 1 37 ? 52.522 30.489 -21.298 1.00 23.20 76 VAL D C 1
ATOM 11806 O O . VAL D 1 37 ? 53.466 30.536 -20.504 1.00 24.77 76 VAL D O 1
ATOM 11819 N N . GLU D 1 38 ? 51.354 31.081 -21.073 1.00 23.54 77 GLU D N 1
ATOM 11820 C CA . GLU D 1 38 ? 51.090 31.797 -19.834 1.00 26.36 77 GLU D CA 1
ATOM 11821 C C . GLU D 1 38 ? 50.211 30.961 -18.917 1.00 26.78 77 GLU D C 1
ATOM 11822 O O . GLU D 1 38 ? 49.292 30.265 -19.363 1.00 27.29 77 GLU D O 1
ATOM 11834 N N . PHE D 1 39 ? 50.488 31.066 -17.621 1.00 21.13 78 PHE D N 1
ATOM 11835 C CA . PHE D 1 39 ? 49.832 30.275 -16.595 1.00 22.32 78 PHE D CA 1
ATOM 11836 C C . PHE D 1 39 ? 49.205 31.204 -15.577 1.00 24.78 78 PHE D C 1
ATOM 11837 O O . PHE D 1 39 ? 49.802 32.225 -15.210 1.00 26.54 78 PHE D O 1
ATOM 11854 N N . THR D 1 40 ? 48.022 30.837 -15.100 1.00 24.40 79 THR D N 1
ATOM 11855 C CA . THR D 1 40 ? 47.359 31.662 -14.116 1.00 25.24 79 THR D CA 1
ATOM 11856 C C . THR D 1 40 ? 47.916 31.412 -12.723 1.00 23.94 79 THR D C 1
ATOM 11857 O O . THR D 1 40 ? 47.955 32.342 -11.922 1.00 31.14 79 THR D O 1
ATOM 11868 N N . ASP D 1 41 ? 48.386 30.199 -12.455 1.00 24.66 80 ASP D N 1
ATOM 11869 C CA . ASP D 1 41 ? 48.772 29.765 -11.120 1.00 21.56 80 ASP D CA 1
ATOM 11870 C C . ASP D 1 41 ? 50.274 29.514 -11.045 1.00 23.31 80 ASP D C 1
ATOM 11871 O O . ASP D 1 41 ? 50.962 29.356 -12.059 1.00 24.98 80 ASP D O 1
ATOM 11880 N N . TYR D 1 42 ? 50.776 29.480 -9.810 1.00 20.67 81 TYR D N 1
ATOM 11881 C CA . TYR D 1 42 ? 52.182 29.248 -9.522 1.00 21.24 81 TYR D CA 1
ATOM 11882 C C . TYR D 1 42 ? 52.604 27.781 -9.512 1.00 21.16 81 TYR D C 1
ATOM 11883 O O . TYR D 1 42 ? 53.792 27.511 -9.308 1.00 21.63 81 TYR D O 1
ATOM 11901 N N . VAL D 1 43 ? 51.701 26.828 -9.718 1.00 21.23 82 VAL D N 1
ATOM 11902 C CA . VAL D 1 43 ? 51.998 25.427 -9.469 1.00 21.51 82 VAL D CA 1
ATOM 11903 C C . VAL D 1 43 ? 52.306 24.663 -10.751 1.00 19.55 82 VAL D C 1
ATOM 11904 O O . VAL D 1 43 ? 53.251 23.880 -10.803 1.00 22.17 82 VAL D O 1
ATOM 11917 N N . ARG D 1 44 ? 51.537 24.870 -11.797 1.00 21.88 83 ARG D N 1
ATOM 11918 C CA . ARG D 1 44 ? 51.811 24.158 -13.041 1.00 22.48 83 ARG D CA 1
ATOM 11919 C C . ARG D 1 44 ? 53.171 24.464 -13.673 1.00 24.62 83 ARG D C 1
ATOM 11920 O O . ARG D 1 44 ? 53.782 23.523 -14.204 1.00 25.07 83 ARG D O 1
ATOM 11941 N N . PRO D 1 45 ? 53.712 25.700 -13.655 1.00 23.68 84 PRO D N 1
ATOM 11942 C CA . PRO D 1 45 ? 54.881 25.976 -14.519 1.00 21.57 84 PRO D CA 1
ATOM 11943 C C . PRO D 1 45 ? 56.108 25.099 -14.264 1.00 22.93 84 PRO D C 1
ATOM 11944 O O . PRO D 1 45 ? 56.759 24.683 -15.235 1.00 22.19 84 PRO D O 1
ATOM 11955 N N . ASN D 1 46 ? 56.469 24.810 -13.005 1.00 20.74 85 ASN D N 1
ATOM 11956 C CA . ASN D 1 46 ? 57.639 23.965 -12.789 1.00 18.81 85 ASN D CA 1
ATOM 11957 C C . ASN D 1 46 ? 57.376 22.517 -13.182 1.00 20.26 85 ASN D C 1
ATOM 11958 O O . ASN D 1 46 ? 58.313 21.784 -13.516 1.00 23.09 85 ASN D O 1
ATOM 11969 N N . LEU D 1 47 ? 56.139 22.065 -13.049 1.00 22.79 86 LEU D N 1
ATOM 11970 C CA . LEU D 1 47 ? 55.831 20.694 -13.427 1.00 23.10 86 LEU D CA 1
ATOM 11971 C C . LEU D 1 47 ? 55.856 20.544 -14.940 1.00 26.10 86 LEU D C 1
ATOM 11972 O O . LEU D 1 47 ? 56.370 19.552 -15.470 1.00 25.30 86 LEU D O 1
ATOM 11988 N N . ALA D 1 48 ? 55.331 21.536 -15.652 1.00 22.17 87 ALA D N 1
ATOM 11989 C CA . ALA D 1 48 ? 55.417 21.527 -17.109 1.00 24.72 87 ALA D CA 1
ATOM 11990 C C . ALA D 1 48 ? 56.864 21.591 -17.570 1.00 24.85 87 ALA D C 1
ATOM 11991 O O . ALA D 1 48 ? 57.268 20.885 -18.505 1.00 25.05 87 ALA D O 1
ATOM 11998 N N . LEU D 1 49 ? 57.664 22.435 -16.921 1.00 22.60 88 LEU D N 1
ATOM 11999 C CA . LEU D 1 49 ? 59.080 22.496 -17.239 1.00 19.72 88 LEU D CA 1
ATOM 12000 C C . LEU D 1 49 ? 59.740 21.135 -17.053 1.00 23.57 88 LEU D C 1
ATOM 12001 O O . LEU D 1 49 ? 60.434 20.647 -17.949 1.00 22.19 88 LEU D O 1
ATOM 12017 N N . ALA D 1 50 ? 59.556 20.512 -15.880 1.00 22.81 89 ALA D N 1
ATOM 12018 C CA . ALA D 1 50 ? 60.247 19.260 -15.581 1.00 22.83 89 ALA D CA 1
ATOM 12019 C C . ALA D 1 50 ? 59.805 18.127 -16.507 1.00 26.14 89 ALA D C 1
ATOM 12020 O O . ALA D 1 50 ? 60.593 17.210 -16.783 1.00 25.52 89 ALA D O 1
ATOM 12027 N N . GLU D 1 51 ? 58.569 18.175 -16.994 1.00 26.18 90 GLU D N 1
ATOM 12028 C CA . GLU D 1 51 ? 58.026 17.127 -17.853 1.00 30.19 90 GLU D CA 1
ATOM 12029 C C . GLU D 1 51 ? 58.299 17.387 -19.326 1.00 30.20 90 GLU D C 1
ATOM 12030 O O . GLU D 1 51 ? 57.782 16.663 -20.185 1.00 31.80 90 GLU D O 1
ATOM 12042 N N . GLY D 1 52 ? 59.085 18.410 -19.643 1.00 26.38 91 GLY D N 1
ATOM 12043 C CA . GLY D 1 52 ? 59.498 18.669 -21.003 1.00 27.92 91 GLY D CA 1
ATOM 12044 C C . GLY D 1 52 ? 58.597 19.578 -21.816 1.00 25.57 91 GLY D C 1
ATOM 12045 O O . GLY D 1 52 ? 58.904 19.833 -22.986 1.00 34.50 91 GLY D O 1
ATOM 12049 N N . GLU D 1 53 ? 57.492 20.060 -21.247 1.00 24.31 92 GLU D N 1
ATOM 12050 C CA . GLU D 1 53 ? 56.554 20.884 -22.001 1.00 24.10 92 GLU D CA 1
ATOM 12051 C C . GLU D 1 53 ? 57.012 22.314 -22.160 1.00 29.86 92 GLU D C 1
ATOM 12052 O O . GLU D 1 53 ? 56.547 23.009 -23.070 1.00 30.38 92 GLU D O 1
ATOM 12064 N N . LEU D 1 54 ? 57.895 22.768 -21.286 1.00 22.90 93 LEU D N 1
ATOM 12065 C CA . LEU D 1 54 ? 58.540 24.058 -21.418 1.00 23.38 93 LEU D CA 1
ATOM 12066 C C . LEU D 1 54 ? 60.042 23.842 -21.435 1.00 20.17 93 LEU D C 1
ATOM 12067 O O . LEU D 1 54 ? 60.548 22.913 -20.802 1.00 22.77 93 LEU D O 1
ATOM 12083 N N . ASP D 1 55 ? 60.752 24.744 -22.098 1.00 22.30 94 ASP D N 1
ATOM 12084 C CA . ASP D 1 55 ? 62.206 24.798 -21.982 1.00 21.08 94 ASP D CA 1
ATOM 12085 C C . ASP D 1 55 ? 62.691 25.685 -20.838 1.00 22.00 94 ASP D C 1
ATOM 12086 O O . ASP D 1 55 ? 63.752 25.429 -20.268 1.00 21.64 94 ASP D O 1
ATOM 12095 N N . ILE D 1 56 ? 61.950 26.730 -20.513 1.00 22.00 95 ILE D N 1
ATOM 12096 C CA . ILE D 1 56 ? 62.357 27.686 -19.485 1.00 19.94 95 ILE D CA 1
ATOM 12097 C C . ILE D 1 56 ? 61.096 28.325 -18.928 1.00 23.04 95 ILE D C 1
ATOM 12098 O O . ILE D 1 56 ? 60.120 28.516 -19.655 1.00 21.70 95 ILE D O 1
ATOM 12114 N N . ASN D 1 57 ? 61.076 28.612 -17.626 1.00 19.57 96 ASN D N 1
ATOM 12115 C CA . ASN D 1 57 ? 59.973 29.401 -17.101 1.00 19.28 96 ASN D CA 1
ATOM 12116 C C . ASN D 1 57 ? 60.510 30.625 -16.375 1.00 18.02 96 ASN D C 1
ATOM 12117 O O . ASN D 1 57 ? 61.681 30.682 -15.976 1.00 21.11 96 ASN D O 1
ATOM 12128 N N . VAL D 1 58 ? 59.653 31.635 -16.304 1.00 17.84 97 VAL D N 1
ATOM 12129 C CA . VAL D 1 58 ? 59.997 32.909 -15.670 1.00 19.04 97 VAL D CA 1
ATOM 12130 C C . VAL D 1 58 ? 58.795 33.334 -14.853 1.00 18.48 97 VAL D C 1
ATOM 12131 O O . VAL D 1 58 ? 57.857 33.928 -15.381 1.00 20.58 97 VAL D O 1
ATOM 12144 N N . PHE D 1 59 ? 58.800 33.012 -13.547 1.00 19.01 98 PHE D N 1
ATOM 12145 C CA . PHE D 1 59 ? 57.634 33.392 -12.748 1.00 17.02 98 PHE D CA 1
ATOM 12146 C C . PHE D 1 59 ? 57.825 33.370 -11.237 1.00 18.29 98 PHE D C 1
ATOM 12147 O O . PHE D 1 59 ? 56.882 33.721 -10.527 1.00 19.19 98 PHE D O 1
ATOM 12164 N N . GLN D 1 60 ? 58.979 32.948 -10.731 1.00 18.58 99 GLN D N 1
ATOM 12165 C CA . GLN D 1 60 ? 59.088 32.562 -9.322 1.00 17.74 99 GLN D CA 1
ATOM 12166 C C . GLN D 1 60 ? 60.377 33.099 -8.726 1.00 19.14 99 GLN D C 1
ATOM 12167 O O . GLN D 1 60 ? 61.336 33.394 -9.442 1.00 19.88 99 GLN D O 1
ATOM 12181 N N . HIS D 1 61 ? 60.390 33.204 -7.397 1.00 19.15 100 HIS D N 1
ATOM 12182 C CA . HIS D 1 61 ? 61.629 33.489 -6.692 1.00 18.43 100 HIS D CA 1
ATOM 12183 C C . HIS D 1 61 ? 62.302 32.195 -6.233 1.00 18.78 100 HIS D C 1
ATOM 12184 O O . HIS D 1 61 ? 61.744 31.086 -6.278 1.00 19.24 100 HIS D O 1
ATOM 12198 N N . LYS D 1 62 ? 63.536 32.338 -5.789 1.00 19.34 101 LYS D N 1
ATOM 12199 C CA . LYS D 1 62 ? 64.324 31.154 -5.502 1.00 20.05 101 LYS D CA 1
ATOM 12200 C C . LYS D 1 62 ? 63.840 30.420 -4.256 1.00 19.76 101 LYS D C 1
ATOM 12201 O O . LYS D 1 62 ? 63.839 29.188 -4.264 1.00 20.29 101 LYS D O 1
ATOM 12220 N N . PRO D 1 63 ? 63.404 31.089 -3.182 1.00 18.06 102 PRO D N 1
ATOM 12221 C CA . PRO D 1 63 ? 62.815 30.313 -2.072 1.00 18.47 102 PRO D CA 1
ATOM 12222 C C . PRO D 1 63 ? 61.620 29.467 -2.526 1.00 20.80 102 PRO D C 1
ATOM 12223 O O . PRO D 1 63 ? 61.497 28.303 -2.112 1.00 20.31 102 PRO D O 1
ATOM 12234 N N . TYR D 1 64 ? 60.773 29.990 -3.426 1.00 18.55 103 TYR D N 1
ATOM 12235 C CA . TYR D 1 64 ? 59.666 29.185 -3.943 1.00 21.05 103 TYR D CA 1
ATOM 12236 C C . TYR D 1 64 ? 60.188 27.981 -4.720 1.00 18.93 103 TYR D C 1
ATOM 12237 O O . TYR D 1 64 ? 59.719 26.847 -4.527 1.00 19.64 103 TYR D O 1
ATOM 12255 N N . LEU D 1 65 ? 61.174 28.216 -5.586 1.00 18.56 104 LEU D N 1
ATOM 12256 C CA . LEU D 1 65 ? 61.735 27.158 -6.427 1.00 17.57 104 LEU D CA 1
ATOM 12257 C C . LEU D 1 65 ? 62.394 26.081 -5.591 1.00 20.07 104 LEU D C 1
ATOM 12258 O O . LEU D 1 65 ? 62.189 24.885 -5.832 1.00 21.25 104 LEU D O 1
ATOM 12274 N N . ASP D 1 66 ? 63.238 26.486 -4.638 1.00 19.88 105 ASP D N 1
ATOM 12275 C CA . ASP D 1 66 ? 63.925 25.498 -3.816 1.00 18.80 105 ASP D CA 1
ATOM 12276 C C . ASP D 1 66 ? 62.921 24.607 -3.103 1.00 21.29 105 ASP D C 1
ATOM 12277 O O . ASP D 1 66 ? 63.082 23.386 -3.067 1.00 22.84 105 ASP D O 1
ATOM 12286 N N . ASP D 1 67 ? 61.869 25.204 -2.522 1.00 19.16 106 ASP D N 1
ATOM 12287 C CA . ASP D 1 67 ? 60.864 24.411 -1.817 1.00 19.98 106 ASP D CA 1
ATOM 12288 C C . ASP D 1 67 ? 60.102 23.522 -2.787 1.00 20.88 106 ASP D C 1
ATOM 12289 O O . ASP D 1 67 ? 59.876 22.334 -2.524 1.00 23.01 106 ASP D O 1
ATOM 12298 N N . PHE D 1 68 ? 59.692 24.092 -3.916 1.00 19.47 107 PHE D N 1
ATOM 12299 C CA . PHE D 1 68 ? 58.845 23.361 -4.853 1.00 20.21 107 PHE D CA 1
ATOM 12300 C C . PHE D 1 68 ? 59.589 22.181 -5.456 1.00 23.19 107 PHE D C 1
ATOM 12301 O O . PHE D 1 68 ? 59.038 21.072 -5.557 1.00 21.92 107 PHE D O 1
ATOM 12318 N N . LYS D 1 69 ? 60.830 22.390 -5.891 1.00 20.70 108 LYS D N 1
ATOM 12319 C CA . LYS D 1 69 ? 61.510 21.293 -6.574 1.00 20.32 108 LYS D CA 1
ATOM 12320 C C . LYS D 1 69 ? 61.885 20.193 -5.598 1.00 23.49 108 LYS D C 1
ATOM 12321 O O . LYS D 1 69 ? 61.977 19.029 -6.002 1.00 22.61 108 LYS D O 1
ATOM 12340 N N . LYS D 1 70 ? 62.106 20.526 -4.328 1.00 21.34 109 LYS D N 1
ATOM 12341 C CA . LYS D 1 70 ? 62.377 19.484 -3.342 1.00 23.02 109 LYS D CA 1
ATOM 12342 C C . LYS D 1 70 ? 61.118 18.682 -3.060 1.00 24.32 109 LYS D C 1
ATOM 12343 O O . LYS D 1 70 ? 61.135 17.451 -3.115 1.00 24.16 109 LYS D O 1
ATOM 12362 N N . GLU D 1 71 ? 59.998 19.372 -2.826 1.00 22.43 110 GLU D N 1
ATOM 12363 C CA . GLU D 1 71 ? 58.751 18.700 -2.485 1.00 23.13 110 GLU D CA 1
ATOM 12364 C C . GLU D 1 71 ? 58.246 17.829 -3.628 1.00 23.82 110 GLU D C 1
ATOM 12365 O O . GLU D 1 71 ? 57.703 16.742 -3.387 1.00 24.83 110 GLU D O 1
ATOM 12377 N N . HIS D 1 72 ? 58.408 18.276 -4.875 1.00 22.06 111 HIS D N 1
ATOM 12378 C CA . HIS D 1 72 ? 57.889 17.562 -6.037 1.00 21.95 111 HIS D CA 1
ATOM 12379 C C . HIS D 1 72 ? 58.969 16.807 -6.798 1.00 20.44 111 HIS D C 1
ATOM 12380 O O . HIS D 1 72 ? 58.690 16.213 -7.851 1.00 23.06 111 HIS D O 1
ATOM 12394 N N . ASN D 1 73 ? 60.156 16.729 -6.223 1.00 22.68 112 ASN D N 1
ATOM 12395 C CA . ASN D 1 73 ? 61.291 15.984 -6.739 1.00 22.81 112 ASN D CA 1
ATOM 12396 C C . ASN D 1 73 ? 61.550 16.263 -8.216 1.00 22.80 112 ASN D C 1
ATOM 12397 O O . ASN D 1 73 ? 61.511 15.382 -9.081 1.00 24.59 112 ASN D O 1
ATOM 12408 N N . LEU D 1 74 ? 61.889 17.525 -8.477 1.00 21.56 113 LEU D N 1
ATOM 12409 C CA . LEU D 1 74 ? 62.111 18.018 -9.830 1.00 22.39 113 LEU D CA 1
ATOM 12410 C C . LEU D 1 74 ? 63.573 18.395 -10.017 1.00 22.43 113 LEU D C 1
ATOM 12411 O O . LEU D 1 74 ? 64.154 19.104 -9.189 1.00 22.80 113 LEU D O 1
ATOM 12427 N N . ASP D 1 75 ? 64.146 17.953 -11.132 1.00 23.42 114 ASP D N 1
ATOM 12428 C CA . ASP D 1 75 ? 65.546 18.199 -11.473 1.00 25.74 114 ASP D CA 1
ATOM 12429 C C . ASP D 1 75 ? 65.641 19.487 -12.295 1.00 23.56 114 ASP D C 1
ATOM 12430 O O . ASP D 1 75 ? 65.892 19.492 -13.501 1.00 23.17 114 ASP D O 1
ATOM 12439 N N . ILE D 1 76 ? 65.389 20.607 -11.603 1.00 21.83 115 ILE D N 1
ATOM 12440 C CA . ILE D 1 76 ? 65.353 21.925 -12.225 1.00 21.12 115 ILE D CA 1
ATOM 12441 C C . ILE D 1 76 ? 66.235 22.861 -11.410 1.00 22.66 115 ILE D C 1
ATOM 12442 O O . ILE D 1 76 ? 66.617 22.558 -10.277 1.00 24.46 115 ILE D O 1
ATOM 12458 N N . THR D 1 77 ? 66.590 23.990 -12.028 1.00 22.29 116 THR D N 1
ATOM 12459 C CA . THR D 1 77 ? 67.542 24.911 -11.417 1.00 22.55 116 THR D CA 1
ATOM 12460 C C . THR D 1 77 ? 67.325 26.325 -11.948 1.00 22.11 116 THR D C 1
ATOM 12461 O O . THR D 1 77 ? 66.851 26.525 -13.068 1.00 21.11 116 THR D O 1
ATOM 12472 N N . GLU D 1 78 ? 67.647 27.305 -11.108 1.00 21.23 117 GLU D N 1
ATOM 12473 C CA . GLU D 1 78 ? 67.563 28.700 -11.510 1.00 21.02 117 GLU D CA 1
ATOM 12474 C C . GLU D 1 78 ? 68.722 29.058 -12.433 1.00 22.33 117 GLU D C 1
ATOM 12475 O O . GLU D 1 78 ? 69.787 28.436 -12.399 1.00 24.56 117 GLU D O 1
ATOM 12487 N N . VAL D 1 79 ? 68.526 30.112 -13.231 1.00 21.35 118 VAL D N 1
ATOM 12488 C CA . VAL D 1 79 ? 69.574 30.544 -14.159 1.00 21.54 118 VAL D CA 1
ATOM 12489 C C . VAL D 1 79 ? 69.942 32.014 -13.984 1.00 22.35 118 VAL D C 1
ATOM 12490 O O . VAL D 1 79 ? 71.085 32.329 -13.628 1.00 24.59 118 VAL D O 1
ATOM 12503 N N . PHE D 1 80 ? 69.005 32.928 -14.238 1.00 20.87 119 PHE D N 1
ATOM 12504 C CA . PHE D 1 80 ? 69.278 34.354 -14.145 1.00 21.31 119 PHE D CA 1
ATOM 12505 C C . PHE D 1 80 ? 68.067 35.062 -13.558 1.00 21.55 119 PHE D C 1
ATOM 12506 O O . PHE D 1 80 ? 66.944 34.554 -13.596 1.00 21.51 119 PHE D O 1
ATOM 12523 N N . GLN D 1 81 ? 68.308 36.230 -12.977 1.00 20.61 120 GLN D N 1
ATOM 12524 C CA . GLN D 1 81 ? 67.213 37.008 -12.413 1.00 18.20 120 GLN D CA 1
ATOM 12525 C C . GLN D 1 81 ? 66.591 37.935 -13.456 1.00 20.60 120 GLN D C 1
ATOM 12526 O O . GLN D 1 81 ? 67.195 38.256 -14.482 1.00 20.92 120 GLN D O 1
ATOM 12540 N N . VAL D 1 82 ? 65.360 38.361 -13.174 1.00 19.76 121 VAL D N 1
ATOM 12541 C CA . VAL D 1 82 ? 64.583 39.261 -14.018 1.00 21.53 121 VAL D CA 1
ATOM 12542 C C . VAL D 1 82 ? 63.984 40.391 -13.176 1.00 20.90 121 VAL D C 1
ATOM 12543 O O . VAL D 1 82 ? 63.746 40.220 -11.971 1.00 21.62 121 VAL D O 1
ATOM 12556 N N . PRO D 1 83 ? 63.736 41.567 -13.760 1.00 19.81 122 PRO D N 1
ATOM 12557 C CA . PRO D 1 83 ? 63.022 42.623 -13.026 1.00 21.19 122 PRO D CA 1
ATOM 12558 C C . PRO D 1 83 ? 61.685 42.130 -12.494 1.00 20.34 122 PRO D C 1
ATOM 12559 O O . PRO D 1 83 ? 60.914 41.480 -13.213 1.00 21.04 122 PRO D O 1
ATOM 12570 N N . THR D 1 84 ? 61.415 42.452 -11.223 1.00 20.17 123 THR D N 1
ATOM 12571 C CA . THR D 1 84 ? 60.362 41.805 -10.458 1.00 19.01 123 THR D CA 1
ATOM 12572 C C . THR D 1 84 ? 59.483 42.822 -9.752 1.00 19.07 123 THR D C 1
ATOM 12573 O O . THR D 1 84 ? 59.988 43.703 -9.050 1.00 20.89 123 THR D O 1
ATOM 12584 N N . ALA D 1 85 ? 58.175 42.676 -9.893 1.00 19.96 124 ALA D N 1
ATOM 12585 C CA . ALA D 1 85 ? 57.258 43.520 -9.134 1.00 20.22 124 ALA D CA 1
ATOM 12586 C C . ALA D 1 85 ? 57.335 43.146 -7.656 1.00 20.51 124 ALA D C 1
ATOM 12587 O O . ALA D 1 85 ? 57.163 41.971 -7.313 1.00 20.91 124 ALA D O 1
ATOM 12594 N N . PRO D 1 86 ? 57.576 44.098 -6.766 1.00 19.33 125 PRO D N 1
ATOM 12595 C CA . PRO D 1 86 ? 57.788 43.765 -5.355 1.00 20.09 125 PRO D CA 1
ATOM 12596 C C . PRO D 1 86 ? 56.492 43.478 -4.627 1.00 21.50 125 PRO D C 1
ATOM 12597 O O . PRO D 1 86 ? 55.396 43.787 -5.084 1.00 23.51 125 PRO D O 1
ATOM 12608 N N . LEU D 1 87 ? 56.647 42.842 -3.465 1.00 20.31 126 LEU D N 1
ATOM 12609 C CA . LEU D 1 87 ? 55.540 42.525 -2.583 1.00 20.10 126 LEU D CA 1
ATOM 12610 C C . LEU D 1 87 ? 55.122 43.755 -1.792 1.00 21.73 126 LEU D C 1
ATOM 12611 O O . LEU D 1 87 ? 55.966 44.500 -1.286 1.00 23.64 126 LEU D O 1
ATOM 12627 N N . GLY D 1 88 ? 53.822 43.937 -1.630 1.00 21.79 127 GLY D N 1
ATOM 12628 C CA . GLY D 1 88 ? 53.313 45.059 -0.856 1.00 23.50 127 GLY D CA 1
ATOM 12629 C C . GLY D 1 88 ? 52.124 44.672 -0.007 1.00 21.31 127 GLY D C 1
ATOM 12630 O O . GLY D 1 88 ? 51.383 43.734 -0.312 1.00 20.38 127 GLY D O 1
ATOM 12634 N N . LEU D 1 89 ? 51.960 45.410 1.097 1.00 21.71 128 LEU D N 1
ATOM 12635 C CA . LEU D 1 89 ? 50.741 45.390 1.894 1.00 20.46 128 LEU D CA 1
ATOM 12636 C C . LEU D 1 89 ? 49.918 46.578 1.428 1.00 22.91 128 LEU D C 1
ATOM 12637 O O . LEU D 1 89 ? 50.398 47.721 1.462 1.00 24.92 128 LEU D O 1
ATOM 12653 N N . TYR D 1 90 ? 48.704 46.304 0.956 1.00 22.99 129 TYR D N 1
ATOM 12654 C CA . TYR D 1 90 ? 47.856 47.270 0.305 1.00 24.82 129 TYR D CA 1
ATOM 12655 C C . TYR D 1 90 ? 46.623 47.537 1.150 1.00 23.09 129 TYR D C 1
ATOM 12656 O O . TYR D 1 90 ? 46.177 46.669 1.896 1.00 24.45 129 TYR D O 1
ATOM 12674 N N . PRO D 1 91 ? 46.033 48.727 1.032 1.00 24.33 130 PRO D N 1
ATOM 12675 C CA . PRO D 1 91 ? 44.787 48.993 1.756 1.00 26.97 130 PRO D CA 1
ATOM 12676 C C . PRO D 1 91 ? 43.669 48.059 1.321 1.00 27.82 130 PRO D C 1
ATOM 12677 O O . PRO D 1 91 ? 43.505 47.759 0.139 1.00 28.04 130 PRO D O 1
ATOM 12688 N N . GLY D 1 92 ? 42.922 47.566 2.299 1.00 26.68 131 GLY D N 1
ATOM 12689 C CA . GLY D 1 92 ? 41.701 46.844 2.035 1.00 29.01 131 GLY D CA 1
ATOM 12690 C C . GLY D 1 92 ? 40.535 47.649 2.562 1.00 29.43 131 GLY D C 1
ATOM 12691 O O . GLY D 1 92 ? 40.315 48.779 2.113 1.00 30.92 131 GLY D O 1
ATOM 12695 N N . LYS D 1 93 ? 39.806 47.099 3.529 1.00 29.19 132 LYS D N 1
ATOM 12696 C CA . LYS D 1 93 ? 38.762 47.893 4.164 1.00 33.84 132 LYS D CA 1
ATOM 12697 C C . LYS D 1 93 ? 39.358 49.069 4.937 1.00 35.37 132 LYS D C 1
ATOM 12698 O O . LYS D 1 93 ? 38.694 50.100 5.093 1.00 36.10 132 LYS D O 1
ATOM 12717 N N . LEU D 1 94 ? 40.608 48.946 5.400 1.00 34.27 133 LEU D N 1
ATOM 12718 C CA . LEU D 1 94 ? 41.320 50.022 6.081 1.00 31.20 133 LEU D CA 1
ATOM 12719 C C . LEU D 1 94 ? 42.357 50.623 5.144 1.00 33.34 133 LEU D C 1
ATOM 12720 O O . LEU D 1 94 ? 42.963 49.913 4.331 1.00 29.63 133 LEU D O 1
ATOM 12736 N N . LYS D 1 95 ? 42.547 51.939 5.242 1.00 31.51 134 LYS D N 1
ATOM 12737 C CA . LYS D 1 95 ? 43.273 52.673 4.220 1.00 34.20 134 LYS D CA 1
ATOM 12738 C C . LYS D 1 95 ? 44.629 53.190 4.673 1.00 32.84 134 LYS D C 1
ATOM 12739 O O . LYS D 1 95 ? 45.357 53.761 3.851 1.00 32.76 134 LYS D O 1
ATOM 12758 N N . SER D 1 96 ? 44.994 53.008 5.940 1.00 30.52 135 SER D N 1
ATOM 12759 C CA . SER D 1 96 ? 46.299 53.443 6.418 1.00 30.30 135 SER D CA 1
ATOM 12760 C C . SER D 1 96 ? 46.787 52.507 7.513 1.00 26.80 135 SER D C 1
ATOM 12761 O O . SER D 1 96 ? 45.994 51.877 8.216 1.00 30.29 135 SER D O 1
ATOM 12769 N N . LEU D 1 97 ? 48.116 52.446 7.670 1.00 28.54 136 LEU D N 1
ATOM 12770 C CA . LEU D 1 97 ? 48.696 51.566 8.678 1.00 28.12 136 LEU D CA 1
ATOM 12771 C C . LEU D 1 97 ? 48.281 51.960 10.092 1.00 28.44 136 LEU D C 1
ATOM 12772 O O . LEU D 1 97 ? 48.120 51.086 10.954 1.00 29.40 136 LEU D O 1
ATOM 12788 N N . GLU D 1 98 ? 48.072 53.256 10.347 1.00 31.71 137 GLU D N 1
ATOM 12789 C CA . GLU D 1 98 ? 47.754 53.670 11.715 1.00 35.76 137 GLU D CA 1
ATOM 12790 C C . GLU D 1 98 ? 46.381 53.189 12.148 1.00 35.20 137 GLU D C 1
ATOM 12791 O O . GLU D 1 98 ? 46.084 53.201 13.345 1.00 37.17 137 GLU D O 1
ATOM 12803 N N . GLU D 1 99 ? 45.526 52.809 11.201 1.00 32.24 138 GLU D N 1
ATOM 12804 C CA . GLU D 1 99 ? 44.184 52.363 11.530 1.00 32.93 138 GLU D CA 1
ATOM 12805 C C . GLU D 1 99 ? 44.141 50.924 11.996 1.00 32.50 138 GLU D C 1
ATOM 12806 O O . GLU D 1 99 ? 43.080 50.468 12.432 1.00 33.80 138 GLU D O 1
ATOM 12818 N N . VAL D 1 100 ? 45.256 50.192 11.915 1.00 29.72 139 VAL D N 1
ATOM 12819 C CA . VAL D 1 100 ? 45.243 48.815 12.378 1.00 30.66 139 VAL D CA 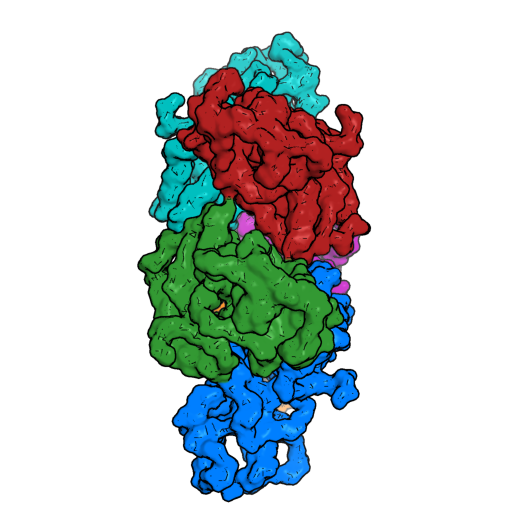1
ATOM 12820 C C . VAL D 1 100 ? 44.704 48.783 13.799 1.00 34.63 139 VAL D C 1
ATOM 12821 O O . VAL D 1 100 ? 44.991 49.671 14.612 1.00 34.34 139 VAL D O 1
ATOM 12834 N N . LYS D 1 101 ? 43.873 47.784 14.073 1.00 33.01 140 LYS D N 1
ATOM 12835 C CA . LYS D 1 101 ? 43.248 47.560 15.368 1.00 37.47 140 LYS D CA 1
ATOM 12836 C C . LYS D 1 101 ? 43.584 46.158 15.855 1.00 37.79 140 LYS D C 1
ATOM 12837 O O . LYS D 1 101 ? 43.981 45.278 15.085 1.00 33.12 140 LYS D O 1
ATOM 12856 N N . ASP D 1 102 ? 43.356 45.931 17.142 1.00 35.49 141 ASP D N 1
ATOM 12857 C CA . ASP D 1 102 ? 43.376 44.574 17.653 1.00 33.32 141 ASP D CA 1
ATOM 12858 C C . ASP D 1 102 ? 42.388 43.733 16.860 1.00 38.46 141 ASP D C 1
ATOM 12859 O O . ASP D 1 102 ? 41.225 44.112 16.696 1.00 37.36 141 ASP D O 1
ATOM 12868 N N . GLY D 1 103 ? 42.862 42.607 16.323 1.00 33.59 142 GLY D N 1
ATOM 12869 C CA . GLY D 1 103 ? 42.014 41.744 15.529 1.00 32.69 142 GLY D CA 1
ATOM 12870 C C . GLY D 1 103 ? 41.885 42.093 14.055 1.00 31.04 142 GLY D C 1
ATOM 12871 O O . GLY D 1 103 ? 41.077 41.460 13.363 1.00 33.49 142 GLY D O 1
ATOM 12875 N N . SER D 1 104 ? 42.627 43.074 13.553 1.00 30.78 143 SER D N 1
ATOM 12876 C CA . SER D 1 104 ? 42.528 43.420 12.140 1.00 27.52 143 SER D CA 1
ATOM 12877 C C . SER D 1 104 ? 42.870 42.208 11.292 1.00 29.12 143 SER D C 1
ATOM 12878 O O . SER D 1 104 ? 43.666 41.355 11.692 1.00 29.81 143 SER D O 1
ATOM 12886 N N . THR D 1 105 ? 42.233 42.126 10.126 1.00 27.51 144 THR D N 1
ATOM 12887 C CA . THR D 1 105 ? 42.450 41.019 9.197 1.00 26.92 144 THR D CA 1
ATOM 12888 C C . THR D 1 105 ? 43.470 41.411 8.137 1.00 24.92 144 THR D C 1
ATOM 12889 O O . THR D 1 105 ? 43.450 42.524 7.612 1.00 25.43 144 THR D O 1
ATOM 12900 N N . VAL D 1 106 ? 44.383 40.487 7.844 1.00 24.09 145 VAL D N 1
ATOM 12901 C CA . VAL D 1 106 ? 45.383 40.662 6.798 1.00 24.18 145 VAL D CA 1
ATOM 12902 C C . VAL D 1 106 ? 45.350 39.411 5.939 1.00 20.44 145 VAL D C 1
ATOM 12903 O O . VAL D 1 106 ? 45.532 38.306 6.452 1.00 23.76 145 VAL D O 1
ATOM 12916 N N . SER D 1 107 ? 45.101 39.577 4.643 1.00 21.68 146 SER D N 1
ATOM 12917 C CA . SER D 1 107 ? 45.135 38.423 3.759 1.00 21.96 146 SER D CA 1
ATOM 12918 C C . SER D 1 107 ? 46.555 38.146 3.291 1.00 22.19 146 SER D C 1
ATOM 12919 O O . SER D 1 107 ? 47.374 39.055 3.137 1.00 22.44 146 SER D O 1
ATOM 12927 N N . ALA D 1 108 ? 46.831 36.858 3.078 1.00 21.47 147 ALA D N 1
ATOM 12928 C CA . ALA D 1 108 ? 48.168 36.369 2.779 1.00 21.90 147 ALA D CA 1
ATOM 12929 C C . ALA D 1 108 ? 48.077 35.181 1.832 1.00 20.39 147 ALA D C 1
ATOM 12930 O O . ALA D 1 108 ? 47.126 34.392 1.911 1.00 22.16 147 ALA D O 1
ATOM 12937 N N . PRO D 1 109 ? 49.066 34.997 0.973 1.00 22.05 148 PRO D N 1
ATOM 12938 C CA . PRO D 1 109 ? 49.125 33.763 0.172 1.00 21.68 148 PRO D CA 1
ATOM 12939 C C . PRO D 1 109 ? 49.386 32.565 1.065 1.00 26.58 148 PRO D C 1
ATOM 12940 O O . PRO D 1 109 ? 50.001 32.671 2.136 1.00 24.91 148 PRO D O 1
ATOM 12951 N N . ASN D 1 110 ? 48.893 31.409 0.626 1.00 22.25 149 ASN D N 1
ATOM 12952 C CA . ASN D 1 110 ? 48.841 30.223 1.478 1.00 22.25 149 ASN D CA 1
ATOM 12953 C C . ASN D 1 110 ? 49.943 29.208 1.184 1.00 21.46 149 ASN D C 1
ATOM 12954 O O . ASN D 1 110 ? 49.959 28.134 1.799 1.00 28.36 149 ASN D O 1
ATOM 12965 N N . ASP D 1 111 ? 50.848 29.517 0.306 1.00 20.37 150 ASP D N 1
ATOM 12966 C CA . ASP D 1 111 ? 51.972 28.629 0.036 1.00 20.99 150 ASP D CA 1
ATOM 12967 C C . ASP D 1 111 ? 53.144 29.024 0.919 1.00 22.61 150 ASP D C 1
ATOM 12968 O O . ASP D 1 111 ? 53.270 30.193 1.283 1.00 21.13 150 ASP D O 1
ATOM 12977 N N . PRO D 1 112 ? 53.986 28.074 1.338 1.00 19.93 151 PRO D N 1
ATOM 12978 C CA . PRO D 1 112 ? 54.854 28.358 2.497 1.00 20.25 151 PRO D CA 1
ATOM 12979 C C . PRO D 1 112 ? 55.871 29.460 2.265 1.00 21.06 151 PRO D C 1
ATOM 12980 O O . PRO D 1 112 ? 56.106 30.264 3.183 1.00 21.42 151 PRO D O 1
ATOM 12991 N N . SER D 1 113 ? 56.523 29.498 1.104 1.00 19.83 152 SER D N 1
ATOM 12992 C CA . SER D 1 113 ? 57.572 30.495 0.902 1.00 19.08 152 SER D CA 1
ATOM 12993 C C . SER D 1 113 ? 57.003 31.901 0.788 1.00 21.01 152 SER D C 1
ATOM 12994 O O . SER D 1 113 ? 57.650 32.861 1.230 1.00 21.87 152 SER D O 1
ATOM 13002 N N . ASN D 1 114 ? 55.805 32.061 0.222 1.00 18.47 153 ASN D N 1
ATOM 13003 C CA . ASN D 1 114 ? 55.234 33.408 0.192 1.00 19.74 153 ASN D CA 1
ATOM 13004 C C . ASN D 1 114 ? 54.546 33.777 1.500 1.00 19.24 153 ASN D C 1
ATOM 13005 O O . ASN D 1 114 ? 54.590 34.950 1.901 1.00 20.00 153 ASN D O 1
ATOM 13016 N N . PHE D 1 115 ? 53.970 32.813 2.210 1.00 19.44 154 PHE D N 1
ATOM 13017 C CA . PHE D 1 115 ? 53.450 33.094 3.538 1.00 19.18 154 PHE D CA 1
ATOM 13018 C C . PHE D 1 115 ? 54.547 33.618 4.466 1.00 19.63 154 PHE D C 1
ATOM 13019 O O . PHE D 1 115 ? 54.320 34.550 5.254 1.00 21.06 154 PHE D O 1
ATOM 13036 N N . ALA D 1 116 ? 55.745 33.030 4.395 1.00 18.94 155 ALA D N 1
ATOM 13037 C CA . ALA D 1 116 ? 56.873 33.494 5.211 1.00 17.66 155 ALA D CA 1
ATOM 13038 C C . ALA D 1 116 ? 57.115 34.982 5.050 1.00 20.07 155 ALA D C 1
ATOM 13039 O O . ALA D 1 116 ? 57.415 35.686 6.022 1.00 20.99 155 ALA D O 1
ATOM 13046 N N . ARG D 1 117 ? 57.022 35.472 3.816 1.00 18.26 156 ARG D N 1
ATOM 13047 C CA . ARG D 1 117 ? 57.228 36.883 3.539 1.00 17.99 156 ARG D CA 1
ATOM 13048 C C . ARG D 1 117 ? 56.242 37.741 4.305 1.00 18.86 156 ARG D C 1
ATOM 13049 O O . ARG D 1 117 ? 56.580 38.847 4.726 1.00 19.64 156 ARG D O 1
ATOM 13070 N N . VAL D 1 118 ? 55.005 37.276 4.444 1.00 20.29 157 VAL D N 1
ATOM 13071 C CA . VAL D 1 118 ? 53.997 38.069 5.134 1.00 22.60 157 VAL D CA 1
ATOM 13072 C C . VAL D 1 118 ? 54.332 38.156 6.606 1.00 21.50 157 VAL D C 1
ATOM 13073 O O . VAL D 1 118 ? 54.210 39.223 7.209 1.00 21.78 157 VAL D O 1
ATOM 13086 N N . LEU D 1 119 ? 54.724 37.033 7.206 1.00 20.95 158 LEU D N 1
ATOM 13087 C CA . LEU D 1 119 ? 55.097 37.046 8.617 1.00 21.03 158 LEU D CA 1
ATOM 13088 C C . LEU D 1 119 ? 56.265 37.993 8.866 1.00 22.17 158 LEU D C 1
ATOM 13089 O O . LEU D 1 119 ? 56.278 38.733 9.857 1.00 22.18 158 LEU D O 1
ATOM 13105 N N . VAL D 1 120 ? 57.253 38.002 7.972 1.00 20.49 159 VAL D N 1
ATOM 13106 C CA . VAL D 1 120 ? 58.380 38.911 8.138 1.00 21.03 159 VAL D CA 1
ATOM 13107 C C . VAL D 1 120 ? 57.921 40.360 8.045 1.00 21.83 159 VAL D C 1
ATOM 13108 O O . VAL D 1 120 ? 58.349 41.212 8.838 1.00 20.95 159 VAL D O 1
ATOM 13121 N N . MET D 1 121 ? 57.035 40.663 7.092 1.00 21.40 160 MET D N 1
ATOM 13122 C CA . MET D 1 121 ? 56.505 42.018 6.953 1.00 20.26 160 MET D CA 1
ATOM 13123 C C . MET D 1 121 ? 55.732 42.437 8.192 1.00 19.68 160 MET D C 1
ATOM 13124 O O . MET D 1 121 ? 55.906 43.556 8.683 1.00 22.45 160 MET D O 1
ATOM 13138 N N . LEU D 1 122 ? 54.862 41.562 8.699 1.00 21.21 161 LEU D N 1
ATOM 13139 C CA . LEU D 1 122 ? 54.085 41.880 9.890 1.00 19.65 161 LEU D CA 1
ATOM 13140 C C . LEU D 1 122 ? 54.993 42.121 11.078 1.00 22.26 161 LEU D C 1
ATOM 13141 O O . LEU D 1 122 ? 54.684 42.957 11.929 1.00 23.87 161 LEU D O 1
ATOM 13157 N N . ASP D 1 123 ? 56.116 41.412 11.147 1.00 19.90 162 ASP D N 1
ATOM 13158 C CA . ASP D 1 123 ? 57.061 41.647 12.238 1.00 22.01 162 ASP D CA 1
ATOM 13159 C C . ASP D 1 123 ? 57.769 42.994 12.065 1.00 24.76 162 ASP D C 1
ATOM 13160 O O . ASP D 1 123 ? 57.975 43.720 13.047 1.00 23.73 162 ASP D O 1
ATOM 13169 N N . GLU D 1 124 ? 58.114 43.368 10.827 1.00 21.87 163 GLU D N 1
ATOM 13170 C CA . GLU D 1 124 ? 58.702 44.685 10.562 1.00 19.83 163 GLU D CA 1
ATOM 13171 C C . GLU D 1 124 ? 57.752 45.807 10.964 1.00 23.27 163 GLU D C 1
ATOM 13172 O O . GLU D 1 124 ? 58.190 46.874 11.426 1.00 24.70 163 GLU D O 1
ATOM 13184 N N . LEU D 1 125 ? 56.454 45.593 10.768 1.00 23.48 164 LEU D N 1
ATOM 13185 C CA . LEU D 1 125 ? 55.425 46.571 11.119 1.00 22.93 164 LEU D CA 1
ATOM 13186 C C . LEU D 1 125 ? 55.167 46.638 12.616 1.00 26.90 164 LEU D C 1
ATOM 13187 O O . LEU D 1 125 ? 54.484 47.567 13.069 1.00 27.42 164 LEU D O 1
ATOM 13203 N N . GLY D 1 126 ? 55.679 45.679 13.377 1.00 24.47 165 GLY D N 1
ATOM 13204 C CA . GLY D 1 126 ? 55.393 45.593 14.795 1.00 25.41 165 GLY D CA 1
ATOM 13205 C C . GLY D 1 126 ? 54.036 45.016 15.131 1.00 27.34 165 GLY D C 1
ATOM 13206 O O . GLY D 1 126 ? 53.572 45.166 16.262 1.00 29.68 165 GLY D O 1
ATOM 13210 N N . TRP D 1 127 ? 53.369 44.370 14.178 1.00 25.05 166 TRP D N 1
ATOM 13211 C CA . TRP D 1 127 ? 52.040 43.829 14.431 1.00 23.83 166 TRP D CA 1
ATOM 13212 C C . TRP D 1 127 ? 52.092 42.432 15.011 1.00 24.95 166 TRP D C 1
ATOM 13213 O O . TRP D 1 127 ? 51.138 42.000 15.668 1.00 25.66 166 TRP D O 1
ATOM 13234 N N . ILE D 1 128 ? 53.170 41.691 14.731 1.00 24.27 167 ILE D N 1
ATOM 13235 C CA . ILE D 1 128 ? 53.489 40.445 15.401 1.00 24.81 167 ILE D CA 1
ATOM 13236 C C . ILE D 1 128 ? 54.967 40.511 15.747 1.00 23.86 167 ILE D C 1
ATOM 13237 O O . ILE D 1 128 ? 55.695 41.385 15.279 1.00 23.72 167 ILE D O 1
ATOM 13253 N N . LYS D 1 129 ? 55.400 39.563 16.568 1.00 22.91 168 LYS D N 1
ATOM 13254 C CA . LYS D 1 129 ? 56.806 39.390 16.899 1.00 23.37 168 LYS D CA 1
ATOM 13255 C C . LYS D 1 129 ? 57.222 37.954 16.618 1.00 21.82 168 LYS D C 1
ATOM 13256 O O . LYS D 1 129 ? 56.657 37.016 17.187 1.00 23.53 168 LYS D O 1
ATOM 13275 N N . LEU D 1 130 ? 58.204 37.781 15.741 1.00 23.77 169 LEU D N 1
ATOM 13276 C CA . LEU D 1 130 ? 58.771 36.475 15.452 1.00 23.42 169 LEU D CA 1
ATOM 13277 C C . LEU D 1 130 ? 59.835 36.103 16.483 1.00 23.33 169 LEU D C 1
ATOM 13278 O O . LEU D 1 130 ? 60.468 36.961 17.106 1.00 23.83 169 LEU D O 1
ATOM 13294 N N . LYS D 1 131 ? 60.022 34.795 16.648 1.00 22.56 170 LYS D N 1
ATOM 13295 C CA . LYS D 1 131 ? 61.052 34.270 17.530 1.00 22.46 170 LYS D CA 1
ATOM 13296 C C . LYS D 1 131 ? 62.443 34.631 17.024 1.00 22.85 170 LYS D C 1
ATOM 13297 O O . LYS D 1 131 ? 62.666 34.885 15.833 1.00 25.81 170 LYS D O 1
ATOM 13316 N N . ASP D 1 132 ? 63.385 34.668 17.964 1.00 22.57 171 ASP D N 1
ATOM 13317 C CA . ASP D 1 132 ? 64.779 34.949 17.655 1.00 22.09 171 ASP D CA 1
ATOM 13318 C C . ASP D 1 132 ? 65.421 33.829 16.843 1.00 23.85 171 ASP D C 1
ATOM 13319 O O . ASP D 1 132 ? 65.112 32.643 17.020 1.00 23.00 171 ASP D O 1
ATOM 13328 N N . GLY D 1 133 ? 66.334 34.217 15.953 1.00 21.93 172 GLY D N 1
ATOM 13329 C CA . GLY D 1 133 ? 67.208 33.259 15.312 1.00 20.21 172 GLY D CA 1
ATOM 13330 C C . GLY D 1 133 ? 66.541 32.340 14.312 1.00 23.50 172 GLY D C 1
ATOM 13331 O O . GLY D 1 133 ? 67.129 31.323 13.949 1.00 29.10 172 GLY D O 1
ATOM 13335 N N . ILE D 1 134 ? 65.340 32.666 13.844 1.00 21.44 173 ILE D N 1
ATOM 13336 C CA . ILE D 1 134 ? 64.694 31.830 12.832 1.00 21.17 173 ILE D CA 1
ATOM 13337 C C . ILE D 1 134 ? 65.254 32.091 11.442 1.00 20.91 173 ILE D C 1
ATOM 13338 O O . ILE D 1 134 ? 65.958 33.078 11.191 1.00 23.91 173 ILE D O 1
ATOM 13354 N N . ASN D 1 135 ? 64.947 31.180 10.535 1.00 20.76 174 ASN D N 1
ATOM 13355 C CA . ASN D 1 135 ? 65.251 31.333 9.124 1.00 22.51 174 ASN D CA 1
ATOM 13356 C C . ASN D 1 135 ? 64.131 32.157 8.512 1.00 23.24 174 ASN D C 1
ATOM 13357 O O . ASN D 1 135 ? 62.989 31.688 8.471 1.00 21.38 174 ASN D O 1
ATOM 13368 N N . PRO D 1 136 ? 64.400 33.383 8.048 1.00 20.30 175 PRO D N 1
ATOM 13369 C CA . PRO D 1 136 ? 63.298 34.219 7.554 1.00 20.10 175 PRO D CA 1
ATOM 13370 C C . PRO D 1 136 ? 62.621 33.629 6.341 1.00 20.59 175 PRO D C 1
ATOM 13371 O O . PRO D 1 136 ? 61.417 33.826 6.137 1.00 23.43 175 PRO D O 1
ATOM 13382 N N . LEU D 1 137 ? 63.351 32.857 5.555 1.00 19.74 176 LEU D N 1
ATOM 13383 C CA . LEU D 1 137 ? 62.769 32.313 4.335 1.00 18.21 176 LEU D CA 1
ATOM 13384 C C . LEU D 1 137 ? 61.750 31.211 4.599 1.00 19.73 176 LEU D C 1
ATOM 13385 O O . LEU D 1 137 ? 60.960 30.882 3.692 1.00 19.27 176 LEU D O 1
ATOM 13401 N N . THR D 1 138 ? 61.743 30.614 5.790 1.00 19.75 177 THR D N 1
ATOM 13402 C CA . THR D 1 138 ? 60.790 29.563 6.104 1.00 21.49 177 THR D CA 1
ATOM 13403 C C . THR D 1 138 ? 59.907 29.917 7.284 1.00 22.03 177 THR D C 1
ATOM 13404 O O . THR D 1 138 ? 59.316 29.025 7.913 1.00 23.32 177 THR D O 1
ATOM 13415 N N . ALA D 1 139 ? 59.803 31.203 7.598 1.00 21.00 178 ALA D N 1
ATOM 13416 C CA . ALA D 1 139 ? 59.008 31.647 8.725 1.00 21.92 178 ALA D CA 1
ATOM 13417 C C . ALA D 1 139 ? 57.587 31.108 8.616 1.00 22.62 178 ALA D C 1
ATOM 13418 O O . ALA D 1 139 ? 56.944 31.207 7.568 1.00 21.18 178 ALA D O 1
ATOM 13425 N N . SER D 1 140 ? 57.107 30.538 9.716 1.00 21.85 179 SER D N 1
ATOM 13426 C CA . SER D 1 140 ? 55.812 29.879 9.772 1.00 21.82 179 SER D CA 1
ATOM 13427 C C . SER D 1 140 ? 55.101 30.278 11.063 1.00 23.34 179 SER D C 1
ATOM 13428 O O . SER D 1 140 ? 55.653 30.966 11.921 1.00 24.20 179 SER D O 1
ATOM 13436 N N . LYS D 1 141 ? 53.847 29.851 11.194 1.00 23.62 180 LYS D N 1
ATOM 13437 C CA . LYS D 1 141 ? 53.079 30.226 12.376 1.00 25.98 180 LYS D CA 1
ATOM 13438 C C . LYS D 1 141 ? 53.766 29.776 13.655 1.00 24.84 180 LYS D C 1
ATOM 13439 O O . LYS D 1 141 ? 53.688 30.472 14.672 1.00 27.34 180 LYS D O 1
ATOM 13458 N N . ALA D 1 142 ? 54.444 28.626 13.614 1.00 27.35 181 ALA D N 1
ATOM 13459 C CA . ALA D 1 142 ? 55.160 28.123 14.780 1.00 26.22 181 ALA D CA 1
ATOM 13460 C C . ALA D 1 142 ? 56.267 29.066 15.228 1.00 26.99 181 ALA D C 1
ATOM 13461 O O . ALA D 1 142 ? 56.660 29.029 16.401 1.00 28.15 181 ALA D O 1
ATOM 13468 N N . ASP D 1 143 ? 56.749 29.937 14.332 1.00 25.16 182 ASP D N 1
ATOM 13469 C CA . ASP D 1 143 ? 57.816 30.881 14.622 1.00 25.98 182 ASP D CA 1
ATOM 13470 C C . ASP D 1 143 ? 57.317 32.185 15.230 1.00 24.73 182 ASP D C 1
ATOM 13471 O O . ASP D 1 143 ? 58.132 33.058 15.540 1.00 23.96 182 ASP D O 1
ATOM 13480 N N . ILE D 1 144 ? 56.009 32.365 15.369 1.00 22.26 183 ILE D N 1
ATOM 13481 C CA . ILE D 1 144 ? 55.469 33.568 15.985 1.00 24.44 183 ILE D CA 1
ATOM 13482 C C . ILE D 1 144 ? 55.641 33.461 17.501 1.00 24.22 183 ILE D C 1
ATOM 13483 O O . ILE D 1 144 ? 55.120 32.541 18.147 1.00 27.63 183 ILE D O 1
ATOM 13499 N N . ALA D 1 145 ? 56.389 34.404 18.063 1.00 25.36 184 ALA D N 1
ATOM 13500 C CA . ALA D 1 145 ? 56.564 34.495 19.504 1.00 26.03 184 ALA D CA 1
ATOM 13501 C C . ALA D 1 145 ? 55.344 35.106 20.172 1.00 27.05 184 ALA D C 1
ATOM 13502 O O . ALA D 1 145 ? 54.878 34.603 21.200 1.00 30.07 184 ALA D O 1
ATOM 13509 N N . GLU D 1 146 ? 54.829 36.203 19.613 1.00 28.67 185 GLU D N 1
ATOM 13510 C CA . GLU D 1 146 ? 53.638 36.846 20.149 1.00 29.93 185 GLU D CA 1
ATOM 13511 C C . GLU D 1 146 ? 52.893 37.515 19.007 1.00 27.21 185 GLU D C 1
ATOM 13512 O O . GLU D 1 146 ? 53.492 38.217 18.187 1.00 27.21 185 GLU D O 1
ATOM 13524 N N . ASN D 1 147 ? 51.588 37.296 18.958 1.00 30.16 186 ASN D N 1
ATOM 13525 C CA . ASN D 1 147 ? 50.744 38.013 18.009 1.00 30.42 186 ASN D CA 1
ATOM 13526 C C . ASN D 1 147 ? 50.312 39.314 18.684 1.00 30.46 186 ASN D C 1
ATOM 13527 O O . ASN D 1 147 ? 49.237 39.419 19.282 1.00 31.94 186 ASN D O 1
ATOM 13538 N N . LEU D 1 148 ? 51.178 40.324 18.573 1.00 30.46 187 LEU D N 1
ATOM 13539 C CA . LEU D 1 148 ? 51.034 41.534 19.385 1.00 30.78 187 LEU D CA 1
ATOM 13540 C C . LEU D 1 148 ? 49.661 42.179 19.205 1.00 35.54 187 LEU D C 1
ATOM 13541 O O . LEU D 1 148 ? 49.004 42.547 20.187 1.00 34.98 187 LEU D O 1
ATOM 13557 N N . LYS D 1 149 ? 49.212 42.340 17.957 1.00 28.16 188 LYS D N 1
ATOM 13558 C CA . LYS D 1 149 ? 47.950 43.010 17.669 1.00 29.55 188 LYS D CA 1
ATOM 13559 C C . LYS D 1 149 ? 46.823 42.019 17.384 1.00 28.55 188 LYS D C 1
ATOM 13560 O O . LYS D 1 149 ? 45.771 42.410 16.862 1.00 31.31 188 LYS D O 1
ATOM 13579 N N . ASN D 1 150 ? 47.019 40.752 17.738 1.00 29.73 189 ASN D N 1
ATOM 13580 C CA . ASN D 1 150 ? 46.039 39.698 17.504 1.00 29.79 189 ASN D CA 1
ATOM 13581 C C . ASN D 1 150 ? 45.532 39.756 16.068 1.00 32.37 189 ASN D C 1
ATOM 13582 O O . ASN D 1 150 ? 44.337 39.637 15.790 1.00 33.32 189 ASN D O 1
ATOM 13593 N N . ILE D 1 151 ? 46.479 39.940 15.147 1.00 28.22 190 ILE D N 1
ATOM 13594 C CA . ILE D 1 151 ? 46.166 39.943 13.725 1.00 29.40 190 ILE D CA 1
ATOM 13595 C C . ILE D 1 151 ? 45.535 38.616 13.334 1.00 28.95 190 ILE D C 1
ATOM 13596 O O . ILE D 1 151 ? 45.993 37.534 13.730 1.00 29.60 190 ILE D O 1
ATOM 13612 N N . LYS D 1 152 ? 44.480 38.687 12.527 1.00 26.24 191 LYS D N 1
ATOM 13613 C CA . LYS D 1 152 ? 43.866 37.496 11.966 1.00 27.75 191 LYS D CA 1
ATOM 13614 C C . LYS D 1 152 ? 44.349 37.368 10.527 1.00 26.47 191 LYS D C 1
ATOM 13615 O O . LYS D 1 152 ? 43.958 38.157 9.667 1.00 27.22 191 LYS D O 1
ATOM 13634 N N . ILE D 1 153 ? 45.225 36.403 10.283 1.00 28.68 192 ILE D N 1
ATOM 13635 C CA . ILE D 1 153 ? 45.815 36.218 8.968 1.00 24.42 192 ILE D CA 1
ATOM 13636 C C . ILE D 1 153 ? 44.886 35.302 8.191 1.00 25.45 192 ILE D C 1
ATOM 13637 O O . ILE D 1 153 ? 44.621 34.167 8.612 1.00 28.07 192 ILE D O 1
ATOM 13653 N N . VAL D 1 154 ? 44.383 35.804 7.072 1.00 23.06 193 VAL D N 1
ATOM 13654 C CA . VAL D 1 154 ? 43.431 35.100 6.220 1.00 24.39 193 VAL D CA 1
ATOM 13655 C C . VAL D 1 154 ? 44.212 34.561 5.023 1.00 22.97 193 VAL D C 1
ATOM 13656 O O . VAL D 1 154 ? 44.595 35.319 4.119 1.00 24.15 193 VAL D O 1
ATOM 13669 N N . GLU D 1 155 ? 44.420 33.247 5.004 1.00 24.30 194 GLU D N 1
ATOM 13670 C CA . GLU D 1 155 ? 45.246 32.603 3.990 1.00 24.32 194 GLU D CA 1
ATOM 13671 C C . GLU D 1 155 ? 44.394 32.246 2.779 1.00 21.66 194 GLU D C 1
ATOM 13672 O O . GLU D 1 155 ? 43.338 31.607 2.910 1.00 26.12 194 GLU D O 1
ATOM 13684 N N . LEU D 1 156 ? 44.880 32.626 1.608 1.00 21.48 195 LEU D N 1
ATOM 13685 C CA . LEU D 1 156 ? 44.153 32.443 0.357 1.00 23.01 195 LEU D CA 1
ATOM 13686 C C . LEU D 1 156 ? 45.114 31.933 -0.705 1.00 21.60 195 LEU D C 1
ATOM 13687 O O . LEU D 1 156 ? 46.324 32.088 -0.593 1.00 23.13 195 LEU D O 1
ATOM 13703 N N . GLU D 1 157 ? 44.573 31.336 -1.770 1.00 21.45 196 GLU D N 1
ATOM 13704 C CA . GLU D 1 157 ? 45.422 31.071 -2.917 1.00 20.91 196 GLU D CA 1
ATOM 13705 C C . GLU D 1 157 ? 45.902 32.408 -3.487 1.00 21.90 196 GLU D C 1
ATOM 13706 O O . GLU D 1 157 ? 45.159 33.392 -3.511 1.00 21.57 196 GLU D O 1
ATOM 13718 N N . ALA D 1 158 ? 47.167 32.454 -3.909 1.00 20.75 197 ALA D N 1
ATOM 13719 C CA . ALA D 1 158 ? 47.821 33.721 -4.238 1.00 22.54 197 ALA D CA 1
ATOM 13720 C C . ALA D 1 158 ? 47.031 34.573 -5.221 1.00 22.57 197 ALA D C 1
ATOM 13721 O O . ALA D 1 158 ? 47.061 35.804 -5.141 1.00 22.30 197 ALA D O 1
ATOM 13728 N N . ALA D 1 159 ? 46.366 33.959 -6.204 1.00 22.35 198 ALA D N 1
ATOM 13729 C CA . ALA D 1 159 ? 45.673 34.754 -7.209 1.00 20.36 198 ALA D CA 1
ATOM 13730 C C . ALA D 1 159 ? 44.433 35.465 -6.654 1.00 22.49 198 ALA D C 1
ATOM 13731 O O . ALA D 1 159 ? 43.935 36.409 -7.299 1.00 23.55 198 ALA D O 1
ATOM 13738 N N . GLN D 1 160 ? 43.921 35.028 -5.504 1.00 22.41 199 GLN D N 1
ATOM 13739 C CA . GLN D 1 160 ? 42.761 35.659 -4.859 1.00 20.97 199 GLN D CA 1
ATOM 13740 C C . GLN D 1 160 ? 43.090 36.953 -4.143 1.00 23.17 199 GLN D C 1
ATOM 13741 O O . GLN D 1 160 ? 42.156 37.639 -3.730 1.00 22.29 199 GLN D O 1
ATOM 13755 N N . LEU D 1 161 ? 44.358 37.293 -3.970 1.00 22.19 200 LEU D N 1
ATOM 13756 C CA . LEU D 1 161 ? 44.700 38.385 -3.067 1.00 22.01 200 LEU D CA 1
ATOM 13757 C C . LEU D 1 161 ? 44.237 39.765 -3.555 1.00 24.75 200 LEU D C 1
ATOM 13758 O O . LEU D 1 161 ? 43.741 40.539 -2.726 1.00 24.18 200 LEU D O 1
ATOM 13774 N N . PRO D 1 162 ? 44.302 40.117 -4.844 1.00 22.64 201 PRO D N 1
ATOM 13775 C CA . PRO D 1 162 ? 43.732 41.426 -5.239 1.00 25.15 201 PRO D CA 1
ATOM 13776 C C . PRO D 1 162 ? 42.261 41.557 -4.863 1.00 26.92 201 PRO D C 1
ATOM 13777 O O . PRO D 1 162 ? 41.868 42.560 -4.245 1.00 26.21 201 PRO D O 1
ATOM 13788 N N . ARG D 1 163 ? 41.443 40.546 -5.185 1.00 24.92 202 ARG D N 1
ATOM 13789 C CA . ARG D 1 163 ? 40.015 40.572 -4.865 1.00 28.02 202 ARG D CA 1
ATOM 13790 C C . ARG D 1 163 ? 39.765 40.637 -3.366 1.00 29.06 202 ARG D C 1
ATOM 13791 O O . ARG D 1 163 ? 38.727 41.148 -2.930 1.00 31.08 202 ARG D O 1
ATOM 13812 N N . SER D 1 164 ? 40.687 40.107 -2.562 1.00 24.43 203 SER D N 1
ATOM 13813 C CA . SER D 1 164 ? 40.439 39.967 -1.133 1.00 27.32 203 SER D CA 1
ATOM 13814 C C . SER D 1 164 ? 40.330 41.308 -0.420 1.00 29.61 203 SER D C 1
ATOM 13815 O O . SER D 1 164 ? 39.859 41.337 0.717 1.00 29.39 203 SER D O 1
ATOM 13823 N N . ARG D 1 165 ? 40.761 42.397 -1.053 1.00 25.36 204 ARG D N 1
ATOM 13824 C CA . ARG D 1 165 ? 40.720 43.718 -0.427 1.00 29.25 204 ARG D CA 1
ATOM 13825 C C . ARG D 1 165 ? 39.309 44.119 -0.041 1.00 31.62 204 ARG D C 1
ATOM 13826 O O . ARG D 1 165 ? 39.129 44.987 0.823 1.00 31.94 204 ARG D O 1
ATOM 13847 N N . ALA D 1 166 ? 38.306 43.524 -0.674 1.00 30.36 205 ALA D N 1
ATOM 13848 C CA . ALA D 1 166 ? 36.926 43.778 -0.288 1.00 35.02 205 ALA D CA 1
ATOM 13849 C C . ALA D 1 166 ? 36.550 43.122 1.031 1.00 36.43 205 ALA D C 1
ATOM 13850 O O . ALA D 1 166 ? 35.556 43.527 1.646 1.00 39.01 205 ALA D O 1
ATOM 13857 N N . ASP D 1 167 ? 37.318 42.130 1.483 1.00 32.88 206 ASP D N 1
ATOM 13858 C CA . ASP D 1 167 ? 36.919 41.274 2.584 1.00 31.38 206 ASP D CA 1
ATOM 13859 C C . ASP D 1 167 ? 37.796 41.396 3.818 1.00 29.63 206 ASP D C 1
ATOM 13860 O O . ASP D 1 167 ? 37.422 40.863 4.868 1.00 32.03 206 ASP D O 1
ATOM 13869 N N . VAL D 1 168 ? 38.949 42.052 3.718 1.00 29.09 207 VAL D N 1
ATOM 13870 C CA . VAL D 1 168 ? 39.910 42.125 4.810 1.00 27.44 207 VAL D CA 1
ATOM 13871 C C . VAL D 1 168 ? 40.376 43.568 4.961 1.00 26.57 207 VAL D C 1
ATOM 13872 O O . VAL D 1 168 ? 40.271 44.384 4.046 1.00 27.45 207 VAL D O 1
ATOM 13885 N N . ASP D 1 169 ? 40.944 43.868 6.128 1.00 27.52 208 ASP D N 1
ATOM 13886 C CA . ASP D 1 169 ? 41.398 45.229 6.395 1.00 27.92 208 ASP D CA 1
ATOM 13887 C C . ASP D 1 169 ? 42.589 45.609 5.520 1.00 25.06 208 ASP D C 1
ATOM 13888 O O . ASP D 1 169 ? 42.667 46.736 5.021 1.00 26.62 208 ASP D O 1
ATOM 13897 N N . PHE D 1 170 ? 43.525 44.673 5.327 1.00 24.94 209 PHE D N 1
ATOM 13898 C CA . PHE D 1 170 ? 44.745 44.889 4.562 1.00 23.81 209 PHE D CA 1
ATOM 13899 C C . PHE D 1 170 ? 45.053 43.622 3.774 1.00 20.06 209 PHE D C 1
ATOM 13900 O O . PHE D 1 170 ? 44.810 42.524 4.261 1.00 24.33 209 PHE D O 1
ATOM 13917 N N . ALA D 1 171 ? 45.628 43.779 2.583 1.00 23.29 210 ALA D N 1
ATOM 13918 C CA . ALA D 1 171 ? 45.957 42.623 1.747 1.00 24.06 210 ALA D CA 1
ATOM 13919 C C . ALA D 1 171 ? 47.424 42.662 1.349 1.00 20.03 210 ALA D C 1
ATOM 13920 O O . ALA D 1 171 ? 47.897 43.669 0.810 1.00 21.21 210 ALA D O 1
ATOM 13927 N N . VAL D 1 172 ? 48.124 41.543 1.534 1.00 20.82 211 VAL D N 1
ATOM 13928 C CA . VAL D 1 172 ? 49.509 41.431 1.090 1.00 20.24 211 VAL D CA 1
ATOM 13929 C C . VAL D 1 172 ? 49.509 40.677 -0.231 1.00 24.13 211 VAL D C 1
ATOM 13930 O O . VAL D 1 172 ? 49.193 39.484 -0.271 1.00 24.99 211 VAL D O 1
ATOM 13943 N N . VAL D 1 173 ? 49.828 41.387 -1.311 1.00 22.04 212 VAL D N 1
ATOM 13944 C CA . VAL D 1 173 ? 49.540 40.946 -2.678 1.00 20.73 212 VAL D CA 1
ATOM 13945 C C . VAL D 1 173 ? 50.846 40.791 -3.444 1.00 19.11 212 VAL D C 1
ATOM 13946 O O . VAL D 1 173 ? 51.652 41.728 -3.497 1.00 20.78 212 VAL D O 1
ATOM 13959 N N . ASN D 1 174 ? 51.042 39.625 -4.075 1.00 18.06 213 ASN D N 1
ATOM 13960 C CA . ASN D 1 174 ? 52.218 39.405 -4.905 1.00 19.25 213 ASN D CA 1
ATOM 13961 C C . ASN D 1 174 ? 52.191 40.363 -6.091 1.00 20.59 213 ASN D C 1
ATOM 13962 O O . ASN D 1 174 ? 51.132 40.584 -6.691 1.00 20.91 213 ASN D O 1
ATOM 13973 N N . GLY D 1 175 ? 53.377 40.851 -6.468 1.00 21.12 214 GLY D N 1
ATOM 13974 C CA . GLY D 1 175 ? 53.496 41.883 -7.488 1.00 19.54 214 GLY D CA 1
ATOM 13975 C C . GLY D 1 175 ? 52.855 41.517 -8.818 1.00 21.66 214 GLY D C 1
ATOM 13976 O O . GLY D 1 175 ? 52.178 42.345 -9.427 1.00 21.17 214 GLY D O 1
ATOM 13980 N N . ASN D 1 176 ? 53.069 40.290 -9.301 1.00 18.93 215 ASN D N 1
ATOM 13981 C CA . ASN D 1 176 ? 52.537 39.947 -10.626 1.00 18.54 215 ASN D CA 1
ATOM 13982 C C . ASN D 1 176 ? 51.020 40.031 -10.637 1.00 20.70 215 ASN D C 1
ATOM 13983 O O . ASN D 1 176 ? 50.424 40.486 -11.621 1.00 21.82 215 ASN D O 1
ATOM 13994 N N . TYR D 1 177 ? 50.374 39.605 -9.554 1.00 20.37 216 TYR D N 1
ATOM 13995 C CA . TYR D 1 177 ? 48.925 39.643 -9.499 1.00 21.13 216 TYR D CA 1
ATOM 13996 C C . TYR D 1 177 ? 48.410 41.051 -9.230 1.00 21.91 216 TYR D C 1
ATOM 13997 O O . TYR D 1 177 ? 47.362 41.436 -9.757 1.00 22.32 216 TYR D O 1
ATOM 14015 N N . ALA D 1 178 ? 49.141 41.837 -8.446 1.00 22.00 217 ALA D N 1
ATOM 14016 C CA . ALA D 1 178 ? 48.775 43.235 -8.272 1.00 19.56 217 ALA D CA 1
ATOM 14017 C C . ALA D 1 178 ? 48.767 43.951 -9.618 1.00 21.93 217 ALA D C 1
ATOM 14018 O O . ALA D 1 178 ? 47.780 44.593 -9.987 1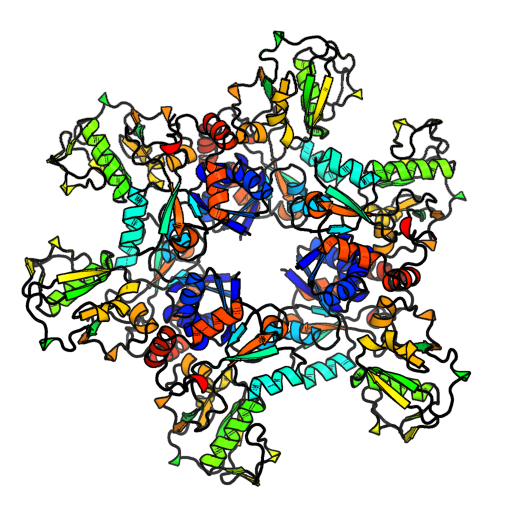.00 24.48 217 ALA D O 1
ATOM 14025 N N . ILE D 1 179 ? 49.851 43.817 -10.379 1.00 20.95 218 ILE D N 1
ATOM 14026 C CA . ILE D 1 179 ? 49.972 44.527 -11.648 1.00 20.04 218 ILE D CA 1
ATOM 14027 C C . ILE D 1 179 ? 48.864 44.105 -12.601 1.00 25.82 218 ILE D C 1
ATOM 14028 O O . ILE D 1 179 ? 48.215 44.953 -13.221 1.00 23.81 218 ILE D O 1
ATOM 14044 N N . SER D 1 180 ? 48.602 42.802 -12.700 1.00 21.91 219 SER D N 1
ATOM 14045 C CA . SER D 1 180 ? 47.614 42.326 -13.677 1.00 19.73 219 SER D CA 1
ATOM 14046 C C . SER D 1 180 ? 46.181 42.635 -13.257 1.00 25.42 219 SER D C 1
ATOM 14047 O O . SER D 1 180 ? 45.280 42.571 -14.100 1.00 25.51 219 SER D O 1
ATOM 14055 N N . SER D 1 181 ? 45.936 42.957 -11.989 1.00 23.86 220 SER D N 1
ATOM 14056 C CA . SER D 1 181 ? 44.618 43.402 -11.551 1.00 22.29 220 SER D CA 1
ATOM 14057 C C . SER D 1 181 ? 44.469 44.926 -11.605 1.00 22.97 220 SER D C 1
ATOM 14058 O O . SER D 1 181 ? 43.475 45.454 -11.109 1.00 31.64 220 SER D O 1
ATOM 14066 N N . GLY D 1 182 ? 45.446 45.638 -12.152 1.00 26.03 221 GLY D N 1
ATOM 14067 C CA . GLY D 1 182 ? 45.382 47.080 -12.250 1.00 24.74 221 GLY D CA 1
ATOM 14068 C C . GLY D 1 182 ? 45.783 47.821 -10.996 1.00 28.09 221 GLY D C 1
ATOM 14069 O O . GLY D 1 182 ? 45.591 49.037 -10.922 1.00 29.34 221 GLY D O 1
ATOM 14073 N N . MET D 1 183 ? 46.292 47.122 -9.985 1.00 24.83 222 MET D N 1
ATOM 14074 C CA . MET D 1 183 ? 46.867 47.805 -8.829 1.00 25.48 222 MET D CA 1
ATOM 14075 C C . MET D 1 183 ? 48.189 48.453 -9.201 1.00 27.08 222 MET D C 1
ATOM 14076 O O . MET D 1 183 ? 48.932 47.950 -10.041 1.00 28.66 222 MET D O 1
ATOM 14090 N N . LYS D 1 184 ? 48.505 49.572 -8.545 1.00 25.77 223 LYS D N 1
ATOM 14091 C CA . LYS D 1 184 ? 49.767 50.252 -8.761 1.00 25.52 223 LYS D CA 1
ATOM 14092 C C . LYS D 1 184 ? 50.665 50.038 -7.554 1.00 23.65 223 LYS D C 1
ATOM 14093 O O . LYS D 1 184 ? 50.196 50.045 -6.420 1.00 24.57 223 LYS D O 1
ATOM 14112 N N . LEU D 1 185 ? 51.957 49.861 -7.814 1.00 25.73 224 LEU D N 1
ATOM 14113 C CA . LEU D 1 185 ? 52.890 49.603 -6.729 1.00 24.79 224 LEU D CA 1
ATOM 14114 C C . LEU D 1 185 ? 52.900 50.750 -5.739 1.00 29.39 224 LEU D C 1
ATOM 14115 O O . LEU D 1 185 ? 53.113 50.526 -4.549 1.00 27.82 224 LEU D O 1
ATOM 14131 N N . THR D 1 186 ? 52.647 51.974 -6.204 1.00 31.37 225 THR D N 1
ATOM 14132 C CA . THR D 1 186 ? 52.620 53.133 -5.316 1.00 32.64 225 THR D CA 1
ATOM 14133 C C . THR D 1 186 ? 51.419 53.147 -4.384 1.00 31.20 225 THR D C 1
ATOM 14134 O O . THR D 1 186 ? 51.389 53.967 -3.453 1.00 34.57 225 THR D O 1
ATOM 14145 N N . GLU D 1 187 ? 50.436 52.278 -4.597 1.00 27.08 226 GLU D N 1
ATOM 14146 C CA . GLU D 1 187 ? 49.302 52.164 -3.689 1.00 27.99 226 GLU D CA 1
ATOM 14147 C C . GLU D 1 187 ? 49.657 51.418 -2.406 1.00 27.79 226 GLU D C 1
ATOM 14148 O O . GLU D 1 187 ? 48.879 51.431 -1.454 1.00 26.81 226 GLU D O 1
ATOM 14160 N N . ALA D 1 188 ? 50.792 50.739 -2.364 1.00 26.64 227 ALA D N 1
ATOM 14161 C CA . ALA D 1 188 ? 51.116 49.940 -1.191 1.00 25.57 227 ALA D CA 1
ATOM 14162 C C . ALA D 1 188 ? 51.359 50.858 0.002 1.00 23.20 227 ALA D C 1
ATOM 14163 O O . ALA D 1 188 ? 51.946 51.935 -0.142 1.00 27.19 227 ALA D O 1
ATOM 14170 N N . LEU D 1 189 ? 50.868 50.430 1.163 1.00 21.87 228 LEU D N 1
ATOM 14171 C CA . LEU D 1 189 ? 51.156 51.102 2.437 1.00 21.39 228 LEU D CA 1
ATOM 14172 C C . LEU D 1 189 ? 52.536 50.750 2.954 1.00 26.59 228 LEU D C 1
ATOM 14173 O O . LEU D 1 189 ? 53.142 51.541 3.691 1.00 26.16 228 LEU D O 1
ATOM 14189 N N . PHE D 1 190 ? 53.023 49.556 2.616 1.00 25.07 229 PHE D N 1
ATOM 14190 C CA . PHE D 1 190 ? 54.331 49.095 3.046 1.00 25.02 229 PHE D CA 1
ATOM 14191 C C . PHE D 1 190 ? 54.830 48.108 1.998 1.00 23.06 229 PHE D C 1
ATOM 14192 O O . PHE D 1 190 ? 54.115 47.165 1.662 1.00 26.65 229 PHE D O 1
ATOM 14209 N N . GLN D 1 191 ? 56.017 48.345 1.470 1.00 25.01 230 GLN D N 1
ATOM 14210 C CA . GLN D 1 191 ? 56.643 47.425 0.525 1.00 24.60 230 GLN D CA 1
ATOM 14211 C C . GLN D 1 191 ? 57.707 46.603 1.239 1.00 24.92 230 GLN D C 1
ATOM 14212 O O . GLN D 1 191 ? 58.442 47.113 2.090 1.00 26.54 230 GLN D O 1
ATOM 14226 N N . GLU D 1 192 ? 57.799 45.331 0.886 1.00 22.85 231 GLU D N 1
ATOM 14227 C CA . GLU D 1 192 ? 58.860 44.467 1.377 1.00 23.33 231 GLU D CA 1
ATOM 14228 C C . GLU D 1 192 ? 60.235 45.061 1.098 1.00 20.39 231 GLU D C 1
ATOM 14229 O O . GLU D 1 192 ? 60.561 45.313 -0.067 1.00 22.89 231 GLU D O 1
ATOM 14241 N N . PRO D 1 193 ? 61.086 45.276 2.119 1.00 20.84 232 PRO D N 1
ATOM 14242 C CA . PRO D 1 193 ? 62.431 45.806 1.841 1.00 23.39 232 PRO D CA 1
ATOM 14243 C C . PRO D 1 193 ? 63.363 44.821 1.142 1.00 23.43 232 PRO D C 1
ATOM 14244 O O . PRO D 1 193 ? 64.235 45.239 0.375 1.00 26.65 232 PRO D O 1
ATOM 14255 N N . SER D 1 194 ? 63.180 43.527 1.373 1.00 22.49 233 SER D N 1
ATOM 14256 C CA . SER D 1 194 ? 64.094 42.488 0.909 1.00 24.24 233 SER D CA 1
ATOM 14257 C C . SER D 1 194 ? 64.323 42.510 -0.600 1.00 22.41 233 SER D C 1
ATOM 14258 O O . SER D 1 194 ? 63.445 42.877 -1.376 1.00 21.90 233 SER D O 1
ATOM 14266 N N . PHE D 1 195 ? 65.504 42.037 -1.013 1.00 21.06 234 PHE D N 1
ATOM 14267 C CA . PHE D 1 195 ? 65.799 41.701 -2.402 1.00 22.63 234 PHE D CA 1
ATOM 14268 C C . PHE D 1 195 ? 65.944 40.198 -2.605 1.00 21.39 234 PHE D C 1
ATOM 14269 O O . PHE D 1 195 ? 66.311 39.756 -3.700 1.00 22.33 234 PHE D O 1
ATOM 14286 N N . ALA D 1 196 ? 65.619 39.407 -1.597 1.00 19.20 235 ALA D N 1
ATOM 14287 C CA . ALA D 1 196 ? 65.813 37.967 -1.686 1.00 19.25 235 ALA D CA 1
ATOM 14288 C C . ALA D 1 196 ? 64.790 37.297 -2.579 1.00 22.63 235 ALA D C 1
ATOM 14289 O O . ALA D 1 196 ? 64.962 36.116 -2.909 1.00 20.43 235 ALA D O 1
ATOM 14296 N N . TYR D 1 197 ? 63.753 38.018 -2.984 1.00 18.91 236 TYR D N 1
ATOM 14297 C CA . TYR D 1 197 ? 62.654 37.460 -3.745 1.00 18.09 236 TYR D CA 1
ATOM 14298 C C . TYR D 1 197 ? 62.594 38.016 -5.156 1.00 19.80 236 TYR D C 1
ATOM 14299 O O . TYR D 1 197 ? 61.573 37.874 -5.820 1.00 19.70 236 TYR D O 1
ATOM 14317 N N . VAL D 1 198 ? 63.674 38.638 -5.642 1.00 19.73 237 VAL D N 1
ATOM 14318 C CA . VAL D 1 198 ? 63.734 38.985 -7.056 1.00 19.94 237 VAL D CA 1
ATOM 14319 C C . VAL D 1 198 ? 63.702 37.686 -7.854 1.00 19.39 237 VAL D C 1
ATOM 14320 O O . VAL D 1 198 ? 64.392 36.717 -7.519 1.00 19.65 237 VAL D O 1
ATOM 14333 N N . ASN D 1 199 ? 62.874 37.649 -8.890 1.00 18.77 238 ASN D N 1
ATOM 14334 C CA . ASN D 1 199 ? 62.547 36.377 -9.500 1.00 18.79 238 ASN D CA 1
ATOM 14335 C C . ASN D 1 199 ? 63.666 35.902 -10.417 1.00 19.39 238 ASN D C 1
ATOM 14336 O O . ASN D 1 199 ? 64.506 36.679 -10.898 1.00 20.01 238 ASN D O 1
ATOM 14347 N N . TRP D 1 200 ? 63.635 34.591 -10.664 1.00 18.60 239 TRP D N 1
ATOM 14348 C CA . TRP D 1 200 ? 64.601 33.860 -11.463 1.00 18.97 239 TRP D CA 1
ATOM 14349 C C . TRP D 1 200 ? 63.879 33.101 -12.560 1.00 20.21 239 TRP D C 1
ATOM 14350 O O . TRP D 1 200 ? 62.784 32.570 -12.350 1.00 20.98 239 TRP D O 1
ATOM 14371 N N . SER D 1 201 ? 64.574 32.955 -13.675 1.00 20.33 240 SER D N 1
ATOM 14372 C CA . SER D 1 201 ? 64.225 31.935 -14.666 1.00 19.02 240 SER D CA 1
ATOM 14373 C C . SER D 1 201 ? 64.697 30.568 -14.183 1.00 22.58 240 SER D C 1
ATOM 14374 O O . SER D 1 201 ? 65.642 30.455 -13.393 1.00 21.50 240 SER D O 1
ATOM 14382 N N . ALA D 1 202 ? 64.026 29.513 -14.655 1.00 21.01 241 ALA D N 1
ATOM 14383 C CA . ALA D 1 202 ? 64.378 28.153 -14.285 1.00 19.69 241 ALA D CA 1
ATOM 14384 C C . ALA D 1 202 ? 64.352 27.246 -15.511 1.00 18.74 241 ALA D C 1
ATOM 14385 O O . ALA D 1 202 ? 63.520 27.417 -16.411 1.00 20.57 241 ALA D O 1
ATOM 14392 N N . VAL D 1 203 ? 65.250 26.250 -15.502 1.00 19.70 242 VAL D N 1
ATOM 14393 C CA . VAL D 1 203 ? 65.368 25.259 -16.575 1.00 21.27 242 VAL D CA 1
ATOM 14394 C C . VAL D 1 203 ? 65.566 23.878 -15.959 1.00 20.14 242 VAL D C 1
ATOM 14395 O O . VAL D 1 203 ? 65.918 23.739 -14.788 1.00 21.00 242 VAL D O 1
ATOM 14408 N N . LYS D 1 204 ? 65.363 22.838 -16.781 1.00 21.91 243 LYS D N 1
ATOM 14409 C CA . LYS D 1 204 ? 65.856 21.518 -16.429 1.00 23.74 243 LYS D CA 1
ATOM 14410 C C . LYS D 1 204 ? 67.379 21.547 -16.327 1.00 23.56 243 LYS D C 1
ATOM 14411 O O . LYS D 1 204 ? 68.059 22.167 -17.155 1.00 24.45 243 LYS D O 1
ATOM 14430 N N . THR D 1 205 ? 67.907 20.897 -15.288 1.00 23.53 244 THR D N 1
ATOM 14431 C CA . THR D 1 205 ? 69.346 20.911 -15.040 1.00 24.49 244 THR D CA 1
ATOM 14432 C C . THR D 1 205 ? 70.123 20.428 -16.253 1.00 26.30 244 THR D C 1
ATOM 14433 O O . THR D 1 205 ? 71.206 20.954 -16.543 1.00 29.17 244 THR D O 1
ATOM 14444 N N . ALA D 1 206 ? 69.559 19.478 -17.007 1.00 30.01 245 ALA D N 1
ATOM 14445 C CA . ALA D 1 206 ? 70.221 18.950 -18.195 1.00 30.63 245 ALA D CA 1
ATOM 14446 C C . ALA D 1 206 ? 70.484 20.018 -19.252 1.00 29.23 245 ALA D C 1
ATOM 14447 O O . ALA D 1 206 ? 71.349 19.819 -20.113 1.00 32.37 245 ALA D O 1
ATOM 14454 N N . ASP D 1 207 ? 69.762 21.139 -19.220 1.00 28.37 246 ASP D N 1
ATOM 14455 C CA . ASP D 1 207 ? 69.877 22.187 -20.225 1.00 26.63 246 ASP D CA 1
ATOM 14456 C C . ASP D 1 207 ? 70.773 23.347 -19.780 1.00 25.29 246 ASP D C 1
ATOM 14457 O O . ASP D 1 207 ? 70.919 24.323 -20.525 1.00 25.91 246 ASP D O 1
ATOM 14466 N N . LYS D 1 208 ? 71.411 23.227 -18.615 1.00 27.00 247 LYS D N 1
ATOM 14467 C CA . LYS D 1 208 ? 72.130 24.348 -18.010 1.00 29.80 247 LYS D CA 1
ATOM 14468 C C . LYS D 1 208 ? 73.248 24.873 -18.901 1.00 31.80 247 LYS D C 1
ATOM 14469 O O . LYS D 1 208 ? 73.524 26.079 -18.908 1.00 29.64 247 LYS D O 1
ATOM 14488 N N . ASP D 1 209 ? 73.925 23.993 -19.640 1.00 30.86 248 ASP D N 1
ATOM 14489 C CA . ASP D 1 209 ? 75.085 24.398 -20.428 1.00 32.77 248 ASP D CA 1
ATOM 14490 C C . ASP D 1 209 ? 74.762 24.599 -21.904 1.00 36.79 248 ASP D C 1
ATOM 14491 O O . ASP D 1 209 ? 75.683 24.693 -22.722 1.00 34.51 248 ASP D O 1
ATOM 14500 N N . SER D 1 210 ? 73.482 24.701 -22.261 1.00 29.06 249 SER D N 1
ATOM 14501 C CA . SER D 1 210 ? 73.074 24.734 -23.655 1.00 31.92 249 SER D CA 1
ATOM 14502 C C . SER D 1 210 ? 73.388 26.076 -24.296 1.00 30.40 249 SER D C 1
ATOM 14503 O O . SER D 1 210 ? 73.421 27.119 -23.642 1.00 30.23 249 SER D O 1
ATOM 14511 N N . GLN D 1 211 ? 73.603 26.047 -25.607 1.00 28.61 250 GLN D N 1
ATOM 14512 C CA . GLN D 1 211 ? 73.797 27.298 -26.317 1.00 31.27 250 GLN D CA 1
ATOM 14513 C C . GLN D 1 211 ? 72.525 28.133 -26.306 1.00 28.66 250 GLN D C 1
ATOM 14514 O O . GLN D 1 211 ? 72.588 29.361 -26.188 1.00 28.73 250 GLN D O 1
ATOM 14528 N N . TRP D 1 212 ? 71.355 27.497 -26.421 1.00 26.59 251 TRP D N 1
ATOM 14529 C CA . TRP D 1 212 ? 70.132 28.291 -26.475 1.00 25.58 251 TRP D CA 1
ATOM 14530 C C . TRP D 1 212 ? 69.944 29.054 -25.171 1.00 26.58 251 TRP D C 1
ATOM 14531 O O . TRP D 1 212 ? 69.554 30.223 -25.185 1.00 25.42 251 TRP D O 1
ATOM 14552 N N . LEU D 1 213 ? 70.256 28.423 -24.040 1.00 27.19 252 LEU D N 1
ATOM 14553 C CA . LEU D 1 213 ? 70.100 29.113 -22.762 1.00 25.30 252 LEU D CA 1
ATOM 14554 C C . LEU D 1 213 ? 71.119 30.237 -22.612 1.00 26.85 252 LEU D C 1
ATOM 14555 O O . LEU D 1 213 ? 70.815 31.285 -22.026 1.00 25.93 252 LEU D O 1
ATOM 14571 N N . LYS D 1 214 ? 72.333 30.042 -23.132 1.00 28.86 253 LYS D N 1
ATOM 14572 C CA . LYS D 1 214 ? 73.298 31.138 -23.148 1.00 31.20 253 LYS D CA 1
ATOM 14573 C C . LYS D 1 214 ? 72.730 32.335 -23.894 1.00 26.98 253 LYS D C 1
ATOM 14574 O O . LYS D 1 214 ? 72.853 33.476 -23.444 1.00 28.20 253 LYS D O 1
ATOM 14593 N N . ASP D 1 215 ? 72.093 32.093 -25.042 1.00 25.86 254 ASP D N 1
ATOM 14594 C CA . ASP D 1 215 ? 71.522 33.187 -25.819 1.00 26.32 254 ASP D CA 1
ATOM 14595 C C . ASP D 1 215 ? 70.321 33.819 -25.119 1.00 24.78 254 ASP D C 1
ATOM 14596 O O . ASP D 1 215 ? 70.130 35.037 -25.195 1.00 26.20 254 ASP D O 1
ATOM 14605 N N . VAL D 1 216 ? 69.494 33.013 -24.434 1.00 27.29 255 VAL D N 1
ATOM 14606 C CA . VAL D 1 216 ? 68.401 33.593 -23.648 1.00 23.34 255 VAL D CA 1
ATOM 14607 C C . VAL D 1 216 ? 68.958 34.438 -22.521 1.00 24.41 255 VAL D C 1
ATOM 14608 O O . VAL D 1 216 ? 68.465 35.538 -22.249 1.00 23.57 255 VAL D O 1
ATOM 14621 N N . THR D 1 217 ? 69.972 33.929 -21.834 1.00 23.96 256 THR D N 1
ATOM 14622 C CA . THR D 1 217 ? 70.580 34.693 -20.746 1.00 24.35 256 THR D CA 1
ATOM 14623 C C . THR D 1 217 ? 71.122 36.022 -21.250 1.00 27.09 256 THR D C 1
ATOM 14624 O O . THR D 1 217 ? 70.915 37.067 -20.615 1.00 26.68 256 THR D O 1
ATOM 14635 N N . GLU D 1 218 ? 71.822 36.009 -22.391 1.00 27.49 257 GLU D N 1
ATOM 14636 C CA . GLU D 1 218 ? 72.304 37.267 -22.963 1.00 31.29 257 GLU D CA 1
ATOM 14637 C C . GLU D 1 218 ? 71.159 38.231 -23.251 1.00 29.83 257 GLU D C 1
ATOM 14638 O O . GLU D 1 218 ? 71.284 39.436 -23.009 1.00 27.57 257 GLU D O 1
ATOM 14650 N N . ALA D 1 219 ? 70.031 37.723 -23.766 1.00 24.93 258 ALA D N 1
ATOM 14651 C CA . ALA D 1 219 ? 68.903 38.589 -24.106 1.00 26.43 258 ALA D CA 1
ATOM 14652 C C . ALA D 1 219 ? 68.334 39.302 -22.883 1.00 28.07 258 ALA D C 1
ATOM 14653 O O . ALA D 1 219 ? 67.918 40.463 -22.971 1.00 29.41 258 ALA D O 1
ATOM 14660 N N . TYR D 1 220 ? 68.296 38.626 -21.736 1.00 26.03 259 TYR D N 1
ATOM 14661 C CA . TYR D 1 220 ? 67.762 39.219 -20.516 1.00 24.47 259 TYR D CA 1
ATOM 14662 C C . TYR D 1 220 ? 68.771 40.106 -19.800 1.00 27.82 259 TYR D C 1
ATOM 14663 O O . TYR D 1 220 ? 68.445 40.683 -18.753 1.00 26.61 259 TYR D O 1
ATOM 14681 N N . ASN D 1 221 ? 69.989 40.244 -20.326 1.00 25.72 260 ASN D N 1
ATOM 14682 C CA . ASN D 1 221 ? 70.998 41.069 -19.676 1.00 25.59 260 ASN D CA 1
ATOM 14683 C C . ASN D 1 221 ? 71.583 42.103 -20.624 1.00 32.47 260 ASN D C 1
ATOM 14684 O O . ASN D 1 221 ? 72.567 42.768 -20.279 1.00 29.63 260 ASN D O 1
ATOM 14695 N N . SER D 1 222 ? 70.971 42.290 -21.783 1.00 29.93 261 SER D N 1
ATOM 14696 C CA . SER D 1 222 ? 71.501 43.211 -22.767 1.00 28.23 261 SER D CA 1
ATOM 14697 C C . SER D 1 222 ? 71.190 44.643 -22.376 1.00 34.39 261 SER D C 1
ATOM 14698 O O . SER D 1 222 ? 70.236 44.925 -21.648 1.00 27.46 261 SER D O 1
ATOM 14706 N N . ASP D 1 223 ? 71.986 45.571 -22.913 1.00 35.08 262 ASP D N 1
ATOM 14707 C CA . ASP D 1 223 ? 71.691 46.981 -22.688 1.00 34.23 262 ASP D CA 1
ATOM 14708 C C . ASP D 1 223 ? 70.292 47.325 -23.166 1.00 29.38 262 ASP D C 1
ATOM 14709 O O . ASP D 1 223 ? 69.588 48.109 -22.526 1.00 30.70 262 ASP D O 1
ATOM 14718 N N . ALA D 1 224 ? 69.866 46.739 -24.290 1.00 30.96 263 ALA D N 1
ATOM 14719 C CA . ALA D 1 224 ? 68.545 47.030 -24.825 1.00 33.41 263 ALA D CA 1
ATOM 14720 C C . ALA D 1 224 ? 67.450 46.556 -23.882 1.00 30.76 263 ALA D C 1
ATOM 14721 O O . ALA D 1 224 ? 66.451 47.257 -23.683 1.00 28.41 263 ALA D O 1
ATOM 14728 N N . PHE D 1 225 ? 67.612 45.368 -23.295 1.00 29.64 264 PHE D N 1
ATOM 14729 C CA . PHE D 1 225 ? 66.593 44.887 -22.367 1.00 30.22 264 PHE D CA 1
ATOM 14730 C C . PHE D 1 225 ? 66.548 45.740 -21.107 1.00 27.62 264 PHE D C 1
ATOM 14731 O O . PHE D 1 225 ? 65.463 46.107 -20.633 1.00 27.25 264 PHE D O 1
ATOM 14748 N N . LYS D 1 226 ? 67.714 46.085 -20.565 1.00 27.33 265 LYS D N 1
ATOM 14749 C CA . LYS D 1 226 ? 67.746 46.918 -19.368 1.00 30.88 265 LYS D CA 1
ATOM 14750 C C . LYS D 1 226 ? 67.039 48.244 -19.609 1.00 30.70 265 LYS D C 1
ATOM 14751 O O . LYS D 1 226 ? 66.251 48.696 -18.769 1.00 29.04 265 LYS D O 1
ATOM 14770 N N . ALA D 1 227 ? 67.267 48.858 -20.776 1.00 30.52 266 ALA D N 1
ATOM 14771 C CA . ALA D 1 227 ? 66.641 50.147 -21.060 1.00 30.33 266 ALA D CA 1
ATOM 14772 C C . ALA D 1 227 ? 65.130 50.012 -21.173 1.00 28.68 266 ALA D C 1
ATOM 14773 O O . ALA D 1 227 ? 64.386 50.842 -20.635 1.00 30.67 266 ALA D O 1
ATOM 14780 N N . TYR D 1 228 ? 64.659 48.963 -21.858 1.00 26.64 267 TYR D N 1
ATOM 14781 C CA . TYR D 1 228 ? 63.225 48.687 -21.930 1.00 27.47 267 TYR D CA 1
ATOM 14782 C C . TYR D 1 228 ? 62.646 48.425 -20.546 1.00 27.05 267 TYR D C 1
ATOM 14783 O O . TYR D 1 228 ? 61.589 48.958 -20.183 1.00 25.65 267 TYR D O 1
ATOM 14801 N N . ALA D 1 229 ? 63.325 47.596 -19.755 1.00 27.60 268 ALA D N 1
ATOM 14802 C CA . ALA D 1 229 ? 62.770 47.227 -18.453 1.00 29.75 268 ALA D CA 1
ATOM 14803 C C . ALA D 1 229 ? 62.622 48.448 -17.551 1.00 28.50 268 ALA D C 1
ATOM 14804 O O . ALA D 1 229 ? 61.608 48.603 -16.859 1.00 26.66 268 ALA D O 1
ATOM 14811 N N . HIS D 1 230 ? 63.608 49.344 -17.576 1.00 28.14 269 HIS D N 1
ATOM 14812 C CA . HIS D 1 230 ? 63.551 50.530 -16.727 1.00 31.08 269 HIS D CA 1
ATOM 14813 C C . HIS D 1 230 ? 62.394 51.451 -17.108 1.00 29.92 269 HIS D C 1
ATOM 14814 O O . HIS D 1 230 ? 61.880 52.182 -16.257 1.00 32.69 269 HIS D O 1
ATOM 14828 N N . LYS D 1 231 ? 61.969 51.434 -18.372 1.00 29.22 270 LYS D N 1
ATOM 14829 C CA . LYS D 1 231 ? 60.830 52.236 -18.807 1.00 32.56 270 LYS D CA 1
ATOM 14830 C C . LYS D 1 231 ? 59.500 51.513 -18.628 1.00 29.24 270 LYS D C 1
ATOM 14831 O O . LYS D 1 231 ? 58.536 52.097 -18.121 1.00 29.69 270 LYS D O 1
ATOM 14850 N N . ARG D 1 232 ? 59.432 50.238 -19.015 1.00 27.77 271 ARG D N 1
ATOM 14851 C CA . ARG D 1 232 ? 58.168 49.510 -19.004 1.00 26.20 271 ARG D CA 1
ATOM 14852 C C . ARG D 1 232 ? 57.755 49.103 -17.591 1.00 24.88 271 ARG D C 1
ATOM 14853 O O . ARG D 1 232 ? 56.560 49.033 -17.290 1.00 26.39 271 ARG D O 1
ATOM 14874 N N . PHE D 1 233 ? 58.717 48.878 -16.706 1.00 25.28 272 PHE D N 1
ATOM 14875 C CA . PHE D 1 233 ? 58.450 48.261 -15.410 1.00 23.66 272 PHE D CA 1
ATOM 14876 C C . PHE D 1 233 ? 59.042 49.136 -14.306 1.00 27.69 272 PHE D C 1
ATOM 14877 O O . PHE D 1 233 ? 59.959 48.734 -13.585 1.00 27.50 272 PHE D O 1
ATOM 14894 N N . GLU D 1 234 ? 58.490 50.341 -14.181 1.00 28.79 273 GLU D N 1
ATOM 14895 C CA . GLU D 1 234 ? 58.941 51.268 -13.154 1.00 33.31 273 GLU D CA 1
ATOM 14896 C C . GLU D 1 234 ? 58.576 50.757 -11.769 1.00 27.29 273 GLU D C 1
ATOM 14897 O O . GLU D 1 234 ? 57.469 50.266 -11.530 1.00 30.59 273 GLU D O 1
ATOM 14909 N N . GLY D 1 235 ? 59.519 50.899 -10.851 1.00 26.44 274 GLY D N 1
ATOM 14910 C CA . GLY D 1 235 ? 59.335 50.454 -9.493 1.00 28.36 274 GLY D CA 1
ATOM 14911 C C . GLY D 1 235 ? 59.684 49.006 -9.258 1.00 25.08 274 GLY D C 1
ATOM 14912 O O . GLY D 1 235 ? 59.605 48.554 -8.111 1.00 25.86 274 GLY D O 1
ATOM 14916 N N . TYR D 1 236 ? 60.068 48.273 -10.296 1.00 26.12 275 TYR D N 1
ATOM 14917 C CA . TYR D 1 236 ? 60.450 46.880 -10.139 1.00 21.34 275 TYR D CA 1
ATOM 14918 C C . TYR D 1 236 ? 61.848 46.778 -9.540 1.00 24.81 275 TYR D C 1
ATOM 14919 O O . TYR D 1 236 ? 62.690 47.673 -9.690 1.00 26.93 275 TYR D O 1
ATOM 14937 N N . LYS D 1 237 ? 62.088 45.670 -8.856 1.00 21.93 276 LYS D N 1
ATOM 14938 C CA . LYS D 1 237 ? 63.403 45.364 -8.323 1.00 21.88 276 LYS D CA 1
ATOM 14939 C C . LYS D 1 237 ? 64.245 44.641 -9.361 1.00 22.63 276 LYS D C 1
ATOM 14940 O O . LYS D 1 237 ? 63.776 43.679 -9.984 1.00 21.80 276 LYS D O 1
ATOM 14959 N N . SER D 1 238 ? 65.486 45.114 -9.571 1.00 21.87 277 SER D N 1
ATOM 14960 C CA . SER D 1 238 ? 66.360 44.595 -10.618 1.00 24.04 277 SER D CA 1
ATOM 14961 C C . SER D 1 238 ? 67.179 43.391 -10.151 1.00 21.73 277 SER D C 1
ATOM 14962 O O . SER D 1 238 ? 67.468 43.244 -8.957 1.00 24.13 277 SER D O 1
ATOM 14970 N N . PRO D 1 239 ? 67.563 42.539 -11.107 1.00 23.02 278 PRO D N 1
ATOM 14971 C CA . PRO D 1 239 ? 68.558 41.493 -10.838 1.00 23.26 278 PRO D CA 1
ATOM 14972 C C . PRO D 1 239 ? 69.761 42.045 -10.079 1.00 24.80 278 PRO D C 1
ATOM 14973 O O . PRO D 1 239 ? 70.266 43.124 -10.398 1.00 24.93 278 PRO D O 1
ATOM 14984 N N . ALA D 1 240 ? 70.231 41.273 -9.094 1.00 23.03 279 ALA D N 1
ATOM 14985 C CA . ALA D 1 240 ? 71.412 41.669 -8.321 1.00 25.09 279 ALA D CA 1
ATOM 14986 C C . ALA D 1 240 ? 72.622 41.860 -9.226 1.00 29.17 279 ALA D C 1
ATOM 14987 O O . ALA D 1 240 ? 73.428 42.778 -9.015 1.00 27.66 279 ALA D O 1
ATOM 14994 N N . ALA D 1 241 ? 72.768 41.000 -10.241 1.00 27.47 280 ALA D N 1
ATOM 14995 C CA . ALA D 1 241 ? 73.913 41.078 -11.145 1.00 27.50 280 ALA D CA 1
ATOM 14996 C C . ALA D 1 241 ? 73.958 42.370 -11.952 1.00 29.45 280 ALA D C 1
ATOM 14997 O O . ALA D 1 241 ? 75.032 42.734 -12.443 1.00 30.03 280 ALA D O 1
ATOM 15004 N N . TRP D 1 242 ? 72.829 43.059 -12.132 1.00 26.33 281 TRP D N 1
ATOM 15005 C CA . TRP D 1 242 ? 72.863 44.347 -12.818 1.00 29.20 281 TRP D CA 1
ATOM 15006 C C . TRP D 1 242 ? 73.589 45.393 -11.992 1.00 31.62 281 TRP D C 1
ATOM 15007 O O . TRP D 1 242 ? 74.050 46.395 -12.543 1.00 32.19 281 TRP D O 1
ATOM 15028 N N . ASN D 1 243 ? 73.684 45.183 -10.687 1.00 29.97 282 ASN D N 1
ATOM 15029 C CA . ASN D 1 243 ? 74.563 45.976 -9.820 1.00 34.82 282 ASN D CA 1
ATOM 15030 C C . ASN D 1 243 ? 74.309 47.465 -10.002 1.00 43.08 282 ASN D C 1
ATOM 15031 O O . ASN D 1 243 ? 75.232 48.266 -10.168 1.00 52.86 282 ASN D O 1
ATOM 15042 N N . GLU D 1 244 ? 73.036 47.834 -9.986 1.00 41.55 283 GLU D N 1
ATOM 15043 C CA . GLU D 1 244 ? 72.668 49.215 -10.255 1.00 52.79 283 GLU D CA 1
ATOM 15044 C C . GLU D 1 244 ? 72.139 49.850 -8.981 1.00 56.60 283 GLU D C 1
ATOM 15045 O O . GLU D 1 244 ? 72.622 49.538 -7.892 1.00 56.65 283 GLU D O 1
ATOM 15057 N N . LYS E 1 4 ? 67.378 19.007 -44.679 1.00 41.87 43 LYS E N 1
ATOM 15058 C CA . LYS E 1 4 ? 66.687 20.297 -44.764 1.00 36.60 43 LYS E CA 1
ATOM 15059 C C . LYS E 1 4 ? 65.363 20.193 -45.535 1.00 33.60 43 LYS E C 1
ATOM 15060 O O . LYS E 1 4 ? 65.324 19.677 -46.655 1.00 34.63 43 LYS E O 1
ATOM 15063 N N . GLU E 1 5 ? 64.283 20.686 -44.920 1.00 32.42 44 GLU E N 1
ATOM 15064 C CA . GLU E 1 5 ? 62.957 20.721 -45.531 1.00 30.81 44 GLU E CA 1
ATOM 15065 C C . GLU E 1 5 ? 62.748 22.126 -46.077 1.00 28.82 44 GLU E C 1
ATOM 15066 O O . GLU E 1 5 ? 62.618 23.076 -45.304 1.00 29.45 44 GLU E O 1
ATOM 15078 N N . ILE E 1 6 ? 62.681 22.255 -47.393 1.00 25.52 45 ILE E N 1
ATOM 15079 C CA . ILE E 1 6 ? 62.539 23.565 -48.023 1.00 26.71 45 ILE E CA 1
ATOM 15080 C C . ILE E 1 6 ? 61.050 23.832 -48.205 1.00 23.67 45 ILE E C 1
ATOM 15081 O O . ILE E 1 6 ? 60.341 23.031 -48.829 1.00 25.14 45 ILE E O 1
ATOM 15097 N N . VAL E 1 7 ? 60.566 24.932 -47.632 1.00 23.05 46 VAL E N 1
ATOM 15098 C CA . VAL E 1 7 ? 59.157 25.289 -47.706 1.00 20.30 46 VAL E CA 1
ATOM 15099 C C . VAL E 1 7 ? 59.002 26.385 -48.766 1.00 20.21 46 VAL E C 1
ATOM 15100 O O . VAL E 1 7 ? 59.470 27.514 -48.591 1.00 22.04 46 VAL E O 1
ATOM 15113 N N . PHE E 1 8 ? 58.311 26.032 -49.842 1.00 20.17 47 PHE E N 1
ATOM 15114 C CA . PHE E 1 8 ? 57.939 26.945 -50.927 1.00 21.29 47 PHE E CA 1
ATOM 15115 C C . PHE E 1 8 ? 56.562 27.540 -50.679 1.00 21.38 47 PHE E C 1
ATOM 15116 O O . PHE E 1 8 ? 55.642 26.837 -50.257 1.00 21.89 47 PHE E O 1
ATOM 15133 N N . GLY E 1 9 ? 56.400 28.820 -51.020 1.00 18.96 48 GLY E N 1
ATOM 15134 C CA . GLY E 1 9 ? 55.069 29.380 -51.152 1.00 20.64 48 GLY E CA 1
ATOM 15135 C C . GLY E 1 9 ? 54.857 29.932 -52.552 1.00 18.68 48 GLY E C 1
ATOM 15136 O O . GLY E 1 9 ? 55.725 30.641 -53.055 1.00 19.45 48 GLY E O 1
ATOM 15140 N N . THR E 1 10 ? 53.748 29.586 -53.203 1.00 18.73 49 THR E N 1
ATOM 15141 C CA . THR E 1 10 ? 53.430 30.072 -54.544 1.00 18.05 49 THR E CA 1
ATOM 15142 C C . THR E 1 10 ? 51.971 30.496 -54.586 1.00 22.16 49 THR E C 1
ATOM 15143 O O . THR E 1 10 ? 51.183 30.146 -53.721 1.00 20.93 49 THR E O 1
ATOM 15154 N N . THR E 1 11 ? 51.588 31.229 -55.632 1.00 20.10 50 THR E N 1
ATOM 15155 C CA . THR E 1 11 ? 50.165 31.327 -55.936 1.00 18.85 50 THR E CA 1
ATOM 15156 C C . THR E 1 11 ? 49.669 29.970 -56.453 1.00 19.79 50 THR E C 1
ATOM 15157 O O . THR E 1 11 ? 50.452 29.118 -56.881 1.00 20.10 50 THR E O 1
ATOM 15168 N N . VAL E 1 12 ? 48.351 29.754 -56.372 1.00 19.35 51 VAL E N 1
ATOM 15169 C CA . VAL E 1 12 ? 47.796 28.511 -56.903 1.00 20.33 51 VAL E CA 1
ATOM 15170 C C . VAL E 1 12 ? 48.053 28.427 -58.405 1.00 21.62 51 VAL E C 1
ATOM 15171 O O . VAL E 1 12 ? 48.243 29.433 -59.097 1.00 21.37 51 VAL E O 1
ATOM 15184 N N . GLY E 1 13 ? 48.088 27.211 -58.911 1.00 21.70 52 GLY E N 1
ATOM 15185 C CA . GLY E 1 13 ? 48.197 27.002 -60.343 1.00 21.89 52 GLY E CA 1
ATOM 15186 C C . GLY E 1 13 ? 49.642 26.858 -60.806 1.00 21.40 52 GLY E C 1
ATOM 15187 O O . GLY E 1 13 ? 50.394 26.033 -60.267 1.00 21.59 52 GLY E O 1
ATOM 15191 N N . ASP E 1 14 ? 50.027 27.654 -61.822 1.00 19.91 53 ASP E N 1
ATOM 15192 C CA . ASP E 1 14 ? 51.226 27.345 -62.591 1.00 20.20 53 ASP E CA 1
ATOM 15193 C C . ASP E 1 14 ? 52.484 27.281 -61.726 1.00 21.89 53 ASP E C 1
ATOM 15194 O O . ASP E 1 14 ? 53.282 26.345 -61.863 1.00 19.80 53 ASP E O 1
ATOM 15203 N N . PHE E 1 15 ? 52.718 28.274 -60.865 1.00 19.98 54 PHE E N 1
ATOM 15204 C CA . PHE E 1 15 ? 53.958 28.259 -60.093 1.00 19.68 54 PHE E CA 1
ATOM 15205 C C . PHE E 1 15 ? 53.997 27.079 -59.120 1.00 19.28 54 PHE E C 1
ATOM 15206 O O . PHE E 1 15 ? 55.073 26.536 -58.841 1.00 20.87 54 PHE E O 1
ATOM 15223 N N . GLY E 1 16 ? 52.847 26.679 -58.598 1.00 20.28 55 GLY E N 1
ATOM 15224 C CA . GLY E 1 16 ? 52.805 25.493 -57.756 1.00 18.75 55 GLY E CA 1
ATOM 15225 C C . GLY E 1 16 ? 53.061 24.221 -58.535 1.00 22.14 55 GLY E C 1
ATOM 15226 O O . GLY E 1 16 ? 53.744 23.314 -58.052 1.00 22.72 55 GLY E O 1
ATOM 15230 N N . ASP E 1 17 ? 52.502 24.118 -59.739 1.00 21.46 56 ASP E N 1
ATOM 15231 C CA . ASP E 1 17 ? 52.766 22.937 -60.550 1.00 22.84 56 ASP E CA 1
ATOM 15232 C C . ASP E 1 17 ? 54.246 22.795 -60.874 1.00 22.29 56 ASP E C 1
ATOM 15233 O O . ASP E 1 17 ? 54.774 21.677 -60.916 1.00 21.52 56 ASP E O 1
ATOM 15242 N N . MET E 1 18 ? 54.944 23.908 -61.119 1.00 19.68 57 MET E N 1
ATOM 15243 C CA . MET E 1 18 ? 56.378 23.810 -61.352 1.00 20.61 57 MET E CA 1
ATOM 15244 C C . MET E 1 18 ? 57.068 23.089 -60.215 1.00 21.48 57 MET E C 1
ATOM 15245 O O . MET E 1 18 ? 57.975 22.279 -60.451 1.00 22.39 57 MET E O 1
ATOM 15259 N N . VAL E 1 19 ? 56.700 23.421 -58.977 1.00 22.26 58 VAL E N 1
ATOM 15260 C CA . VAL E 1 19 ? 57.306 22.786 -57.813 1.00 21.05 58 VAL E CA 1
ATOM 15261 C C . VAL E 1 19 ? 56.956 21.302 -57.775 1.00 20.52 58 VAL E C 1
ATOM 15262 O O . VAL E 1 19 ? 57.845 20.442 -57.684 1.00 22.93 58 VAL E O 1
ATOM 15275 N N . LYS E 1 20 ? 55.663 20.979 -57.858 1.00 20.16 59 LYS E N 1
ATOM 15276 C CA . LYS E 1 20 ? 55.253 19.591 -57.652 1.00 20.04 59 LYS E CA 1
ATOM 15277 C C . LYS E 1 20 ? 55.722 18.702 -58.798 1.00 22.96 59 LYS E C 1
ATOM 15278 O O . LYS E 1 20 ? 56.071 17.532 -58.583 1.00 24.10 59 LYS E O 1
ATOM 15297 N N . GLU E 1 21 ? 55.733 19.232 -60.028 1.00 20.92 60 GLU E N 1
ATOM 15298 C CA . GLU E 1 21 ? 55.953 18.391 -61.197 1.00 21.46 60 GLU E CA 1
ATOM 15299 C C . GLU E 1 21 ? 57.407 18.279 -61.611 1.00 23.90 60 GLU E C 1
ATOM 15300 O O . GLU E 1 21 ? 57.747 17.365 -62.371 1.00 27.94 60 GLU E O 1
ATOM 15312 N N . GLN E 1 22 ? 58.284 19.156 -61.136 1.00 22.70 61 GLN E N 1
ATOM 15313 C CA . GLN E 1 22 ? 59.653 19.151 -61.631 1.00 22.05 61 GLN E CA 1
ATOM 15314 C C . GLN E 1 22 ? 60.654 19.454 -60.519 1.00 27.00 61 GLN E C 1
ATOM 15315 O O . GLN E 1 22 ? 61.580 18.679 -60.267 1.00 27.61 61 GLN E O 1
ATOM 15329 N N . ILE E 1 23 ? 60.480 20.584 -59.838 1.00 24.31 62 ILE E N 1
ATOM 15330 C CA . ILE E 1 23 ? 61.472 21.023 -58.862 1.00 24.11 62 ILE E CA 1
ATOM 15331 C C . ILE E 1 23 ? 61.568 20.061 -57.683 1.00 25.43 62 ILE E C 1
ATOM 15332 O O . ILE E 1 23 ? 62.671 19.737 -57.232 1.00 26.31 62 ILE E O 1
ATOM 15348 N N . GLN E 1 24 ? 60.429 19.618 -57.147 1.00 25.02 63 GLN E N 1
ATOM 15349 C CA . GLN E 1 24 ? 60.442 18.805 -55.933 1.00 24.82 63 GLN E CA 1
ATOM 15350 C C . GLN E 1 24 ? 61.294 17.552 -56.115 1.00 27.42 63 GLN E C 1
ATOM 15351 O O . GLN E 1 24 ? 62.133 17.233 -55.268 1.00 27.92 63 GLN E O 1
ATOM 15365 N N . ALA E 1 25 ? 61.100 16.837 -57.222 1.00 26.63 64 ALA E N 1
ATOM 15366 C CA . ALA E 1 25 ? 61.882 15.618 -57.457 1.00 31.15 64 ALA E CA 1
ATOM 15367 C C . ALA E 1 25 ? 63.361 15.932 -57.650 1.00 34.55 64 ALA E C 1
ATOM 15368 O O . ALA E 1 25 ? 64.222 15.162 -57.208 1.00 33.22 64 ALA E O 1
ATOM 15375 N N . GLU E 1 26 ? 63.677 17.047 -58.323 1.00 28.05 65 GLU E N 1
ATOM 15376 C CA . GLU E 1 26 ? 65.075 17.436 -58.502 1.00 32.64 65 GLU E CA 1
ATOM 15377 C C . GLU E 1 26 ? 65.748 17.668 -57.157 1.00 34.13 65 GLU E C 1
ATOM 15378 O O . GLU E 1 26 ? 66.924 17.330 -56.973 1.00 35.50 65 GLU E O 1
ATOM 15390 N N . LEU E 1 27 ? 65.018 18.254 -56.203 1.00 27.68 66 LEU E N 1
ATOM 15391 C CA . LEU E 1 27 ? 65.579 18.527 -54.883 1.00 27.30 66 LEU E CA 1
ATOM 15392 C C . LEU E 1 27 ? 65.574 17.286 -53.991 1.00 29.05 66 LEU E C 1
ATOM 15393 O O . LEU E 1 27 ? 66.491 17.109 -53.174 1.00 30.99 66 LEU E O 1
ATOM 15409 N N . GLU E 1 28 ? 64.557 16.424 -54.121 1.00 27.28 67 GLU E N 1
ATOM 15410 C CA . GLU E 1 28 ? 64.537 15.189 -53.340 1.00 33.10 67 GLU E CA 1
ATOM 15411 C C . GLU E 1 28 ? 65.694 14.276 -53.720 1.00 33.74 67 GLU E C 1
ATOM 15412 O O . GLU E 1 28 ? 66.183 13.515 -52.875 1.00 36.13 67 GLU E O 1
ATOM 15424 N N . LYS E 1 29 ? 66.164 14.349 -54.965 1.00 37.17 68 LYS E N 1
ATOM 15425 C CA . LYS E 1 29 ? 67.319 13.545 -55.351 1.00 39.94 68 LYS E CA 1
ATOM 15426 C C . LYS E 1 29 ? 68.596 14.005 -54.656 1.00 40.87 68 LYS E C 1
ATOM 15427 O O . LYS E 1 29 ? 69.514 13.199 -54.477 1.00 40.59 68 LYS E O 1
ATOM 15446 N N . LYS E 1 30 ? 68.665 15.261 -54.225 1.00 34.41 69 LYS E N 1
ATOM 15447 C CA . LYS E 1 30 ? 69.803 15.742 -53.457 1.00 36.30 69 LYS E CA 1
ATOM 15448 C C . LYS E 1 30 ? 69.619 15.573 -51.952 1.00 33.68 69 LYS E C 1
ATOM 15449 O O . LYS E 1 30 ? 70.474 16.020 -51.178 1.00 39.62 69 LYS E O 1
ATOM 15468 N N . GLY E 1 31 ? 68.531 14.940 -51.514 1.00 34.95 70 GLY E N 1
ATOM 15469 C CA . GLY E 1 31 ? 68.318 14.640 -50.116 1.00 36.58 70 GLY E CA 1
ATOM 15470 C C . GLY E 1 31 ? 67.391 15.586 -49.381 1.00 38.29 70 GLY E C 1
ATOM 15471 O O . GLY E 1 31 ? 67.094 15.344 -48.204 1.00 38.62 70 GLY E O 1
ATOM 15475 N N . TYR E 1 32 ? 66.944 16.664 -50.024 1.00 32.60 71 TYR E N 1
ATOM 15476 C CA . TYR E 1 32 ? 66.007 17.564 -49.375 1.00 29.73 71 TYR E CA 1
ATOM 15477 C C . TYR E 1 32 ? 64.627 16.937 -49.292 1.00 31.03 71 TYR E C 1
ATOM 15478 O O . TYR E 1 32 ? 64.288 16.010 -50.033 1.00 34.38 71 TYR E O 1
ATOM 15496 N N . THR E 1 33 ? 63.823 17.459 -48.378 1.00 31.06 72 THR E N 1
ATOM 15497 C CA . THR E 1 33 ? 62.379 17.315 -48.460 1.00 31.45 72 THR E CA 1
ATOM 15498 C C . THR E 1 33 ? 61.800 18.673 -48.827 1.00 31.61 72 THR E C 1
ATOM 15499 O O . THR E 1 33 ? 62.447 19.712 -48.654 1.00 30.00 72 THR E O 1
ATOM 15510 N N . VAL E 1 34 ? 60.582 18.650 -49.358 1.00 27.95 73 VAL E N 1
ATOM 15511 C CA . VAL E 1 34 ? 59.961 19.836 -49.932 1.00 28.74 73 VAL E CA 1
ATOM 15512 C C . VAL E 1 34 ? 58.526 19.913 -49.451 1.00 29.22 73 VAL E C 1
ATOM 15513 O O . VAL E 1 34 ? 57.798 18.912 -49.459 1.00 28.96 73 VAL E O 1
ATOM 15526 N N . LYS E 1 35 ? 58.118 21.109 -49.047 1.00 23.01 74 LYS E N 1
ATOM 15527 C CA . LYS E 1 35 ? 56.741 21.413 -48.700 1.00 23.87 74 LYS E CA 1
ATOM 15528 C C . LYS E 1 35 ? 56.295 22.578 -49.571 1.00 22.16 74 LYS E C 1
ATOM 15529 O O . LYS E 1 35 ? 57.091 23.470 -49.863 1.00 24.99 74 LYS E O 1
ATOM 15548 N N . LEU E 1 36 ? 55.046 22.546 -50.022 1.00 24.06 75 LEU E N 1
ATOM 15549 C CA . LEU E 1 36 ? 54.490 23.616 -50.836 1.00 23.18 75 LEU E CA 1
ATOM 15550 C C . LEU E 1 36 ? 53.259 24.172 -50.148 1.00 23.47 75 LEU E C 1
ATOM 15551 O O . LEU E 1 36 ? 52.375 23.414 -49.730 1.00 21.95 75 LEU E O 1
ATOM 15567 N N . VAL E 1 37 ? 53.221 25.494 -50.012 1.00 20.74 76 VAL E N 1
ATOM 15568 C CA . VAL E 1 37 ? 52.063 26.225 -49.516 1.00 19.17 76 VAL E CA 1
ATOM 15569 C C . VAL E 1 37 ? 51.579 27.120 -50.642 1.00 21.36 76 VAL E C 1
ATOM 15570 O O . VAL E 1 37 ? 52.369 27.890 -51.195 1.00 23.31 76 VAL E O 1
ATOM 15583 N N . GLU E 1 38 ? 50.307 26.999 -51.007 1.00 22.94 77 GLU E N 1
ATOM 15584 C CA . GLU E 1 38 ? 49.753 27.806 -52.085 1.00 22.49 77 GLU E CA 1
ATOM 15585 C C . GLU E 1 38 ? 48.826 28.873 -51.516 1.00 20.96 77 GLU E C 1
ATOM 15586 O O . GLU E 1 38 ? 48.143 28.675 -50.508 1.00 26.94 77 GLU E O 1
ATOM 15598 N N . PHE E 1 39 ? 48.841 30.028 -52.183 1.00 20.86 78 PHE E N 1
ATOM 15599 C CA . PHE E 1 39 ? 48.096 31.205 -51.784 1.00 22.47 78 PHE E CA 1
ATOM 15600 C C . PHE E 1 39 ? 47.231 31.656 -52.949 1.00 22.05 78 PHE E C 1
ATOM 15601 O O . PHE E 1 39 ? 47.567 31.417 -54.107 1.00 23.79 78 PHE E O 1
ATOM 15618 N N . THR E 1 40 ? 46.104 32.300 -52.645 1.00 23.34 79 THR E N 1
ATOM 15619 C CA . THR E 1 40 ? 45.296 32.862 -53.711 1.00 24.23 79 THR E CA 1
ATOM 15620 C C . THR E 1 40 ? 45.368 34.377 -53.741 1.00 22.62 79 THR E C 1
ATOM 15621 O O . THR E 1 40 ? 44.633 35.001 -54.500 1.00 27.27 79 THR E O 1
ATOM 15632 N N . ASP E 1 41 ? 46.241 34.975 -52.941 1.00 19.76 80 ASP E N 1
ATOM 15633 C CA . ASP E 1 41 ? 46.371 36.420 -52.882 1.00 19.45 80 ASP E CA 1
ATOM 15634 C C . ASP E 1 41 ? 47.836 36.829 -52.943 1.00 19.62 80 ASP E C 1
ATOM 15635 O O . ASP E 1 41 ? 48.743 36.022 -52.746 1.00 22.20 80 ASP E O 1
ATOM 15644 N N . TYR E 1 42 ? 48.067 38.116 -53.216 1.00 19.64 81 TYR E N 1
ATOM 15645 C CA . TYR E 1 42 ? 49.416 38.621 -53.405 1.00 17.17 81 TYR E CA 1
ATOM 15646 C C . TYR E 1 42 ? 50.054 39.202 -52.137 1.00 18.86 81 TYR E C 1
ATOM 15647 O O . TYR E 1 42 ? 51.220 39.606 -52.180 1.00 21.72 81 TYR E O 1
ATOM 15665 N N . VAL E 1 43 ? 49.329 39.288 -51.027 1.00 18.93 82 VAL E N 1
ATOM 15666 C CA . VAL E 1 43 ? 49.818 39.985 -49.838 1.00 19.38 82 VAL E CA 1
ATOM 15667 C C . VAL E 1 43 ? 50.393 39.014 -48.809 1.00 22.30 82 VAL E C 1
ATOM 15668 O O . VAL E 1 43 ? 51.456 39.256 -48.238 1.00 22.17 82 VAL E O 1
ATOM 15681 N N . ARG E 1 44 ? 49.727 37.894 -48.585 1.00 20.18 83 ARG E N 1
ATOM 15682 C CA . ARG E 1 44 ? 50.210 36.933 -47.603 1.00 22.09 83 ARG E CA 1
ATOM 15683 C C . ARG E 1 44 ? 51.603 36.366 -47.915 1.00 23.30 83 ARG E C 1
ATOM 15684 O O . ARG E 1 44 ? 52.365 36.154 -46.958 1.00 22.38 83 ARG E O 1
ATOM 15705 N N . PRO E 1 45 ? 52.002 36.088 -49.166 1.00 20.91 84 PRO E N 1
ATOM 15706 C CA . PRO E 1 45 ? 53.241 35.301 -49.361 1.00 21.37 84 PRO E CA 1
ATOM 15707 C C . PRO E 1 45 ? 54.520 35.972 -48.866 1.00 20.60 84 PRO E C 1
ATOM 15708 O O . PRO E 1 45 ? 55.380 35.289 -48.295 1.00 21.29 84 PRO E O 1
ATOM 15719 N N . ASN E 1 46 ? 54.712 37.273 -49.094 1.00 18.65 85 ASN E N 1
ATOM 15720 C CA . ASN E 1 46 ? 55.922 37.894 -48.580 1.00 19.52 85 ASN E CA 1
ATOM 15721 C C . ASN E 1 46 ? 55.901 37.984 -47.064 1.00 20.73 85 ASN E C 1
ATOM 15722 O O . ASN E 1 46 ? 56.960 37.973 -46.437 1.00 20.88 85 ASN E O 1
ATOM 15733 N N . LEU E 1 47 ? 54.723 38.154 -46.466 1.00 20.25 86 LEU E N 1
ATOM 15734 C CA . LEU E 1 47 ? 54.634 38.167 -45.015 1.00 19.38 86 LEU E CA 1
ATOM 15735 C C . LEU E 1 47 ? 54.979 36.801 -44.432 1.00 21.59 86 LEU E C 1
ATOM 15736 O O . LEU E 1 47 ? 55.670 36.706 -43.406 1.00 22.08 86 LEU E O 1
ATOM 15752 N N . ALA E 1 48 ? 54.534 35.733 -45.081 1.00 20.95 87 ALA E N 1
ATOM 15753 C CA . ALA E 1 48 ? 54.845 34.393 -44.601 1.00 20.63 87 ALA E CA 1
ATOM 15754 C C . ALA E 1 48 ? 56.323 34.103 -44.761 1.00 21.26 87 ALA E C 1
ATOM 15755 O O . ALA E 1 48 ? 56.931 33.445 -43.905 1.00 22.65 87 ALA E O 1
ATOM 15762 N N . LEU E 1 49 ? 56.917 34.597 -45.845 1.00 19.03 88 LEU E N 1
ATOM 15763 C CA . LEU E 1 49 ? 58.357 34.447 -46.042 1.00 19.50 88 LEU E CA 1
ATOM 15764 C C . LEU E 1 49 ? 59.129 35.157 -44.938 1.00 21.08 88 LEU E C 1
ATOM 15765 O O . LEU E 1 49 ? 60.030 34.582 -44.306 1.00 21.63 88 LEU E O 1
ATOM 15781 N N . ALA E 1 50 ? 58.790 36.427 -44.700 1.00 21.59 89 ALA E N 1
ATOM 15782 C CA . ALA E 1 50 ? 59.514 37.214 -43.707 1.00 20.42 89 ALA E CA 1
ATOM 15783 C C . ALA E 1 50 ? 59.356 36.662 -42.305 1.00 23.75 89 ALA E C 1
ATOM 15784 O O . ALA E 1 50 ? 60.269 36.806 -41.480 1.00 25.12 89 ALA E O 1
ATOM 15791 N N . GLU E 1 51 ? 58.198 36.084 -41.991 1.00 21.18 90 GLU E N 1
ATOM 15792 C CA . GLU E 1 51 ? 57.963 35.549 -40.657 1.00 23.75 90 GLU E CA 1
ATOM 15793 C C . GLU E 1 51 ? 58.636 34.208 -40.437 1.00 26.90 90 GLU E C 1
ATOM 15794 O O . GLU E 1 51 ? 58.794 33.787 -39.279 1.00 29.93 90 GLU E O 1
ATOM 15806 N N . GLY E 1 52 ? 59.054 33.536 -41.504 1.00 22.37 91 GLY E N 1
ATOM 15807 C CA . GLY E 1 52 ? 59.720 32.252 -41.402 1.00 24.58 91 GLY E CA 1
ATOM 15808 C C . GLY E 1 52 ? 58.888 31.061 -41.798 1.00 27.34 91 GLY E C 1
ATOM 15809 O O . GLY E 1 52 ? 59.439 29.961 -41.881 1.00 31.03 91 GLY E O 1
ATOM 15813 N N . GLU E 1 53 ? 57.583 31.235 -42.040 1.00 23.64 92 GLU E N 1
ATOM 15814 C CA . GLU E 1 53 ? 56.745 30.125 -42.474 1.00 23.95 92 GLU E CA 1
ATOM 15815 C C . GLU E 1 53 ? 57.232 29.556 -43.800 1.00 24.89 92 GLU E C 1
ATOM 15816 O O . GLU E 1 53 ? 57.134 28.346 -44.037 1.00 27.13 92 GLU E O 1
ATOM 15828 N N . LEU E 1 54 ? 57.730 30.411 -44.689 1.00 22.61 93 LEU E N 1
ATOM 15829 C CA . LEU E 1 54 ? 58.279 29.969 -45.959 1.00 21.38 93 LEU E CA 1
ATOM 15830 C C . LEU E 1 54 ? 59.779 30.223 -45.978 1.00 20.14 93 LEU E C 1
ATOM 15831 O O . LEU E 1 54 ? 60.272 31.193 -45.393 1.00 23.36 93 LEU E O 1
ATOM 15847 N N . ASP E 1 55 ? 60.503 29.360 -46.666 1.00 19.94 94 ASP E N 1
ATOM 15848 C CA . ASP E 1 55 ? 61.896 29.619 -47.004 1.00 22.30 94 ASP E CA 1
ATOM 15849 C C . ASP E 1 55 ? 62.044 30.395 -48.301 1.00 21.51 94 ASP E C 1
ATOM 15850 O O . ASP E 1 55 ? 63.032 31.111 -48.498 1.00 22.68 94 ASP E O 1
ATOM 15859 N N . ILE E 1 56 ? 61.108 30.233 -49.227 1.00 20.19 95 ILE E N 1
ATOM 15860 C CA . ILE E 1 56 ? 61.211 30.876 -50.525 1.00 20.11 95 ILE E CA 1
ATOM 15861 C C . ILE E 1 56 ? 59.800 31.030 -51.070 1.00 19.86 95 ILE E C 1
ATOM 15862 O O . ILE E 1 56 ? 58.946 30.171 -50.847 1.00 21.40 95 ILE E O 1
ATOM 15878 N N . ASN E 1 57 ? 59.538 32.125 -51.790 1.00 19.67 96 ASN E N 1
ATOM 15879 C CA . ASN E 1 57 ? 58.267 32.219 -52.491 1.00 18.60 96 ASN E CA 1
ATOM 15880 C C . ASN E 1 57 ? 58.506 32.526 -53.962 1.00 19.99 96 ASN E C 1
ATOM 15881 O O . ASN E 1 57 ? 59.589 32.953 -54.373 1.00 19.65 96 ASN E O 1
ATOM 15892 N N . VAL E 1 58 ? 57.496 32.188 -54.757 1.00 17.67 97 VAL E N 1
ATOM 15893 C CA . VAL E 1 58 ? 57.521 32.330 -56.206 1.00 18.07 97 VAL E CA 1
ATOM 15894 C C . VAL E 1 58 ? 56.137 32.802 -56.628 1.00 18.92 97 VAL E C 1
ATOM 15895 O O . VAL E 1 58 ? 55.217 31.983 -56.791 1.00 19.83 97 VAL E O 1
ATOM 15908 N N . PHE E 1 59 ? 55.957 34.122 -56.805 1.00 19.16 98 PHE E N 1
ATOM 15909 C CA . PHE E 1 59 ? 54.640 34.604 -57.197 1.00 18.61 98 PHE E CA 1
ATOM 15910 C C . PHE E 1 59 ? 54.604 36.031 -57.757 1.00 19.19 98 PHE E C 1
ATOM 15911 O O . PHE E 1 59 ? 53.535 36.468 -58.166 1.00 19.76 98 PHE E O 1
ATOM 15928 N N . GLN E 1 60 ? 55.711 36.781 -57.737 1.00 20.81 99 GLN E N 1
ATOM 15929 C CA . GLN E 1 60 ? 55.652 38.229 -57.954 1.00 18.64 99 GLN E CA 1
ATOM 15930 C C . GLN E 1 60 ? 56.745 38.699 -58.893 1.00 19.27 99 GLN E C 1
ATOM 15931 O O . GLN E 1 60 ? 57.762 38.036 -59.079 1.00 18.35 99 GLN E O 1
ATOM 15945 N N . HIS E 1 61 ? 56.552 39.885 -59.463 1.00 19.24 100 HIS E N 1
ATOM 15946 C CA . HIS E 1 61 ? 57.616 40.541 -60.217 1.00 18.91 100 HIS E CA 1
ATOM 15947 C C . HIS E 1 61 ? 58.361 41.511 -59.315 1.00 19.60 100 HIS E C 1
ATOM 15948 O O . HIS E 1 61 ? 57.964 41.784 -58.175 1.00 19.69 100 HIS E O 1
ATOM 15962 N N . LYS E 1 62 ? 59.477 42.018 -59.833 1.00 19.20 101 LYS E N 1
ATOM 15963 C CA . LYS E 1 62 ? 60.348 42.808 -58.983 1.00 20.11 101 LYS E CA 1
ATOM 15964 C C . LYS E 1 62 ? 59.753 44.168 -58.630 1.00 18.10 101 LYS E C 1
ATOM 15965 O O . LYS E 1 62 ? 59.895 44.593 -57.484 1.00 19.73 101 LYS E O 1
ATOM 15984 N N . PRO E 1 63 ? 59.054 44.862 -59.537 1.00 20.49 102 PRO E N 1
ATOM 15985 C CA . PRO E 1 63 ? 58.401 46.116 -59.103 1.00 21.63 102 PRO E CA 1
ATOM 15986 C C . PRO E 1 63 ? 57.435 45.901 -57.937 1.00 20.18 102 PRO E C 1
ATOM 15987 O O . PRO E 1 63 ? 57.413 46.702 -56.986 1.00 22.16 102 PRO E O 1
ATOM 15998 N N . TYR E 1 64 ? 56.685 44.793 -57.939 1.00 19.36 103 TYR E N 1
ATOM 15999 C CA . TYR E 1 64 ? 55.811 44.485 -56.810 1.00 19.42 103 TYR E CA 1
ATOM 16000 C C . TYR E 1 64 ? 56.629 44.260 -55.543 1.00 18.37 103 TYR E C 1
ATOM 16001 O O . TYR E 1 64 ? 56.307 44.786 -54.474 1.00 20.34 103 TYR E O 1
ATOM 16019 N N . LEU E 1 65 ? 57.669 43.428 -55.645 1.00 18.27 104 LEU E N 1
ATOM 16020 C CA . LEU E 1 65 ? 58.506 43.105 -54.495 1.00 18.24 104 LEU E CA 1
ATOM 16021 C C . LEU E 1 65 ? 59.129 44.354 -53.914 1.00 20.04 104 LEU E C 1
ATOM 16022 O O . LEU E 1 65 ? 59.110 44.553 -52.696 1.00 21.92 104 LEU E O 1
ATOM 16038 N N . ASP E 1 66 ? 59.685 45.206 -54.784 1.00 20.58 105 ASP E N 1
ATOM 16039 C CA . ASP E 1 66 ? 60.374 46.397 -54.306 1.00 19.92 105 ASP E CA 1
ATOM 16040 C C . ASP E 1 66 ? 59.418 47.297 -53.547 1.00 21.44 105 ASP E C 1
ATOM 16041 O O . ASP E 1 66 ? 59.759 47.820 -52.483 1.00 23.09 105 ASP E O 1
ATOM 16050 N N . ASP E 1 67 ? 58.220 47.503 -54.089 1.00 20.90 106 ASP E N 1
ATOM 16051 C CA . ASP E 1 67 ? 57.227 48.308 -53.385 1.00 22.38 106 ASP E CA 1
ATOM 16052 C C . ASP E 1 67 ? 56.810 47.645 -52.079 1.00 24.32 106 ASP E C 1
ATOM 16053 O O . ASP E 1 67 ? 56.728 48.294 -51.029 1.00 23.56 106 ASP E O 1
ATOM 16062 N N . PHE E 1 68 ? 56.525 46.343 -52.126 1.00 20.73 107 PHE E N 1
ATOM 16063 C CA . PHE E 1 68 ? 55.989 45.661 -50.957 1.00 19.50 107 PHE E CA 1
ATOM 16064 C C . PHE E 1 68 ? 56.981 45.662 -49.803 1.00 20.22 107 PHE E C 1
ATOM 16065 O O . PHE E 1 68 ? 56.613 45.917 -48.655 1.00 21.93 107 PHE E O 1
ATOM 16082 N N . LYS E 1 69 ? 58.244 45.351 -50.083 1.00 19.69 108 LYS E N 1
ATOM 16083 C CA . LYS E 1 69 ? 59.196 45.222 -48.994 1.00 19.67 108 LYS E CA 1
ATOM 16084 C C . LYS E 1 69 ? 59.532 46.577 -48.412 1.00 23.83 108 LYS E C 1
ATOM 16085 O O . LYS E 1 69 ? 59.908 46.655 -47.240 1.00 23.32 108 LYS E O 1
ATOM 16104 N N . LYS E 1 70 ? 59.396 47.647 -49.201 1.00 22.85 109 LYS E N 1
ATOM 16105 C CA . LYS E 1 70 ? 59.644 48.984 -48.671 1.00 25.72 109 LYS E CA 1
ATOM 16106 C C . LYS E 1 70 ? 58.494 49.434 -47.775 1.00 25.65 109 LYS E C 1
ATOM 16107 O O . LYS E 1 70 ? 58.719 49.878 -46.638 1.00 25.00 109 LYS E O 1
ATOM 16126 N N . GLU E 1 71 ? 57.256 49.258 -48.246 1.00 23.62 110 GLU E N 1
ATOM 16127 C CA . GLU E 1 71 ? 56.079 49.660 -47.479 1.00 23.81 110 GLU E CA 1
ATOM 16128 C C . GLU E 1 71 ? 55.958 48.885 -46.168 1.00 24.91 110 GLU E C 1
ATOM 16129 O O . GLU E 1 71 ? 55.566 49.444 -45.137 1.00 26.66 110 GLU E O 1
ATOM 16141 N N . HIS E 1 72 ? 56.295 47.599 -46.170 1.00 23.13 111 HIS E N 1
ATOM 16142 C CA . HIS E 1 72 ? 56.145 46.791 -44.962 1.00 22.46 111 HIS E CA 1
ATOM 16143 C C . HIS E 1 72 ? 57.461 46.509 -44.237 1.00 24.67 111 HIS E C 1
ATOM 16144 O O . HIS E 1 72 ? 57.466 45.761 -43.252 1.00 24.42 111 HIS E O 1
ATOM 16158 N N . ASN E 1 73 ? 58.549 47.153 -44.658 1.00 22.17 112 ASN E N 1
ATOM 16159 C CA . ASN E 1 73 ? 59.886 47.042 -44.068 1.00 24.02 112 ASN E CA 1
ATOM 16160 C C . ASN E 1 73 ? 60.264 45.589 -43.808 1.00 22.65 112 ASN E C 1
ATOM 16161 O O . ASN E 1 73 ? 60.515 45.157 -42.686 1.00 25.59 112 ASN E O 1
ATOM 16172 N N . LEU E 1 74 ? 60.356 44.848 -44.917 1.00 23.36 113 LEU E N 1
ATOM 16173 C CA . LEU E 1 74 ? 60.699 43.435 -44.893 1.00 22.31 113 LEU E CA 1
ATOM 16174 C C . LEU E 1 74 ? 62.082 43.226 -45.490 1.00 21.63 113 LEU E C 1
ATOM 16175 O O . LEU E 1 74 ? 62.391 43.753 -46.567 1.00 24.46 113 LEU E O 1
ATOM 16191 N N . ASP E 1 75 ? 62.898 42.427 -44.805 1.00 24.44 114 ASP E N 1
ATOM 16192 C CA . ASP E 1 75 ? 64.263 42.158 -45.251 1.00 23.14 114 ASP E CA 1
ATOM 16193 C C . ASP E 1 75 ? 64.263 40.905 -46.126 1.00 25.54 114 ASP E C 1
ATOM 16194 O O . ASP E 1 75 ? 64.678 39.809 -45.735 1.00 24.73 114 ASP E O 1
ATOM 16203 N N . ILE E 1 76 ? 63.785 41.086 -47.352 1.00 23.25 115 ILE E N 1
ATOM 16204 C CA . ILE E 1 76 ? 63.661 40.019 -48.336 1.00 23.09 115 ILE E CA 1
ATOM 16205 C C . ILE E 1 76 ? 64.221 40.536 -49.658 1.00 25.76 115 ILE E C 1
ATOM 16206 O O . ILE E 1 76 ? 64.361 41.747 -49.873 1.00 24.48 115 ILE E O 1
ATOM 16222 N N . THR E 1 77 ? 64.541 39.602 -50.557 1.00 22.54 116 THR E N 1
ATOM 16223 C CA . THR E 1 77 ? 65.247 39.947 -51.782 1.00 23.24 116 THR E CA 1
ATOM 16224 C C . THR E 1 77 ? 64.960 38.905 -52.857 1.00 23.43 116 THR E C 1
ATOM 16225 O O . THR E 1 77 ? 64.674 37.735 -52.557 1.00 22.14 116 THR E O 1
ATOM 16236 N N . GLU E 1 78 ? 65.030 39.344 -54.106 1.00 23.58 117 GLU E N 1
ATOM 16237 C CA . GLU E 1 78 ? 64.810 38.467 -55.245 1.00 21.76 117 GLU E CA 1
ATOM 16238 C C . GLU E 1 78 ? 66.044 37.614 -55.494 1.00 25.17 117 GLU E C 1
ATOM 16239 O O . GLU E 1 78 ? 67.164 37.998 -55.146 1.00 27.71 117 GLU E O 1
ATOM 16251 N N . VAL E 1 79 ? 65.830 36.441 -56.087 1.00 20.80 118 VAL E N 1
ATOM 16252 C CA . VAL E 1 79 ? 66.933 35.527 -56.365 1.00 20.71 118 VAL E CA 1
ATOM 16253 C C . VAL E 1 79 ? 67.066 35.186 -57.844 1.00 24.23 118 VAL E C 1
ATOM 16254 O O . VAL E 1 79 ? 68.084 35.517 -58.460 1.00 26.35 118 VAL E O 1
ATOM 16267 N N . PHE E 1 80 ? 66.083 34.481 -58.415 1.00 21.93 119 PHE E N 1
ATOM 16268 C CA . PHE E 1 80 ? 66.116 34.047 -59.811 1.00 22.24 119 PHE E CA 1
ATOM 16269 C C . PHE E 1 80 ? 64.730 34.216 -60.410 1.00 21.48 119 PHE E C 1
ATOM 16270 O O . PHE E 1 80 ? 63.729 34.251 -59.696 1.00 22.32 119 PHE E O 1
ATOM 16287 N N . GLN E 1 81 ? 64.681 34.349 -61.727 1.00 20.72 120 GLN E N 1
ATOM 16288 C CA . GLN E 1 81 ? 63.420 34.437 -62.449 1.00 19.76 120 GLN E CA 1
ATOM 16289 C C . GLN E 1 81 ? 62.858 33.068 -62.838 1.00 22.79 120 GLN E C 1
ATOM 16290 O O . GLN E 1 81 ? 63.559 32.053 -62.905 1.00 23.61 120 GLN E O 1
ATOM 16304 N N . VAL E 1 82 ? 61.559 33.057 -63.110 1.00 20.69 121 VAL E N 1
ATOM 16305 C CA . VAL E 1 82 ? 60.827 31.846 -63.470 1.00 20.09 121 VAL E CA 1
ATOM 16306 C C . VAL E 1 82 ? 59.957 32.145 -64.688 1.00 21.29 121 VAL E C 1
ATOM 16307 O O . VAL E 1 82 ? 59.557 33.307 -64.902 1.00 21.29 121 VAL E O 1
ATOM 16320 N N . PRO E 1 83 ? 59.628 31.147 -65.495 1.00 20.62 122 PRO E N 1
ATOM 16321 C CA . PRO E 1 83 ? 58.682 31.369 -66.592 1.00 19.85 122 PRO E CA 1
ATOM 16322 C C . PRO E 1 83 ? 57.366 31.941 -66.089 1.00 20.11 122 PRO E C 1
ATOM 16323 O O . PRO E 1 83 ? 56.792 31.458 -65.112 1.00 19.75 122 PRO E O 1
ATOM 16334 N N . THR E 1 84 ? 56.868 32.956 -66.798 1.00 19.38 123 THR E N 1
ATOM 16335 C CA . THR E 1 84 ? 55.798 33.794 -66.279 1.00 19.19 123 THR E CA 1
ATOM 16336 C C . THR E 1 84 ? 54.684 33.966 -67.305 1.00 19.22 123 THR E C 1
ATOM 16337 O O . THR E 1 84 ? 54.943 34.321 -68.466 1.00 21.40 123 THR E O 1
ATOM 16348 N N . ALA E 1 85 ? 53.452 33.788 -66.844 1.00 19.21 124 ALA E N 1
ATOM 16349 C CA . ALA E 1 85 ? 52.279 34.020 -67.683 1.00 20.03 124 ALA E CA 1
ATOM 16350 C C . ALA E 1 85 ? 52.111 35.522 -67.895 1.00 20.40 124 ALA E C 1
ATOM 16351 O O . ALA E 1 85 ? 52.107 36.292 -66.919 1.00 20.87 124 ALA E O 1
ATOM 16358 N N . PRO E 1 86 ? 51.957 35.979 -69.124 1.00 19.66 125 PRO E N 1
ATOM 16359 C CA . PRO E 1 86 ? 51.902 37.420 -69.369 1.00 22.77 125 PRO E CA 1
ATOM 16360 C C . PRO E 1 86 ? 50.577 38.057 -68.967 1.00 20.87 125 PRO E C 1
ATOM 16361 O O . PRO E 1 86 ? 49.551 37.404 -68.793 1.00 23.34 125 PRO E O 1
ATOM 16372 N N . LEU E 1 87 ? 50.638 39.379 -68.820 1.00 21.30 126 LEU E N 1
ATOM 16373 C CA . LEU E 1 87 ? 49.464 40.208 -68.576 1.00 19.84 126 LEU E CA 1
ATOM 16374 C C . LEU E 1 87 ? 48.681 40.385 -69.866 1.00 22.36 126 LEU E C 1
ATOM 16375 O O . LEU E 1 87 ? 49.264 40.591 -70.930 1.00 22.54 126 LEU E O 1
ATOM 16391 N N . GLY E 1 88 ? 47.360 40.311 -69.765 1.00 19.36 127 GLY E N 1
ATOM 16392 C CA . GLY E 1 88 ? 46.509 40.455 -70.932 1.00 20.96 127 GLY E CA 1
ATOM 16393 C C . GLY E 1 88 ? 45.289 41.305 -70.650 1.00 21.83 127 GLY E C 1
ATOM 16394 O O . GLY E 1 88 ? 44.762 41.329 -69.543 1.00 21.49 127 GLY E O 1
ATOM 16398 N N . LEU E 1 89 ? 44.813 41.984 -71.709 1.00 21.40 128 LEU E N 1
ATOM 16399 C CA . LEU E 1 89 ? 43.482 42.580 -71.728 1.00 21.63 128 LEU E CA 1
ATOM 16400 C C . LEU E 1 89 ? 42.566 41.599 -72.439 1.00 24.34 128 LEU E C 1
ATOM 16401 O O . LEU E 1 89 ? 42.868 41.184 -73.560 1.00 23.47 128 LEU E O 1
ATOM 16417 N N . TYR E 1 90 ? 41.487 41.205 -71.776 1.00 21.19 129 TYR E N 1
ATOM 16418 C CA . TYR E 1 90 ? 40.619 40.134 -72.218 1.00 22.05 129 TYR E CA 1
ATOM 16419 C C . TYR E 1 90 ? 39.222 40.667 -72.466 1.00 23.03 129 TYR E C 1
ATOM 16420 O O . TYR E 1 90 ? 38.815 41.681 -71.889 1.00 25.18 129 TYR E O 1
ATOM 16438 N N . PRO E 1 91 ? 38.446 39.986 -73.296 1.00 23.43 130 PRO E N 1
ATOM 16439 C CA . PRO E 1 91 ? 37.062 40.405 -73.486 1.00 27.96 130 PRO E CA 1
ATOM 16440 C C . PRO E 1 91 ? 36.252 40.246 -72.212 1.00 27.78 130 PRO E C 1
ATOM 16441 O O . PRO E 1 91 ? 36.361 39.245 -71.500 1.00 27.44 130 PRO E O 1
ATOM 16452 N N . GLY E 1 92 ? 35.447 41.263 -71.927 1.00 28.28 131 GLY E N 1
ATOM 16453 C CA . GLY E 1 92 ? 34.394 41.195 -70.943 1.00 31.68 131 GLY E CA 1
ATOM 16454 C C . GLY E 1 92 ? 33.064 41.243 -71.663 1.00 27.81 131 GLY E C 1
ATOM 16455 O O . GLY E 1 92 ? 32.772 40.362 -72.474 1.00 32.04 131 GLY E O 1
ATOM 16459 N N . LYS E 1 93 ? 32.267 42.278 -71.397 1.00 29.88 132 LYS E N 1
ATOM 16460 C CA . LYS E 1 93 ? 31.001 42.428 -72.109 1.00 31.35 132 LYS E CA 1
ATOM 16461 C C . LYS E 1 93 ? 31.217 42.746 -73.583 1.00 34.07 132 LYS E C 1
ATOM 16462 O O . LYS E 1 93 ? 30.354 42.434 -74.415 1.00 34.10 132 LYS E O 1
ATOM 16481 N N . LEU E 1 94 ? 32.351 43.343 -73.928 1.00 31.26 133 LEU E N 1
ATOM 16482 C CA . LEU E 1 94 ? 32.731 43.580 -75.316 1.00 30.14 133 LEU E CA 1
ATOM 16483 C C . LEU E 1 94 ? 33.810 42.585 -75.733 1.00 35.38 133 LEU E C 1
ATOM 16484 O O . LEU E 1 94 ? 34.642 42.174 -74.920 1.00 30.86 133 LEU E O 1
ATOM 16500 N N . LYS E 1 95 ? 33.798 42.202 -77.015 1.00 32.20 134 LYS E N 1
ATOM 16501 C CA . LYS E 1 95 ? 34.529 41.030 -77.480 1.00 28.74 134 LYS E CA 1
ATOM 16502 C C . LYS E 1 95 ? 35.718 41.344 -78.374 1.00 29.37 134 LYS E C 1
ATOM 16503 O O . LYS E 1 95 ? 36.455 40.422 -78.740 1.00 32.57 134 LYS E O 1
ATOM 16522 N N . SER E 1 96 ? 35.930 42.607 -78.732 1.00 30.49 135 SER E N 1
ATOM 16523 C CA . SER E 1 96 ? 37.010 42.972 -79.631 1.00 31.44 135 SER E CA 1
ATOM 16524 C C . SER E 1 96 ? 37.419 44.405 -79.335 1.00 25.35 135 SER E C 1
ATOM 16525 O O . SER E 1 96 ? 36.625 45.208 -78.833 1.00 29.26 135 SER E O 1
ATOM 16533 N N . LEU E 1 97 ? 38.675 44.716 -79.644 1.00 28.99 136 LEU E N 1
ATOM 16534 C CA . LEU E 1 97 ? 39.194 46.041 -79.348 1.00 28.66 136 LEU E CA 1
ATOM 16535 C C . LEU E 1 97 ? 38.457 47.116 -80.133 1.00 31.09 136 LEU E C 1
ATOM 16536 O O . LEU E 1 97 ? 38.304 48.239 -79.647 1.00 31.66 136 LEU E O 1
ATOM 16552 N N . GLU E 1 98 ? 38.000 46.787 -81.344 1.00 35.10 137 GLU E N 1
ATOM 16553 C CA . GLU E 1 98 ? 37.337 47.785 -82.179 1.00 37.40 137 GLU E CA 1
ATOM 16554 C C . GLU E 1 98 ? 36.011 48.226 -81.585 1.00 36.29 137 GLU E C 1
ATOM 16555 O O . GLU E 1 98 ? 35.503 49.294 -81.954 1.00 37.02 137 GLU E O 1
ATOM 16567 N N . GLU E 1 99 ? 35.434 47.421 -80.695 1.00 31.75 138 GLU E N 1
ATOM 16568 C CA . GLU E 1 99 ? 34.159 47.747 -80.081 1.00 32.53 138 GLU E CA 1
ATOM 16569 C C . GLU E 1 99 ? 34.272 48.758 -78.957 1.00 31.41 138 GLU E C 1
ATOM 16570 O O . GLU E 1 99 ? 33.237 49.189 -78.437 1.00 34.11 138 GLU E O 1
ATOM 16582 N N . VAL E 1 100 ? 35.488 49.145 -78.551 1.00 29.98 139 VAL E N 1
ATOM 16583 C CA . VAL E 1 100 ? 35.619 50.119 -77.476 1.00 30.09 139 VAL E CA 1
ATOM 16584 C C . VAL E 1 100 ? 34.854 51.378 -77.846 1.00 35.26 139 VAL E C 1
ATOM 16585 O O . VAL E 1 100 ? 34.815 51.788 -79.014 1.00 35.13 139 VAL E O 1
ATOM 16598 N N . LYS E 1 101 ? 34.209 51.975 -76.851 1.00 37.52 140 LYS E N 1
ATOM 16599 C CA . LYS E 1 101 ? 33.407 53.174 -77.026 1.00 40.88 140 LYS E CA 1
ATOM 16600 C C . LYS E 1 101 ? 33.865 54.210 -76.024 1.00 39.08 140 LYS E C 1
ATOM 16601 O O . LYS E 1 101 ? 34.501 53.896 -75.012 1.00 36.70 140 LYS E O 1
ATOM 16620 N N . ASP E 1 102 ? 33.478 55.452 -76.277 1.00 38.42 141 ASP E N 1
ATOM 16621 C CA . ASP E 1 102 ? 33.611 56.465 -75.249 1.00 38.70 141 ASP E CA 1
ATOM 16622 C C . ASP E 1 102 ? 32.910 55.970 -73.992 1.00 40.15 141 ASP E C 1
ATOM 16623 O O . ASP E 1 102 ? 31.775 55.490 -74.048 1.00 40.25 141 ASP E O 1
ATOM 16632 N N . GLY E 1 103 ? 33.622 56.020 -72.868 1.00 34.68 142 GLY E N 1
ATOM 16633 C CA . GLY E 1 103 ? 33.078 55.577 -71.603 1.00 37.72 142 GLY E CA 1
ATOM 16634 C C . GLY E 1 103 ? 33.206 54.095 -71.303 1.00 35.87 142 GLY E C 1
ATOM 16635 O O . GLY E 1 103 ? 32.720 53.657 -70.253 1.00 38.74 142 GLY E O 1
ATOM 16639 N N . SER E 1 104 ? 33.820 53.305 -72.184 1.00 34.28 143 SER E N 1
ATOM 16640 C CA . SER E 1 104 ? 33.944 51.873 -71.926 1.00 32.07 143 SER E CA 1
ATOM 16641 C C . SER E 1 104 ? 34.623 51.633 -70.578 1.00 30.85 143 SER E C 1
ATOM 16642 O O . SER E 1 104 ? 35.483 52.401 -70.136 1.00 30.55 143 SER E O 1
ATOM 16650 N N . THR E 1 105 ? 34.211 50.563 -69.910 1.00 30.26 144 THR E N 1
ATOM 16651 C CA . THR E 1 105 ? 34.788 50.194 -68.625 1.00 30.19 144 THR E CA 1
ATOM 16652 C C . THR E 1 105 ? 35.901 49.172 -68.821 1.00 25.66 144 THR E C 1
ATOM 16653 O O . THR E 1 105 ? 35.774 48.240 -69.615 1.00 26.40 144 THR E O 1
ATOM 16664 N N . VAL E 1 106 ? 36.987 49.351 -68.071 1.00 26.32 145 VAL E N 1
ATOM 16665 C CA . VAL E 1 106 ? 38.121 48.427 -68.071 1.00 25.05 145 VAL E CA 1
ATOM 16666 C C . VAL E 1 106 ? 38.457 48.136 -66.616 1.00 20.76 145 VAL E C 1
ATOM 16667 O O . VAL E 1 106 ? 38.770 49.059 -65.864 1.00 23.68 145 VAL E O 1
ATOM 16680 N N . SER E 1 107 ? 38.417 46.868 -66.221 1.00 22.46 146 SER E N 1
ATOM 16681 C CA . SER E 1 107 ? 38.828 46.548 -64.855 1.00 24.14 146 SER E CA 1
ATOM 16682 C C . SER E 1 107 ? 40.338 46.376 -64.779 1.00 21.54 146 SER E C 1
ATOM 16683 O O . SER E 1 107 ? 40.981 45.935 -65.731 1.00 22.31 146 SER E O 1
ATOM 16691 N N . ALA E 1 108 ? 40.887 46.694 -63.605 1.00 22.27 147 ALA E N 1
ATOM 16692 C CA . ALA E 1 108 ? 42.326 46.743 -63.378 1.00 23.44 147 ALA E CA 1
ATOM 16693 C C . ALA E 1 108 ? 42.628 46.382 -61.936 1.00 23.93 147 ALA E C 1
ATOM 16694 O O . ALA E 1 108 ? 41.813 46.648 -61.040 1.00 24.24 147 ALA E O 1
ATOM 16701 N N . PRO E 1 109 ? 43.801 45.826 -61.663 1.00 24.38 148 PRO E N 1
ATOM 16702 C CA . PRO E 1 109 ? 44.187 45.562 -60.273 1.00 19.05 148 PRO E CA 1
ATOM 16703 C C . PRO E 1 109 ? 44.426 46.864 -59.534 1.00 22.96 148 PRO E C 1
ATOM 16704 O O . PRO E 1 109 ? 44.787 47.888 -60.127 1.00 25.16 148 PRO E O 1
ATOM 16715 N N . ASN E 1 110 ? 44.231 46.823 -58.216 1.00 22.79 149 ASN E N 1
ATOM 16716 C CA . ASN E 1 110 ? 44.217 48.031 -57.408 1.00 23.23 149 ASN E CA 1
ATOM 16717 C C . ASN E 1 110 ? 45.523 48.265 -56.666 1.00 24.56 149 ASN E C 1
ATOM 16718 O O . ASN E 1 110 ? 45.595 49.172 -55.834 1.00 30.84 149 ASN E O 1
ATOM 16729 N N . ASP E 1 111 ? 46.530 47.489 -56.936 1.00 21.04 150 ASP E N 1
ATOM 16730 C CA . ASP E 1 111 ? 47.810 47.679 -56.294 1.00 22.29 150 ASP E CA 1
ATOM 16731 C C . ASP E 1 111 ? 48.729 48.471 -57.228 1.00 21.27 150 ASP E C 1
ATOM 16732 O O . ASP E 1 111 ? 48.638 48.335 -58.444 1.00 21.88 150 ASP E O 1
ATOM 16741 N N . PRO E 1 112 ? 49.605 49.330 -56.710 1.00 21.66 151 PRO E N 1
ATOM 16742 C CA . PRO E 1 112 ? 50.208 50.357 -57.588 1.00 21.64 151 PRO E CA 1
ATOM 16743 C C . PRO E 1 112 ? 51.113 49.824 -58.692 1.00 20.81 151 PRO E C 1
ATOM 16744 O O . PRO E 1 112 ? 51.081 50.361 -59.817 1.00 21.16 151 PRO E O 1
ATOM 16755 N N . SER E 1 113 ? 51.909 48.778 -58.438 1.00 22.34 152 SER E N 1
ATOM 16756 C CA . SER E 1 113 ? 52.851 48.348 -59.468 1.00 20.84 152 SER E CA 1
ATOM 16757 C C . SER E 1 113 ? 52.139 47.612 -60.588 1.00 20.60 152 SER E C 1
ATOM 16758 O O . SER E 1 113 ? 52.567 47.697 -61.736 1.00 21.64 152 SER E O 1
ATOM 16766 N N . ASN E 1 114 ? 51.042 46.916 -60.281 1.00 19.04 153 ASN E N 1
ATOM 16767 C CA . ASN E 1 114 ? 50.257 46.276 -61.327 1.00 19.23 153 ASN E CA 1
ATOM 16768 C C . ASN E 1 114 ? 49.308 47.259 -62.002 1.00 20.68 153 ASN E C 1
ATOM 16769 O O . ASN E 1 114 ? 49.065 47.144 -63.206 1.00 21.87 153 ASN E O 1
ATOM 16780 N N . PHE E 1 115 ? 48.803 48.251 -61.270 1.00 21.49 154 PHE E N 1
ATOM 16781 C CA . PHE E 1 115 ? 47.983 49.275 -61.906 1.00 21.52 154 PHE E CA 1
ATOM 16782 C C . PHE E 1 115 ? 48.781 50.050 -62.954 1.00 20.95 154 PHE E C 1
ATOM 16783 O O . PHE E 1 115 ? 48.250 50.387 -64.022 1.00 21.28 154 PHE E O 1
ATOM 16800 N N . ALA E 1 116 ? 50.055 50.327 -62.669 1.00 20.53 155 ALA E N 1
ATOM 16801 C CA . ALA E 1 116 ? 50.902 51.021 -63.641 1.00 19.90 155 ALA E CA 1
ATOM 16802 C C . ALA E 1 116 ? 50.900 50.299 -64.984 1.00 20.77 155 ALA E C 1
ATOM 16803 O O . ALA E 1 116 ? 50.859 50.924 -66.049 1.00 20.99 155 ALA E O 1
ATOM 16810 N N . ARG E 1 117 ? 50.957 48.966 -64.958 1.00 20.53 156 ARG E N 1
ATOM 16811 C CA . ARG E 1 117 ? 50.986 48.192 -66.195 1.00 18.47 156 ARG E CA 1
ATOM 16812 C C . ARG E 1 117 ? 49.731 48.387 -67.032 1.00 19.34 156 ARG E C 1
ATOM 16813 O O . ARG E 1 117 ? 49.795 48.341 -68.266 1.00 21.67 156 ARG E O 1
ATOM 16834 N N . VAL E 1 118 ? 48.580 48.563 -66.380 1.00 19.36 157 VAL E N 1
ATOM 16835 C CA . VAL E 1 118 ? 47.330 48.797 -67.085 1.00 21.69 157 VAL E CA 1
ATOM 16836 C C . VAL E 1 118 ? 47.387 50.130 -67.814 1.00 20.84 157 VAL E C 1
ATOM 16837 O O . VAL E 1 118 ? 46.968 50.239 -68.968 1.00 22.95 157 VAL E O 1
ATOM 16850 N N . LEU E 1 119 ? 47.876 51.159 -67.135 1.00 21.13 158 LEU E N 1
ATOM 16851 C CA . LEU E 1 119 ? 47.928 52.465 -67.785 1.00 22.67 158 LEU E CA 1
ATOM 16852 C C . LEU E 1 119 ? 48.861 52.431 -68.976 1.00 24.82 158 LEU E C 1
ATOM 16853 O O . LEU E 1 119 ? 48.562 53.022 -70.019 1.00 24.45 158 LEU E O 1
ATOM 16869 N N . VAL E 1 120 ? 49.990 51.733 -68.859 1.00 20.96 159 VAL E N 1
ATOM 16870 C CA . VAL E 1 120 ? 50.894 51.639 -70.002 1.00 22.45 159 VAL E CA 1
ATOM 16871 C C . VAL E 1 120 ? 50.222 50.903 -71.151 1.00 24.33 159 VAL E C 1
ATOM 16872 O O . VAL E 1 120 ? 50.329 51.312 -72.317 1.00 23.18 159 VAL E O 1
ATOM 16885 N N . MET E 1 121 ? 49.491 49.833 -70.845 1.00 22.61 160 MET E N 1
ATOM 16886 C CA . MET E 1 121 ? 48.775 49.083 -71.874 1.00 21.67 160 MET E CA 1
ATOM 16887 C C . MET E 1 121 ? 47.716 49.948 -72.555 1.00 23.79 160 MET E C 1
ATOM 16888 O O . MET E 1 121 ? 47.598 49.942 -73.786 1.00 24.19 160 MET E O 1
ATOM 16902 N N . LEU E 1 122 ? 46.923 50.688 -71.767 1.00 23.97 161 LEU E N 1
ATOM 16903 C CA . LEU E 1 122 ? 45.897 51.553 -72.348 1.00 24.96 161 LEU E CA 1
ATOM 16904 C C . LEU E 1 122 ? 46.510 52.652 -73.210 1.00 25.72 161 LEU E C 1
ATOM 16905 O O . LEU E 1 122 ? 45.929 53.018 -74.235 1.00 27.07 161 LEU E O 1
ATOM 16921 N N . ASP E 1 123 ? 47.701 53.139 -72.841 1.00 24.03 162 ASP E N 1
ATOM 16922 C CA . ASP E 1 123 ? 48.414 54.109 -73.668 1.00 25.25 162 ASP E CA 1
ATOM 16923 C C . ASP E 1 123 ? 48.908 53.485 -74.977 1.00 26.48 162 ASP E C 1
ATOM 16924 O O . ASP E 1 123 ? 48.775 54.098 -76.047 1.00 26.48 162 ASP E O 1
ATOM 16933 N N . GLU E 1 124 ? 49.441 52.254 -74.926 1.00 24.18 163 GLU E N 1
ATOM 16934 C CA . GLU E 1 124 ? 49.852 51.537 -76.139 1.00 23.94 163 GLU E CA 1
ATOM 16935 C C . GLU E 1 124 ? 48.681 51.299 -77.088 1.00 27.31 163 GLU E C 1
ATOM 16936 O O . GLU E 1 124 ? 48.865 51.281 -78.316 1.00 28.47 163 GLU E O 1
ATOM 16948 N N . LEU E 1 125 ? 47.479 51.123 -76.544 1.00 24.94 164 LEU E N 1
ATOM 16949 C CA . LEU E 1 125 ? 46.270 50.883 -77.320 1.00 26.85 164 LEU E CA 1
ATOM 16950 C C . LEU E 1 125 ? 45.669 52.161 -77.879 1.00 27.49 164 LEU E C 1
ATOM 16951 O O . LEU E 1 125 ? 44.747 52.081 -78.701 1.00 28.18 164 LEU E O 1
ATOM 16967 N N . GLY E 1 126 ? 46.125 53.311 -77.416 1.00 25.48 165 GLY E N 1
ATOM 16968 C CA . GLY E 1 126 ? 45.558 54.579 -77.830 1.00 30.23 165 GLY E CA 1
ATOM 16969 C C . GLY E 1 126 ? 44.278 54.953 -77.127 1.00 31.31 165 GLY E C 1
ATOM 16970 O O . GLY E 1 126 ? 43.600 55.885 -77.566 1.00 34.48 165 GLY E O 1
ATOM 16974 N N . TRP E 1 127 ? 43.913 54.250 -76.047 1.00 26.71 166 TRP E N 1
ATOM 16975 C CA . TRP E 1 127 ? 42.673 54.550 -75.341 1.00 28.95 166 TRP E CA 1
ATOM 16976 C C . TRP E 1 127 ? 42.849 55.679 -74.337 1.00 28.45 166 TRP E C 1
ATOM 16977 O O . TRP E 1 127 ? 41.880 56.365 -73.998 1.00 29.93 166 TRP E O 1
ATOM 16998 N N . ILE E 1 128 ? 44.054 55.835 -73.797 1.00 27.78 167 ILE E N 1
ATOM 16999 C CA . ILE E 1 128 ? 44.434 56.994 -73.011 1.00 26.90 167 ILE E CA 1
ATOM 17000 C C . ILE E 1 128 ? 45.779 57.468 -73.546 1.00 26.98 167 ILE E C 1
ATOM 17001 O O . ILE E 1 128 ? 46.431 56.793 -74.344 1.00 27.18 167 ILE E O 1
ATOM 17017 N N . LYS E 1 129 ? 46.203 58.637 -73.073 1.00 26.73 168 LYS E N 1
ATOM 17018 C CA . LYS E 1 129 ? 47.508 59.188 -73.410 1.00 27.91 168 LYS E CA 1
ATOM 17019 C C . LYS E 1 129 ? 48.216 59.563 -72.120 1.00 28.43 168 LYS E C 1
ATOM 17020 O O . LYS E 1 129 ? 47.769 60.460 -71.403 1.00 27.43 168 LYS E O 1
ATOM 17039 N N . LEU E 1 130 ? 49.318 58.883 -71.821 1.00 27.13 169 LEU E N 1
ATOM 17040 C CA . LEU E 1 130 ? 50.157 59.265 -70.703 1.00 26.68 169 LEU E CA 1
ATOM 17041 C C . LEU E 1 130 ? 51.012 60.480 -71.055 1.00 26.41 169 LEU E C 1
ATOM 17042 O O . LEU E 1 130 ? 51.353 60.703 -72.225 1.00 27.12 169 LEU E O 1
ATOM 17058 N N . LYS E 1 131 ? 51.357 61.255 -70.024 1.00 27.35 170 LYS E N 1
ATOM 17059 C CA . LYS E 1 131 ? 52.281 62.375 -70.178 1.00 27.17 170 LYS E CA 1
ATOM 17060 C C . LYS E 1 131 ? 53.620 61.876 -70.694 1.00 30.09 170 LYS E C 1
ATOM 17061 O O . LYS E 1 131 ? 54.057 60.769 -70.388 1.00 27.23 170 LYS E O 1
ATOM 17080 N N . ASP E 1 132 ? 54.267 62.701 -71.512 1.00 27.38 171 ASP E N 1
ATOM 17081 C CA . ASP E 1 132 ? 55.558 62.326 -72.069 1.00 29.32 171 ASP E CA 1
ATOM 17082 C C . ASP E 1 132 ? 56.601 62.113 -70.983 1.00 26.80 171 ASP E C 1
ATOM 17083 O O . ASP E 1 132 ? 56.733 62.913 -70.052 1.00 27.40 171 ASP E O 1
ATOM 17092 N N . GLY E 1 133 ? 57.368 61.020 -71.108 1.00 27.29 172 GLY E N 1
ATOM 17093 C CA . GLY E 1 133 ? 58.567 60.848 -70.307 1.00 27.27 172 GLY E CA 1
ATOM 17094 C C . GLY E 1 133 ? 58.359 60.296 -68.907 1.00 23.59 172 GLY E C 1
ATOM 17095 O O . GLY E 1 133 ? 59.332 60.176 -68.155 1.00 26.60 172 GLY E O 1
ATOM 17099 N N . ILE E 1 134 ? 57.128 59.968 -68.519 1.00 23.38 173 ILE E N 1
ATOM 17100 C CA . ILE E 1 134 ? 56.907 59.461 -67.167 1.00 24.58 173 ILE E CA 1
ATOM 17101 C C . ILE E 1 134 ? 57.443 58.036 -67.046 1.00 23.27 173 ILE E C 1
ATOM 17102 O O . ILE E 1 134 ? 57.535 57.288 -68.029 1.00 25.64 173 ILE E O 1
ATOM 17118 N N . ASN E 1 135 ? 57.822 57.671 -65.823 1.00 24.72 174 ASN E N 1
ATOM 17119 C CA . ASN E 1 135 ? 58.364 56.352 -65.528 1.00 27.56 174 ASN E CA 1
ATOM 17120 C C . ASN E 1 135 ? 57.276 55.299 -65.699 1.00 28.59 174 ASN E C 1
ATOM 17121 O O . ASN E 1 135 ? 56.294 55.323 -64.948 1.00 24.61 174 ASN E O 1
ATOM 17132 N N . PRO E 1 136 ? 57.390 54.373 -66.651 1.00 26.30 175 PRO E N 1
ATOM 17133 C CA . PRO E 1 136 ? 56.298 53.410 -66.831 1.00 23.86 175 PRO E CA 1
ATOM 17134 C C . PRO E 1 136 ? 56.109 52.505 -65.632 1.00 23.37 175 PRO E C 1
ATOM 17135 O O . PRO E 1 136 ? 54.999 52.011 -65.425 1.00 23.90 175 PRO E O 1
ATOM 17146 N N . LEU E 1 137 ? 57.161 52.280 -64.846 1.00 22.97 176 LEU E N 1
ATOM 17147 C CA . LEU E 1 137 ? 57.067 51.402 -63.674 1.00 22.48 176 LEU E CA 1
ATOM 17148 C C . LEU E 1 137 ? 56.148 51.952 -62.595 1.00 26.01 176 LEU E C 1
ATOM 17149 O O . LEU E 1 137 ? 55.649 51.173 -61.762 1.00 23.16 176 LEU E O 1
ATOM 17165 N N . THR E 1 138 ? 55.960 53.276 -62.542 1.00 25.60 177 THR E N 1
ATOM 17166 C CA . THR E 1 138 ? 55.180 53.911 -61.488 1.00 23.97 177 THR E CA 1
ATOM 17167 C C . THR E 1 138 ? 54.013 54.712 -62.049 1.00 23.42 177 THR E C 1
ATOM 17168 O O . THR E 1 138 ? 53.458 55.569 -61.349 1.00 27.07 177 THR E O 1
ATOM 17179 N N . ALA E 1 139 ? 53.602 54.426 -63.281 1.00 24.12 178 ALA E N 1
ATOM 17180 C CA . ALA E 1 139 ? 52.501 55.156 -63.899 1.00 23.72 178 ALA E CA 1
ATOM 17181 C C . ALA E 1 139 ? 51.281 55.134 -62.995 1.00 26.92 178 ALA E C 1
ATOM 17182 O O . ALA E 1 139 ? 50.855 54.070 -62.540 1.00 25.52 178 ALA E O 1
ATOM 17189 N N . SER E 1 140 ? 50.699 56.314 -62.774 1.00 24.70 179 SER E N 1
ATOM 17190 C CA . SER E 1 140 ? 49.531 56.500 -61.932 1.00 26.07 179 SER E CA 1
ATOM 17191 C C . SER E 1 140 ? 48.527 57.418 -62.623 1.00 27.75 179 SER E C 1
ATOM 17192 O O . SER E 1 140 ? 48.773 57.967 -63.709 1.00 26.46 179 SER E O 1
ATOM 17200 N N . LYS E 1 141 ? 47.369 57.594 -61.981 1.00 29.39 180 LYS E N 1
ATOM 17201 C CA . LYS E 1 141 ? 46.322 58.399 -62.600 1.00 34.32 180 LYS E CA 1
ATOM 17202 C C . LYS E 1 141 ? 46.810 59.816 -62.867 1.00 31.30 180 LYS E C 1
ATOM 17203 O O . LYS E 1 141 ? 46.437 60.416 -63.882 1.00 30.79 180 LYS E O 1
ATOM 17222 N N . ALA E 1 142 ? 47.686 60.335 -62.006 1.00 31.24 181 ALA E N 1
ATOM 17223 C CA . ALA E 1 142 ? 48.210 61.687 -62.184 1.00 32.46 181 ALA E CA 1
ATOM 17224 C C . ALA E 1 142 ? 49.107 61.816 -63.413 1.00 35.26 181 ALA E C 1
ATOM 17225 O O . ALA E 1 142 ? 49.327 62.936 -63.892 1.00 33.91 181 ALA E O 1
ATOM 17232 N N . ASP E 1 143 ? 49.637 60.709 -63.928 1.00 30.45 182 ASP E N 1
ATOM 17233 C CA . ASP E 1 143 ? 50.451 60.732 -65.140 1.00 30.10 182 ASP E CA 1
ATOM 17234 C C . ASP E 1 143 ? 49.630 60.724 -66.425 1.00 26.96 182 ASP E C 1
ATOM 17235 O O . ASP E 1 143 ? 50.221 60.741 -67.517 1.00 28.80 182 ASP E O 1
ATOM 17244 N N . ILE E 1 144 ? 48.303 60.661 -66.346 1.00 27.54 183 ILE E N 1
ATOM 17245 C CA . ILE E 1 144 ? 47.463 60.665 -67.537 1.00 28.33 183 ILE E CA 1
ATOM 17246 C C . ILE E 1 144 ? 47.351 62.102 -68.042 1.00 31.34 183 ILE E C 1
ATOM 17247 O O . ILE E 1 144 ? 46.899 62.993 -67.314 1.00 34.08 183 ILE E O 1
ATOM 17263 N N . ALA E 1 145 ? 47.762 62.323 -69.287 1.00 30.42 184 ALA E N 1
ATOM 17264 C CA . ALA E 1 145 ? 47.614 63.639 -69.900 1.00 29.26 184 ALA E CA 1
ATOM 17265 C C . ALA E 1 145 ? 46.204 63.838 -70.436 1.00 33.46 184 ALA E C 1
ATOM 17266 O O . ALA E 1 145 ? 45.598 64.901 -70.240 1.00 36.99 184 ALA E O 1
ATOM 17273 N N . GLU E 1 146 ? 45.665 62.834 -71.117 1.00 32.10 185 GLU E N 1
ATOM 17274 C CA . GLU E 1 146 ? 44.327 62.935 -71.675 1.00 36.08 185 GLU E CA 1
ATOM 17275 C C . GLU E 1 146 ? 43.718 61.546 -71.687 1.00 33.79 185 GLU E C 1
ATOM 17276 O O . GLU E 1 146 ? 44.349 60.599 -72.159 1.00 30.80 185 GLU E O 1
ATOM 17288 N N . ASN E 1 147 ? 42.505 61.425 -71.146 1.00 33.00 186 ASN E N 1
ATOM 17289 C CA . ASN E 1 147 ? 41.745 60.178 -71.237 1.00 32.92 186 ASN E CA 1
ATOM 17290 C C . ASN E 1 147 ? 41.002 60.178 -72.570 1.00 34.54 186 ASN E C 1
ATOM 17291 O O . ASN E 1 147 ? 39.814 60.496 -72.669 1.00 40.11 186 ASN E O 1
ATOM 17302 N N . LEU E 1 148 ? 41.724 59.770 -73.616 1.00 32.29 187 LEU E N 1
ATOM 17303 C CA . LEU E 1 148 ? 41.256 59.971 -74.986 1.00 33.30 187 LEU E CA 1
ATOM 17304 C C . LEU E 1 148 ? 39.857 59.406 -75.204 1.00 41.67 187 LEU E C 1
ATOM 17305 O O . LEU E 1 148 ? 39.022 60.039 -75.863 1.00 42.40 187 LEU E O 1
ATOM 17321 N N . LYS E 1 149 ? 39.588 58.201 -74.688 1.00 33.79 188 LYS E N 1
ATOM 17322 C CA . LYS E 1 149 ? 38.306 57.543 -74.900 1.00 35.70 188 LYS E CA 1
ATOM 17323 C C . LYS E 1 149 ? 37.420 57.588 -73.665 1.00 33.66 188 LYS E C 1
ATOM 17324 O O . LYS E 1 149 ? 36.426 56.855 -73.601 1.00 36.02 188 LYS E O 1
ATOM 17343 N N . ASN E 1 150 ? 37.743 58.460 -72.713 1.00 33.79 189 ASN E N 1
ATOM 17344 C CA . ASN E 1 150 ? 37.051 58.565 -71.428 1.00 37.73 189 ASN E CA 1
ATOM 17345 C C . ASN E 1 150 ? 36.826 57.192 -70.807 1.00 36.84 189 ASN E C 1
ATOM 17346 O O . ASN E 1 150 ? 35.753 56.874 -70.287 1.00 35.01 189 ASN E O 1
ATOM 17357 N N . ILE E 1 151 ? 37.871 56.371 -70.857 1.00 36.10 190 ILE E N 1
ATOM 17358 C CA . ILE E 1 151 ? 37.815 55.065 -70.218 1.00 36.13 190 ILE E CA 1
ATOM 17359 C C . ILE E 1 151 ? 37.477 55.236 -68.749 1.00 29.32 190 ILE E C 1
ATOM 17360 O O . ILE E 1 151 ? 38.061 56.070 -68.041 1.00 30.81 190 ILE E O 1
ATOM 17376 N N . LYS E 1 152 ? 36.563 54.397 -68.263 1.00 32.82 191 LYS E N 1
ATOM 17377 C CA . LYS E 1 152 ? 36.296 54.279 -66.838 1.00 33.59 191 LYS E CA 1
ATOM 17378 C C . LYS E 1 152 ? 37.041 53.050 -66.322 1.00 29.11 191 LYS E C 1
ATOM 17379 O O . LYS E 1 152 ? 36.684 51.912 -66.653 1.00 30.21 191 LYS E O 1
ATOM 17398 N N . ILE E 1 153 ? 38.092 53.287 -65.548 1.00 29.32 192 ILE E N 1
ATOM 17399 C CA . ILE E 1 153 ? 38.914 52.216 -64.997 1.00 31.11 192 ILE E CA 1
ATOM 17400 C C . ILE E 1 153 ? 38.314 51.790 -63.666 1.00 29.38 192 ILE E C 1
ATOM 17401 O O . ILE E 1 153 ? 38.208 52.595 -62.735 1.00 32.19 192 ILE E O 1
ATOM 17417 N N . VAL E 1 154 ? 37.944 50.517 -63.581 1.00 25.59 193 VAL E N 1
ATOM 17418 C CA . VAL E 1 154 ? 37.305 49.934 -62.407 1.00 26.20 193 VAL E CA 1
ATOM 17419 C C . VAL E 1 154 ? 38.378 49.151 -61.645 1.00 26.43 193 VAL E C 1
ATOM 17420 O O . VAL E 1 154 ? 38.799 48.078 -62.092 1.00 25.99 193 VAL E O 1
ATOM 17433 N N . GLU E 1 155 ? 38.829 49.668 -60.510 1.00 25.61 194 GLU E N 1
ATOM 17434 C CA . GLU E 1 155 ? 39.927 49.053 -59.768 1.00 25.65 194 GLU E CA 1
ATOM 17435 C C . GLU E 1 155 ? 39.391 48.007 -58.800 1.00 26.63 194 GLU E C 1
ATOM 17436 O O . GLU E 1 155 ? 38.464 48.277 -58.028 1.00 27.86 194 GLU E O 1
ATOM 17448 N N . LEU E 1 156 ? 39.995 46.820 -58.838 1.00 23.07 195 LEU E N 1
ATOM 17449 C CA . LEU E 1 156 ? 39.563 45.696 -58.012 1.00 22.88 195 LEU E CA 1
ATOM 17450 C C . LEU E 1 156 ? 40.783 45.014 -57.412 1.00 22.01 195 LEU E C 1
ATOM 17451 O O . LEU E 1 156 ? 41.904 45.143 -57.908 1.00 24.52 195 LEU E O 1
ATOM 17467 N N . GLU E 1 157 ? 40.559 44.230 -56.362 1.00 20.72 196 GLU E N 1
ATOM 17468 C CA . GLU E 1 157 ? 41.623 43.356 -55.899 1.00 23.08 196 GLU E CA 1
ATOM 17469 C C . GLU E 1 157 ? 41.945 42.354 -57.007 1.00 22.26 196 GLU E C 1
ATOM 17470 O O . GLU E 1 157 ? 41.049 41.874 -57.701 1.00 21.12 196 GLU E O 1
ATOM 17482 N N . ALA E 1 158 ? 43.238 42.065 -57.201 1.00 20.61 197 ALA E N 1
ATOM 17483 C CA . ALA E 1 158 ? 43.665 41.345 -58.398 1.00 20.18 197 ALA E CA 1
ATOM 17484 C C . ALA E 1 158 ? 42.923 40.028 -58.610 1.00 20.46 197 ALA E C 1
ATOM 17485 O O . ALA E 1 158 ? 42.670 39.632 -59.758 1.00 20.29 197 ALA E O 1
ATOM 17492 N N . ALA E 1 159 ? 42.614 39.294 -57.536 1.00 19.86 198 ALA E N 1
ATOM 17493 C CA . ALA E 1 159 ? 41.970 37.995 -57.744 1.00 20.33 198 ALA E CA 1
ATOM 17494 C C . ALA E 1 159 ? 40.543 38.119 -58.242 1.00 20.61 198 ALA E C 1
ATOM 17495 O O . ALA E 1 159 ? 39.992 37.126 -58.748 1.00 23.13 198 ALA E O 1
ATOM 17502 N N . GLN E 1 160 ? 39.941 39.303 -58.143 1.00 21.46 199 GLN E N 1
ATOM 17503 C CA . GLN E 1 160 ? 38.583 39.506 -58.637 1.00 24.04 199 GLN E CA 1
ATOM 17504 C C . GLN E 1 160 ? 38.522 39.720 -60.136 1.00 22.52 199 GLN E C 1
ATOM 17505 O O . GLN E 1 160 ? 37.419 39.765 -60.687 1.00 22.28 199 GLN E O 1
ATOM 17519 N N . LEU E 1 161 ? 39.645 39.841 -60.812 1.00 22.20 200 LEU E N 1
ATOM 17520 C CA . LEU E 1 161 ? 39.600 40.341 -62.189 1.00 21.43 200 LEU E CA 1
ATOM 17521 C C . LEU E 1 161 ? 39.000 39.330 -63.174 1.00 21.53 200 LEU E C 1
ATOM 17522 O O . LEU E 1 161 ? 38.239 39.734 -64.058 1.00 22.89 200 LEU E O 1
ATOM 17538 N N . PRO E 1 162 ? 39.238 38.025 -63.058 1.00 20.94 201 PRO E N 1
ATOM 17539 C CA . PRO E 1 162 ? 38.520 37.109 -63.962 1.00 23.02 201 PRO E CA 1
ATOM 17540 C C . PRO E 1 162 ? 37.002 37.230 -63.873 1.00 23.92 201 PRO E C 1
ATOM 17541 O O . PRO E 1 162 ? 36.318 37.282 -64.919 1.00 24.95 201 PRO E O 1
ATOM 17552 N N . ARG E 1 163 ? 36.450 37.269 -62.659 1.00 23.86 202 ARG E N 1
ATOM 17553 C CA . ARG E 1 163 ? 35.000 37.356 -62.490 1.00 25.22 202 ARG E CA 1
ATOM 17554 C C . ARG E 1 163 ? 34.457 38.680 -62.997 1.00 29.14 202 ARG E C 1
ATOM 17555 O O . ARG E 1 163 ? 33.283 38.758 -63.374 1.00 29.08 202 ARG E O 1
ATOM 17576 N N . SER E 1 164 ? 35.288 39.727 -63.010 1.00 26.87 203 SER E N 1
ATOM 17577 C CA . SER E 1 164 ? 34.832 41.063 -63.378 1.00 27.82 203 SER E CA 1
ATOM 17578 C C . SER E 1 164 ? 34.390 41.137 -64.825 1.00 30.08 203 SER E C 1
ATOM 17579 O O . SER E 1 164 ? 33.727 42.113 -65.192 1.00 27.47 203 SER E O 1
ATOM 17587 N N . ARG E 1 165 ? 34.726 40.132 -65.643 1.00 26.11 204 ARG E N 1
ATOM 17588 C CA . ARG E 1 165 ? 34.372 40.149 -67.057 1.00 26.31 204 ARG E CA 1
ATOM 17589 C C . ARG E 1 165 ? 32.867 40.189 -67.267 1.00 32.62 204 ARG E C 1
ATOM 17590 O O . ARG E 1 165 ? 32.411 40.579 -68.351 1.00 30.32 204 ARG E O 1
ATOM 17611 N N . ALA E 1 166 ? 32.092 39.801 -66.256 1.00 32.09 205 ALA E N 1
ATOM 17612 C CA . ALA E 1 166 ? 30.639 39.889 -66.349 1.00 35.01 205 ALA E CA 1
ATOM 17613 C C . ALA E 1 166 ? 30.139 41.318 -66.195 1.00 34.52 205 ALA E C 1
ATOM 17614 O O . ALA E 1 166 ? 29.015 41.614 -66.614 1.00 37.63 205 ALA E O 1
ATOM 17621 N N . ASP E 1 167 ? 30.958 42.208 -65.631 1.00 30.90 206 ASP E N 1
ATOM 17622 C CA . ASP E 1 167 ? 30.530 43.525 -65.189 1.00 32.89 206 ASP E CA 1
ATOM 17623 C C . ASP E 1 167 ? 31.166 44.680 -65.952 1.00 31.63 206 ASP E C 1
ATOM 17624 O O . ASP E 1 167 ? 30.667 45.806 -65.844 1.00 34.61 206 ASP E O 1
ATOM 17633 N N . VAL E 1 168 ? 32.259 44.445 -66.679 1.00 29.32 207 VAL E N 1
ATOM 17634 C CA . VAL E 1 168 ? 32.966 45.498 -67.395 1.00 27.94 207 VAL E CA 1
ATOM 17635 C C . VAL E 1 168 ? 33.129 45.090 -68.854 1.00 26.53 207 VAL E C 1
ATOM 17636 O O . VAL E 1 168 ? 32.993 43.922 -69.225 1.00 30.47 207 VAL E O 1
ATOM 17649 N N . ASP E 1 169 ? 33.445 46.081 -69.684 1.00 29.11 208 ASP E N 1
ATOM 17650 C CA . ASP E 1 169 ? 33.595 45.823 -71.110 1.00 29.15 208 ASP E CA 1
ATOM 17651 C C . ASP E 1 169 ? 34.847 45.003 -71.406 1.00 26.97 208 ASP E C 1
ATOM 17652 O O . ASP E 1 169 ? 34.832 44.131 -72.281 1.00 26.31 208 ASP E O 1
ATOM 17661 N N . PHE E 1 170 ? 35.937 45.277 -70.687 1.00 27.92 209 PHE E N 1
ATOM 17662 C CA . PHE E 1 170 ? 37.213 44.609 -70.881 1.00 25.54 209 PHE E CA 1
ATOM 17663 C C . PHE E 1 170 ? 37.865 44.470 -69.517 1.00 24.49 209 PHE E C 1
ATOM 17664 O O . PHE E 1 170 ? 37.719 45.357 -68.673 1.00 23.79 209 PHE E O 1
ATOM 17681 N N . ALA E 1 171 ? 38.605 43.375 -69.319 1.00 23.70 210 ALA E N 1
ATOM 17682 C CA . ALA E 1 171 ? 39.283 43.109 -68.044 1.00 21.33 210 ALA E CA 1
ATOM 17683 C C . ALA E 1 171 ? 40.763 42.879 -68.295 1.00 20.87 210 ALA E C 1
ATOM 17684 O O . ALA E 1 171 ? 41.135 42.056 -69.146 1.00 21.80 210 ALA E O 1
ATOM 17691 N N . VAL E 1 172 ? 41.603 43.551 -67.504 1.00 21.81 211 VAL E N 1
ATOM 17692 C CA . VAL E 1 172 ? 43.046 43.323 -67.544 1.00 20.92 211 VAL E CA 1
ATOM 17693 C C . VAL E 1 172 ? 43.380 42.371 -66.408 1.00 23.64 211 VAL E C 1
ATOM 17694 O O . VAL E 1 172 ? 43.261 42.740 -65.241 1.00 25.91 211 VAL E O 1
ATOM 17707 N N . VAL E 1 173 ? 43.805 41.155 -66.744 1.00 19.32 212 VAL E N 1
ATOM 17708 C CA . VAL E 1 173 ? 43.916 40.061 -65.787 1.00 18.20 212 VAL E CA 1
ATOM 17709 C C . VAL E 1 173 ? 45.360 39.591 -65.728 1.00 17.70 212 VAL E C 1
ATOM 17710 O O . VAL E 1 173 ? 45.973 39.333 -66.769 1.00 20.52 212 VAL E O 1
ATOM 17723 N N . ASN E 1 174 ? 45.887 39.458 -64.506 1.00 18.54 213 ASN E N 1
ATOM 17724 C CA . ASN E 1 174 ? 47.227 38.918 -64.298 1.00 18.47 213 ASN E CA 1
ATOM 17725 C C . ASN E 1 174 ? 47.261 37.460 -64.750 1.00 20.83 213 ASN E C 1
ATOM 17726 O O . ASN E 1 174 ? 46.315 36.704 -64.516 1.00 20.06 213 ASN E O 1
ATOM 17737 N N . GLY E 1 175 ? 48.374 37.071 -65.371 1.00 20.80 214 GLY E N 1
ATOM 17738 C CA . GLY E 1 175 ? 48.487 35.744 -65.960 1.00 19.51 214 GLY E CA 1
ATOM 17739 C C . GLY E 1 175 ? 48.156 34.607 -65.011 1.00 17.69 214 GLY E C 1
ATOM 17740 O O . GLY E 1 175 ? 47.439 33.673 -65.380 1.00 20.41 214 GLY E O 1
ATOM 17744 N N . ASN E 1 176 ? 48.690 34.646 -63.782 1.00 19.08 215 ASN E N 1
ATOM 17745 C CA . ASN E 1 176 ? 48.435 33.532 -62.869 1.00 18.63 215 ASN E CA 1
ATOM 17746 C C . ASN E 1 176 ? 46.946 33.363 -62.604 1.00 18.35 215 ASN E C 1
ATOM 17747 O O . ASN E 1 176 ? 46.442 32.223 -62.506 1.00 20.01 215 ASN E O 1
ATOM 17758 N N . TYR E 1 177 ? 46.216 34.477 -62.493 1.00 17.89 216 TYR E N 1
ATOM 17759 C CA . TYR E 1 177 ? 44.787 34.405 -62.227 1.00 17.80 216 TYR E CA 1
ATOM 17760 C C . TYR E 1 177 ? 44.005 34.057 -63.488 1.00 20.82 216 TYR E C 1
ATOM 17761 O O . TYR E 1 177 ? 42.971 33.386 -63.402 1.00 20.94 216 TYR E O 1
ATOM 17779 N N . ALA E 1 178 ? 44.475 34.486 -64.656 1.00 19.96 217 ALA E N 1
ATOM 17780 C CA . ALA E 1 178 ? 43.834 34.063 -65.889 1.00 19.04 217 ALA E CA 1
ATOM 17781 C C . ALA E 1 178 ? 43.912 32.552 -66.020 1.00 21.37 217 ALA E C 1
ATOM 17782 O O . ALA E 1 178 ? 42.894 31.884 -66.216 1.00 21.87 217 ALA E O 1
ATOM 17789 N N . ILE E 1 179 ? 45.107 31.988 -65.827 1.00 21.03 218 ILE E N 1
ATOM 17790 C CA . ILE E 1 179 ? 45.279 30.538 -65.956 1.00 21.81 218 ILE E CA 1
ATOM 17791 C C . ILE E 1 179 ? 44.388 29.799 -64.967 1.00 25.03 218 ILE E C 1
ATOM 17792 O O . ILE E 1 179 ? 43.666 28.862 -65.338 1.00 25.32 218 ILE E O 1
ATOM 17808 N N . SER E 1 180 ? 44.444 30.181 -63.684 1.00 21.78 219 SER E N 1
ATOM 17809 C CA . SER E 1 180 ? 43.742 29.433 -62.651 1.00 22.45 219 SER E CA 1
ATOM 17810 C C . SER E 1 180 ? 42.237 29.656 -62.658 1.00 26.81 219 SER E C 1
ATOM 17811 O O . SER E 1 180 ? 41.527 28.975 -61.912 1.00 28.53 219 SER E O 1
ATOM 17819 N N . SER E 1 181 ? 41.725 30.580 -63.462 1.00 24.58 220 SER E N 1
ATOM 17820 C CA . SER E 1 181 ? 40.284 30.728 -63.592 1.00 27.23 220 SER E CA 1
ATOM 17821 C C . SER E 1 181 ? 39.775 30.057 -64.853 1.00 27.41 220 SER E C 1
ATOM 17822 O O . SER E 1 181 ? 38.584 30.164 -65.171 1.00 31.79 220 SER E O 1
ATOM 17830 N N . GLY E 1 182 ? 40.648 29.370 -65.581 1.00 26.39 221 GLY E N 1
ATOM 17831 C CA . GLY E 1 182 ? 40.226 28.704 -66.798 1.00 28.86 221 GLY E CA 1
ATOM 17832 C C . GLY E 1 182 ? 40.192 29.606 -68.006 1.00 29.80 221 GLY E C 1
ATOM 17833 O O . GLY E 1 182 ? 39.481 29.314 -68.975 1.00 33.38 221 GLY E O 1
ATOM 17837 N N . MET E 1 183 ? 40.918 30.716 -67.975 1.00 24.89 222 MET E N 1
ATOM 17838 C CA . MET E 1 183 ? 41.089 31.562 -69.138 1.00 24.98 222 MET E CA 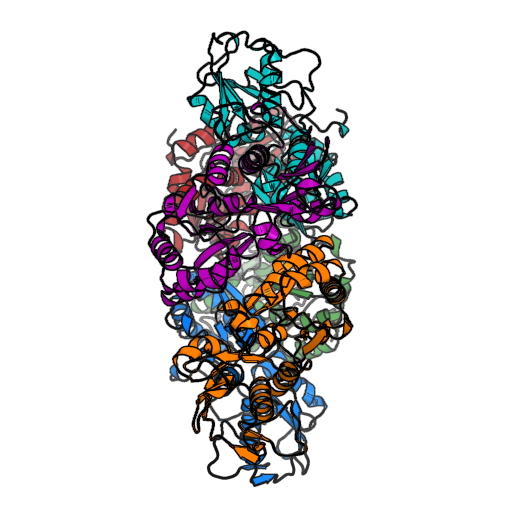1
ATOM 17839 C C . MET E 1 183 ? 42.295 31.094 -69.927 1.00 28.42 222 MET E C 1
ATOM 17840 O O . MET E 1 183 ? 43.181 30.422 -69.404 1.00 30.22 222 MET E O 1
ATOM 17854 N N . LYS E 1 184 ? 42.313 31.419 -71.220 1.00 26.70 223 LYS E N 1
ATOM 17855 C CA . LYS E 1 184 ? 43.447 31.075 -72.060 1.00 27.46 223 LYS E CA 1
ATOM 17856 C C . LYS E 1 184 ? 44.175 32.334 -72.485 1.00 28.64 223 LYS E C 1
ATOM 17857 O O . LYS E 1 184 ? 43.556 33.324 -72.898 1.00 27.39 223 LYS E O 1
ATOM 17876 N N . LEU E 1 185 ? 45.500 32.271 -72.436 1.00 29.31 224 LEU E N 1
ATOM 17877 C CA . LEU E 1 185 ? 46.300 33.444 -72.772 1.00 27.26 224 LEU E CA 1
ATOM 17878 C C . LEU E 1 185 ? 46.089 33.865 -74.215 1.00 31.89 224 LEU E C 1
ATOM 17879 O O . LEU E 1 185 ? 46.094 35.063 -74.522 1.00 28.67 224 LEU E O 1
ATOM 17895 N N . THR E 1 186 ? 45.902 32.898 -75.110 1.00 30.07 225 THR E N 1
ATOM 17896 C CA . THR E 1 186 ? 45.676 33.191 -76.520 1.00 30.54 225 THR E CA 1
ATOM 17897 C C . THR E 1 186 ? 44.349 33.880 -76.789 1.00 32.02 225 THR E C 1
ATOM 17898 O O . THR E 1 186 ? 44.149 34.361 -77.911 1.00 34.24 225 THR E O 1
ATOM 17909 N N . GLU E 1 187 ? 43.437 33.931 -75.824 1.00 28.49 226 GLU E N 1
ATOM 17910 C CA . GLU E 1 187 ? 42.185 34.654 -76.011 1.00 30.96 226 GLU E CA 1
ATOM 17911 C C . GLU E 1 187 ? 42.268 36.105 -75.570 1.00 29.21 226 GLU E C 1
ATOM 17912 O O . GLU E 1 187 ? 41.278 36.832 -75.697 1.00 28.87 226 GLU E O 1
ATOM 17924 N N . ALA E 1 188 ? 43.413 36.543 -75.050 1.00 25.13 227 ALA E N 1
ATOM 17925 C CA . ALA E 1 188 ? 43.602 37.958 -74.781 1.00 25.61 227 ALA E CA 1
ATOM 17926 C C . ALA E 1 188 ? 43.517 38.748 -76.073 1.00 27.06 227 ALA E C 1
ATOM 17927 O O . ALA E 1 188 ? 44.025 38.319 -77.118 1.00 29.90 227 ALA E O 1
ATOM 17934 N N . LEU E 1 189 ? 42.883 39.915 -75.985 1.00 24.69 228 LEU E N 1
ATOM 17935 C CA . LEU E 1 189 ? 42.856 40.875 -77.090 1.00 26.65 228 LEU E CA 1
ATOM 17936 C C . LEU E 1 189 ? 44.174 41.619 -77.234 1.00 27.20 228 LEU E C 1
ATOM 17937 O O . LEU E 1 189 ? 44.489 42.111 -78.323 1.00 28.19 228 LEU E O 1
ATOM 17953 N N . PHE E 1 190 ? 44.954 41.697 -76.159 1.00 24.54 229 PHE E N 1
ATOM 17954 C CA . PHE E 1 190 ? 46.220 42.408 -76.170 1.00 21.23 229 PHE E CA 1
ATOM 17955 C C . PHE E 1 190 ? 47.049 41.855 -75.026 1.00 23.21 229 PHE E C 1
ATOM 17956 O O . PHE E 1 190 ? 46.532 41.707 -73.918 1.00 26.29 229 PHE E O 1
ATOM 17973 N N . GLN E 1 191 ? 48.301 41.525 -75.307 1.00 24.79 230 GLN E N 1
ATOM 17974 C CA . GLN E 1 191 ? 49.234 41.022 -74.308 1.00 25.23 230 GLN E CA 1
ATOM 17975 C C . GLN E 1 191 ? 50.349 42.041 -74.102 1.00 25.14 230 GLN E C 1
ATOM 17976 O O . GLN E 1 191 ? 50.902 42.578 -75.069 1.00 27.09 230 GLN E O 1
ATOM 17990 N N . GLU E 1 192 ? 50.668 42.313 -72.840 1.00 23.52 231 GLU E N 1
ATOM 17991 C CA . GLU E 1 192 ? 51.782 43.191 -72.500 1.00 22.00 231 GLU E CA 1
ATOM 17992 C C . GLU E 1 192 ? 53.078 42.685 -73.128 1.00 23.53 231 GLU E C 1
ATOM 17993 O O . GLU E 1 192 ? 53.475 41.545 -72.872 1.00 24.65 231 GLU E O 1
ATOM 18005 N N . PRO E 1 193 ? 53.788 43.501 -73.911 1.00 22.19 232 PRO E N 1
ATOM 18006 C CA . PRO E 1 193 ? 55.033 43.008 -74.534 1.00 23.28 232 PRO E CA 1
ATOM 18007 C C . PRO E 1 193 ? 56.271 43.089 -73.660 1.00 25.02 232 PRO E C 1
ATOM 18008 O O . PRO E 1 193 ? 57.217 42.326 -73.904 1.00 27.67 232 PRO E O 1
ATOM 18019 N N . SER E 1 194 ? 56.303 43.981 -72.675 1.00 24.27 233 SER E N 1
ATOM 18020 C CA . SER E 1 194 ? 57.481 44.148 -71.837 1.00 24.31 233 SER E CA 1
ATOM 18021 C C . SER E 1 194 ? 57.915 42.827 -71.210 1.00 22.87 233 SER E C 1
ATOM 18022 O O . SER E 1 194 ? 57.090 41.949 -70.927 1.00 24.79 233 SER E O 1
ATOM 18030 N N . PHE E 1 195 ? 59.229 42.704 -70.958 1.00 22.89 234 PHE E N 1
ATOM 18031 C CA . PHE E 1 195 ? 59.778 41.632 -70.133 1.00 22.26 234 PHE E CA 1
ATOM 18032 C C . PHE E 1 195 ? 60.152 42.091 -68.739 1.00 22.30 234 PHE E C 1
ATOM 18033 O O . PHE E 1 195 ? 60.722 41.306 -67.969 1.00 22.95 234 PHE E O 1
ATOM 18050 N N . ALA E 1 196 ? 59.822 43.329 -68.380 1.00 20.32 235 ALA E N 1
ATOM 18051 C CA . ALA E 1 196 ? 60.195 43.854 -67.070 1.00 18.26 235 ALA E CA 1
ATOM 18052 C C . ALA E 1 196 ? 59.493 43.149 -65.919 1.00 20.42 235 ALA E C 1
ATOM 18053 O O . ALA E 1 196 ? 59.931 43.282 -64.776 1.00 20.99 235 ALA E O 1
ATOM 18060 N N . TYR E 1 197 ? 58.416 42.422 -66.189 1.00 20.76 236 TYR E N 1
ATOM 18061 C CA . TYR E 1 197 ? 57.590 41.836 -65.147 1.00 20.57 236 TYR E CA 1
ATOM 18062 C C . TYR E 1 197 ? 57.677 40.319 -65.101 1.00 21.96 236 TYR E C 1
ATOM 18063 O O . TYR E 1 197 ? 56.836 39.677 -64.461 1.00 21.02 236 TYR E O 1
ATOM 18081 N N . VAL E 1 198 ? 58.702 39.732 -65.724 1.00 19.97 237 VAL E N 1
ATOM 18082 C CA . VAL E 1 198 ? 58.962 38.316 -65.510 1.00 20.64 237 VAL E CA 1
ATOM 18083 C C . VAL E 1 198 ? 59.220 38.090 -64.025 1.00 20.21 237 VAL E C 1
ATOM 18084 O O . VAL E 1 198 ? 59.962 38.842 -63.378 1.00 20.13 237 VAL E O 1
ATOM 18097 N N . ASN E 1 199 ? 58.577 37.071 -63.462 1.00 19.57 238 ASN E N 1
ATOM 18098 C CA . ASN E 1 199 ? 58.529 36.951 -62.014 1.00 18.45 238 ASN E CA 1
ATOM 18099 C C . ASN E 1 199 ? 59.828 36.388 -61.442 1.00 20.12 238 ASN E C 1
ATOM 18100 O O . ASN E 1 199 ? 60.594 35.691 -62.113 1.00 20.80 238 ASN E O 1
ATOM 18111 N N . TRP E 1 200 ? 60.044 36.695 -60.168 1.00 19.93 239 TRP E N 1
ATOM 18112 C CA . TRP E 1 200 ? 61.220 36.311 -59.403 1.00 22.22 239 TRP E CA 1
ATOM 18113 C C . TRP E 1 200 ? 60.818 35.490 -58.184 1.00 21.36 239 TRP E C 1
ATOM 18114 O O . TRP E 1 200 ? 59.802 35.759 -57.545 1.00 19.88 239 TRP E O 1
ATOM 18135 N N . SER E 1 201 ? 61.671 34.553 -57.813 1.00 19.98 240 SER E N 1
ATOM 18136 C CA . SER E 1 201 ? 61.617 34.008 -56.467 1.00 20.33 240 SER E CA 1
ATOM 18137 C C . SER E 1 201 ? 62.190 35.011 -55.474 1.00 22.32 240 SER E C 1
ATOM 18138 O O . SER E 1 201 ? 62.991 35.878 -55.820 1.00 20.65 240 SER E O 1
ATOM 18146 N N . ALA E 1 202 ? 61.756 34.899 -54.224 1.00 19.80 241 ALA E N 1
ATOM 18147 C CA . ALA E 1 202 ? 62.241 35.766 -53.157 1.00 19.35 241 ALA E CA 1
ATOM 18148 C C . ALA E 1 202 ? 62.521 34.951 -51.907 1.00 20.38 241 ALA E C 1
ATOM 18149 O O . ALA E 1 202 ? 61.832 33.969 -51.620 1.00 20.48 241 ALA E O 1
ATOM 18156 N N . VAL E 1 203 ? 63.535 35.400 -51.154 1.00 19.56 242 VAL E N 1
ATOM 18157 C CA . VAL E 1 203 ? 63.956 34.790 -49.895 1.00 21.24 242 VAL E CA 1
ATOM 18158 C C . VAL E 1 203 ? 64.239 35.888 -48.883 1.00 22.87 242 VAL E C 1
ATOM 18159 O O . VAL E 1 203 ? 64.422 37.060 -49.227 1.00 21.95 242 VAL E O 1
ATOM 18172 N N . LYS E 1 204 ? 64.322 35.478 -47.623 1.00 20.71 243 LYS E N 1
ATOM 18173 C CA . LYS E 1 204 ? 64.908 36.335 -46.605 1.00 20.62 243 LYS E CA 1
ATOM 18174 C C . LYS E 1 204 ? 66.377 36.578 -46.920 1.00 24.94 243 LYS E C 1
ATOM 18175 O O . LYS E 1 204 ? 67.109 35.663 -47.294 1.00 25.07 243 LYS E O 1
ATOM 18194 N N . THR E 1 205 ? 66.812 37.828 -46.755 1.00 25.57 244 THR E N 1
ATOM 18195 C CA . THR E 1 205 ? 68.162 38.195 -47.169 1.00 28.35 244 THR E CA 1
ATOM 18196 C C . THR E 1 205 ? 69.218 37.350 -46.464 1.00 28.76 244 THR E C 1
ATOM 18197 O O . THR E 1 205 ? 70.250 37.013 -47.064 1.00 30.80 244 THR E O 1
ATOM 18208 N N . ALA E 1 206 ? 68.953 36.953 -45.223 1.00 29.66 245 ALA E N 1
ATOM 18209 C CA . ALA E 1 206 ? 69.885 36.120 -44.476 1.00 34.45 245 ALA E CA 1
ATOM 18210 C C . ALA E 1 206 ? 70.148 34.771 -45.144 1.00 35.80 245 ALA E C 1
ATOM 18211 O O . ALA E 1 206 ? 71.155 34.123 -44.831 1.00 35.86 245 ALA E O 1
ATOM 18218 N N . ASP E 1 207 ? 69.272 34.318 -46.047 1.00 29.94 246 ASP E N 1
ATOM 18219 C CA . ASP E 1 207 ? 69.423 33.008 -46.671 1.00 30.37 246 ASP E CA 1
ATOM 18220 C C . ASP E 1 207 ? 70.079 33.076 -48.043 1.00 30.62 246 ASP E C 1
ATOM 18221 O O . ASP E 1 207 ? 70.265 32.039 -48.691 1.00 29.72 246 ASP E O 1
ATOM 18230 N N . LYS E 1 208 ? 70.451 34.270 -48.499 1.00 28.87 247 LYS E N 1
ATOM 18231 C CA . LYS E 1 208 ? 70.859 34.450 -49.886 1.00 31.32 247 LYS E CA 1
ATOM 18232 C C . LYS E 1 208 ? 72.070 33.603 -50.261 1.00 33.64 247 LYS E C 1
ATOM 18233 O O . LYS E 1 208 ? 72.186 33.181 -51.411 1.00 33.78 247 LYS E O 1
ATOM 18252 N N . ASP E 1 209 ? 72.972 33.323 -49.321 1.00 34.43 248 ASP E N 1
ATOM 18253 C CA . ASP E 1 209 ? 74.174 32.561 -49.641 1.00 37.04 248 ASP E CA 1
ATOM 18254 C C . ASP E 1 209 ? 74.088 31.102 -49.202 1.00 39.18 248 ASP E C 1
ATOM 18255 O O . ASP E 1 209 ? 75.106 30.399 -49.203 1.00 38.08 248 ASP E O 1
ATOM 18264 N N . SER E 1 210 ? 72.898 30.626 -48.856 1.00 32.68 249 SER E N 1
ATOM 18265 C CA . SER E 1 210 ? 72.730 29.273 -48.353 1.00 31.92 249 SER E CA 1
ATOM 18266 C C . SER E 1 210 ? 72.959 28.237 -49.450 1.00 31.97 249 SER E C 1
ATOM 18267 O O . SER E 1 210 ? 72.769 28.498 -50.648 1.00 33.61 249 SER E O 1
ATOM 18275 N N . GLN E 1 211 ? 73.344 27.034 -49.022 1.00 32.12 250 GLN E N 1
ATOM 18276 C CA . GLN E 1 211 ? 73.511 25.940 -49.968 1.00 33.21 250 GLN E CA 1
ATOM 18277 C C . GLN E 1 211 ? 72.168 25.485 -50.520 1.00 28.73 250 GLN E C 1
ATOM 18278 O O . GLN E 1 211 ? 72.063 25.135 -51.701 1.00 31.37 250 GLN E O 1
ATOM 18292 N N . TRP E 1 212 ? 71.134 25.460 -49.682 1.00 29.56 251 TRP E N 1
ATOM 18293 C CA . TRP E 1 212 ? 69.845 24.996 -50.181 1.00 27.43 251 TRP E CA 1
ATOM 18294 C C . TRP E 1 212 ? 69.344 25.912 -51.292 1.00 28.15 251 TRP E C 1
ATOM 18295 O O . TRP E 1 212 ? 68.791 25.440 -52.291 1.00 27.67 251 TRP E O 1
ATOM 18316 N N . LEU E 1 213 ? 69.559 27.224 -51.153 1.00 27.90 252 LEU E N 1
ATOM 18317 C CA . LEU E 1 213 ? 69.099 28.131 -52.201 1.00 25.16 252 LEU E CA 1
ATOM 18318 C C . LEU E 1 213 ? 69.917 27.973 -53.475 1.00 26.28 252 LEU E C 1
ATOM 18319 O O . LEU E 1 213 ? 69.379 28.116 -54.576 1.00 28.37 252 LEU E O 1
ATOM 18335 N N . LYS E 1 214 ? 71.218 27.688 -53.355 1.00 28.65 253 LYS E N 1
ATOM 18336 C CA . LYS E 1 214 ? 71.993 27.346 -54.540 1.00 30.10 253 LYS E CA 1
ATOM 18337 C C . LYS E 1 214 ? 71.398 26.135 -55.254 1.00 29.74 253 LYS E C 1
ATOM 18338 O O . LYS E 1 214 ? 71.272 26.127 -56.488 1.00 30.97 253 LYS E O 1
ATOM 18357 N N . ASP E 1 215 ? 70.992 25.109 -54.497 1.00 29.18 254 ASP E N 1
ATOM 18358 C CA . ASP E 1 215 ? 70.418 23.927 -55.129 1.00 28.09 254 ASP E CA 1
ATOM 18359 C C . ASP E 1 215 ? 69.054 24.236 -55.745 1.00 28.83 254 ASP E C 1
ATOM 18360 O O . ASP E 1 215 ? 68.732 23.737 -56.825 1.00 28.04 254 ASP E O 1
ATOM 18369 N N . VAL E 1 216 ? 68.258 25.094 -55.097 1.00 27.84 255 VAL E N 1
ATOM 18370 C CA . VAL E 1 216 ? 66.975 25.475 -55.675 1.00 25.19 255 VAL E CA 1
ATOM 18371 C C . VAL E 1 216 ? 67.200 26.265 -56.952 1.00 25.97 255 VAL E C 1
ATOM 18372 O O . VAL E 1 216 ? 66.514 26.044 -57.957 1.00 25.95 255 VAL E O 1
ATOM 18385 N N . THR E 1 217 ? 68.152 27.207 -56.930 1.00 26.34 256 THR E N 1
ATOM 18386 C CA . THR E 1 217 ? 68.446 27.998 -58.119 1.00 28.66 256 THR E CA 1
ATOM 18387 C C . THR E 1 217 ? 68.868 27.096 -59.269 1.00 30.48 256 THR E C 1
ATOM 18388 O O . THR E 1 217 ? 68.375 27.243 -60.392 1.00 27.58 256 THR E O 1
ATOM 18399 N N . GLU E 1 218 ? 69.737 26.119 -58.993 1.00 31.25 257 GLU E N 1
ATOM 18400 C CA . GLU E 1 218 ? 70.151 25.183 -60.031 1.00 29.53 257 GLU E CA 1
ATOM 18401 C C . GLU E 1 218 ? 68.962 24.405 -60.580 1.00 28.19 257 GLU E C 1
ATOM 18402 O O . GLU E 1 218 ? 68.858 24.199 -61.795 1.00 30.04 257 GLU E O 1
ATOM 18414 N N . ALA E 1 219 ? 68.042 23.987 -59.710 1.00 29.82 258 ALA E N 1
ATOM 18415 C CA . ALA E 1 219 ? 66.875 23.232 -60.163 1.00 27.19 258 ALA E CA 1
ATOM 18416 C C . ALA E 1 219 ? 66.025 24.038 -61.141 1.00 28.42 258 ALA E C 1
ATOM 18417 O O . ALA E 1 219 ? 65.476 23.479 -62.101 1.00 28.60 258 ALA E O 1
ATOM 18424 N N . TYR E 1 220 ? 65.904 25.355 -60.914 1.00 25.17 259 TYR E N 1
ATOM 18425 C CA . TYR E 1 220 ? 65.089 26.208 -61.777 1.00 26.21 259 TYR E CA 1
ATOM 18426 C C . TYR E 1 220 ? 65.816 26.652 -63.039 1.00 27.73 259 TYR E C 1
ATOM 18427 O O . TYR E 1 220 ? 65.235 27.394 -63.844 1.00 27.03 259 TYR E O 1
ATOM 18445 N N . ASN E 1 221 ? 67.060 26.215 -63.244 1.00 27.99 260 ASN E N 1
ATOM 18446 C CA . ASN E 1 221 ? 67.846 26.614 -64.402 1.00 27.42 260 ASN E CA 1
ATOM 18447 C C . ASN E 1 221 ? 68.438 25.408 -65.112 1.00 31.32 260 ASN E C 1
ATOM 18448 O O . ASN E 1 221 ? 69.269 25.577 -66.009 1.00 30.68 260 ASN E O 1
ATOM 18459 N N . SER E 1 222 ? 68.002 24.209 -64.757 1.00 29.64 261 SER E N 1
ATOM 18460 C CA . SER E 1 222 ? 68.523 22.996 -65.360 1.00 30.08 261 SER E CA 1
ATOM 18461 C C . SER E 1 222 ? 67.941 22.821 -66.749 1.00 30.87 261 SER E C 1
ATOM 18462 O O . SER E 1 222 ? 66.856 23.318 -67.057 1.00 30.47 261 SER E O 1
ATOM 18470 N N . ASP E 1 223 ? 68.685 22.105 -67.597 1.00 33.66 262 ASP E N 1
ATOM 18471 C CA . ASP E 1 223 ? 68.168 21.751 -68.912 1.00 33.16 262 ASP E CA 1
ATOM 18472 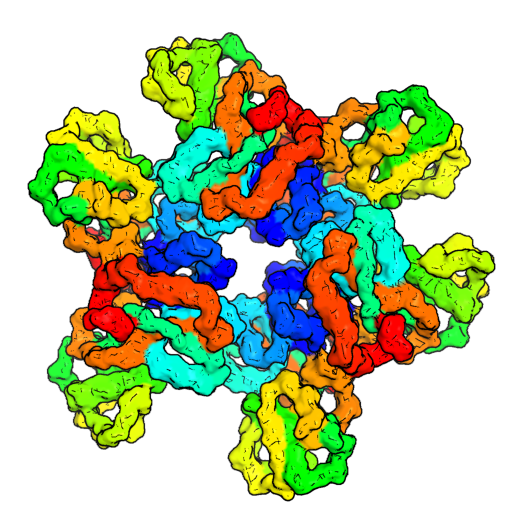C C . ASP E 1 223 ? 66.832 21.033 -68.800 1.00 29.62 262 ASP E C 1
ATOM 18473 O O . ASP E 1 223 ? 65.941 21.227 -69.633 1.00 30.18 262 ASP E O 1
ATOM 18482 N N . ALA E 1 224 ? 66.682 20.161 -67.800 1.00 30.41 263 ALA E N 1
ATOM 18483 C CA . ALA E 1 224 ? 65.437 19.421 -67.674 1.00 30.96 263 ALA E CA 1
ATOM 18484 C C . ALA E 1 224 ? 64.278 20.346 -67.330 1.00 29.00 263 ALA E C 1
ATOM 18485 O O . ALA E 1 224 ? 63.168 20.165 -67.839 1.00 29.65 263 ALA E O 1
ATOM 18492 N N . PHE E 1 225 ? 64.505 21.332 -66.461 1.00 29.03 264 PHE E N 1
ATOM 18493 C CA . PHE E 1 225 ? 63.415 22.245 -66.132 1.00 26.13 264 PHE E CA 1
ATOM 18494 C C . PHE E 1 225 ? 63.041 23.108 -67.322 1.00 25.15 264 PHE E C 1
ATOM 18495 O O . PHE E 1 225 ? 61.853 23.343 -67.575 1.00 26.02 264 PHE E O 1
ATOM 18512 N N . LYS E 1 226 ? 64.039 23.600 -68.054 1.00 29.04 265 LYS E N 1
ATOM 18513 C CA . LYS E 1 226 ? 63.750 24.388 -69.249 1.00 25.93 265 LYS E CA 1
ATOM 18514 C C . LYS E 1 226 ? 62.919 23.594 -70.245 1.00 27.04 265 LYS E C 1
ATOM 18515 O O . LYS E 1 226 ? 61.953 24.116 -70.811 1.00 26.65 265 LYS E O 1
ATOM 18534 N N . ALA E 1 227 ? 63.268 22.317 -70.466 1.00 26.80 266 ALA E N 1
ATOM 18535 C CA . ALA E 1 227 ? 62.524 21.509 -71.420 1.00 25.83 266 ALA E CA 1
ATOM 18536 C C . ALA E 1 227 ? 61.093 21.291 -70.958 1.00 27.43 266 ALA E C 1
ATOM 18537 O O . ALA E 1 227 ? 60.159 21.362 -71.759 1.00 27.48 266 ALA E O 1
ATOM 18544 N N . TYR E 1 228 ? 60.905 21.013 -69.665 1.00 28.58 267 TYR E N 1
ATOM 18545 C CA . TYR E 1 228 ? 59.558 20.881 -69.117 1.00 25.23 267 TYR E CA 1
ATOM 18546 C C . TYR E 1 228 ? 58.773 22.182 -69.265 1.00 25.08 267 TYR E C 1
ATOM 18547 O O . TYR E 1 228 ? 57.618 22.178 -69.704 1.00 24.47 267 TYR E O 1
ATOM 18565 N N . ALA E 1 229 ? 59.390 23.309 -68.916 1.00 25.95 268 ALA E N 1
ATOM 18566 C CA . ALA E 1 229 ? 58.643 24.566 -68.914 1.00 27.35 268 ALA E CA 1
ATOM 18567 C C . ALA E 1 229 ? 58.190 24.935 -70.322 1.00 25.74 268 ALA E C 1
ATOM 18568 O O . ALA E 1 229 ? 57.080 25.440 -70.521 1.00 24.25 268 ALA E O 1
ATOM 18575 N N . HIS E 1 230 ? 59.036 24.686 -71.316 1.00 24.67 269 HIS E N 1
ATOM 18576 C CA . HIS E 1 230 ? 58.677 25.060 -72.675 1.00 26.94 269 HIS E CA 1
ATOM 18577 C C . HIS E 1 230 ? 57.532 24.218 -73.217 1.00 29.04 269 HIS E C 1
ATOM 18578 O O . HIS E 1 230 ? 56.856 24.647 -74.156 1.00 30.14 269 HIS E O 1
ATOM 18592 N N . LYS E 1 231 ? 57.288 23.045 -72.638 1.00 26.86 270 LYS E N 1
ATOM 18593 C CA . LYS E 1 231 ? 56.130 22.245 -73.013 1.00 28.20 270 LYS E CA 1
ATOM 18594 C C . LYS E 1 231 ? 54.908 22.550 -72.160 1.00 27.44 270 LYS E C 1
ATOM 18595 O O . LYS E 1 231 ? 53.802 22.712 -72.684 1.00 26.95 270 LYS E O 1
ATOM 18614 N N . ARG E 1 232 ? 55.084 22.619 -70.837 1.00 23.00 271 ARG E N 1
ATOM 18615 C CA . ARG E 1 232 ? 53.946 22.773 -69.943 1.00 25.14 271 ARG E CA 1
ATOM 18616 C C . ARG E 1 232 ? 53.378 24.179 -69.979 1.00 22.51 271 ARG E C 1
ATOM 18617 O O . ARG E 1 232 ? 52.179 24.362 -69.751 1.00 23.15 271 ARG E O 1
ATOM 18638 N N . PHE E 1 233 ? 54.219 25.175 -70.250 1.00 23.28 272 PHE E N 1
ATOM 18639 C CA . PHE E 1 233 ? 53.850 26.585 -70.106 1.00 24.27 272 PHE E CA 1
ATOM 18640 C C . PHE E 1 233 ? 54.144 27.337 -71.402 1.00 25.13 272 PHE E C 1
ATOM 18641 O O . PHE E 1 233 ? 54.956 28.259 -71.478 1.00 24.93 272 PHE E O 1
ATOM 18658 N N . GLU E 1 234 ? 53.451 26.921 -72.455 1.00 28.94 273 GLU E N 1
ATOM 18659 C CA . GLU E 1 234 ? 53.597 27.573 -73.744 1.00 32.17 273 GLU E CA 1
ATOM 18660 C C . GLU E 1 234 ? 53.094 29.004 -73.679 1.00 28.52 273 GLU E C 1
ATOM 18661 O O . GLU E 1 234 ? 52.051 29.295 -73.082 1.00 30.27 273 GLU E O 1
ATOM 18673 N N . GLY E 1 235 ? 53.833 29.894 -74.326 1.00 27.80 274 GLY E N 1
ATOM 18674 C CA . GLY E 1 235 ? 53.478 31.291 -74.371 1.00 27.62 274 GLY E CA 1
ATOM 18675 C C . GLY E 1 235 ? 53.937 32.090 -73.182 1.00 26.80 274 GLY E C 1
ATOM 18676 O O . GLY E 1 235 ? 53.646 33.288 -73.122 1.00 30.37 274 GLY E O 1
ATOM 18680 N N . TYR E 1 236 ? 54.651 31.470 -72.247 1.00 24.51 275 TYR E N 1
ATOM 18681 C CA . TYR E 1 236 ? 55.149 32.180 -71.079 1.00 20.26 275 TYR E CA 1
ATOM 18682 C C . TYR E 1 236 ? 56.428 32.924 -71.428 1.00 24.35 275 TYR E C 1
ATOM 18683 O O . TYR E 1 236 ? 57.182 32.532 -72.324 1.00 26.93 275 TYR E O 1
ATOM 18701 N N . LYS E 1 237 ? 56.694 33.994 -70.686 1.00 21.10 276 LYS E N 1
ATOM 18702 C CA . LYS E 1 237 ? 57.934 34.720 -70.843 1.00 22.87 276 LYS E CA 1
ATOM 18703 C C . LYS E 1 237 ? 59.028 34.079 -70.006 1.00 24.43 276 LYS E C 1
ATOM 18704 O O . LYS E 1 237 ? 58.829 33.806 -68.821 1.00 23.45 276 LYS E O 1
ATOM 18723 N N . SER E 1 238 ? 60.183 33.856 -70.615 1.00 24.23 277 SER E N 1
ATOM 18724 C CA . SER E 1 238 ? 61.266 33.133 -69.974 1.00 23.81 277 SER E CA 1
ATOM 18725 C C . SER E 1 238 ? 62.163 34.056 -69.153 1.00 23.90 277 SER E C 1
ATOM 18726 O O . SER E 1 238 ? 62.307 35.248 -69.474 1.00 23.84 277 SER E O 1
ATOM 18734 N N . PRO E 1 239 ? 62.794 33.503 -68.117 1.00 24.32 278 PRO E N 1
ATOM 18735 C CA . PRO E 1 239 ? 63.853 34.225 -67.406 1.00 23.52 278 PRO E CA 1
ATOM 18736 C C . PRO E 1 239 ? 64.887 34.806 -68.357 1.00 24.19 278 PRO E C 1
ATOM 18737 O O . PRO E 1 239 ? 65.300 34.153 -69.323 1.00 25.43 278 PRO E O 1
ATOM 18748 N N . ALA E 1 240 ? 65.323 36.027 -68.040 1.00 23.49 279 ALA E N 1
ATOM 18749 C CA . ALA E 1 240 ? 66.343 36.703 -68.838 1.00 25.45 279 ALA E CA 1
ATOM 18750 C C . ALA E 1 240 ? 67.607 35.870 -68.905 1.00 28.11 279 ALA E C 1
ATOM 18751 O O . ALA E 1 240 ? 68.265 35.805 -69.950 1.00 28.91 279 ALA E O 1
ATOM 18758 N N . ALA E 1 241 ? 67.937 35.187 -67.806 1.00 26.05 280 ALA E N 1
ATOM 18759 C CA . ALA E 1 241 ? 69.169 34.411 -67.745 1.00 26.71 280 ALA E CA 1
ATOM 18760 C C . ALA E 1 241 ? 69.184 33.256 -68.731 1.00 28.93 280 ALA E C 1
ATOM 18761 O O . ALA E 1 241 ? 70.260 32.723 -69.015 1.00 34.65 280 ALA E O 1
ATOM 18768 N N . TRP E 1 242 ? 68.026 32.826 -69.236 1.00 26.98 281 TRP E N 1
ATOM 18769 C CA . TRP E 1 242 ? 67.998 31.745 -70.211 1.00 29.48 281 TRP E CA 1
ATOM 18770 C C . TRP E 1 242 ? 68.416 32.212 -71.596 1.00 34.34 281 TRP E C 1
ATOM 18771 O O . TRP E 1 242 ? 68.603 31.370 -72.481 1.00 33.60 281 TRP E O 1
ATOM 18792 N N . ASN E 1 243 ? 68.544 33.522 -71.798 1.00 32.60 282 ASN E N 1
ATOM 18793 C CA . ASN E 1 243 ? 69.158 34.090 -73.005 1.00 34.97 282 ASN E CA 1
ATOM 18794 C C . ASN E 1 243 ? 68.499 33.580 -74.280 1.00 41.69 282 ASN E C 1
ATOM 18795 O O . ASN E 1 243 ? 69.170 33.215 -75.247 1.00 52.48 282 ASN E O 1
ATOM 18806 N N . GLU E 1 244 ? 67.174 33.575 -74.298 1.00 34.37 283 GLU E N 1
ATOM 18807 C CA . GLU E 1 244 ? 66.479 33.041 -75.452 1.00 46.85 283 GLU E CA 1
ATOM 18808 C C . GLU E 1 244 ? 65.564 34.112 -76.048 1.00 51.62 283 GLU E C 1
ATOM 18809 O O . GLU E 1 244 ? 65.920 35.300 -76.060 1.00 45.27 283 GLU E O 1
ATOM 18821 N N . LYS F 1 4 ? 33.377 25.394 -27.329 1.00 50.06 43 LYS F N 1
ATOM 18822 C CA . LYS F 1 4 ? 33.944 26.083 -28.482 1.00 45.30 43 LYS F CA 1
ATOM 18823 C C . LYS F 1 4 ? 35.216 26.825 -28.081 1.00 38.48 43 LYS F C 1
ATOM 18824 O O . LYS F 1 4 ? 35.259 27.481 -27.040 1.00 38.46 43 LYS F O 1
ATOM 18827 N N . GLU F 1 5 ? 36.245 26.702 -28.912 1.00 41.17 44 GLU F N 1
ATOM 18828 C CA . GLU F 1 5 ? 37.481 27.445 -28.734 1.00 38.04 44 GLU F CA 1
ATOM 18829 C C . GLU F 1 5 ? 37.403 28.725 -29.555 1.00 31.67 44 GLU F C 1
ATOM 18830 O O . GLU F 1 5 ? 37.088 28.687 -30.746 1.00 37.46 44 GLU F O 1
ATOM 18842 N N . ILE F 1 6 ? 37.659 29.852 -28.910 1.00 28.30 45 ILE F N 1
ATOM 18843 C CA . ILE F 1 6 ? 37.666 31.147 -29.589 1.00 24.64 45 ILE F CA 1
ATOM 18844 C C . ILE F 1 6 ? 39.120 31.560 -29.754 1.00 25.61 45 ILE F C 1
ATOM 18845 O O . ILE F 1 6 ? 39.854 31.641 -28.760 1.00 24.84 45 ILE F O 1
ATOM 18861 N N . VAL F 1 7 ? 39.540 31.825 -30.990 1.00 23.51 46 VAL F N 1
ATOM 18862 C CA . VAL F 1 7 ? 40.915 32.231 -31.268 1.00 24.16 46 VAL F CA 1
ATOM 18863 C C . VAL F 1 7 ? 40.927 33.737 -31.490 1.00 21.45 46 VAL F C 1
ATOM 18864 O O . VAL F 1 7 ? 40.368 34.239 -32.471 1.00 23.01 46 VAL F O 1
ATOM 18877 N N . PHE F 1 8 ? 41.576 34.439 -30.570 1.00 20.54 47 PHE F N 1
ATOM 18878 C CA . PHE F 1 8 ? 41.803 35.881 -30.647 1.00 22.15 47 PHE F CA 1
ATOM 18879 C C . PHE F 1 8 ? 43.131 36.189 -31.332 1.00 24.03 47 PHE F C 1
ATOM 18880 O O . PHE F 1 8 ? 44.142 35.526 -31.077 1.00 22.85 47 PHE F O 1
ATOM 18897 N N . GLY F 1 9 ? 43.148 37.257 -32.139 1.00 20.34 48 GLY F N 1
ATOM 18898 C CA . GLY F 1 9 ? 44.395 37.815 -32.621 1.00 22.27 48 GLY F CA 1
ATOM 18899 C C . GLY F 1 9 ? 44.494 39.261 -32.180 1.00 20.80 48 GLY F C 1
ATOM 18900 O O . GLY F 1 9 ? 43.526 40.008 -32.325 1.00 20.83 48 GLY F O 1
ATOM 18904 N N . THR F 1 10 ? 45.612 39.663 -31.575 1.00 19.99 49 THR F N 1
ATOM 18905 C CA . THR F 1 10 ? 45.820 41.048 -31.145 1.00 20.84 49 THR F CA 1
ATOM 18906 C C . THR F 1 10 ? 47.240 41.465 -31.497 1.00 20.45 49 THR F C 1
ATOM 18907 O O . THR F 1 10 ? 48.093 40.636 -31.805 1.00 22.98 49 THR F O 1
ATOM 18918 N N . THR F 1 11 ? 47.494 42.774 -31.466 1.00 21.79 50 THR F N 1
ATOM 18919 C CA . THR F 1 11 ? 48.882 43.209 -31.418 1.00 22.50 50 THR F CA 1
ATOM 18920 C C . THR F 1 11 ? 49.482 42.856 -30.053 1.00 24.96 50 THR F C 1
ATOM 18921 O O . THR F 1 11 ? 48.777 42.623 -29.067 1.00 22.20 50 THR F O 1
ATOM 18932 N N . VAL F 1 12 ? 50.814 42.845 -29.991 1.00 23.76 51 VAL F N 1
ATOM 18933 C CA . VAL F 1 12 ? 51.477 42.585 -28.717 1.00 23.26 51 VAL F CA 1
ATOM 18934 C C . VAL F 1 12 ? 51.143 43.670 -27.710 1.00 24.52 51 VAL F C 1
ATOM 18935 O O . VAL F 1 12 ? 50.893 44.834 -28.056 1.00 24.55 51 VAL F O 1
ATOM 18948 N N . GLY F 1 13 ? 51.160 43.293 -26.448 1.00 23.26 52 GLY F N 1
ATOM 18949 C CA . GLY F 1 13 ? 51.004 44.259 -25.378 1.00 21.98 52 GLY F CA 1
ATOM 18950 C C . GLY F 1 13 ? 49.583 44.396 -24.895 1.00 22.93 52 GLY F C 1
ATOM 18951 O O . GLY F 1 13 ? 48.930 43.396 -24.544 1.00 22.64 52 GLY F O 1
ATOM 18955 N N . ASP F 1 14 ? 49.094 45.635 -24.882 1.00 22.44 53 ASP F N 1
ATOM 18956 C CA . ASP F 1 14 ? 47.905 45.960 -24.116 1.00 19.67 53 ASP F CA 1
ATOM 18957 C C . ASP F 1 14 ? 46.691 45.145 -24.545 1.00 22.11 53 ASP F C 1
ATOM 18958 O O . ASP F 1 14 ? 45.983 44.603 -23.691 1.00 22.48 53 ASP F O 1
ATOM 18967 N N . PHE F 1 15 ? 46.413 45.045 -25.847 1.00 19.80 54 PHE F N 1
ATOM 18968 C CA . PHE F 1 15 ? 45.192 44.343 -26.222 1.00 20.01 54 PHE F CA 1
ATOM 18969 C C . PHE F 1 15 ? 45.273 42.861 -25.871 1.00 19.87 54 PHE F C 1
ATOM 18970 O O . PHE F 1 15 ? 44.248 42.238 -25.570 1.00 23.11 54 PHE F O 1
ATOM 18987 N N . GLY F 1 16 ? 46.473 42.279 -25.916 1.00 21.73 55 GLY F N 1
ATOM 18988 C CA . GLY F 1 16 ? 46.623 40.888 -25.541 1.00 21.57 55 GLY F CA 1
ATOM 18989 C C . GLY F 1 16 ? 46.482 40.701 -24.046 1.00 21.83 55 GLY F C 1
ATOM 18990 O O . GLY F 1 16 ? 45.900 39.715 -23.582 1.00 23.40 55 GLY F O 1
ATOM 18994 N N . ASP F 1 17 ? 46.985 41.656 -23.271 1.00 21.34 56 ASP F N 1
ATOM 18995 C CA . ASP F 1 17 ? 46.824 41.572 -21.821 1.00 22.67 56 ASP F CA 1
ATOM 18996 C C . ASP F 1 17 ? 45.356 41.633 -21.420 1.00 24.62 56 ASP F C 1
ATOM 18997 O O . ASP F 1 17 ? 44.934 40.939 -20.492 1.00 22.23 56 ASP F O 1
ATOM 19006 N N . MET F 1 18 ? 44.545 42.422 -22.127 1.00 21.66 57 MET F N 1
ATOM 19007 C CA . MET F 1 18 ? 43.113 42.431 -21.842 1.00 22.10 57 MET F CA 1
ATOM 19008 C C . MET F 1 18 ? 42.528 41.031 -21.940 1.00 21.76 57 MET F C 1
ATOM 19009 O O . MET F 1 18 ? 41.699 40.645 -21.108 1.00 23.93 57 MET F O 1
ATOM 19023 N N . VAL F 1 19 ? 42.940 40.274 -22.958 1.00 22.49 58 VAL F N 1
ATOM 19024 C CA . VAL F 1 19 ? 42.449 38.915 -23.136 1.00 23.52 58 VAL F CA 1
ATOM 19025 C C . VAL F 1 19 ? 42.916 38.033 -21.987 1.00 22.97 58 VAL F C 1
ATOM 19026 O O . VAL F 1 19 ? 42.104 37.376 -21.330 1.00 24.63 58 VAL F O 1
ATOM 19039 N N . LYS F 1 20 ? 44.231 38.002 -21.729 1.00 23.69 59 LYS F N 1
ATOM 19040 C CA . LYS F 1 20 ? 44.767 37.042 -20.758 1.00 23.00 59 LYS F CA 1
ATOM 19041 C C . LYS F 1 20 ? 44.364 37.377 -19.332 1.00 25.31 59 LYS F C 1
ATOM 19042 O O . LYS F 1 20 ? 44.167 36.462 -18.513 1.00 26.72 59 LYS F O 1
ATOM 19061 N N . GLU F 1 21 ? 44.239 38.664 -19.004 1.00 23.18 60 GLU F N 1
ATOM 19062 C CA . GLU F 1 21 ? 44.035 39.092 -17.623 1.00 21.58 60 GLU F CA 1
ATOM 19063 C C . GLU F 1 21 ? 42.575 39.211 -17.232 1.00 27.84 60 GLU F C 1
ATOM 19064 O O . GLU F 1 21 ? 42.273 39.248 -16.037 1.00 28.90 60 GLU F O 1
ATOM 19076 N N . GLN F 1 22 ? 41.652 39.248 -18.187 1.00 25.15 61 GLN F N 1
ATOM 19077 C CA . GLN F 1 22 ? 40.274 39.525 -17.825 1.00 24.31 61 GLN F CA 1
ATOM 19078 C C . GLN F 1 22 ? 39.298 38.771 -18.724 1.00 25.58 61 GLN F C 1
ATOM 19079 O O . GLN F 1 22 ? 38.462 38.001 -18.235 1.00 27.42 61 GLN F O 1
ATOM 19093 N N . ILE F 1 23 ? 39.401 38.945 -20.042 1.00 23.67 62 ILE F N 1
ATOM 19094 C CA . ILE F 1 23 ? 38.379 38.385 -20.930 1.00 27.65 62 ILE F CA 1
ATOM 19095 C C . ILE F 1 23 ? 38.390 36.863 -20.909 1.00 27.73 62 ILE F C 1
ATOM 19096 O O . ILE F 1 23 ? 37.327 36.227 -20.904 1.00 28.18 62 ILE F O 1
ATOM 19112 N N . GLN F 1 24 ? 39.574 36.249 -20.943 1.00 25.44 63 GLN F N 1
ATOM 19113 C CA . GLN F 1 24 ? 39.657 34.794 -21.020 1.00 25.36 63 GLN F CA 1
ATOM 19114 C C . GLN F 1 24 ? 38.894 34.126 -19.873 1.00 29.25 63 GLN F C 1
ATOM 19115 O O . GLN F 1 24 ? 38.092 33.209 -20.102 1.00 29.33 63 GLN F O 1
ATOM 19129 N N . ALA F 1 25 ? 39.113 34.580 -18.637 1.00 29.72 64 ALA F N 1
ATOM 19130 C CA . ALA F 1 25 ? 38.430 33.964 -17.500 1.00 33.56 64 ALA F CA 1
ATOM 19131 C C . ALA F 1 25 ? 36.919 34.134 -17.590 1.00 34.93 64 ALA F C 1
ATOM 19132 O O . ALA F 1 25 ? 36.164 33.211 -17.242 1.00 31.84 64 ALA F O 1
ATOM 19139 N N . GLU F 1 26 ? 36.458 35.315 -18.034 1.00 31.28 65 GLU F N 1
ATOM 19140 C CA . GLU F 1 26 ? 35.025 35.545 -18.219 1.00 34.57 65 GLU F CA 1
ATOM 19141 C C . GLU F 1 26 ? 34.435 34.543 -19.208 1.00 32.24 65 GLU F C 1
ATOM 19142 O O . GLU F 1 26 ? 33.353 33.991 -18.976 1.00 32.20 65 GLU F O 1
ATOM 19154 N N . LEU F 1 27 ? 35.145 34.260 -20.300 1.00 26.95 66 LEU F N 1
ATOM 19155 C CA . LEU F 1 27 ? 34.627 33.321 -21.294 1.00 28.57 66 LEU F CA 1
ATOM 19156 C C . LEU F 1 27 ? 34.750 31.874 -20.835 1.00 33.76 66 LEU F C 1
ATOM 19157 O O . LEU F 1 27 ? 33.927 31.026 -21.213 1.00 31.98 66 LEU F O 1
ATOM 19173 N N . GLU F 1 28 ? 35.775 31.560 -20.042 1.00 29.54 67 GLU F N 1
ATOM 19174 C CA . GLU F 1 28 ? 35.907 30.192 -19.555 1.00 36.30 67 GLU F CA 1
ATOM 19175 C C . GLU F 1 28 ? 34.760 29.826 -18.625 1.00 33.85 67 GLU F C 1
ATOM 19176 O O . GLU F 1 28 ? 34.351 28.659 -18.586 1.00 33.69 67 GLU F O 1
ATOM 19188 N N . LYS F 1 29 ? 34.209 30.801 -17.896 1.00 34.28 68 LYS F N 1
ATOM 19189 C CA . LYS F 1 29 ? 33.068 30.523 -17.029 1.00 38.44 68 LYS F CA 1
ATOM 19190 C C . LYS F 1 29 ? 31.827 30.137 -17.819 1.00 39.28 68 LYS F C 1
ATOM 19191 O O . LYS F 1 29 ? 30.927 29.487 -17.274 1.00 38.48 68 LYS F O 1
ATOM 19210 N N . LYS F 1 30 ? 31.761 30.510 -19.087 1.00 34.29 69 LYS F N 1
ATOM 19211 C CA . LYS F 1 30 ? 30.665 30.097 -19.946 1.00 35.33 69 LYS F CA 1
ATOM 19212 C C . LYS F 1 30 ? 30.979 28.828 -20.724 1.00 35.35 69 LYS F C 1
ATOM 19213 O O . LYS F 1 30 ? 30.127 28.355 -21.482 1.00 35.47 69 LYS F O 1
ATOM 19232 N N . GLY F 1 31 ? 32.164 28.252 -20.541 1.00 33.58 70 GLY F N 1
ATOM 19233 C CA . GLY F 1 31 ? 32.510 26.982 -21.139 1.00 32.03 70 GLY F CA 1
ATOM 19234 C C . GLY F 1 31 ? 33.425 27.049 -22.339 1.00 30.98 70 GLY F C 1
ATOM 19235 O O . GLY F 1 31 ? 33.797 25.993 -22.866 1.00 35.11 70 GLY F O 1
ATOM 19239 N N . TYR F 1 32 ? 33.787 28.247 -22.799 1.00 28.62 71 TYR F N 1
ATOM 19240 C CA . TYR F 1 32 ? 34.687 28.356 -23.932 1.00 31.79 71 TYR F CA 1
ATOM 19241 C C . TYR F 1 32 ? 36.121 28.118 -23.483 1.00 33.21 71 TYR F C 1
ATOM 19242 O O . TYR F 1 32 ? 36.458 28.272 -22.314 1.00 35.61 71 TYR F O 1
ATOM 19260 N N . THR F 1 33 ? 36.965 27.715 -24.421 1.00 30.93 72 THR F N 1
ATOM 19261 C CA . THR F 1 33 ? 38.392 27.894 -24.236 1.00 34.55 72 THR F CA 1
ATOM 19262 C C . THR F 1 33 ? 38.846 28.994 -25.175 1.00 34.33 72 THR F C 1
ATOM 19263 O O . THR F 1 33 ? 38.180 29.305 -26.163 1.00 32.22 72 THR F O 1
ATOM 19274 N N . VAL F 1 34 ? 39.990 29.569 -24.851 1.00 31.97 73 VAL F N 1
ATOM 19275 C CA . VAL F 1 34 ? 40.477 30.769 -25.511 1.00 26.83 73 VAL F CA 1
ATOM 19276 C C . VAL F 1 34 ? 41.918 30.542 -25.934 1.00 31.17 73 VAL F C 1
ATOM 19277 O O . VAL F 1 34 ? 42.729 30.034 -25.157 1.00 30.03 73 VAL F O 1
ATOM 19290 N N . LYS F 1 35 ? 42.245 30.948 -27.155 1.00 23.51 74 LYS F N 1
ATOM 19291 C CA . LYS F 1 35 ? 43.608 30.924 -27.658 1.00 20.88 74 LYS F CA 1
ATOM 19292 C C . LYS F 1 35 ? 43.931 32.352 -28.080 1.00 24.38 74 LYS F C 1
ATOM 19293 O O . LYS F 1 35 ? 43.070 33.026 -28.655 1.00 27.44 74 LYS F O 1
ATOM 19312 N N . LEU F 1 36 ? 45.144 32.821 -27.774 1.00 24.16 75 LEU F N 1
ATOM 19313 C CA . LEU F 1 36 ? 45.581 34.168 -28.158 1.00 19.11 75 LEU F CA 1
ATOM 19314 C C . LEU F 1 36 ? 46.790 34.069 -29.074 1.00 24.60 75 LEU F C 1
ATOM 19315 O O . LEU F 1 36 ? 47.787 33.413 -28.735 1.00 25.75 75 LEU F O 1
ATOM 19331 N N . VAL F 1 37 ? 46.695 34.724 -30.239 1.00 23.48 76 VAL F N 1
ATOM 19332 C CA . VAL F 1 37 ? 47.788 34.871 -31.193 1.00 20.76 76 VAL F CA 1
ATOM 19333 C C . VAL F 1 37 ? 48.136 36.351 -31.246 1.00 25.15 76 VAL F C 1
ATOM 19334 O O . VAL F 1 37 ? 47.247 37.186 -31.454 1.00 24.06 76 VAL F O 1
ATOM 19347 N N . GLU F 1 38 ? 49.405 36.687 -31.006 1.00 24.25 77 GLU F N 1
ATOM 19348 C CA . GLU F 1 38 ? 49.825 38.085 -30.992 1.00 22.41 77 GLU F CA 1
ATOM 19349 C C . GLU F 1 38 ? 50.651 38.394 -32.232 1.00 24.56 77 GLU F C 1
ATOM 19350 O O . GLU F 1 38 ? 51.433 37.564 -32.712 1.00 28.84 77 GLU F O 1
ATOM 19362 N N . PHE F 1 39 ? 50.447 39.591 -32.773 1.00 22.95 78 PHE F N 1
ATOM 19363 C CA . PHE F 1 39 ? 51.104 40.024 -33.989 1.00 24.69 78 PHE F CA 1
ATOM 19364 C C . PHE F 1 39 ? 51.886 41.297 -33.705 1.00 24.25 78 PHE F C 1
ATOM 19365 O O . PHE F 1 39 ? 51.515 42.085 -32.835 1.00 27.44 78 PHE F O 1
ATOM 19382 N N . THR F 1 40 ? 52.976 41.487 -34.453 1.00 25.61 79 THR F N 1
ATOM 19383 C CA . THR F 1 40 ? 53.773 42.686 -34.304 1.00 24.91 79 THR F CA 1
ATOM 19384 C C . THR F 1 40 ? 53.422 43.745 -35.328 1.00 24.43 79 THR F C 1
ATOM 19385 O O . THR F 1 40 ? 53.860 44.883 -35.183 1.00 28.77 79 THR F O 1
ATOM 19396 N N . ASP F 1 41 ? 52.639 43.405 -36.344 1.00 24.38 80 ASP F N 1
ATOM 19397 C CA . ASP F 1 41 ? 52.349 44.317 -37.440 1.00 23.29 80 ASP F CA 1
ATOM 19398 C C . ASP F 1 41 ? 50.845 44.472 -37.611 1.00 20.86 80 ASP F C 1
ATOM 19399 O O . ASP F 1 41 ? 50.046 43.700 -37.074 1.00 22.46 80 ASP F O 1
ATOM 19408 N N . TYR F 1 42 ? 50.464 45.448 -38.434 1.00 20.38 81 TYR F N 1
ATOM 19409 C CA . TYR F 1 42 ? 49.069 45.765 -38.664 1.00 21.45 81 TYR F CA 1
ATOM 19410 C C . TYR F 1 42 ? 48.456 45.055 -39.872 1.00 22.05 81 TYR F C 1
ATOM 19411 O O . TYR F 1 42 ? 47.251 45.193 -40.075 1.00 22.03 81 TYR F O 1
ATOM 19429 N N . VAL F 1 43 ? 49.233 44.345 -40.686 1.00 20.93 82 VAL F N 1
ATOM 19430 C CA . VAL F 1 43 ? 48.735 43.774 -41.940 1.00 18.90 82 VAL F CA 1
ATOM 19431 C C . VAL F 1 43 ? 48.313 42.324 -41.770 1.00 23.58 82 VAL F C 1
ATOM 19432 O O . VAL F 1 43 ? 47.267 41.913 -42.275 1.00 21.43 82 VAL F O 1
ATOM 19445 N N . ARG F 1 44 ? 49.102 41.540 -41.052 1.00 23.17 83 ARG F N 1
ATOM 19446 C CA . ARG F 1 44 ? 48.761 40.133 -40.886 1.00 21.94 83 ARG F CA 1
ATOM 19447 C C . ARG F 1 44 ? 47.414 39.876 -40.200 1.00 24.54 83 ARG F C 1
ATOM 19448 O O . ARG F 1 44 ? 46.740 38.913 -40.612 1.00 22.77 83 ARG F O 1
ATOM 19469 N N . PRO F 1 45 ? 46.961 40.636 -39.180 1.00 20.74 84 PRO F N 1
ATOM 19470 C CA . PRO F 1 45 ? 45.797 40.160 -38.381 1.00 21.43 84 PRO F CA 1
ATOM 19471 C C . PRO F 1 45 ? 44.488 40.041 -39.155 1.00 21.35 84 PRO F C 1
ATOM 19472 O O . PRO F 1 45 ? 43.747 39.072 -38.940 1.00 21.01 84 PRO F O 1
ATOM 19483 N N . ASN F 1 46 ? 44.154 40.998 -40.023 1.00 19.73 85 ASN F N 1
ATOM 19484 C CA . ASN F 1 46 ? 42.917 40.854 -40.787 1.00 19.50 85 ASN F CA 1
ATOM 19485 C C . ASN F 1 46 ? 43.022 39.730 -41.797 1.00 21.31 85 ASN F C 1
ATOM 19486 O O . ASN F 1 46 ? 41.998 39.140 -42.163 1.00 21.03 85 ASN F O 1
ATOM 19497 N N . LEU F 1 47 ? 44.229 39.444 -42.293 1.00 19.90 86 LEU F N 1
ATOM 19498 C CA . LEU F 1 47 ? 44.373 38.344 -43.245 1.00 18.25 86 LEU F CA 1
ATOM 19499 C C . LEU F 1 47 ? 44.192 37.014 -42.542 1.00 20.55 86 LEU F C 1
ATOM 19500 O O . LEU F 1 47 ? 43.558 36.095 -43.081 1.00 21.89 86 LEU F O 1
ATOM 19516 N N . ALA F 1 48 ? 44.726 36.903 -41.334 1.00 21.21 87 ALA F N 1
ATOM 19517 C CA . ALA F 1 48 ? 44.554 35.697 -40.542 1.00 19.54 87 ALA F CA 1
ATOM 19518 C C . ALA F 1 48 ? 43.100 35.505 -40.150 1.00 22.01 87 ALA F C 1
ATOM 19519 O O . ALA F 1 48 ? 42.605 34.368 -40.123 1.00 23.54 87 ALA F O 1
ATOM 19526 N N . LEU F 1 49 ? 42.402 36.598 -39.850 1.00 20.43 88 LEU F N 1
ATOM 19527 C CA . LEU F 1 49 ? 40.978 36.524 -39.553 1.00 19.23 88 LEU F CA 1
ATOM 19528 C C . LEU F 1 49 ? 40.208 36.001 -40.759 1.00 21.69 88 LEU F C 1
ATOM 19529 O O . LEU F 1 49 ? 39.405 35.063 -40.653 1.00 21.45 88 LEU F O 1
ATOM 19545 N N . ALA F 1 50 ? 40.437 36.604 -41.913 1.00 20.39 89 ALA F N 1
ATOM 19546 C CA . ALA F 1 50 ? 39.681 36.232 -43.099 1.00 19.22 89 ALA F CA 1
ATOM 19547 C C . ALA F 1 50 ? 39.968 34.808 -43.542 1.00 23.77 89 ALA F C 1
ATOM 19548 O O . ALA F 1 50 ? 39.098 34.162 -44.142 1.00 24.37 89 ALA F O 1
ATOM 19555 N N . GLU F 1 51 ? 41.185 34.327 -43.332 1.00 20.78 90 GLU F N 1
ATOM 19556 C CA . GLU F 1 51 ? 41.532 32.965 -43.710 1.00 25.72 90 GLU F CA 1
ATOM 19557 C C . GLU F 1 51 ? 40.982 31.917 -42.743 1.00 29.09 90 GLU F C 1
ATOM 19558 O O . GLU F 1 51 ? 40.971 30.730 -43.094 1.00 31.93 90 GLU F O 1
ATOM 19570 N N . GLY F 1 52 ? 40.514 32.314 -41.555 1.00 24.04 91 GLY F N 1
ATOM 19571 C CA . GLY F 1 52 ? 40.012 31.385 -40.558 1.00 24.62 91 GLY F CA 1
ATOM 19572 C C . GLY F 1 52 ? 40.979 31.044 -39.450 1.00 25.74 91 GLY F C 1
ATOM 19573 O O . GLY F 1 52 ? 40.584 30.332 -38.517 1.00 30.82 91 GLY F O 1
ATOM 19577 N N . GLU F 1 53 ? 42.233 31.505 -39.527 1.00 23.42 92 GLU F N 1
ATOM 19578 C CA . GLU F 1 53 ? 43.174 31.259 -38.436 1.00 25.85 92 GLU F CA 1
ATOM 19579 C C . GLU F 1 53 ? 42.691 31.892 -37.138 1.00 29.29 92 GLU F C 1
ATOM 19580 O O . GLU F 1 53 ? 42.937 31.356 -36.051 1.00 31.14 92 GLU F O 1
ATOM 19592 N N . LEU F 1 54 ? 42.014 33.037 -37.227 1.00 23.33 93 LEU F N 1
ATOM 19593 C CA . LEU F 1 54 ? 41.450 33.720 -36.077 1.00 21.28 93 LEU F CA 1
ATOM 19594 C C . LEU F 1 54 ? 39.938 33.770 -36.215 1.00 22.66 93 LEU F C 1
ATOM 19595 O O . LEU F 1 54 ? 39.399 33.860 -37.334 1.00 23.45 93 LEU F O 1
ATOM 19611 N N . ASP F 1 55 ? 39.271 33.720 -35.066 1.00 21.84 94 ASP F N 1
ATOM 19612 C CA . ASP F 1 55 ? 37.848 33.995 -34.978 1.00 22.34 94 ASP F CA 1
ATOM 19613 C C . ASP F 1 55 ? 37.558 35.476 -34.787 1.00 20.47 94 ASP F C 1
ATOM 19614 O O . ASP F 1 55 ? 36.495 35.962 -35.187 1.00 21.60 94 ASP F O 1
ATOM 19623 N N . ILE F 1 56 ? 38.462 36.211 -34.149 1.00 21.32 95 ILE F N 1
ATOM 19624 C CA . ILE F 1 56 ? 38.217 37.614 -33.869 1.00 23.24 95 ILE F CA 1
ATOM 19625 C C . ILE F 1 56 ? 39.581 38.273 -33.724 1.00 22.95 95 ILE F C 1
ATOM 19626 O O . ILE F 1 56 ? 40.526 37.645 -33.247 1.00 20.23 95 ILE F O 1
ATOM 19642 N N . ASN F 1 57 ? 39.707 39.521 -34.176 1.00 19.92 96 ASN F N 1
ATOM 19643 C CA . ASN F 1 57 ? 40.917 40.271 -33.845 1.00 21.68 96 ASN F CA 1
ATOM 19644 C C . ASN F 1 57 ? 40.563 41.592 -33.189 1.00 19.56 96 ASN F C 1
ATOM 19645 O O . ASN F 1 57 ? 39.431 42.080 -33.246 1.00 18.81 96 ASN F O 1
ATOM 19656 N N . VAL F 1 58 ? 41.535 42.087 -32.435 1.00 18.05 97 VAL F N 1
ATOM 19657 C CA . VAL F 1 58 ? 41.407 43.321 -31.682 1.00 19.28 97 VAL F CA 1
ATOM 19658 C C . VAL F 1 58 ? 42.720 44.077 -31.847 1.00 21.42 97 VAL F C 1
ATOM 19659 O O . VAL F 1 58 ? 43.698 43.804 -31.133 1.00 19.92 97 VAL F O 1
ATOM 19672 N N . PHE F 1 59 ? 42.773 45.017 -32.791 1.00 19.81 98 PHE F N 1
ATOM 19673 C CA . PHE F 1 59 ? 44.023 45.732 -32.990 1.00 19.33 98 PHE F CA 1
ATOM 19674 C C . PHE F 1 59 ? 43.902 47.033 -33.776 1.00 19.22 98 PHE F C 1
ATOM 19675 O O . PHE F 1 59 ? 44.902 47.744 -33.896 1.00 19.62 98 PHE F O 1
ATOM 19692 N N . GLN F 1 60 ? 42.728 47.346 -34.356 1.00 18.37 99 GLN F N 1
ATOM 19693 C CA . GLN F 1 60 ? 42.641 48.406 -35.361 1.00 17.07 99 GLN F CA 1
ATOM 19694 C C . GLN F 1 60 ? 41.465 49.338 -35.108 1.00 17.11 99 GLN F C 1
ATOM 19695 O O . GLN F 1 60 ? 40.509 48.993 -34.408 1.00 19.10 99 GLN F O 1
ATOM 19709 N N . HIS F 1 61 ? 41.541 50.540 -35.699 1.00 19.45 100 HIS F N 1
ATOM 19710 C CA . HIS F 1 61 ? 40.389 51.435 -35.732 1.00 18.66 100 HIS F CA 1
ATOM 19711 C C . HIS F 1 61 ? 39.592 51.236 -37.022 1.00 18.26 100 HIS F C 1
ATOM 19712 O O . HIS F 1 61 ? 40.004 50.532 -37.939 1.00 19.29 100 HIS F O 1
ATOM 19726 N N . LYS F 1 62 ? 38.410 51.823 -37.056 1.00 17.83 101 LYS F N 1
ATOM 19727 C CA . LYS F 1 62 ? 37.508 51.553 -38.175 1.00 17.46 101 LYS F CA 1
ATOM 19728 C C . LYS F 1 62 ? 37.993 52.192 -39.476 1.00 19.11 101 LYS F C 1
ATOM 19729 O O . LYS F 1 62 ? 37.846 51.563 -40.533 1.00 18.76 101 LYS F O 1
ATOM 19748 N N . PRO F 1 63 ? 38.569 53.403 -39.492 1.00 18.94 102 PRO F N 1
ATOM 19749 C CA . PRO F 1 63 ? 39.130 53.894 -40.768 1.00 19.28 102 PRO F CA 1
ATOM 19750 C C . PRO F 1 63 ? 40.167 52.938 -41.354 1.00 18.55 102 PRO F C 1
ATOM 19751 O O . PRO F 1 63 ? 40.171 52.675 -42.560 1.00 20.33 102 PRO F O 1
ATOM 19762 N N . TYR F 1 64 ? 40.993 52.325 -40.505 1.00 17.88 103 TYR F N 1
ATOM 19763 C CA . TYR F 1 64 ? 41.950 51.346 -40.995 1.00 16.58 103 TYR F CA 1
ATOM 19764 C C . TYR F 1 64 ? 41.227 50.144 -41.580 1.00 18.69 103 TYR F C 1
ATOM 19765 O O . TYR F 1 64 ? 41.548 49.679 -42.678 1.00 19.40 103 TYR F O 1
ATOM 19783 N N . LEU F 1 65 ? 40.248 49.617 -40.834 1.00 18.15 104 LEU F N 1
ATOM 19784 C CA . LEU F 1 65 ? 39.521 48.433 -41.248 1.00 19.22 104 LEU F CA 1
ATOM 19785 C C . LEU F 1 65 ? 38.769 48.675 -42.545 1.00 18.89 104 LEU F C 1
ATOM 19786 O O . LEU F 1 65 ? 38.795 47.832 -43.453 1.00 19.38 104 LEU F O 1
ATOM 19802 N N . ASP F 1 66 ? 38.071 49.812 -42.633 1.00 18.29 105 ASP F N 1
ATOM 19803 C CA . ASP F 1 66 ? 37.282 50.109 -43.827 1.00 19.34 105 ASP F CA 1
ATOM 19804 C C . ASP F 1 66 ? 38.173 50.137 -45.056 1.00 21.76 105 ASP F C 1
ATOM 19805 O O . ASP F 1 66 ? 37.831 49.553 -46.092 1.00 20.91 105 ASP F O 1
ATOM 19814 N N . ASP F 1 67 ? 39.342 50.767 -44.941 1.00 19.66 106 ASP F N 1
ATOM 19815 C CA . ASP F 1 67 ? 40.284 50.815 -46.053 1.00 21.84 106 ASP F CA 1
ATOM 19816 C C . ASP F 1 67 ? 40.848 49.433 -46.357 1.00 21.67 106 ASP F C 1
ATOM 19817 O O . ASP F 1 67 ? 40.897 49.010 -47.516 1.00 20.72 106 ASP F O 1
ATOM 19826 N N . PHE F 1 68 ? 41.242 48.697 -45.318 1.00 19.73 107 PHE F N 1
ATOM 19827 C CA . PHE F 1 68 ? 41.944 47.437 -45.512 1.00 19.82 107 PHE F CA 1
ATOM 19828 C C . PHE F 1 68 ? 41.035 46.396 -46.145 1.00 19.91 107 PHE F C 1
ATOM 19829 O O . PHE F 1 68 ? 41.443 45.699 -47.084 1.00 21.54 107 PHE F O 1
ATOM 19846 N N . LYS F 1 69 ? 39.796 46.290 -45.662 1.00 19.82 108 LYS F N 1
ATOM 19847 C CA . LYS F 1 69 ? 38.894 45.268 -46.164 1.00 20.49 108 LYS F CA 1
ATOM 19848 C C . LYS F 1 69 ? 38.458 45.587 -47.575 1.00 21.27 108 LYS F C 1
ATOM 19849 O O . LYS F 1 69 ? 38.144 44.670 -48.331 1.00 21.42 108 LYS F O 1
ATOM 19868 N N . LYS F 1 70 ? 38.441 46.867 -47.955 1.00 20.83 109 LYS F N 1
ATOM 19869 C CA . LYS F 1 70 ? 38.077 47.212 -49.325 1.00 20.50 109 LYS F CA 1
ATOM 19870 C C . LYS F 1 70 ? 39.233 46.922 -50.273 1.00 22.74 10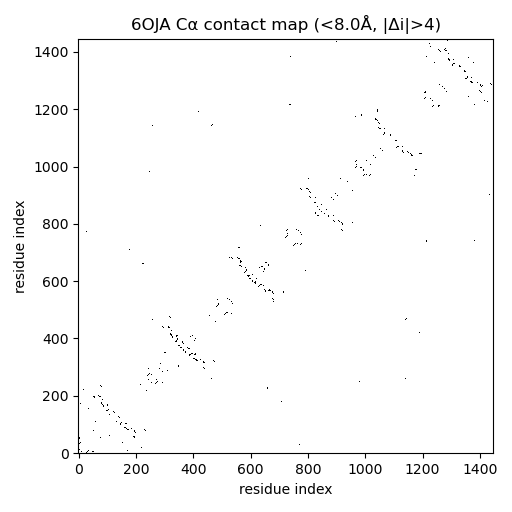9 LYS F C 1
ATOM 19871 O O . LYS F 1 70 ? 39.036 46.269 -51.303 1.00 24.73 109 LYS F O 1
ATOM 19890 N N . GLU F 1 71 ? 40.447 47.343 -49.903 1.00 22.49 110 GLU F N 1
ATOM 19891 C CA . GLU F 1 71 ? 41.614 47.153 -50.756 1.00 22.54 110 GLU F CA 1
ATOM 19892 C C . GLU F 1 71 ? 41.906 45.678 -50.975 1.00 22.18 110 GLU F C 1
ATOM 19893 O O . GLU F 1 71 ? 42.316 45.273 -52.069 1.00 23.45 110 GLU F O 1
ATOM 19905 N N . HIS F 1 72 ? 41.675 44.849 -49.962 1.00 21.51 111 HIS F N 1
ATOM 19906 C CA . HIS F 1 72 ? 42.002 43.430 -50.044 1.00 20.21 111 HIS F CA 1
ATOM 19907 C C . HIS F 1 72 ? 40.776 42.546 -50.201 1.00 22.61 111 HIS F C 1
ATOM 19908 O O . HIS F 1 72 ? 40.909 41.313 -50.187 1.00 23.37 111 HIS F O 1
ATOM 19922 N N . ASN F 1 73 ? 39.602 43.144 -50.393 1.00 21.85 112 ASN F N 1
ATOM 19923 C CA . ASN F 1 73 ? 38.341 42.444 -50.639 1.00 21.35 112 ASN F CA 1
ATOM 19924 C C . ASN F 1 73 ? 38.102 41.323 -49.624 1.00 23.32 112 ASN F C 1
ATOM 19925 O O . ASN F 1 73 ? 37.920 40.152 -49.952 1.00 24.20 112 ASN F O 1
ATOM 19936 N N . LEU F 1 74 ? 38.086 41.729 -48.353 1.00 20.68 113 LEU F N 1
ATOM 19937 C CA . LEU F 1 74 ? 37.876 40.812 -47.237 1.00 19.68 113 LEU F CA 1
ATOM 19938 C C . LEU F 1 74 ? 36.484 40.976 -46.648 1.00 21.33 113 LEU F C 1
ATOM 19939 O O . LEU F 1 74 ? 36.034 42.103 -46.395 1.00 22.52 113 LEU F O 1
ATOM 19955 N N . ASP F 1 75 ? 35.816 39.839 -46.407 1.00 22.79 114 ASP F N 1
ATOM 19956 C CA . ASP F 1 75 ? 34.448 39.835 -45.873 1.00 23.04 114 ASP F CA 1
ATOM 19957 C C . ASP F 1 75 ? 34.489 39.794 -44.346 1.00 23.17 114 ASP F C 1
ATOM 19958 O O . ASP F 1 75 ? 34.197 38.788 -43.695 1.00 24.44 114 ASP F O 1
ATOM 19967 N N . ILE F 1 76 ? 34.874 40.941 -43.785 1.00 21.43 115 ILE F N 1
ATOM 19968 C CA . ILE F 1 76 ? 35.046 41.128 -42.346 1.00 21.17 115 ILE F CA 1
ATOM 19969 C C . ILE F 1 76 ? 34.350 42.420 -41.940 1.00 24.15 115 ILE F C 1
ATOM 19970 O O . ILE F 1 76 ? 34.060 43.286 -42.772 1.00 22.25 115 ILE F O 1
ATOM 19986 N N . THR F 1 77 ? 34.081 42.550 -40.640 1.00 21.62 116 THR F N 1
ATOM 19987 C CA . THR F 1 77 ? 33.279 43.659 -40.149 1.00 21.94 116 THR F CA 1
ATOM 19988 C C . THR F 1 77 ? 33.619 43.917 -38.687 1.00 21.73 116 THR F C 1
ATOM 19989 O O . THR F 1 77 ? 34.051 43.008 -37.975 1.00 22.29 116 THR F O 1
ATOM 20000 N N . GLU F 1 78 ? 33.440 45.167 -38.259 1.00 22.55 117 GLU F N 1
ATOM 20001 C CA . GLU F 1 78 ? 33.662 45.549 -36.870 1.00 21.17 117 GLU F CA 1
ATOM 20002 C C . GLU F 1 78 ? 32.491 45.102 -36.007 1.00 22.15 117 GLU F C 1
ATOM 20003 O O . GLU F 1 78 ? 31.362 44.947 -36.489 1.00 24.62 117 GLU F O 1
ATOM 20015 N N . VAL F 1 79 ? 32.764 44.927 -34.709 1.00 21.50 118 VAL F N 1
ATOM 20016 C CA . VAL F 1 79 ? 31.730 44.471 -33.785 1.00 21.14 118 VAL F CA 1
ATOM 20017 C C . VAL F 1 79 ? 31.547 45.437 -32.616 1.00 21.25 118 VAL F C 1
ATOM 20018 O O . VAL F 1 79 ? 30.475 46.038 -32.457 1.00 23.67 118 VAL F O 1
ATOM 20031 N N . PHE F 1 80 ? 32.578 45.605 -31.780 1.00 21.16 119 PHE F N 1
ATOM 20032 C CA . PHE F 1 80 ? 32.489 46.460 -30.599 1.00 22.46 119 PHE F CA 1
ATOM 20033 C C . PHE F 1 80 ? 33.831 47.151 -30.401 1.00 20.80 119 PHE F C 1
ATOM 20034 O O . PHE F 1 80 ? 34.867 46.691 -30.895 1.00 22.01 119 PHE F O 1
ATOM 20051 N N . GLN F 1 81 ? 33.805 48.252 -29.666 1.00 19.50 120 GLN F N 1
ATOM 20052 C CA . GLN F 1 81 ? 35.005 49.019 -29.361 1.00 19.59 120 GLN F CA 1
ATOM 20053 C C . GLN F 1 81 ? 35.664 48.534 -28.069 1.00 22.29 120 GLN F C 1
ATOM 20054 O O . GLN F 1 81 ? 35.039 47.900 -27.204 1.00 21.17 120 GLN F O 1
ATOM 20068 N N . VAL F 1 82 ? 36.956 48.835 -27.955 1.00 20.53 121 VAL F N 1
ATOM 20069 C CA . VAL F 1 82 ? 37.765 48.462 -26.798 1.00 20.78 121 VAL F CA 1
ATOM 20070 C C . VAL F 1 82 ? 38.520 49.697 -26.312 1.00 19.86 121 VAL F C 1
ATOM 20071 O O . VAL F 1 82 ? 38.804 50.613 -27.103 1.00 20.62 121 VAL F O 1
ATOM 20084 N N . PRO F 1 83 ? 38.859 49.778 -25.029 1.00 19.06 122 PRO F N 1
ATOM 20085 C CA . PRO F 1 83 ? 39.746 50.846 -24.548 1.00 21.02 122 PRO F CA 1
ATOM 20086 C C . PRO F 1 83 ? 41.045 50.893 -25.345 1.00 19.50 122 PRO F C 1
ATOM 20087 O O . PRO F 1 83 ? 41.668 49.860 -25.603 1.00 19.77 122 PRO F O 1
ATOM 20098 N N . THR F 1 84 ? 41.428 52.105 -25.778 1.00 20.62 123 THR F N 1
ATOM 20099 C CA . THR F 1 84 ? 42.478 52.291 -26.777 1.00 19.44 123 THR F CA 1
ATOM 20100 C C . THR F 1 84 ? 43.518 53.308 -26.318 1.00 20.36 123 THR F C 1
ATOM 20101 O O . THR F 1 84 ? 43.164 54.404 -25.882 1.00 21.10 123 THR F O 1
ATOM 20112 N N . ALA F 1 85 ? 44.799 52.954 -26.453 1.00 18.72 124 ALA F N 1
ATOM 20113 C CA . ALA F 1 85 ? 45.875 53.908 -26.191 1.00 20.17 124 ALA F CA 1
ATOM 20114 C C . ALA F 1 85 ? 45.859 54.992 -27.265 1.00 19.18 124 ALA F C 1
ATOM 20115 O O . ALA F 1 85 ? 45.890 54.675 -28.468 1.00 20.73 124 ALA F O 1
ATOM 20122 N N . PRO F 1 86 ? 45.816 56.255 -26.883 1.00 21.65 125 PRO F N 1
ATOM 20123 C CA . PRO F 1 86 ? 45.699 57.331 -27.862 1.00 21.69 125 PRO F CA 1
ATOM 20124 C C . PRO F 1 86 ? 46.992 57.604 -28.612 1.00 21.74 125 PRO F C 1
ATOM 20125 O O . PRO F 1 86 ? 48.087 57.184 -28.236 1.00 24.25 125 PRO F O 1
ATOM 20136 N N . LEU F 1 87 ? 46.830 58.334 -29.709 1.00 20.97 126 LEU F N 1
ATOM 20137 C CA . LEU F 1 87 ? 47.930 58.726 -30.566 1.00 19.20 126 LEU F CA 1
ATOM 20138 C C . LEU F 1 87 ? 48.573 59.972 -30.003 1.00 23.53 126 LEU F C 1
ATOM 20139 O O . LEU F 1 87 ? 47.877 60.901 -29.585 1.00 23.45 126 LEU F O 1
ATOM 20155 N N . GLY F 1 88 ? 49.899 59.997 -29.991 1.00 19.98 127 GLY F N 1
ATOM 20156 C CA . GLY F 1 88 ? 50.604 61.150 -29.466 1.00 21.98 127 GLY F CA 1
ATOM 20157 C C . GLY F 1 88 ? 51.774 61.538 -30.342 1.00 22.45 127 GLY F C 1
ATOM 20158 O O . GLY F 1 88 ? 52.329 60.732 -31.089 1.00 22.66 127 GLY F O 1
ATOM 20162 N N . LEU F 1 89 ? 52.136 62.817 -30.240 1.00 22.97 128 LEU F N 1
ATOM 20163 C CA . LEU F 1 89 ? 53.372 63.329 -30.800 1.00 20.95 128 LEU F CA 1
ATOM 20164 C C . LEU F 1 89 ? 54.356 63.404 -29.643 1.00 21.79 128 LEU F C 1
ATOM 20165 O O . LEU F 1 89 ? 54.074 64.058 -28.638 1.00 24.06 128 LEU F O 1
ATOM 20181 N N . TYR F 1 90 ? 55.476 62.710 -29.775 1.00 20.94 129 TYR F N 1
ATOM 20182 C CA . TYR F 1 90 ? 56.416 62.526 -28.702 1.00 22.63 129 TYR F CA 1
ATOM 20183 C C . TYR F 1 90 ? 57.723 63.218 -29.036 1.00 20.59 129 TYR F C 1
ATOM 20184 O O . TYR F 1 90 ? 58.079 63.391 -30.204 1.00 23.10 129 TYR F O 1
ATOM 20202 N N . PRO F 1 91 ? 58.489 63.605 -28.017 1.00 23.47 130 PRO F N 1
ATOM 20203 C CA . PRO F 1 91 ? 59.780 64.222 -28.301 1.00 25.72 130 PRO F CA 1
ATOM 20204 C C . PRO F 1 91 ? 60.728 63.228 -28.937 1.00 23.67 130 PRO F C 1
ATOM 20205 O O . PRO F 1 91 ? 60.766 62.045 -28.581 1.00 27.64 130 PRO F O 1
ATOM 20216 N N . GLY F 1 92 ? 61.477 63.717 -29.912 1.00 27.46 131 GLY F N 1
ATOM 20217 C CA . GLY F 1 92 ? 62.562 62.955 -30.481 1.00 27.51 131 GLY F CA 1
ATOM 20218 C C . GLY F 1 92 ? 63.860 63.655 -30.138 1.00 26.06 131 GLY F C 1
ATOM 20219 O O . GLY F 1 92 ? 64.213 63.773 -28.957 1.00 30.24 131 GLY F O 1
ATOM 20223 N N . LYS F 1 93 ? 64.551 64.147 -31.162 1.00 26.82 132 LYS F N 1
ATOM 20224 C CA . LYS F 1 93 ? 65.734 64.967 -30.921 1.00 29.12 132 LYS F CA 1
ATOM 20225 C C . LYS F 1 93 ? 65.365 66.296 -30.279 1.00 35.30 132 LYS F C 1
ATOM 20226 O O . LYS F 1 93 ? 66.174 66.869 -29.536 1.00 33.24 132 LYS F O 1
ATOM 20245 N N . LEU F 1 94 ? 64.169 66.808 -30.555 1.00 29.25 133 LEU F N 1
ATOM 20246 C CA . LEU F 1 94 ? 63.664 68.005 -29.898 1.00 28.47 133 LEU F CA 1
ATOM 20247 C C . LEU F 1 94 ? 62.680 67.609 -28.811 1.00 31.66 133 LEU F C 1
ATOM 20248 O O . LEU F 1 94 ? 61.981 66.600 -28.915 1.00 27.46 133 LEU F O 1
ATOM 20264 N N . LYS F 1 95 ? 62.667 68.386 -27.730 1.00 29.19 134 LYS F N 1
ATOM 20265 C CA . LYS F 1 95 ? 62.018 67.962 -26.506 1.00 28.33 134 LYS F CA 1
ATOM 20266 C C . LYS F 1 95 ? 60.775 68.768 -26.177 1.00 26.49 134 LYS F C 1
ATOM 20267 O O . LYS F 1 95 ? 60.083 68.434 -25.210 1.00 29.60 134 LYS F O 1
ATOM 20286 N N . SER F 1 96 ? 60.455 69.795 -26.956 1.00 28.36 135 SER F N 1
ATOM 20287 C CA . SER F 1 96 ? 59.273 70.593 -26.670 1.00 26.27 135 SER F CA 1
ATOM 20288 C C . SER F 1 96 ? 58.716 71.161 -27.963 1.00 23.98 135 SER F C 1
ATOM 20289 O O . SER F 1 96 ? 59.424 71.307 -28.959 1.00 27.71 135 SER F O 1
ATOM 20297 N N . LEU F 1 97 ? 57.416 71.476 -27.936 1.00 27.99 136 LEU F N 1
ATOM 20298 C CA . LEU F 1 97 ? 56.746 71.978 -29.129 1.00 25.31 136 LEU F CA 1
ATOM 20299 C C . LEU F 1 97 ? 57.325 73.317 -29.588 1.00 28.54 136 LEU F C 1
ATOM 20300 O O . LEU F 1 97 ? 57.497 73.536 -30.786 1.00 29.95 136 LEU F O 1
ATOM 20316 N N . GLU F 1 98 ? 57.643 74.227 -28.672 1.00 34.54 137 GLU F N 1
ATOM 20317 C CA . GLU F 1 98 ? 58.092 75.496 -29.236 1.00 40.16 137 GLU F CA 1
ATOM 20318 C C . GLU F 1 98 ? 59.546 75.456 -29.678 1.00 33.60 137 GLU F C 1
ATOM 20319 O O . GLU F 1 98 ? 60.028 76.447 -30.232 1.00 36.72 137 GLU F O 1
ATOM 20331 N N . GLU F 1 99 ? 60.235 74.323 -29.521 1.00 30.61 138 GLU F N 1
ATOM 20332 C CA . GLU F 1 99 ? 61.515 74.134 -30.193 1.00 32.33 138 GLU F CA 1
ATOM 20333 C C . GLU F 1 99 ? 61.371 73.829 -31.684 1.00 31.52 138 GLU F C 1
ATOM 20334 O O . GLU F 1 99 ? 62.383 73.743 -32.383 1.00 31.03 138 GLU F O 1
ATOM 20346 N N . VAL F 1 100 ? 60.149 73.655 -32.205 1.00 30.17 139 VAL F N 1
ATOM 20347 C CA . VAL F 1 100 ? 60.005 73.326 -33.615 1.00 28.92 139 VAL F CA 1
ATOM 20348 C C . VAL F 1 100 ? 60.607 74.444 -34.455 1.00 32.07 139 VAL F C 1
ATOM 20349 O O . VAL F 1 100 ? 60.487 75.635 -34.125 1.00 33.49 139 VAL F O 1
ATOM 20362 N N . LYS F 1 101 ? 61.299 74.052 -35.516 1.00 32.58 140 LYS F N 1
ATOM 20363 C CA . LYS F 1 101 ? 61.990 74.954 -36.426 1.00 36.37 140 LYS F CA 1
ATOM 20364 C C . LYS F 1 101 ? 61.478 74.760 -37.848 1.00 35.65 140 LYS F C 1
ATOM 20365 O O . LYS F 1 101 ? 60.884 73.734 -38.193 1.00 31.82 140 LYS F O 1
ATOM 20384 N N . ASP F 1 102 ? 61.745 75.740 -38.703 1.00 32.10 141 ASP F N 1
ATOM 20385 C CA . ASP F 1 102 ? 61.542 75.523 -40.123 1.00 30.85 141 ASP F CA 1
ATOM 20386 C C . ASP F 1 102 ? 62.353 74.309 -40.567 1.00 35.22 141 ASP F C 1
ATOM 20387 O O . ASP F 1 102 ? 63.543 74.200 -40.267 1.00 34.83 141 ASP F O 1
ATOM 20396 N N . GLY F 1 103 ? 61.699 73.366 -41.241 1.00 30.72 142 GLY F N 1
ATOM 20397 C CA . GLY F 1 103 ? 62.384 72.159 -41.667 1.00 31.86 142 GLY F CA 1
ATOM 20398 C C . GLY F 1 103 ? 62.473 71.043 -40.643 1.00 30.04 142 GLY F C 1
ATOM 20399 O O . GLY F 1 103 ? 63.143 70.042 -40.911 1.00 32.15 142 GLY F O 1
ATOM 20403 N N . SER F 1 104 ? 61.828 71.172 -39.492 1.00 28.07 143 SER F N 1
ATOM 20404 C CA . SER F 1 104 ? 61.867 70.113 -38.485 1.00 25.52 143 SER F CA 1
ATOM 20405 C C . SER F 1 104 ? 61.289 68.825 -39.045 1.00 26.23 143 SER F C 1
ATOM 20406 O O . SER F 1 104 ? 60.387 68.841 -39.879 1.00 26.76 143 SER F O 1
ATOM 20414 N N . THR F 1 105 ? 61.827 67.703 -38.583 1.00 27.36 144 THR F N 1
ATOM 20415 C CA . THR F 1 105 ? 61.398 66.397 -39.079 1.00 25.45 144 THR F CA 1
ATOM 20416 C C . THR F 1 105 ? 60.394 65.797 -38.107 1.00 24.30 144 THR F C 1
ATOM 20417 O O . THR F 1 105 ? 60.560 65.890 -36.885 1.00 26.14 144 THR F O 1
ATOM 20428 N N . VAL F 1 106 ? 59.348 65.191 -38.666 1.00 23.73 145 VAL F N 1
ATOM 20429 C CA . VAL F 1 106 ? 58.310 64.517 -37.894 1.00 21.64 145 VAL F CA 1
ATOM 20430 C C . VAL F 1 106 ? 58.124 63.151 -38.526 1.00 21.50 145 VAL F C 1
ATOM 20431 O O . VAL F 1 106 ? 57.805 63.065 -39.712 1.00 23.07 145 VAL F O 1
ATOM 20444 N N . SER F 1 107 ? 58.294 62.094 -37.739 1.00 20.45 146 SER F N 1
ATOM 20445 C CA . SER F 1 107 ? 58.061 60.758 -38.273 1.00 22.74 146 SER F CA 1
ATOM 20446 C C . SER F 1 107 ? 56.588 60.406 -38.156 1.00 22.40 146 SER F C 1
ATOM 20447 O O . SER F 1 107 ? 55.896 60.861 -37.245 1.00 24.04 146 SER F O 1
ATOM 20455 N N . ALA F 1 108 ? 56.116 59.610 -39.116 1.00 21.30 147 ALA F N 1
ATOM 20456 C CA . ALA F 1 108 ? 54.702 59.296 -39.260 1.00 25.10 147 ALA F CA 1
ATOM 20457 C C . ALA F 1 108 ? 54.553 57.892 -39.836 1.00 23.30 147 ALA F C 1
ATOM 20458 O O . ALA F 1 108 ? 55.395 57.459 -40.611 1.00 22.42 147 ALA F O 1
ATOM 20465 N N . PRO F 1 109 ? 53.463 57.215 -39.528 1.00 23.55 148 PRO F N 1
ATOM 20466 C CA . PRO F 1 109 ? 53.212 55.924 -40.192 1.00 23.24 148 PRO F CA 1
ATOM 20467 C C . PRO F 1 109 ? 52.905 56.091 -41.667 1.00 24.48 148 PRO F C 1
ATOM 20468 O O . PRO F 1 109 ? 52.412 57.126 -42.127 1.00 26.01 148 PRO F O 1
ATOM 20479 N N . ASN F 1 110 ? 53.168 55.034 -42.430 1.00 23.14 149 ASN F N 1
ATOM 20480 C CA . ASN F 1 110 ? 53.139 55.149 -43.873 1.00 22.73 149 ASN F CA 1
ATOM 20481 C C . ASN F 1 110 ? 51.870 54.577 -44.482 1.00 25.64 149 ASN F C 1
ATOM 20482 O O . ASN F 1 110 ? 51.748 54.538 -45.712 1.00 27.01 149 ASN F O 1
ATOM 20493 N N . ASP F 1 111 ? 50.922 54.160 -43.659 1.00 22.04 150 ASP F N 1
ATOM 20494 C CA . ASP F 1 111 ? 49.667 53.629 -44.159 1.00 21.96 150 ASP F CA 1
ATOM 20495 C C . ASP F 1 111 ? 48.625 54.743 -44.176 1.00 21.02 150 ASP F C 1
ATOM 20496 O O . ASP F 1 111 ? 48.680 55.662 -43.354 1.00 22.18 150 ASP F O 1
ATOM 20505 N N . PRO F 1 112 ? 47.689 54.736 -45.130 1.00 20.15 151 PRO F N 1
ATOM 20506 C CA . PRO F 1 112 ? 46.927 55.974 -45.383 1.00 19.91 151 PRO F CA 1
ATOM 20507 C C . PRO F 1 112 ? 46.030 56.437 -44.250 1.00 19.53 151 PRO F C 1
ATOM 20508 O O . PRO F 1 112 ? 45.920 57.648 -44.029 1.00 21.05 151 PRO F O 1
ATOM 20519 N N . SER F 1 113 ? 45.362 55.526 -43.536 1.00 19.95 152 SER F N 1
ATOM 20520 C CA . SER F 1 113 ? 44.429 55.986 -42.514 1.00 18.81 152 SER F CA 1
ATOM 20521 C C . SER F 1 113 ? 45.170 56.527 -41.298 1.00 19.34 152 SER F C 1
ATOM 20522 O O . SER F 1 113 ? 44.683 57.456 -40.642 1.00 21.45 152 SER F O 1
ATOM 20530 N N . ASN F 1 114 ? 46.340 55.975 -40.982 1.00 19.46 153 ASN F N 1
ATOM 20531 C CA . ASN F 1 114 ? 47.094 56.518 -39.864 1.00 19.89 153 ASN F CA 1
ATOM 20532 C C . ASN F 1 114 ? 47.902 57.743 -40.276 1.00 19.51 153 ASN F C 1
ATOM 20533 O O . ASN F 1 114 ? 48.083 58.656 -39.459 1.00 20.07 153 ASN F O 1
ATOM 20544 N N . PHE F 1 115 ? 48.367 57.802 -41.521 1.00 18.76 154 PHE F N 1
ATOM 20545 C CA . PHE F 1 115 ? 49.035 59.011 -41.994 1.00 18.63 154 PHE F CA 1
ATOM 20546 C C . PHE F 1 115 ? 48.101 60.214 -41.914 1.00 20.15 154 PHE F C 1
ATOM 20547 O O . PHE F 1 115 ? 48.527 61.314 -41.546 1.00 20.12 154 PHE F O 1
ATOM 20564 N N . ALA F 1 116 ? 46.825 60.021 -42.257 1.00 19.30 155 ALA F N 1
ATOM 20565 C CA . ALA F 1 116 ? 45.852 61.105 -42.175 1.00 17.38 155 ALA F CA 1
ATOM 20566 C C . ALA F 1 116 ? 45.830 61.721 -40.794 1.00 20.35 155 ALA F C 1
ATOM 20567 O O . ALA F 1 116 ? 45.702 62.939 -40.654 1.00 19.95 155 ALA F O 1
ATOM 20574 N N . ARG F 1 117 ? 45.919 60.885 -39.762 1.00 18.84 156 ARG F N 1
ATOM 20575 C CA . ARG F 1 117 ? 45.882 61.376 -38.390 1.00 20.07 156 ARG F CA 1
ATOM 20576 C C . ARG F 1 117 ? 47.033 62.319 -38.115 1.00 20.38 156 ARG F C 1
ATOM 20577 O O . ARG F 1 117 ? 46.883 63.271 -37.346 1.00 20.77 156 ARG F O 1
ATOM 20598 N N . VAL F 1 118 ? 48.203 62.038 -38.688 1.00 19.75 157 VAL F N 1
ATOM 20599 C CA . VAL F 1 118 ? 49.352 62.905 -38.470 1.00 21.64 157 VAL F CA 1
ATOM 20600 C C . VAL F 1 118 ? 49.123 64.265 -39.110 1.00 21.17 157 VAL F C 1
ATOM 20601 O O . VAL F 1 118 ? 49.422 65.304 -38.505 1.00 21.94 157 VAL F O 1
ATOM 20614 N N . LEU F 1 119 ? 48.553 64.288 -40.325 1.00 18.92 158 LEU F N 1
ATOM 20615 C CA . LEU F 1 119 ? 48.294 65.570 -40.976 1.00 19.75 158 LEU F CA 1
ATOM 20616 C C . LEU F 1 119 ? 47.293 66.389 -40.172 1.00 21.88 158 LEU F C 1
ATOM 20617 O O . LEU F 1 119 ? 47.453 67.597 -40.018 1.00 20.92 158 LEU F O 1
ATOM 20633 N N . VAL F 1 120 ? 46.258 65.754 -39.643 1.00 20.99 159 VAL F N 1
ATOM 20634 C CA . VAL F 1 120 ? 45.295 66.499 -38.849 1.00 20.36 159 VAL F CA 1
ATOM 20635 C C . VAL F 1 120 ? 45.961 67.056 -37.600 1.00 23.31 159 VAL F C 1
ATOM 20636 O O . VAL F 1 120 ? 45.707 68.202 -37.216 1.00 21.24 159 VAL F O 1
ATOM 20649 N N . MET F 1 121 ? 46.810 66.251 -36.948 1.00 21.06 160 MET F N 1
ATOM 20650 C CA . MET F 1 121 ? 47.528 66.707 -35.764 1.00 19.70 160 MET F CA 1
ATOM 20651 C C . MET F 1 121 ? 48.424 67.894 -36.090 1.00 22.52 160 MET F C 1
ATOM 20652 O O . MET F 1 121 ? 48.473 68.868 -35.332 1.00 20.65 160 MET F O 1
ATOM 20666 N N . LEU F 1 122 ? 49.166 67.813 -37.192 1.00 22.31 161 LEU F N 1
ATOM 20667 C CA . LEU F 1 122 ? 50.063 68.904 -37.551 1.00 21.21 161 LEU F CA 1
ATOM 20668 C C . LEU F 1 122 ? 49.277 70.170 -37.840 1.00 22.32 161 LEU F C 1
ATOM 20669 O O . LEU F 1 122 ? 49.761 71.269 -37.568 1.00 22.93 161 LEU F O 1
ATOM 20685 N N . ASP F 1 123 ? 48.063 70.040 -38.380 1.00 21.93 162 ASP F N 1
ATOM 20686 C CA . ASP F 1 123 ? 47.227 71.211 -38.604 1.00 20.95 162 ASP F CA 1
ATOM 20687 C C . ASP F 1 123 ? 46.726 71.783 -37.275 1.00 23.18 162 ASP F C 1
ATOM 20688 O O . ASP F 1 123 ? 46.733 73.010 -37.075 1.00 23.39 162 ASP F O 1
ATOM 20697 N N . GLU F 1 124 ? 46.387 70.920 -36.312 1.00 20.68 163 GLU F N 1
ATOM 20698 C CA . GLU F 1 124 ? 45.938 71.405 -35.009 1.00 20.43 163 GLU F CA 1
ATOM 20699 C C . GLU F 1 124 ? 47.044 72.154 -34.288 1.00 23.00 163 GLU F C 1
ATOM 20700 O O . GLU F 1 124 ? 46.766 73.068 -33.498 1.00 26.33 163 GLU F O 1
ATOM 20712 N N . LEU F 1 125 ? 48.294 71.760 -34.527 1.00 24.37 164 LEU F N 1
ATOM 20713 C CA . LEU F 1 125 ? 49.453 72.425 -33.947 1.00 23.56 164 LEU F CA 1
ATOM 20714 C C . LEU F 1 125 ? 49.827 73.703 -34.674 1.00 25.28 164 LEU F C 1
ATOM 20715 O O . LEU F 1 125 ? 50.635 74.476 -34.142 1.00 27.69 164 LEU F O 1
ATOM 20731 N N . GLY F 1 126 ? 49.273 73.946 -35.854 1.00 21.68 165 GLY F N 1
ATOM 20732 C CA . GLY F 1 126 ? 49.665 75.095 -36.646 1.00 22.22 165 GLY F CA 1
ATOM 20733 C C . GLY F 1 126 ? 50.958 74.929 -37.393 1.00 25.24 165 GLY F C 1
ATOM 20734 O O . GLY F 1 126 ? 51.503 75.924 -37.894 1.00 28.34 165 GLY F O 1
ATOM 20738 N N . TRP F 1 127 ? 51.454 73.704 -37.525 1.00 23.23 166 TRP F N 1
ATOM 20739 C CA . TRP F 1 127 ? 52.697 73.471 -38.246 1.00 23.45 166 TRP F CA 1
ATOM 20740 C C . TRP F 1 127 ? 52.478 73.330 -39.739 1.00 25.58 166 TRP F C 1
ATOM 20741 O O . TRP F 1 127 ? 53.401 73.581 -40.521 1.00 25.38 166 TRP F O 1
ATOM 20762 N N . ILE F 1 128 ? 51.280 72.897 -40.143 1.00 24.35 167 ILE F N 1
ATOM 20763 C CA . ILE F 1 128 ? 50.813 72.931 -41.521 1.00 26.02 167 ILE F CA 1
ATOM 20764 C C . ILE F 1 128 ? 49.382 73.456 -41.494 1.00 22.38 167 ILE F C 1
ATOM 20765 O O . ILE F 1 128 ? 48.746 73.550 -40.439 1.00 24.11 167 ILE F O 1
ATOM 20781 N N . LYS F 1 129 ? 48.870 73.756 -42.686 1.00 23.45 168 LYS F N 1
ATOM 20782 C CA . LYS F 1 129 ? 47.490 74.172 -42.877 1.00 23.14 168 LYS F CA 1
ATOM 20783 C C . LYS F 1 129 ? 46.854 73.268 -43.923 1.00 23.76 168 LYS F C 1
ATOM 20784 O O . LYS F 1 129 ? 47.315 73.222 -45.066 1.00 23.67 168 LYS F O 1
ATOM 20803 N N . LEU F 1 130 ? 45.808 72.536 -43.527 1.00 22.23 169 LEU F N 1
ATOM 20804 C CA . LEU F 1 130 ? 45.033 71.732 -44.453 1.00 22.17 169 LEU F CA 1
ATOM 20805 C C . LEU F 1 130 ? 43.986 72.581 -45.155 1.00 23.86 169 LEU F C 1
ATOM 20806 O O . LEU F 1 130 ? 43.518 73.597 -44.629 1.00 24.81 169 LEU F O 1
ATOM 20822 N N . LYS F 1 131 ? 43.599 72.128 -46.344 1.00 22.93 170 LYS F N 1
ATOM 20823 C CA . LYS F 1 131 ? 42.533 72.765 -47.106 1.00 22.47 170 LYS F CA 1
ATOM 20824 C C . LYS F 1 131 ? 41.207 72.681 -46.365 1.00 21.16 170 LYS F C 1
ATOM 20825 O O . LYS F 1 131 ? 40.984 71.784 -45.543 1.00 25.15 170 LYS F O 1
ATOM 20844 N N . ASP F 1 132 ? 40.315 73.623 -46.668 1.00 21.94 171 ASP F N 1
ATOM 20845 C CA . ASP F 1 132 ? 38.988 73.621 -46.061 1.00 21.79 171 ASP F CA 1
ATOM 20846 C C . ASP F 1 132 ? 38.135 72.485 -46.617 1.00 21.86 171 ASP F C 1
ATOM 20847 O O . ASP F 1 132 ? 38.283 72.062 -47.772 1.00 23.50 171 ASP F O 1
ATOM 20856 N N . GLY F 1 133 ? 37.228 71.983 -45.771 1.00 21.96 172 GLY F N 1
ATOM 20857 C CA . GLY F 1 133 ? 36.200 71.082 -46.242 1.00 22.51 172 GLY F CA 1
ATOM 20858 C C . GLY F 1 133 ? 36.670 69.709 -46.674 1.00 23.03 172 GLY F C 1
ATOM 20859 O O . GLY F 1 133 ? 35.973 69.048 -47.446 1.00 28.65 172 GLY F O 1
ATOM 20863 N N . ILE F 1 134 ? 37.819 69.252 -46.206 1.00 22.59 173 ILE F N 1
ATOM 20864 C CA . ILE F 1 134 ? 38.271 67.915 -46.569 1.00 19.94 173 ILE F CA 1
ATOM 20865 C C . ILE F 1 134 ? 37.650 66.869 -45.653 1.00 22.95 173 ILE F C 1
ATOM 20866 O O . ILE F 1 134 ? 37.067 67.195 -44.610 1.00 24.65 173 ILE F O 1
ATOM 20882 N N . ASN F 1 135 ? 37.790 65.615 -46.052 1.00 20.25 174 ASN F N 1
ATOM 20883 C CA . ASN F 1 135 ? 37.482 64.455 -45.229 1.00 20.89 174 ASN F CA 1
ATOM 20884 C C . ASN F 1 135 ? 38.671 64.207 -44.318 1.00 21.78 174 ASN F C 1
ATOM 20885 O O . ASN F 1 135 ? 39.730 63.782 -44.802 1.00 20.67 174 ASN F O 1
ATOM 20896 N N . PRO F 1 136 ? 38.558 64.463 -43.009 1.00 20.74 175 PRO F N 1
ATOM 20897 C CA . PRO F 1 136 ? 39.729 64.266 -42.133 1.00 20.64 175 PRO F CA 1
ATOM 20898 C C . PRO F 1 136 ? 40.230 62.830 -42.129 1.00 18.65 175 PRO F C 1
ATOM 20899 O O . PRO F 1 136 ? 41.428 62.589 -41.917 1.00 22.00 175 PRO F O 1
ATOM 20910 N N . LEU F 1 137 ? 39.346 61.859 -42.345 1.00 20.73 176 LEU F N 1
ATOM 20911 C CA . LEU F 1 137 ? 39.774 60.469 -42.262 1.00 20.91 176 LEU F CA 1
ATOM 20912 C C . LEU F 1 137 ? 40.662 60.059 -43.423 1.00 22.36 176 LEU F C 1
ATOM 20913 O O . LEU F 1 137 ? 41.347 59.038 -43.327 1.00 21.83 176 LEU F O 1
ATOM 20929 N N . THR F 1 138 ? 40.652 60.797 -44.540 1.00 21.26 177 THR F N 1
ATOM 20930 C CA . THR F 1 138 ? 41.484 60.470 -45.689 1.00 21.93 177 THR F CA 1
ATOM 20931 C C . THR F 1 138 ? 42.474 61.580 -46.014 1.00 21.35 177 THR F C 1
ATOM 20932 O O . THR F 1 138 ? 43.015 61.622 -47.126 1.00 22.21 177 THR F O 1
ATOM 20943 N N . ALA F 1 139 ? 42.763 62.449 -45.048 1.00 20.78 178 ALA F N 1
ATOM 20944 C CA . ALA F 1 139 ? 43.681 63.547 -45.288 1.00 21.59 178 ALA F CA 1
ATOM 20945 C C . ALA F 1 139 ? 44.985 63.014 -45.849 1.00 21.60 178 ALA F C 1
ATOM 20946 O O . ALA F 1 139 ? 45.577 62.083 -45.299 1.00 21.64 178 ALA F O 1
ATOM 20953 N N . SER F 1 140 ? 45.439 63.640 -46.940 1.00 21.47 179 SER F N 1
ATOM 20954 C CA . SER F 1 140 ? 46.630 63.218 -47.649 1.00 22.33 179 SER F CA 1
ATOM 20955 C C . SER F 1 140 ? 47.465 64.444 -47.978 1.00 24.00 179 SER F C 1
ATOM 20956 O O . SER F 1 140 ? 47.055 65.579 -47.749 1.00 24.61 179 SER F O 1
ATOM 20964 N N . LYS F 1 141 ? 48.661 64.203 -48.511 1.00 23.66 180 LYS F N 1
ATOM 20965 C CA . LYS F 1 141 ? 49.538 65.315 -48.875 1.00 27.20 180 LYS F CA 1
ATOM 20966 C C . LYS F 1 141 ? 48.860 66.277 -49.842 1.00 25.65 180 LYS F C 1
ATOM 20967 O O . LYS F 1 141 ? 49.090 67.489 -49.769 1.00 26.12 180 LYS F O 1
ATOM 20986 N N . ALA F 1 142 ? 47.998 65.774 -50.723 1.00 25.65 181 ALA F N 1
ATOM 20987 C CA . ALA F 1 142 ? 47.295 66.648 -51.666 1.00 26.27 181 ALA F CA 1
ATOM 20988 C C . ALA F 1 142 ? 46.375 67.632 -50.958 1.00 28.66 181 ALA F C 1
ATOM 20989 O O . ALA F 1 142 ? 46.025 68.670 -51.537 1.00 29.87 181 ALA F O 1
ATOM 20996 N N . ASP F 1 143 ? 45.985 67.337 -49.715 1.00 26.31 182 ASP F N 1
ATOM 20997 C CA . ASP F 1 143 ? 45.078 68.188 -48.965 1.00 24.32 182 ASP F CA 1
ATOM 20998 C C . ASP F 1 143 ? 45.795 69.278 -48.186 1.00 23.31 182 ASP F C 1
ATOM 20999 O O . ASP F 1 143 ? 45.136 70.051 -47.488 1.00 24.30 182 ASP F O 1
ATOM 21008 N N . ILE F 1 144 ? 47.122 69.349 -48.248 1.00 23.08 183 ILE F N 1
ATOM 21009 C CA . ILE F 1 144 ? 47.869 70.389 -47.551 1.00 23.09 183 ILE F CA 1
ATOM 21010 C C . ILE F 1 144 ? 47.776 71.677 -48.359 1.00 28.21 183 ILE F C 1
ATOM 21011 O O . ILE F 1 144 ? 48.156 71.716 -49.536 1.00 31.86 183 ILE F O 1
ATOM 21027 N N . ALA F 1 145 ? 47.236 72.721 -47.737 1.00 24.14 184 ALA F N 1
ATOM 21028 C CA . ALA F 1 145 ? 47.155 74.016 -48.405 1.00 26.45 184 ALA F CA 1
ATOM 21029 C C . ALA F 1 145 ? 48.483 74.737 -48.337 1.00 28.86 184 ALA F C 1
ATOM 21030 O O . ALA F 1 145 ? 48.926 75.322 -49.334 1.00 31.69 184 ALA F O 1
ATOM 21037 N N . GLU F 1 146 ? 49.140 74.673 -47.191 1.00 28.08 185 GLU F N 1
ATOM 21038 C CA . GLU F 1 146 ? 50.421 75.326 -46.997 1.00 29.96 185 GLU F CA 1
ATOM 21039 C C . GLU F 1 146 ? 51.170 74.557 -45.930 1.00 27.74 185 GLU F C 1
ATOM 21040 O O . GLU F 1 146 ? 50.626 74.275 -44.859 1.00 28.07 185 GLU F O 1
ATOM 21052 N N . ASN F 1 147 ? 52.419 74.218 -46.226 1.00 29.15 186 ASN F N 1
ATOM 21053 C CA . ASN F 1 147 ? 53.304 73.645 -45.222 1.00 27.52 186 ASN F CA 1
ATOM 21054 C C . ASN F 1 147 ? 53.984 74.797 -44.494 1.00 30.23 186 ASN F C 1
ATOM 21055 O O . ASN F 1 147 ? 55.101 75.209 -44.809 1.00 33.12 186 ASN F O 1
ATOM 21066 N N . LEU F 1 148 ? 53.279 75.305 -43.479 1.00 28.29 187 LEU F N 1
ATOM 21067 C CA . LEU F 1 148 ? 53.630 76.578 -42.857 1.00 30.77 187 LEU F CA 1
ATOM 21068 C C . LEU F 1 148 ? 55.052 76.571 -42.314 1.00 34.81 187 LEU F C 1
ATOM 21069 O O . LEU F 1 148 ? 55.787 77.555 -42.473 1.00 32.21 187 LEU F O 1
ATOM 21085 N N . LYS F 1 149 ? 55.460 75.480 -41.668 1.00 29.91 188 LYS F N 1
ATOM 21086 C CA . LYS F 1 149 ? 56.779 75.384 -41.056 1.00 29.16 188 LYS F CA 1
ATOM 21087 C C . LYS F 1 149 ? 57.737 74.534 -41.882 1.00 27.40 188 LYS F C 1
ATOM 21088 O O . LYS F 1 149 ? 58.797 74.147 -41.385 1.00 32.10 188 LYS F O 1
ATOM 21107 N N . ASN F 1 150 ? 57.374 74.215 -43.118 1.00 26.53 189 ASN F N 1
ATOM 21108 C CA . ASN F 1 150 ? 58.181 73.366 -43.995 1.00 31.18 189 ASN F CA 1
ATOM 21109 C C . ASN F 1 150 ? 58.597 72.087 -43.273 1.00 31.83 189 ASN F C 1
ATOM 21110 O O . ASN F 1 150 ? 59.732 71.624 -43.365 1.00 30.23 189 ASN F O 1
ATOM 21121 N N . ILE F 1 151 ? 57.644 71.505 -42.545 1.00 29.53 190 ILE F N 1
ATOM 21122 C CA . ILE F 1 151 ? 57.876 70.229 -41.885 1.00 28.13 190 ILE F CA 1
ATOM 21123 C C . ILE F 1 151 ? 58.289 69.186 -42.910 1.00 27.19 190 ILE F C 1
ATOM 21124 O O . ILE F 1 151 ? 57.692 69.062 -43.988 1.00 28.72 190 ILE F O 1
ATOM 21140 N N . LYS F 1 152 ? 59.305 68.415 -42.573 1.00 27.24 191 LYS F N 1
ATOM 21141 C CA . LYS F 1 152 ? 59.681 67.242 -43.351 1.00 26.65 191 LYS F CA 1
ATOM 21142 C C . LYS F 1 152 ? 59.096 66.024 -42.648 1.00 22.90 191 LYS F C 1
ATOM 21143 O O . LYS F 1 152 ? 59.542 65.655 -41.561 1.00 25.26 191 LYS F O 1
ATOM 21162 N N . ILE F 1 153 ? 58.090 65.420 -43.274 1.00 25.70 192 ILE F N 1
ATOM 21163 C CA . ILE F 1 153 ? 57.419 64.255 -42.718 1.00 22.42 192 ILE F CA 1
ATOM 21164 C C . ILE F 1 153 ? 58.167 63.025 -43.199 1.00 26.02 192 ILE F C 1
ATOM 21165 O O . ILE F 1 153 ? 58.285 62.789 -44.408 1.00 31.64 192 ILE F O 1
ATOM 21181 N N . VAL F 1 154 ? 58.633 62.223 -42.257 1.00 23.23 193 VAL F N 1
ATOM 21182 C CA . VAL F 1 154 ? 59.431 61.037 -42.544 1.00 25.17 193 VAL F CA 1
ATOM 21183 C C . VAL F 1 154 ? 58.526 59.827 -42.349 1.00 23.27 193 VAL F C 1
ATOM 21184 O O . VAL F 1 154 ? 58.156 59.506 -41.214 1.00 25.08 193 VAL F O 1
ATOM 21197 N N . GLU F 1 155 ? 58.154 59.163 -43.453 1.00 24.84 194 GLU F N 1
ATOM 21198 C CA . GLU F 1 155 ? 57.178 58.084 -43.398 1.00 25.47 194 GLU F CA 1
ATOM 21199 C C . GLU F 1 155 ? 57.883 56.755 -43.167 1.00 24.92 194 GLU F C 1
ATOM 21200 O O . GLU F 1 155 ? 58.842 56.417 -43.871 1.00 27.30 194 GLU F O 1
ATOM 21212 N N . LEU F 1 156 ? 57.373 55.993 -42.206 1.00 23.40 195 LEU F N 1
ATOM 21213 C CA . LEU F 1 156 ? 57.951 54.721 -41.801 1.00 24.95 195 LEU F CA 1
ATOM 21214 C C . LEU F 1 156 ? 56.838 53.715 -41.586 1.00 21.45 195 LEU F C 1
ATOM 21215 O O . LEU F 1 156 ? 55.688 54.075 -41.342 1.00 23.34 195 LEU F O 1
ATOM 21231 N N . GLU F 1 157 ? 57.191 52.439 -41.655 1.00 21.98 196 GLU F N 1
ATOM 21232 C CA . GLU F 1 157 ? 56.259 51.421 -41.200 1.00 23.67 196 GLU F CA 1
ATOM 21233 C C . GLU F 1 157 ? 55.986 51.640 -39.718 1.00 22.31 196 GLU F C 1
ATOM 21234 O O . GLU F 1 157 ? 56.889 51.980 -38.949 1.00 23.51 196 GLU F O 1
ATOM 21246 N N . ALA F 1 158 ? 54.723 51.463 -39.315 1.00 22.11 197 ALA F N 1
ATOM 21247 C CA . ALA F 1 158 ? 54.284 51.948 -38.008 1.00 22.19 197 ALA F CA 1
ATOM 21248 C C . ALA F 1 158 ? 55.116 51.382 -36.854 1.00 20.11 197 ALA F C 1
ATOM 21249 O O . ALA F 1 158 ? 55.330 52.072 -35.841 1.00 20.76 197 ALA F O 1
ATOM 21256 N N . ALA F 1 159 ? 55.536 50.116 -36.935 1.00 19.66 198 ALA F N 1
ATOM 21257 C CA . ALA F 1 159 ? 56.281 49.537 -35.818 1.00 21.25 198 ALA F CA 1
ATOM 21258 C C . ALA F 1 159 ? 57.644 50.195 -35.612 1.00 20.62 198 ALA F C 1
ATOM 21259 O O . ALA F 1 159 ? 58.217 50.052 -34.525 1.00 22.71 198 ALA F O 1
ATOM 21266 N N . GLN F 1 160 ? 58.158 50.909 -36.613 1.00 22.94 199 GLN F N 1
ATOM 21267 C CA . GLN F 1 160 ? 59.442 51.602 -36.536 1.00 22.05 199 GLN F CA 1
ATOM 21268 C C . GLN F 1 160 ? 59.364 52.925 -35.798 1.00 22.76 199 GLN F C 1
ATOM 21269 O O . GLN F 1 160 ? 60.409 53.550 -35.564 1.00 23.82 199 GLN F O 1
ATOM 21283 N N . LEU F 1 161 ? 58.180 53.384 -35.432 1.00 20.99 200 LEU F N 1
ATOM 21284 C CA . LEU F 1 161 ? 58.110 54.770 -34.985 1.00 21.73 200 LEU F CA 1
ATOM 21285 C C . LEU F 1 161 ? 58.712 55.006 -33.594 1.00 23.07 200 LEU F C 1
ATOM 21286 O O . LEU F 1 161 ? 59.344 56.044 -33.412 1.00 23.95 200 LEU F O 1
ATOM 21302 N N . PRO F 1 162 ? 58.590 54.111 -32.604 1.00 19.38 201 PRO F N 1
ATOM 21303 C CA . PRO F 1 162 ? 59.321 54.361 -31.343 1.00 20.79 201 PRO F CA 1
ATOM 21304 C C . PRO F 1 162 ? 60.822 54.547 -31.535 1.00 26.05 201 PRO F C 1
ATOM 21305 O O . PRO F 1 162 ? 61.397 55.486 -30.965 1.00 27.35 201 PRO F O 1
ATOM 21316 N N . ARG F 1 163 ? 61.481 53.678 -32.309 1.00 25.17 202 ARG F N 1
ATOM 21317 C CA . ARG F 1 163 ? 62.922 53.811 -32.502 1.00 25.99 202 ARG F CA 1
ATOM 21318 C C . ARG F 1 163 ? 63.275 55.046 -33.332 1.00 28.62 202 ARG F C 1
ATOM 21319 O O . ARG F 1 163 ? 64.408 55.537 -33.247 1.00 30.45 202 ARG F O 1
ATOM 21340 N N . SER F 1 164 ? 62.324 55.581 -34.101 1.00 25.11 203 SER F N 1
ATOM 21341 C CA . SER F 1 164 ? 62.600 56.719 -34.971 1.00 25.60 203 SER F CA 1
ATOM 21342 C C . SER F 1 164 ? 62.941 57.977 -34.187 1.00 26.68 203 SER F C 1
ATOM 21343 O O . SER F 1 164 ? 63.496 58.919 -34.771 1.00 26.75 203 SER F O 1
ATOM 21351 N N . ARG F 1 165 ? 62.633 58.008 -32.891 1.00 26.48 204 ARG F N 1
ATOM 21352 C CA . ARG F 1 165 ? 62.899 59.185 -32.069 1.00 27.06 204 ARG F CA 1
ATOM 21353 C C . ARG F 1 165 ? 64.374 59.543 -32.034 1.00 31.48 204 ARG F C 1
ATOM 21354 O O . ARG F 1 165 ? 64.718 60.692 -31.731 1.00 31.12 204 ARG F O 1
ATOM 21375 N N . ALA F 1 166 ? 65.246 58.597 -32.330 1.00 30.25 205 ALA F N 1
ATOM 21376 C CA . ALA F 1 166 ? 66.667 58.905 -32.378 1.00 33.43 205 ALA F CA 1
ATOM 21377 C C . ALA F 1 166 ? 67.048 59.681 -33.630 1.00 35.87 205 ALA F C 1
ATOM 21378 O O . ALA F 1 166 ? 68.100 60.332 -33.640 1.00 36.51 205 ALA F O 1
ATOM 21385 N N . ASP F 1 167 ? 66.205 59.646 -34.669 1.00 31.00 206 ASP F N 1
ATOM 21386 C CA . ASP F 1 167 ? 66.546 60.139 -35.997 1.00 30.43 206 ASP F CA 1
ATOM 21387 C C . ASP F 1 167 ? 65.748 61.357 -36.443 1.00 29.89 206 ASP F C 1
ATOM 21388 O O . ASP F 1 167 ? 66.103 61.959 -37.465 1.00 30.85 206 ASP F O 1
ATOM 21397 N N . VAL F 1 168 ? 64.662 61.706 -35.747 1.00 28.16 207 VAL F N 1
ATOM 21398 C CA . VAL F 1 168 ? 63.799 62.811 -36.128 1.00 23.65 207 VAL F CA 1
ATOM 21399 C C . VAL F 1 168 ? 63.590 63.723 -34.925 1.00 24.92 207 VAL F C 1
ATOM 21400 O O . VAL F 1 168 ? 63.821 63.346 -33.772 1.00 26.55 207 VAL F O 1
ATOM 21413 N N . ASP F 1 169 ? 63.138 64.947 -35.210 1.00 26.71 208 ASP F N 1
ATOM 21414 C CA . ASP F 1 169 ? 62.896 65.915 -34.143 1.00 25.47 208 ASP F CA 1
ATOM 21415 C C . ASP F 1 169 ? 61.713 65.508 -33.271 1.00 26.33 208 ASP F C 1
ATOM 21416 O O . ASP F 1 169 ? 61.764 65.656 -32.049 1.00 25.65 208 ASP F O 1
ATOM 21425 N N . PHE F 1 170 ? 60.630 65.010 -33.888 1.00 23.95 209 PHE F N 1
ATOM 21426 C CA . PHE F 1 170 ? 59.434 64.567 -33.181 1.00 24.58 209 PHE F CA 1
ATOM 21427 C C . PHE F 1 170 ? 58.891 63.319 -33.870 1.00 21.11 209 PHE F C 1
ATOM 21428 O O . PHE F 1 170 ? 59.011 63.162 -35.090 1.00 23.39 209 PHE F O 1
ATOM 21445 N N . ALA F 1 171 ? 58.271 62.439 -33.085 1.00 21.33 210 ALA F N 1
ATOM 21446 C CA . ALA F 1 171 ? 57.728 61.196 -33.627 1.00 22.02 210 ALA F CA 1
ATOM 21447 C C . ALA F 1 171 ? 56.262 61.063 -33.244 1.00 20.86 210 ALA F C 1
ATOM 21448 O O . ALA F 1 171 ? 55.912 61.184 -32.071 1.00 22.20 210 ALA F O 1
ATOM 21455 N N . VAL F 1 172 ? 55.407 60.749 -34.223 1.00 19.75 211 VAL F N 1
ATOM 21456 C CA . VAL F 1 172 ? 54.000 60.508 -33.938 1.00 19.97 211 VAL F CA 1
ATOM 21457 C C . VAL F 1 172 ? 53.831 59.000 -33.888 1.00 20.81 211 VAL F C 1
ATOM 21458 O O . VAL F 1 172 ? 53.958 58.335 -34.916 1.00 24.68 211 VAL F O 1
ATOM 21471 N N . VAL F 1 173 ? 53.539 58.464 -32.707 1.00 18.87 212 VAL F N 1
ATOM 21472 C CA . VAL F 1 173 ? 53.637 57.031 -32.434 1.00 19.11 212 VAL F CA 1
ATOM 21473 C C . VAL F 1 173 ? 52.267 56.499 -32.054 1.00 18.50 212 VAL F C 1
ATOM 21474 O O . VAL F 1 173 ? 51.610 57.038 -31.161 1.00 20.64 212 VAL F O 1
ATOM 21487 N N . ASN F 1 174 ? 51.845 55.418 -32.714 1.00 18.20 213 ASN F N 1
ATOM 21488 C CA . ASN F 1 174 ? 50.585 54.782 -32.339 1.00 19.86 213 ASN F CA 1
ATOM 21489 C C . ASN F 1 174 ? 50.661 54.227 -30.919 1.00 21.34 213 ASN F C 1
ATOM 21490 O O . ASN F 1 174 ? 51.686 53.695 -30.495 1.00 20.62 213 ASN F O 1
ATOM 21501 N N . GLY F 1 175 ? 49.546 54.318 -30.196 1.00 20.62 214 GLY F N 1
ATOM 21502 C CA . GLY F 1 175 ? 49.555 53.977 -28.778 1.00 20.12 214 GLY F CA 1
ATOM 21503 C C . GLY F 1 175 ? 50.043 52.571 -28.466 1.00 19.92 214 GLY F C 1
ATOM 21504 O O . GLY F 1 175 ? 50.812 52.371 -27.526 1.00 21.29 214 GLY F O 1
ATOM 21508 N N . ASN F 1 176 ? 49.607 51.573 -29.230 1.00 19.06 215 ASN F N 1
ATOM 21509 C CA . ASN F 1 176 ? 50.005 50.210 -28.896 1.00 19.29 215 ASN F CA 1
ATOM 21510 C C . ASN F 1 176 ? 51.517 50.055 -28.976 1.00 21.86 215 ASN F C 1
ATOM 21511 O O . ASN F 1 176 ? 52.124 49.374 -28.139 1.00 23.09 215 ASN F O 1
ATOM 21522 N N . TYR F 1 177 ? 52.150 50.708 -29.947 1.00 19.44 216 TYR F N 1
ATOM 21523 C CA . TYR F 1 177 ? 53.595 50.589 -30.088 1.00 19.24 216 TYR F CA 1
ATOM 21524 C C . TYR F 1 177 ? 54.303 51.433 -29.036 1.00 20.45 216 TYR F C 1
ATOM 21525 O O . TYR F 1 177 ? 55.369 51.041 -28.545 1.00 22.19 216 TYR F O 1
ATOM 21543 N N . ALA F 1 178 ? 53.738 52.595 -28.692 1.00 19.93 217 ALA F N 1
ATOM 21544 C CA . ALA F 1 178 ? 54.325 53.403 -27.630 1.00 20.57 217 ALA F CA 1
ATOM 21545 C C . ALA F 1 178 ? 54.375 52.615 -26.337 1.00 21.99 217 ALA F C 1
ATOM 21546 O O . ALA F 1 178 ? 55.426 52.518 -25.688 1.00 22.75 217 ALA F O 1
ATOM 21553 N N . ILE F 1 179 ? 53.242 52.025 -25.957 1.00 19.89 218 ILE F N 1
ATOM 21554 C CA . ILE F 1 179 ? 53.145 51.325 -24.682 1.00 21.62 218 ILE F CA 1
ATOM 21555 C C . ILE F 1 179 ? 54.126 50.161 -24.642 1.00 26.49 218 ILE F C 1
ATOM 21556 O O . ILE F 1 179 ? 54.869 49.986 -23.667 1.00 23.92 218 ILE F O 1
ATOM 21572 N N . SER F 1 180 ? 54.177 49.365 -25.708 1.00 22.74 219 SER F N 1
ATOM 21573 C CA . SER F 1 180 ? 55.031 48.185 -25.691 1.00 21.93 219 SER F CA 1
ATOM 21574 C C . SER F 1 180 ? 56.511 48.504 -25.840 1.00 27.19 219 SER F C 1
ATOM 21575 O O . SER F 1 180 ? 57.337 47.610 -25.625 1.00 28.16 219 SER F O 1
ATOM 21583 N N . SER F 1 181 ? 56.870 49.743 -26.183 1.00 24.03 220 SER F N 1
ATOM 21584 C CA . SER F 1 181 ? 58.261 50.150 -26.206 1.00 24.23 220 SER F CA 1
ATOM 21585 C C . SER F 1 181 ? 58.665 50.847 -24.915 1.00 27.99 220 SER F C 1
ATOM 21586 O O . SER F 1 181 ? 59.794 51.339 -24.822 1.00 31.91 220 SER F O 1
ATOM 21594 N N . GLY F 1 182 ? 57.768 50.919 -23.923 1.00 24.82 221 GLY F N 1
ATOM 21595 C CA . GLY F 1 182 ? 58.073 51.542 -22.653 1.00 26.69 221 GLY F CA 1
ATOM 21596 C C . GLY F 1 182 ? 57.821 53.030 -22.620 1.00 32.79 221 GLY F C 1
ATOM 21597 O O . GLY F 1 182 ? 58.172 53.687 -21.629 1.00 32.41 221 GLY F O 1
ATOM 21601 N N . MET F 1 183 ? 57.257 53.591 -23.684 1.00 25.87 222 MET F N 1
ATOM 21602 C CA . MET F 1 183 ? 56.865 54.989 -23.669 1.00 23.87 222 MET F CA 1
ATOM 21603 C C . MET F 1 183 ? 55.601 55.161 -22.838 1.00 27.57 222 MET F C 1
ATOM 21604 O O . MET F 1 183 ? 54.754 54.271 -22.755 1.00 28.91 222 MET F O 1
ATOM 21618 N N . LYS F 1 184 ? 55.488 56.312 -22.197 1.00 25.97 223 LYS F N 1
ATOM 21619 C CA . LYS F 1 184 ? 54.328 56.637 -21.380 1.00 26.92 223 LYS F CA 1
ATOM 21620 C C . LYS F 1 184 ? 53.488 57.684 -22.096 1.00 26.10 223 LYS F C 1
ATOM 21621 O O . LYS F 1 184 ? 54.024 58.637 -22.671 1.00 24.24 223 LYS F O 1
ATOM 21640 N N . LEU F 1 185 ? 52.165 57.499 -22.054 1.00 26.39 224 LEU F N 1
ATOM 21641 C CA . LEU F 1 185 ? 51.255 58.446 -22.686 1.00 27.53 224 LEU F CA 1
ATOM 21642 C C . LEU F 1 185 ? 51.461 59.862 -22.169 1.00 27.75 224 LEU F C 1
ATOM 21643 O O . LEU F 1 185 ? 51.313 60.822 -22.934 1.00 28.36 224 LEU F O 1
ATOM 21659 N N . THR F 1 186 ? 51.783 60.016 -20.874 1.00 28.05 225 THR F N 1
ATOM 21660 C CA . THR F 1 186 ? 52.036 61.338 -20.314 1.00 29.97 225 THR F CA 1
ATOM 21661 C C . THR F 1 186 ? 53.280 62.009 -20.884 1.00 27.39 225 THR F C 1
ATOM 21662 O O . THR F 1 186 ? 53.461 63.210 -20.652 1.00 33.43 225 THR F O 1
ATOM 21673 N N . GLU F 1 187 ? 54.154 61.280 -21.586 1.00 24.92 226 GLU F N 1
ATOM 21674 C CA . GLU F 1 187 ? 55.324 61.849 -22.246 1.00 26.88 226 GLU F CA 1
ATOM 21675 C C . GLU F 1 187 ? 54.998 62.558 -23.553 1.00 26.86 226 GLU F C 1
ATOM 21676 O O . GLU F 1 187 ? 55.855 63.278 -24.087 1.00 27.29 226 GLU F O 1
ATOM 21688 N N . ALA F 1 188 ? 53.809 62.339 -24.118 1.00 25.04 227 ALA F N 1
ATOM 21689 C CA . ALA F 1 188 ? 53.460 63.000 -25.358 1.00 22.77 227 ALA F CA 1
ATOM 21690 C C . ALA F 1 188 ? 53.406 64.505 -25.172 1.00 22.68 227 ALA F C 1
ATOM 21691 O O . ALA F 1 188 ? 52.930 65.014 -24.149 1.00 27.70 227 ALA F O 1
ATOM 21698 N N . LEU F 1 189 ? 53.928 65.214 -26.160 1.00 22.96 228 LEU F N 1
ATOM 21699 C CA . LEU F 1 189 ? 53.816 66.667 -26.173 1.00 23.81 228 LEU F CA 1
ATOM 21700 C C . LEU F 1 189 ? 52.428 67.126 -26.594 1.00 29.74 228 LEU F C 1
ATOM 21701 O O . LEU F 1 189 ? 52.014 68.244 -26.255 1.00 27.20 228 LEU F O 1
ATOM 21717 N N . PHE F 1 190 ? 51.718 66.287 -27.349 1.00 25.45 229 PHE F N 1
ATOM 21718 C CA . PHE F 1 190 ? 50.395 66.622 -27.850 1.00 25.14 229 PHE F CA 1
ATOM 21719 C C . PHE F 1 190 ? 49.699 65.306 -28.150 1.00 22.76 229 PHE F C 1
ATOM 21720 O O . PHE F 1 190 ? 50.313 64.425 -28.743 1.00 24.13 229 PHE F O 1
ATOM 21737 N N . GLN F 1 191 ? 48.463 65.163 -27.689 1.00 25.13 230 GLN F N 1
ATOM 21738 C CA . GLN F 1 191 ? 47.671 63.956 -27.905 1.00 25.51 230 GLN F CA 1
ATOM 21739 C C . GLN F 1 191 ? 46.527 64.262 -28.861 1.00 23.11 230 GLN F C 1
ATOM 21740 O O . GLN F 1 191 ? 45.890 65.316 -28.773 1.00 25.02 230 GLN F O 1
ATOM 21754 N N . GLU F 1 192 ? 46.281 63.346 -29.791 1.00 23.07 231 GLU F N 1
ATOM 21755 C CA . GLU F 1 192 ? 45.145 63.440 -30.693 1.00 22.50 231 GLU F CA 1
ATOM 21756 C C . GLU F 1 192 ? 43.849 63.711 -29.928 1.00 21.51 231 GLU F C 1
ATOM 21757 O O . GLU F 1 192 ? 43.471 62.907 -29.069 1.00 24.34 231 GLU F O 1
ATOM 21769 N N . PRO F 1 193 ? 43.108 64.776 -30.259 1.00 24.44 232 PRO F N 1
ATOM 21770 C CA . PRO F 1 193 ? 41.812 64.991 -29.581 1.00 26.77 232 PRO F CA 1
ATOM 21771 C C . PRO F 1 193 ? 40.717 64.017 -30.000 1.00 24.35 232 PRO F C 1
ATOM 21772 O O . PRO F 1 193 ? 39.833 63.706 -29.191 1.00 26.37 232 PRO F O 1
ATOM 21783 N N . SER F 1 194 ? 40.767 63.528 -31.233 1.00 24.67 233 SER F N 1
ATOM 21784 C CA . SER F 1 194 ? 39.677 62.765 -31.821 1.00 23.75 233 SER F CA 1
ATOM 21785 C C . SER F 1 194 ? 39.318 61.533 -30.999 1.00 23.87 233 SER F C 1
ATOM 21786 O O . SER F 1 194 ? 40.167 60.923 -30.349 1.00 23.04 233 SER F O 1
ATOM 21794 N N . PHE F 1 195 ? 38.055 61.118 -31.102 1.00 20.77 234 PHE F N 1
ATOM 21795 C CA . PHE F 1 195 ? 37.627 59.798 -30.646 1.00 21.89 234 PHE F CA 1
ATOM 21796 C C . PHE F 1 195 ? 37.235 58.875 -31.802 1.00 21.12 234 PHE F C 1
ATOM 21797 O O . PHE F 1 195 ? 36.688 57.777 -31.575 1.00 23.73 234 PHE F O 1
ATOM 21814 N N . ALA F 1 196 ? 37.529 59.274 -33.029 1.00 19.95 235 ALA F N 1
ATOM 21815 C CA . ALA F 1 196 ? 37.171 58.475 -34.192 1.00 19.21 235 ALA F CA 1
ATOM 21816 C C . ALA F 1 196 ? 38.059 57.249 -34.379 1.00 19.93 235 ALA F C 1
ATOM 21817 O O . ALA F 1 196 ? 37.769 56.406 -35.242 1.00 19.77 235 ALA F O 1
ATOM 21824 N N . TYR F 1 197 ? 39.136 57.126 -33.610 1.00 19.06 236 TYR F N 1
ATOM 21825 C CA . TYR F 1 197 ? 40.086 56.039 -33.774 1.00 20.06 236 TYR F CA 1
ATOM 21826 C C . TYR F 1 197 ? 40.156 55.125 -32.555 1.00 18.78 236 TYR F C 1
ATOM 21827 O O . TYR F 1 197 ? 41.121 54.371 -32.395 1.00 19.51 236 TYR F O 1
ATOM 21845 N N . VAL F 1 198 ? 39.140 55.163 -31.703 1.00 19.09 237 VAL F N 1
ATOM 21846 C CA . VAL F 1 198 ? 38.984 54.127 -30.696 1.00 19.31 237 VAL F CA 1
ATOM 21847 C C . VAL F 1 198 ? 38.803 52.794 -31.411 1.00 20.06 237 VAL F C 1
ATOM 21848 O O . VAL F 1 198 ? 38.024 52.683 -32.370 1.00 19.62 237 VAL F O 1
ATOM 21861 N N . ASN F 1 199 ? 39.575 51.794 -31.003 1.00 18.08 238 ASN F N 1
ATOM 21862 C CA . ASN F 1 199 ? 39.719 50.568 -31.773 1.00 18.83 238 ASN F CA 1
ATOM 21863 C C . ASN F 1 199 ? 38.500 49.661 -31.624 1.00 19.82 238 ASN F C 1
ATOM 21864 O O . ASN F 1 199 ? 37.723 49.752 -30.665 1.00 19.48 238 ASN F O 1
ATOM 21875 N N . TRP F 1 200 ? 38.331 48.807 -32.635 1.00 19.07 239 TRP F N 1
ATOM 21876 C CA . TRP F 1 200 ? 37.213 47.895 -32.782 1.00 19.84 239 TRP F CA 1
ATOM 21877 C C . TRP F 1 200 ? 37.746 46.480 -32.876 1.00 20.95 239 TRP F C 1
ATOM 21878 O O . TRP F 1 200 ? 38.796 46.236 -33.485 1.00 21.51 239 TRP F O 1
ATOM 21899 N N . SER F 1 201 ? 36.986 45.543 -32.318 1.00 19.77 240 SER F N 1
ATOM 21900 C CA . SER F 1 201 ? 37.147 44.156 -32.705 1.00 18.65 240 SER F CA 1
ATOM 21901 C C . SER F 1 201 ? 36.572 43.909 -34.094 1.00 19.54 240 SER F C 1
ATOM 21902 O O . SER F 1 201 ? 35.670 44.612 -34.549 1.00 22.44 240 SER F O 1
ATOM 21910 N N . ALA F 1 202 ? 37.083 42.880 -34.762 1.00 19.17 241 ALA F N 1
ATOM 21911 C CA . ALA F 1 202 ? 36.569 42.527 -36.073 1.00 20.20 241 ALA F CA 1
ATOM 21912 C C . ALA F 1 202 ? 36.430 41.018 -36.184 1.00 21.63 241 ALA F C 1
ATOM 21913 O O . ALA F 1 202 ? 37.197 40.259 -35.581 1.00 20.92 241 ALA F O 1
ATOM 21920 N N . VAL F 1 203 ? 35.438 40.598 -36.981 1.00 21.21 242 VAL F N 1
ATOM 21921 C CA . VAL F 1 203 ? 35.148 39.196 -37.239 1.00 19.39 242 VAL F CA 1
ATOM 21922 C C . VAL F 1 203 ? 34.816 39.024 -38.713 1.00 20.74 242 VAL F C 1
ATOM 21923 O O . VAL F 1 203 ? 34.534 39.990 -39.426 1.00 22.13 242 VAL F O 1
ATOM 21936 N N . LYS F 1 204 ? 34.800 37.767 -39.153 1.00 18.92 243 LYS F N 1
ATOM 21937 C CA . LYS F 1 204 ? 34.239 37.445 -40.460 1.00 21.86 243 LYS F CA 1
ATOM 21938 C C . LYS F 1 204 ? 32.745 37.716 -40.420 1.00 24.57 243 LYS F C 1
ATOM 21939 O O . LYS F 1 204 ? 32.076 37.450 -39.425 1.00 23.30 243 LYS F O 1
ATOM 21958 N N . THR F 1 205 ? 32.219 38.290 -41.502 1.00 23.71 244 THR F N 1
ATOM 21959 C CA . THR F 1 205 ? 30.810 38.672 -41.500 1.00 24.58 244 THR F CA 1
ATOM 21960 C C . THR F 1 205 ? 29.910 37.474 -41.224 1.00 24.98 244 THR F C 1
ATOM 21961 O O . THR F 1 205 ? 28.883 37.615 -40.552 1.00 25.79 244 THR F O 1
ATOM 21972 N N . ALA F 1 206 ? 30.325 36.288 -41.659 1.00 26.80 245 ALA F N 1
ATOM 21973 C CA . ALA F 1 206 ? 29.543 35.078 -41.447 1.00 29.86 245 ALA F CA 1
ATOM 21974 C C . ALA F 1 206 ? 29.318 34.783 -39.979 1.00 28.69 245 ALA F C 1
ATOM 21975 O O . ALA F 1 206 ? 28.365 34.079 -39.646 1.00 31.20 245 ALA F O 1
ATOM 21982 N N . ASP F 1 207 ? 30.174 35.299 -39.094 1.00 25.29 246 ASP F N 1
ATOM 21983 C CA . ASP F 1 207 ? 30.094 35.007 -37.670 1.00 27.34 246 ASP F CA 1
ATOM 21984 C C . ASP F 1 207 ? 29.353 36.080 -36.881 1.00 26.32 246 ASP F C 1
ATOM 21985 O O . ASP F 1 207 ? 29.240 35.967 -35.660 1.00 26.99 246 ASP F O 1
ATOM 21994 N N . LYS F 1 208 ? 28.839 37.123 -37.540 1.00 26.62 247 LYS F N 1
ATOM 21995 C CA . LYS F 1 208 ? 28.323 38.290 -36.826 1.00 28.05 247 LYS F CA 1
ATOM 21996 C C . LYS F 1 208 ? 27.177 37.944 -35.884 1.00 28.94 247 LYS F C 1
ATOM 21997 O O . LYS F 1 208 ? 27.009 38.609 -34.857 1.00 29.80 247 LYS F O 1
ATOM 22016 N N . ASP F 1 209 ? 26.385 36.913 -36.195 1.00 30.64 248 ASP F N 1
ATOM 22017 C CA . ASP F 1 209 ? 25.210 36.600 -35.394 1.00 36.69 248 ASP F CA 1
ATOM 22018 C C . ASP F 1 209 ? 25.432 35.395 -34.482 1.00 36.56 248 ASP F C 1
ATOM 22019 O O . ASP F 1 209 ? 24.461 34.847 -33.940 1.00 34.80 248 ASP F O 1
ATOM 22028 N N . SER F 1 210 ? 26.680 34.976 -34.296 1.00 30.72 249 SER F N 1
ATOM 22029 C CA . SER F 1 210 ? 26.970 33.789 -33.504 1.00 28.81 249 SER F CA 1
ATOM 22030 C C . SER F 1 210 ? 26.767 34.027 -32.010 1.00 31.11 249 SER F C 1
ATOM 22031 O O . SER F 1 210 ? 26.880 35.147 -31.494 1.00 30.59 249 SER F O 1
ATOM 22039 N N . GLN F 1 211 ? 26.485 32.933 -31.300 1.00 31.38 250 GLN F N 1
ATOM 22040 C CA . GLN F 1 211 ? 26.373 33.018 -29.856 1.00 32.07 250 GLN F CA 1
ATOM 22041 C C . GLN F 1 211 ? 27.721 33.331 -29.233 1.00 25.95 250 GLN F C 1
ATOM 22042 O O . GLN F 1 211 ? 27.802 34.130 -28.292 1.00 29.15 250 GLN F O 1
ATOM 22056 N N . TRP F 1 212 ? 28.795 32.730 -29.749 1.00 27.15 251 TRP F N 1
ATOM 22057 C CA . TRP F 1 212 ? 30.096 32.979 -29.137 1.00 24.47 251 TRP F CA 1
ATOM 22058 C C . TRP F 1 212 ? 30.461 34.455 -29.220 1.00 26.28 251 TRP F C 1
ATOM 22059 O O . TRP F 1 212 ? 30.996 35.030 -28.262 1.00 24.33 251 TRP F O 1
ATOM 22080 N N . LEU F 1 213 ? 30.152 35.099 -30.344 1.00 26.67 252 LEU F N 1
ATOM 22081 C CA . LEU F 1 213 ? 30.450 36.519 -30.453 1.00 25.63 252 LEU F CA 1
ATOM 22082 C C . LEU F 1 213 ? 29.602 37.361 -29.506 1.00 25.97 252 LEU F C 1
ATOM 22083 O O . LEU F 1 213 ? 30.077 38.375 -28.970 1.00 24.95 252 LEU F O 1
ATOM 22099 N N . LYS F 1 214 ? 28.351 36.962 -29.276 1.00 25.13 253 LYS F N 1
ATOM 22100 C CA . LYS F 1 214 ? 27.534 37.654 -28.288 1.00 25.18 253 LYS F CA 1
ATOM 22101 C C . LYS F 1 214 ? 28.173 37.578 -26.910 1.00 24.54 253 LYS F C 1
ATOM 22102 O O . LYS F 1 214 ? 28.198 38.565 -26.170 1.00 27.32 253 LYS F O 1
ATOM 22121 N N . ASP F 1 215 ? 28.711 36.411 -26.567 1.00 26.35 254 ASP F N 1
ATOM 22122 C CA . ASP F 1 215 ? 29.356 36.228 -25.278 1.00 29.02 254 ASP F CA 1
ATOM 22123 C C . ASP F 1 215 ? 30.653 37.021 -25.193 1.00 24.72 254 ASP F C 1
ATOM 22124 O O . ASP F 1 215 ? 30.939 37.621 -24.151 1.00 25.49 254 ASP F O 1
ATOM 22133 N N . VAL F 1 216 ? 31.432 37.068 -26.286 1.00 26.41 255 VAL F N 1
ATOM 22134 C CA . VAL F 1 216 ? 32.633 37.914 -26.303 1.00 26.79 255 VAL F CA 1
ATOM 22135 C C . VAL F 1 216 ? 32.251 39.374 -26.121 1.00 25.37 255 VAL F C 1
ATOM 22136 O O . VAL F 1 216 ? 32.894 40.115 -25.367 1.00 24.41 255 VAL F O 1
ATOM 22149 N N . THR F 1 217 ? 31.227 39.826 -26.857 1.00 24.67 256 THR F N 1
ATOM 22150 C CA . THR F 1 217 ? 30.795 41.213 -26.753 1.00 24.94 256 THR F CA 1
ATOM 22151 C C . THR F 1 217 ? 30.394 41.546 -25.323 1.00 27.26 256 THR F C 1
ATOM 22152 O O . THR F 1 217 ? 30.786 42.586 -24.776 1.00 26.41 256 THR F O 1
ATOM 22163 N N . GLU F 1 218 ? 29.639 40.646 -24.686 1.00 27.61 257 GLU F N 1
ATOM 22164 C CA . GLU F 1 218 ? 29.255 40.852 -23.292 1.00 29.52 257 GLU F CA 1
ATOM 22165 C C . GLU F 1 218 ? 30.474 40.933 -22.384 1.00 25.72 257 GLU F C 1
ATOM 22166 O O . GLU F 1 218 ? 30.505 41.744 -21.456 1.00 28.94 257 GLU F O 1
ATOM 22178 N N . ALA F 1 219 ? 31.486 40.103 -22.629 1.00 26.29 258 ALA F N 1
ATOM 22179 C CA . ALA F 1 219 ? 32.667 40.116 -21.774 1.00 26.54 258 ALA F CA 1
ATOM 22180 C C . ALA F 1 219 ? 33.403 41.444 -21.850 1.00 26.34 258 ALA F C 1
ATOM 22181 O O . ALA F 1 219 ? 33.939 41.917 -20.842 1.00 25.39 258 ALA F O 1
ATOM 22188 N N . TYR F 1 220 ? 33.442 42.068 -23.032 1.00 26.21 259 TYR F N 1
ATOM 22189 C CA . TYR F 1 220 ? 34.097 43.361 -23.180 1.00 25.67 259 TYR F CA 1
ATOM 22190 C C . TYR F 1 220 ? 33.229 44.535 -22.744 1.00 27.54 259 TYR F C 1
ATOM 22191 O O . TYR F 1 220 ? 33.679 45.681 -22.805 1.00 26.53 259 TYR F O 1
ATOM 22209 N N . ASN F 1 221 ? 31.995 44.301 -22.310 1.00 26.35 260 ASN F N 1
ATOM 22210 C CA . ASN F 1 221 ? 31.155 45.387 -21.829 1.00 28.72 260 ASN F CA 1
ATOM 22211 C C . ASN F 1 221 ? 30.646 45.145 -20.411 1.00 26.19 260 ASN F C 1
ATOM 22212 O O . ASN F 1 221 ? 29.756 45.863 -19.952 1.00 31.81 260 ASN F O 1
ATOM 22223 N N . SER F 1 222 ? 31.233 44.199 -19.701 1.00 29.75 261 SER F N 1
ATOM 22224 C CA . SER F 1 222 ? 30.821 43.896 -18.343 1.00 31.55 261 SER F CA 1
ATOM 22225 C C . SER F 1 222 ? 31.338 44.949 -17.366 1.00 35.68 261 SER F C 1
ATOM 22226 O O . SER F 1 222 ? 32.348 45.624 -17.603 1.00 28.50 261 SER F O 1
ATOM 22234 N N . ASP F 1 223 ? 30.633 45.078 -16.236 1.00 32.18 262 ASP F N 1
ATOM 22235 C CA . ASP F 1 223 ? 31.094 46.006 -15.206 1.00 34.30 262 ASP F CA 1
ATOM 22236 C C . ASP F 1 223 ? 32.498 45.642 -14.748 1.00 30.27 262 ASP F C 1
ATOM 22237 O O . ASP F 1 223 ? 33.317 46.524 -14.477 1.00 28.66 262 ASP F O 1
ATOM 22246 N N . ALA F 1 224 ? 32.793 44.346 -14.647 1.00 31.37 263 ALA F N 1
ATOM 22247 C CA . ALA F 1 224 ? 34.115 43.938 -14.187 1.00 33.15 263 ALA F CA 1
ATOM 22248 C C . ALA F 1 224 ? 35.192 44.323 -15.191 1.00 30.47 263 ALA F C 1
ATOM 22249 O O . ALA F 1 224 ? 36.286 44.746 -14.802 1.00 29.28 263 ALA F O 1
ATOM 22256 N N . PHE F 1 225 ? 34.915 44.176 -16.491 1.00 29.81 264 PHE F N 1
ATOM 22257 C CA . PHE F 1 225 ? 35.930 44.571 -17.456 1.00 27.55 264 PHE F CA 1
ATOM 22258 C C . PHE F 1 225 ? 36.158 46.076 -17.414 1.00 24.97 264 PHE F C 1
ATOM 22259 O O . PHE F 1 225 ? 37.297 46.549 -17.508 1.00 24.43 264 PHE F O 1
ATOM 22276 N N . LYS F 1 226 ? 35.091 46.857 -17.273 1.00 25.78 265 LYS F N 1
ATOM 22277 C CA . LYS F 1 226 ? 35.253 48.303 -17.221 1.00 26.65 265 LYS F CA 1
ATOM 22278 C C . LYS F 1 226 ? 36.064 48.714 -16.003 1.00 27.32 265 LYS F C 1
ATOM 22279 O O . LYS F 1 226 ? 36.936 49.583 -16.098 1.00 27.80 265 LYS F O 1
ATOM 22298 N N . ALA F 1 227 ? 35.801 48.085 -14.850 1.00 28.94 266 ALA F N 1
ATOM 22299 C CA . ALA F 1 227 ? 36.561 48.409 -13.649 1.00 26.30 266 ALA F CA 1
ATOM 22300 C C . ALA F 1 227 ? 38.032 48.062 -13.825 1.00 24.48 266 ALA F C 1
ATOM 22301 O O . ALA F 1 227 ? 38.913 48.851 -13.464 1.00 29.16 266 ALA F O 1
ATOM 22308 N N . TYR F 1 228 ? 38.310 46.892 -14.395 1.00 26.31 267 TYR F N 1
ATOM 22309 C CA . TYR F 1 228 ? 39.683 46.509 -14.695 1.00 25.65 267 TYR F CA 1
ATOM 22310 C C . TYR F 1 228 ? 40.326 47.496 -15.658 1.00 26.56 267 TYR F C 1
ATOM 22311 O O . TYR F 1 228 ? 41.448 47.959 -15.441 1.00 24.90 267 TYR F O 1
ATOM 22329 N N . ALA F 1 229 ? 39.613 47.866 -16.716 1.00 26.29 268 ALA F N 1
ATOM 22330 C CA . ALA F 1 229 ? 40.222 48.717 -17.733 1.00 25.71 268 ALA F CA 1
ATOM 22331 C C . ALA F 1 229 ? 40.563 50.096 -17.190 1.00 24.81 268 ALA F C 1
ATOM 22332 O O . ALA F 1 229 ? 41.605 50.663 -17.537 1.00 25.93 268 ALA F O 1
ATOM 22339 N N . HIS F 1 230 ? 39.693 50.662 -16.357 1.00 26.62 269 HIS F N 1
ATOM 22340 C CA . HIS F 1 230 ? 39.951 51.989 -15.810 1.00 26.47 269 HIS F CA 1
ATOM 22341 C C . HIS F 1 230 ? 41.172 52.002 -14.902 1.00 27.90 269 HIS F C 1
ATOM 22342 O O . HIS F 1 230 ? 41.806 53.049 -14.745 1.00 33.14 269 HIS F O 1
ATOM 22356 N N . LYS F 1 231 ? 41.508 50.860 -14.294 1.00 27.77 270 LYS F N 1
ATOM 22357 C CA . LYS F 1 231 ? 42.681 50.781 -13.426 1.00 28.96 270 LYS F CA 1
ATOM 22358 C C . LYS F 1 231 ? 43.937 50.402 -14.198 1.00 25.15 270 LYS F C 1
ATOM 22359 O O . LYS F 1 231 ? 44.982 51.028 -14.029 1.00 29.49 270 LYS F O 1
ATOM 22378 N N . ARG F 1 232 ? 43.837 49.389 -15.068 1.00 22.31 271 ARG F N 1
ATOM 22379 C CA . ARG F 1 232 ? 45.003 48.876 -15.782 1.00 22.62 271 ARG F CA 1
ATOM 22380 C C . ARG F 1 232 ? 45.450 49.803 -16.903 1.00 24.73 271 ARG F C 1
ATOM 22381 O O . ARG F 1 232 ? 46.642 49.832 -17.242 1.00 24.72 271 ARG F O 1
ATOM 22402 N N . PHE F 1 233 ? 44.511 50.512 -17.532 1.00 23.19 272 PHE F N 1
ATOM 22403 C CA . PHE F 1 233 ? 44.798 51.278 -18.744 1.00 23.35 272 PHE F CA 1
ATOM 22404 C C . PHE F 1 233 ? 44.368 52.733 -18.548 1.00 25.81 272 PHE F C 1
ATOM 22405 O O . PHE F 1 233 ? 43.481 53.267 -19.220 1.00 25.74 272 PHE F O 1
ATOM 22422 N N . GLU F 1 234 ? 45.008 53.383 -17.586 1.00 26.38 273 GLU F N 1
ATOM 22423 C CA . GLU F 1 234 ? 44.726 54.784 -17.336 1.00 28.91 273 GLU F CA 1
ATOM 22424 C C . GLU F 1 234 ? 45.139 55.617 -18.531 1.00 28.14 273 GLU F C 1
ATOM 22425 O O . GLU F 1 234 ? 46.183 55.387 -19.150 1.00 29.60 273 GLU F O 1
ATOM 22437 N N . GLY F 1 235 ? 44.309 56.589 -18.851 1.00 27.15 274 GLY F N 1
ATOM 22438 C CA . GLY F 1 235 ? 44.587 57.456 -19.956 1.00 24.08 274 GLY F CA 1
ATOM 22439 C C . GLY F 1 235 ? 44.119 56.939 -21.295 1.00 25.81 274 GLY F C 1
ATOM 22440 O O . GLY F 1 235 ? 44.286 57.648 -22.290 1.00 25.96 274 GLY F O 1
ATOM 22444 N N . TYR F 1 236 ? 43.534 55.750 -21.343 1.00 24.40 275 TYR F N 1
ATOM 22445 C CA . TYR F 1 236 ? 43.011 55.200 -22.592 1.00 20.78 275 TYR F CA 1
ATOM 22446 C C . TYR F 1 236 ? 41.658 55.812 -22.912 1.00 25.98 275 TYR F C 1
ATOM 22447 O O . TYR F 1 236 ? 40.914 56.252 -22.029 1.00 26.95 275 TYR F O 1
ATOM 22465 N N . LYS F 1 237 ? 41.329 55.827 -24.199 1.00 21.74 276 LYS F N 1
ATOM 22466 C CA . LYS F 1 237 ? 40.038 56.313 -24.645 1.00 22.67 276 LYS F CA 1
ATOM 22467 C C . LYS F 1 237 ? 39.056 55.153 -24.680 1.00 22.71 276 LYS F C 1
ATOM 22468 O O . LYS F 1 237 ? 39.367 54.084 -25.213 1.00 22.81 276 LYS F O 1
ATOM 22487 N N . SER F 1 238 ? 37.861 55.375 -24.117 1.00 23.55 277 SER F N 1
ATOM 22488 C CA . SER F 1 238 ? 36.843 54.358 -23.913 1.00 24.69 277 SER F CA 1
ATOM 22489 C C . SER F 1 238 ? 35.917 54.227 -25.122 1.00 25.14 277 SER F C 1
ATOM 22490 O O . SER F 1 238 ? 35.683 55.201 -25.844 1.00 25.66 277 SER F O 1
ATOM 22498 N N . PRO F 1 239 ? 35.369 53.025 -25.303 1.00 25.59 278 PRO F N 1
ATOM 22499 C CA . PRO F 1 239 ? 34.285 52.825 -26.272 1.00 23.43 278 PRO F CA 1
ATOM 22500 C C . PRO F 1 239 ? 33.176 53.853 -26.109 1.00 25.35 278 PRO F C 1
ATOM 22501 O O . PRO F 1 239 ? 32.764 54.165 -24.996 1.00 25.61 278 PRO F O 1
ATOM 22512 N N . ALA F 1 240 ? 32.660 54.353 -27.244 1.00 24.23 279 ALA F N 1
ATOM 22513 C CA . ALA F 1 240 ? 31.562 55.318 -27.189 1.00 26.24 279 ALA F CA 1
ATOM 22514 C C . ALA F 1 240 ? 30.362 54.755 -26.438 1.00 28.11 279 ALA F C 1
ATOM 22515 O O . ALA F 1 240 ? 29.680 55.493 -25.712 1.00 30.94 279 ALA F O 1
ATOM 22522 N N . ALA F 1 241 ? 30.092 53.455 -26.602 1.00 26.95 280 ALA F N 1
ATOM 22523 C CA . ALA F 1 241 ? 28.928 52.812 -25.994 1.00 30.06 280 ALA F CA 1
ATOM 22524 C C . ALA F 1 241 ? 29.001 52.776 -24.474 1.00 34.00 280 ALA F C 1
ATOM 22525 O O . ALA F 1 241 ? 27.974 52.548 -23.823 1.00 37.34 280 ALA F O 1
ATOM 22532 N N . TRP F 1 242 ? 30.185 52.966 -23.894 1.00 32.11 281 TRP F N 1
ATOM 22533 C CA . TRP F 1 242 ? 30.281 53.011 -22.440 1.00 31.65 281 TRP F CA 1
ATOM 22534 C C . TRP F 1 242 ? 29.717 54.306 -21.893 1.00 36.80 281 TRP F C 1
ATOM 22535 O O . TRP F 1 242 ? 29.377 54.371 -20.705 1.00 40.01 281 TRP F O 1
ATOM 22556 N N . ASN F 1 243 ? 29.614 55.333 -22.735 1.00 35.84 282 ASN F N 1
ATOM 22557 C CA . ASN F 1 243 ? 28.839 56.527 -22.437 1.00 46.88 282 ASN F CA 1
ATOM 22558 C C . ASN F 1 243 ? 29.417 57.326 -21.278 1.00 51.60 282 ASN F C 1
ATOM 22559 O O . ASN F 1 243 ? 28.686 58.063 -20.611 1.00 64.94 282 ASN F O 1
ATOM 22570 N N . GLU F 1 244 ? 30.714 57.203 -21.021 1.00 50.57 283 GLU F N 1
ATOM 22571 C CA . GLU F 1 244 ? 31.300 57.831 -19.840 1.00 54.32 283 GLU F CA 1
ATOM 22572 C C . GLU F 1 244 ? 32.035 59.116 -20.205 1.00 57.90 283 GLU F C 1
ATOM 22573 O O . GLU F 1 244 ? 32.777 59.164 -21.185 1.00 58.01 283 GLU F O 1
#